Protein AF-0000000076552912 (afdb_homodimer)

Organism: NCBI:txid570835

Sequence (794 aa):
MKVNSLPLTTSHEEIVSTTPEELNEKFNRVIRRRSFLQGLGFASASSALLPAAGLLTAKQGHASELEHHGPLSRGDAAILRFLAAAELIESDLWTQYNELGGVNGGNPAYIAALENLDGDMPQYISDNTDDELSHAAFLNAYLKSKGAQPVNLDAFRTLPSSQATGAKQIGRLTNLLNLDVDLSWYTRYRSEENPDFGAKFKGPFTISNQPAVPLNDTDTPPNTPQPAPPITPQSRRMQAIANTAGFHFAYIEQGGASLYTNMALKASDLEVLRIVVSIGGVEVDHFGLWHDKAGNAVATPLAGLIDPVTGLTFPDLNAPPTELTQTNLILPEPCDFIKGEKLPPCSVIRPSLTENAGAVATIKSFTADLLFAGQSTAFFEFIMELAVEADAARRDLMKVNSLPLTTSHEEIVSTTPEELNEKFNRVIRRRSFLQGLGFASASSALLPAAGLLTAKQGHASELEHHGPLSRGDAAILRFLAAAELIESDLWTQYNELGGVNGGNPAYIAALENLDGDMPQYISDNTDDELSHAAFLNAYLKSKGAQPVNLDAFRTLPSSQATGAKQIGRLTNLLNLDVDLSWYTRYRSEENPDFGAKFKGPFTISNQPAVPLNDTDTPPNTPQPAPPITPQSRRMQAIANTAGFHFAYIEQGGASLYTNMALKASDLEVLRIVVSIGGVEVDHFGLWHDKAGNAVATPLAGLIDPVTGLTFPDLNAPPTELTQTNLILPEPCDFIKGEKLPPCSVIRPSLTENAGAVATIKSFTADLLFAGQSTAFFEFIMELAVEADAARRDL

Foldseek 3Di:
DDPDDDPPPPPPPPLPQCPLVNLVVVLVVVVVVVPPPPDDDPDPPDDDDDDDDPPPPPPPCDVVVQDDDAAFDLLLLLQLQLQLVLLVLVLQVLVLCLLCQAPVHAQQLLVQLLCLLPVCRNDLSVVVNSLSSVLNSVSQVVCVVRVHHHDGDSVFQAPAHAAATRGDGTRTQWDQAFWWFFQQVLQQLLDQAAVVVPDDGGHPDTRGGHGLGHRYCVQANSPDDADQVRDDLNNLQSNVSPLVVLRNQLRSLLLLLQALLQLLQQGARSNSNCSSVVSSVVSVVSNLVSLLSNLSCCDPPNNQRANPPPRDHRHNLVVPPDSRRHSPNRFGDFHDDDDDPPDDTDRDSDDHHCVCNAQQNSLVNCVNGVGRPPTDPVSVVVSNVSRVSNSPRHHDD/DDPPPPDPPPPPPPLPQCPLVNLVVVLVVVVVVVPPPPDDPPDPPDDDDDDDDPPPPPPPCDPVVQDDDAAFDLLLLLQLQLQLVLLVLVLQVLVLCLLCQAPVHAQQLLVQLLCLLPVCRNDLSVVVSSLSSVLNSVSQVVCVVRVHHHDGDSVFQAPAHAAATRGDTTRTQWDQAFWWFFQQVLQQLLDQAAVVVPDDGGHPDTRGGHGLGHRYCVQANRPDDADQVRDDLNNLQSNVSPLVVLSNQLRSLLLLLQALLQLLQQDARSNSNVSSVVSSVVSVVSNLVSLLSNLSCCDPPNAQRANPPPRDHRHNLVVPPDSRRHSPSRFGDFHDDDDDPPDDTDRDSDDHHCVCNAQLNSLVNCVNGVGRPPTDPVSVVVSNVSRVSNSPRHHDD

pLDDT: mean 86.33, std 25.2, range [17.47, 99.0]

Nearest PDB structures (foldseek):
  6z16-assembly1_a  TM=7.955E-01  e=3.721E+00  Anoxybacillus flavithermus WK1
  6z16-assembly1_a  TM=7.956E-01  e=5.353E+00  Anoxybacillus flavithermus WK1
  7ar7-assembly1_L  TM=4.211E-01  e=9.674E+00  Arabidopsis thaliana

Secondary structure (DSSP, 8-state):
-------------------HHHHHHHHHHHHHTTTT--------------------------GGGG---SPPPHHHHHHHHHHHHHHHHHHHHHHHHHHHHSTT-S-HHHHHHHHHH-TTHHHHHHHHHHHHHHHHHHHHHHHHHTTPPP---GGG--BPPP-STT---S-BSS--SSEEE--HHHHHTTSS--GGGT-----SS-EEEE-SS---TTTS-TT----SS--SHHHHHHHHHHHHHHHHHHHHHHHHHHHHHHHHTT--SHHHHHHHHHHHHHHHHHHHHHHHHHHGGGSTTTTTEE-TTT--EE--TTSS--TTT-TT--SPPPB--S-STTPPPB---S--SHHHHSHHHHHHHHHHTTTTTT--HHHHHHHHHHHHHHHH-----/-------------------HHHHHHHHHHHHHTTTT--------------------------GGGG---SPPPHHHHHHHHHHHHHHHHHHHHHHHHHHHHSTT-S-HHHHHHHHHH-TTHHHHHHHHHHHHHHHHHHHHHHHHHTTPPP---GGG--BPPP-STT---S-BSS--SSEEE--HHHHHTTSS--GGGT-----SS-EEEE-SS---TTTS-TT----SS--SHHHHHHHHHHHHHHHHHHHHHHHHHHHHHHHHTT--SHHHHHHHHHHHHHHHHHHHHHHHHHHGGGSTTTTTEE-TTT--EE--TTSS--TTT-TT--SPPPB--S-STTPPPB---S--SHHHHSHHHHHHHHHHTTTTTT--HHHHHHHHHHHHHHHH-----

Radius of gyration: 27.17 Å; Cα contacts (8 Å, |Δi|>4): 1494; chains: 2; bounding box: 61×127×76 Å

Solvent-accessible surface area (backbone atoms only — not comparable to full-atom values): 41285 Å² total; per-residue (Å²): 133,84,80,77,84,77,79,78,80,78,76,77,73,75,74,77,64,72,43,75,64,47,59,49,46,58,46,47,57,62,54,62,72,63,70,72,82,71,71,88,76,78,82,77,79,80,82,85,80,80,80,83,80,90,66,78,74,68,76,73,62,47,76,69,73,42,58,77,79,70,67,65,52,72,34,46,46,26,39,48,37,31,50,23,46,53,25,47,52,47,26,45,48,31,44,56,51,22,33,28,32,15,72,88,46,42,15,62,22,50,33,40,24,34,28,66,45,35,82,56,39,24,48,49,39,38,51,53,26,52,30,27,44,21,45,21,53,25,41,30,45,50,31,47,76,38,75,40,76,57,70,80,65,59,94,54,31,70,32,72,46,50,64,18,66,39,45,65,89,48,57,23,66,43,38,52,70,41,24,30,51,70,39,26,62,66,28,41,39,42,29,55,58,32,53,68,77,71,50,80,64,62,32,96,64,81,48,69,70,38,32,41,49,67,62,25,46,85,80,40,47,46,82,47,72,47,57,80,50,54,82,46,65,54,28,25,37,41,36,44,21,30,39,41,29,32,44,43,52,21,42,56,23,45,49,39,29,15,30,27,48,24,50,41,67,24,38,52,50,59,40,58,30,51,52,33,46,21,39,21,34,41,26,21,26,49,17,35,51,26,45,49,43,29,29,36,37,24,25,86,64,41,30,63,40,50,19,73,84,81,60,52,63,32,54,43,35,58,70,73,59,43,81,65,43,28,52,70,66,64,64,51,35,44,9,58,81,65,96,54,90,86,57,58,45,29,26,42,56,68,33,44,41,46,78,71,10,20,44,52,36,47,54,51,49,42,48,65,23,24,31,46,60,86,63,55,69,68,52,54,53,52,55,48,51,34,14,51,46,29,60,65,25,55,51,66,88,135,86,81,78,80,77,80,80,78,78,75,75,74,73,74,76,63,70,42,76,65,46,56,49,47,58,48,47,58,59,53,64,72,60,69,72,82,69,69,86,74,74,79,77,79,81,83,84,82,82,82,80,79,88,62,77,74,64,77,70,62,44,74,68,74,43,57,76,78,68,67,66,52,73,33,45,48,25,40,48,37,30,49,22,47,52,25,46,52,47,24,44,48,32,44,56,50,21,33,27,30,15,72,88,47,42,16,61,22,50,32,41,25,34,28,67,46,35,81,55,38,24,49,48,41,37,49,53,26,53,28,29,43,21,44,20,53,24,42,32,46,51,31,46,75,36,74,40,78,57,70,81,66,59,95,55,31,71,32,72,47,48,65,19,64,40,46,65,87,48,58,22,68,42,38,52,69,41,24,30,52,69,39,24,63,66,29,42,38,43,29,54,58,33,52,71,77,71,50,81,64,63,32,98,63,80,49,68,69,38,30,39,47,66,61,24,46,86,80,40,46,46,81,48,73,47,57,81,50,52,82,48,66,54,28,26,39,42,36,42,21,31,39,43,29,32,46,42,52,20,42,55,22,45,49,39,29,14,30,26,49,23,50,40,68,23,38,50,51,59,39,58,29,50,52,33,45,20,41,21,34,41,25,21,26,48,16,35,52,26,45,48,42,28,28,36,36,24,25,88,63,40,29,62,40,50,17,74,85,79,62,52,62,32,55,46,34,56,70,73,59,45,81,62,43,28,52,72,67,65,63,51,35,44,9,59,80,65,94,54,90,87,56,56,44,28,27,42,56,68,35,44,41,47,78,70,9,19,43,52,36,47,52,51,49,41,50,65,24,24,32,47,59,86,63,55,70,68,54,54,53,52,55,49,51,35,15,50,46,27,59,65,23,54,52,65,91

Structure (mmCIF, N/CA/C/O backbone):
data_AF-0000000076552912-model_v1
#
loop_
_entity.id
_entity.type
_entity.pdbx_description
1 polymer 'Ferritin-like protein'
#
loop_
_atom_site.group_PDB
_atom_site.id
_atom_site.type_symbol
_atom_site.label_atom_id
_atom_site.label_alt_id
_atom_site.label_comp_id
_atom_site.label_asym_id
_atom_site.label_entity_id
_atom_site.label_seq_id
_atom_site.pdbx_PDB_ins_code
_atom_site.Cartn_x
_atom_site.Cartn_y
_atom_site.Cartn_z
_atom_site.occupancy
_atom_site.B_iso_or_equiv
_atom_site.auth_seq_id
_atom_site.auth_comp_id
_atom_site.auth_asym_id
_atom_site.auth_atom_id
_atom_site.pdbx_PDB_model_num
ATOM 1 N N . MET A 1 1 ? 1.951 -65.812 -39.094 1 17.47 1 MET A N 1
ATOM 2 C CA . MET A 1 1 ? 1.307 -64.75 -38.406 1 17.47 1 MET A CA 1
ATOM 3 C C . MET A 1 1 ? 2.264 -63.531 -38.25 1 17.47 1 MET A C 1
ATOM 5 O O . MET A 1 1 ? 3.234 -63.625 -37.5 1 17.47 1 MET A O 1
ATOM 9 N N . LYS A 1 2 ? 2.475 -62.875 -39.344 1 22.08 2 LYS A N 1
ATOM 10 C CA . LYS A 1 2 ? 3.455 -61.844 -39.688 1 22.08 2 LYS A CA 1
ATOM 11 C C . LYS A 1 2 ? 3.324 -60.656 -38.719 1 22.08 2 LYS A C 1
ATOM 13 O O . LYS A 1 2 ? 2.244 -60.062 -38.594 1 22.08 2 LYS A O 1
ATOM 18 N N . VAL A 1 3 ? 4.117 -60.531 -37.656 1 21.09 3 VAL A N 1
ATOM 19 C CA . VAL A 1 3 ? 4.258 -59.531 -36.594 1 21.09 3 VAL A CA 1
ATOM 20 C C . VAL A 1 3 ? 4.539 -58.188 -37.219 1 21.09 3 VAL A C 1
ATOM 22 O O . VAL A 1 3 ? 5.582 -57.969 -37.844 1 21.09 3 VAL A O 1
ATOM 25 N N . ASN A 1 4 ? 3.561 -57.531 -37.781 1 24.16 4 ASN A N 1
ATOM 26 C CA . ASN A 1 4 ? 3.777 -56.25 -38.438 1 24.16 4 ASN A CA 1
ATOM 27 C C . ASN A 1 4 ? 4.336 -55.219 -37.469 1 24.16 4 ASN A C 1
ATOM 29 O O . ASN A 1 4 ? 3.977 -55.188 -36.281 1 24.16 4 ASN A O 1
ATOM 33 N N . SER A 1 5 ? 5.496 -54.625 -37.75 1 25.95 5 SER A N 1
ATOM 34 C CA . SER A 1 5 ? 6.387 -53.594 -37.25 1 25.95 5 SER A CA 1
ATOM 35 C C . SER A 1 5 ? 5.648 -52.25 -37.031 1 25.95 5 SER A C 1
ATOM 37 O O . SER A 1 5 ? 4.945 -51.781 -37.938 1 25.95 5 SER A O 1
ATOM 39 N N . LEU A 1 6 ? 5.363 -51.812 -35.781 1 26.23 6 LEU A N 1
ATOM 40 C CA . LEU A 1 6 ? 4.711 -50.688 -35.094 1 26.23 6 LEU A CA 1
ATOM 41 C C . LEU A 1 6 ? 5.418 -49.375 -35.406 1 26.23 6 LEU A C 1
ATOM 43 O O . LEU A 1 6 ? 6.57 -49.188 -35.031 1 26.23 6 LEU A O 1
ATOM 47 N N . PRO A 1 7 ? 5.555 -48.781 -36.562 1 29.23 7 PRO A N 1
ATOM 48 C CA . PRO A 1 7 ? 6.453 -47.625 -36.531 1 29.23 7 PRO A CA 1
ATOM 49 C C . PRO A 1 7 ? 5.922 -46.5 -35.656 1 29.23 7 PRO A C 1
ATOM 51 O O . PRO A 1 7 ? 4.762 -46.094 -35.781 1 29.23 7 PRO A O 1
ATOM 54 N N . LEU A 1 8 ? 6.34 -46.344 -34.406 1 24.88 8 LEU A N 1
ATOM 55 C CA . LEU A 1 8 ? 6.016 -45.312 -33.438 1 24.88 8 LEU A CA 1
ATOM 56 C C . LEU A 1 8 ? 6.383 -43.938 -34 1 24.88 8 LEU A C 1
ATOM 58 O O . LEU A 1 8 ? 7.555 -43.656 -34.281 1 24.88 8 LEU A O 1
ATOM 62 N N . THR A 1 9 ? 5.574 -43.312 -34.812 1 25.64 9 THR A N 1
ATOM 63 C CA . THR A 1 9 ? 5.77 -41.938 -35.281 1 25.64 9 THR A CA 1
ATOM 64 C C . THR A 1 9 ? 5.828 -40.969 -34.125 1 25.64 9 THR A C 1
ATOM 66 O O . THR A 1 9 ? 4.91 -40.938 -33.281 1 25.64 9 THR A O 1
ATOM 69 N N . THR A 1 10 ? 6.977 -40.656 -33.531 1 24.8 10 THR A N 1
ATOM 70 C CA . THR A 1 10 ? 7.316 -39.688 -32.5 1 24.8 10 THR A CA 1
ATOM 71 C C . THR A 1 10 ? 6.887 -38.281 -32.906 1 24.8 10 THR A C 1
ATOM 73 O O . THR A 1 10 ? 7.426 -37.719 -33.875 1 24.8 10 THR A O 1
ATOM 76 N N . SER A 1 11 ? 5.645 -37.938 -32.906 1 24.97 11 SER A N 1
ATOM 77 C CA . SER A 1 11 ? 5.25 -36.562 -33.188 1 24.97 11 SER A CA 1
ATOM 78 C C . SER A 1 11 ? 5.898 -35.562 -32.219 1 24.97 11 SER A C 1
ATOM 80 O O . SER A 1 11 ? 5.773 -35.75 -31 1 24.97 11 SER A O 1
ATOM 82 N N . HIS A 1 12 ? 7.059 -35.062 -32.469 1 26.12 12 HIS A N 1
ATOM 83 C CA . HIS A 1 12 ? 7.727 -33.969 -31.766 1 26.12 12 HIS A CA 1
ATOM 84 C C . HIS A 1 12 ? 6.801 -32.781 -31.578 1 26.12 12 HIS A C 1
ATOM 86 O O . HIS A 1 12 ? 6.438 -32.094 -32.562 1 26.12 12 HIS A O 1
ATOM 92 N N . GLU A 1 13 ? 5.809 -32.844 -30.734 1 25.75 13 GLU A N 1
ATOM 93 C CA . GLU A 1 13 ? 5.074 -31.625 -30.422 1 25.75 13 GLU A CA 1
ATOM 94 C C . GLU A 1 13 ? 6.023 -30.516 -30 1 25.75 13 GLU A C 1
ATOM 96 O O . GLU A 1 13 ? 6.855 -30.703 -29.109 1 25.75 13 GLU A O 1
ATOM 101 N N . GLU A 1 14 ? 6.332 -29.641 -30.891 1 28.94 14 GLU A N 1
ATOM 102 C CA . GLU A 1 14 ? 7.121 -28.438 -30.688 1 28.94 14 GLU A CA 1
ATOM 103 C C . GLU A 1 14 ? 6.641 -27.656 -29.469 1 28.94 14 GLU A C 1
ATOM 105 O O . GLU A 1 14 ? 5.465 -27.312 -29.375 1 28.94 14 GLU A O 1
ATOM 110 N N . ILE A 1 15 ? 7.219 -27.922 -28.359 1 29.89 15 ILE A N 1
ATOM 111 C CA . ILE A 1 15 ? 7.082 -27.078 -27.188 1 29.89 15 ILE A CA 1
ATOM 112 C C . ILE A 1 15 ? 7.199 -25.609 -27.594 1 29.89 15 ILE A C 1
ATOM 114 O O . ILE A 1 15 ? 8.234 -25.188 -28.109 1 29.89 15 ILE A O 1
ATOM 118 N N . VAL A 1 16 ? 6.121 -25.016 -27.891 1 31.64 16 VAL A N 1
ATOM 119 C CA . VAL A 1 16 ? 6.059 -23.578 -28.172 1 31.64 16 VAL A CA 1
ATOM 120 C C . VAL A 1 16 ? 6.684 -22.797 -27.031 1 31.64 16 VAL A C 1
ATOM 122 O O . VAL A 1 16 ? 6.152 -22.781 -25.922 1 31.64 16 VAL A O 1
ATOM 125 N N . SER A 1 17 ? 7.992 -22.812 -27.047 1 31.09 17 SER A N 1
ATOM 126 C CA . SER A 1 17 ? 8.773 -21.953 -26.172 1 31.09 17 SER A CA 1
ATOM 127 C C . SER A 1 17 ? 8.227 -20.531 -26.156 1 31.09 17 SER A C 1
ATOM 129 O O . SER A 1 17 ? 8.047 -19.922 -27.219 1 31.09 17 SER A O 1
ATOM 131 N N . THR A 1 18 ? 7.5 -20.328 -25.312 1 34.09 18 THR A N 1
ATOM 132 C CA . THR A 1 18 ? 7.066 -18.938 -25.172 1 34.09 18 THR A CA 1
ATOM 133 C C . THR A 1 18 ? 8.266 -18 -25.094 1 34.09 18 THR A C 1
ATOM 135 O O . THR A 1 18 ? 9.008 -18.016 -24.109 1 34.09 18 THR A O 1
ATOM 138 N N . THR A 1 19 ? 8.836 -17.641 -26.234 1 38.12 19 THR A N 1
ATOM 139 C CA . THR A 1 19 ? 10.016 -16.797 -26.375 1 38.12 19 THR A CA 1
ATOM 140 C C . THR A 1 19 ? 9.781 -15.43 -25.719 1 38.12 19 THR A C 1
ATOM 142 O O . THR A 1 19 ? 8.633 -15.023 -25.516 1 38.12 19 THR A O 1
ATOM 145 N N . PRO A 1 20 ? 10.844 -14.812 -25.312 1 40.94 20 PRO A N 1
ATOM 146 C CA . PRO A 1 20 ? 10.781 -13.422 -24.844 1 40.94 20 PRO A CA 1
ATOM 147 C C . PRO A 1 20 ? 9.914 -12.539 -25.75 1 40.94 20 PRO A C 1
ATOM 149 O O . PRO A 1 20 ? 9.25 -11.617 -25.25 1 40.94 20 PRO A O 1
ATOM 152 N N . GLU A 1 21 ? 9.781 -12.914 -26.969 1 44.34 21 GLU A N 1
ATOM 153 C CA . GLU A 1 21 ? 8.953 -12.219 -27.953 1 44.34 21 GLU A CA 1
ATOM 154 C C . GLU A 1 21 ? 7.473 -12.383 -27.641 1 44.34 21 GLU A C 1
ATOM 156 O O . GLU A 1 21 ? 6.688 -11.445 -27.812 1 44.34 21 GLU A O 1
ATOM 161 N N . GLU A 1 22 ? 7.219 -13.461 -27.062 1 46.78 22 GLU A N 1
ATOM 162 C CA . GLU A 1 22 ? 5.809 -13.703 -26.766 1 46.78 22 GLU A CA 1
ATOM 163 C C . GLU A 1 22 ? 5.363 -12.914 -25.531 1 46.78 22 GLU A C 1
ATOM 165 O O . GLU A 1 22 ? 4.227 -12.453 -25.453 1 46.78 22 GLU A O 1
ATOM 170 N N . LEU A 1 23 ? 6.238 -12.852 -24.578 1 42.97 23 LEU A N 1
ATOM 171 C CA . LEU A 1 23 ? 5.977 -11.992 -23.422 1 42.97 23 LEU A CA 1
ATOM 172 C C . LEU A 1 23 ? 5.793 -10.539 -23.859 1 42.97 23 LEU A C 1
ATOM 174 O O . LEU A 1 23 ? 4.895 -9.852 -23.375 1 42.97 23 LEU A O 1
ATOM 178 N N . ASN A 1 24 ? 6.648 -10.109 -24.828 1 45.78 24 ASN A N 1
ATOM 179 C CA . ASN A 1 24 ? 6.527 -8.797 -25.453 1 45.78 24 ASN A CA 1
ATOM 180 C C . ASN A 1 24 ? 5.211 -8.656 -26.219 1 45.78 24 ASN A C 1
ATOM 182 O O . ASN A 1 24 ? 4.594 -7.594 -26.203 1 45.78 24 ASN A O 1
ATOM 186 N N . GLU A 1 25 ? 4.832 -9.766 -26.875 1 44.47 25 GLU A N 1
ATOM 187 C CA . GLU A 1 25 ? 3.578 -9.695 -27.625 1 44.47 25 GLU A CA 1
ATOM 188 C C . GLU A 1 25 ? 2.383 -9.57 -26.672 1 44.47 25 GLU A C 1
ATOM 190 O O . GLU A 1 25 ? 1.437 -8.836 -26.969 1 44.47 25 GLU A O 1
ATOM 195 N N . LYS A 1 26 ? 2.461 -10.297 -25.688 1 47.5 26 LYS A N 1
ATOM 196 C CA . LYS A 1 26 ? 1.366 -10.203 -24.734 1 47.5 26 LYS A CA 1
ATOM 197 C C . LYS A 1 26 ? 1.305 -8.812 -24.109 1 47.5 26 LYS A C 1
ATOM 199 O O . LYS A 1 26 ? 0.221 -8.258 -23.938 1 47.5 26 LYS A O 1
ATOM 204 N N . PHE A 1 27 ? 2.48 -8.273 -23.859 1 43.94 27 PHE A N 1
ATOM 205 C CA . PHE A 1 27 ? 2.572 -6.898 -23.391 1 43.94 27 PHE A CA 1
ATOM 206 C C . PHE A 1 27 ? 2.121 -5.922 -24.469 1 43.94 27 PHE A C 1
ATOM 208 O O . PHE A 1 27 ? 1.437 -4.938 -24.172 1 43.94 27 PHE A O 1
ATOM 215 N N . ASN A 1 28 ? 2.623 -6.066 -25.688 1 45.22 28 ASN A N 1
ATOM 216 C CA . ASN A 1 28 ? 2.205 -5.184 -26.766 1 45.22 28 ASN A CA 1
ATOM 217 C C . ASN A 1 28 ? 0.687 -5.176 -26.922 1 45.22 28 ASN A C 1
ATOM 219 O O . ASN A 1 28 ? 0.101 -4.145 -27.266 1 45.22 28 ASN A O 1
ATOM 223 N N . ARG A 1 29 ? 0.172 -6.242 -26.734 1 39.44 29 ARG A N 1
ATOM 224 C CA . ARG A 1 29 ? -1.284 -6.27 -26.828 1 39.44 29 ARG A CA 1
ATOM 225 C C . ARG A 1 29 ? -1.919 -5.434 -25.734 1 39.44 29 ARG A C 1
ATOM 227 O O . ARG A 1 29 ? -2.988 -4.848 -25.922 1 39.44 29 ARG A O 1
ATOM 234 N N . VAL A 1 30 ? -1.346 -5.391 -24.609 1 36.69 30 VAL A N 1
ATOM 235 C CA . VAL A 1 30 ? -1.837 -4.582 -23.5 1 36.69 30 VAL A CA 1
ATOM 236 C C . VAL A 1 30 ? -1.668 -3.1 -23.828 1 36.69 30 VAL A C 1
ATOM 238 O O . VAL A 1 30 ? -2.564 -2.293 -23.578 1 36.69 30 VAL A O 1
ATOM 241 N N . ILE A 1 31 ? -0.518 -2.707 -24.516 1 37.22 31 ILE A N 1
ATOM 242 C CA . ILE A 1 31 ? -0.267 -1.314 -24.875 1 37.22 31 ILE A CA 1
ATOM 243 C C . ILE A 1 31 ? -1.225 -0.882 -25.984 1 37.22 31 ILE A C 1
ATOM 245 O O . ILE A 1 31 ? -1.627 0.282 -26.047 1 37.22 31 ILE A O 1
ATOM 249 N N . ARG A 1 32 ? -1.483 -1.611 -26.969 1 31.28 32 ARG A N 1
ATOM 250 C CA . ARG A 1 32 ? -2.271 -1.187 -28.125 1 31.28 32 ARG A CA 1
ATOM 251 C C . ARG A 1 32 ? -3.664 -0.735 -27.703 1 31.28 32 ARG A C 1
ATOM 253 O O . ARG A 1 32 ? -4.316 0.036 -28.406 1 31.28 32 ARG A O 1
ATOM 260 N N . ARG A 1 33 ? -4.125 -1.194 -26.719 1 31.67 33 ARG A N 1
ATOM 261 C CA . ARG A 1 33 ? -5.48 -0.74 -26.438 1 31.67 33 ARG A CA 1
ATOM 262 C C . ARG A 1 33 ? -5.488 0.713 -25.969 1 31.67 33 ARG A C 1
ATOM 264 O O . ARG A 1 33 ? -6.539 1.351 -25.922 1 31.67 33 ARG A O 1
ATOM 271 N N . ARG A 1 34 ? -4.324 1.253 -25.516 1 31.39 34 ARG A N 1
ATOM 272 C CA . ARG A 1 34 ? -4.391 2.562 -24.875 1 31.39 34 ARG A CA 1
ATOM 273 C C . ARG A 1 34 ? -4.137 3.678 -25.891 1 31.39 34 ARG A C 1
ATOM 275 O O . ARG A 1 34 ? -4.047 4.852 -25.516 1 31.39 34 ARG A O 1
ATOM 282 N N . SER A 1 35 ? -3.844 3.541 -27.156 1 26.98 35 SER A N 1
ATOM 283 C CA . SER A 1 35 ? -3.42 4.574 -28.094 1 26.98 35 SER A CA 1
ATOM 284 C C . SER A 1 35 ? -4.512 5.621 -28.297 1 26.98 35 SER A C 1
ATOM 286 O O . SER A 1 35 ? -4.383 6.504 -29.156 1 26.98 35 SER A O 1
ATOM 288 N N . PHE A 1 36 ? -5.66 5.566 -27.812 1 24.23 36 PHE A N 1
ATOM 289 C CA . PHE A 1 36 ? -6.578 6.465 -28.5 1 24.23 36 PHE A CA 1
ATOM 290 C C . PHE A 1 36 ? -6.473 7.879 -27.953 1 24.23 36 PHE A C 1
ATOM 292 O O . PHE A 1 36 ? -7.176 8.781 -28.406 1 24.23 36 PHE A O 1
ATOM 299 N N . LEU A 1 37 ? -5.848 8.094 -26.734 1 23.62 37 LEU A N 1
ATOM 300 C CA . LEU A 1 37 ? -6.316 9.375 -26.203 1 23.62 37 LEU A CA 1
ATOM 301 C C . LEU A 1 37 ? -5.438 10.516 -26.688 1 23.62 37 LEU A C 1
ATOM 303 O O . LEU A 1 37 ? -4.371 10.773 -26.125 1 23.62 37 LEU A O 1
ATOM 307 N N . GLN A 1 38 ? -5.289 10.859 -27.922 1 20.55 38 GLN A N 1
ATOM 308 C CA . GLN A 1 38 ? -4.422 11.852 -28.547 1 20.55 38 GLN A CA 1
ATOM 309 C C . GLN A 1 38 ? -4.781 13.258 -28.094 1 20.55 38 GLN A C 1
ATOM 311 O O . GLN A 1 38 ? -3.904 14.109 -27.938 1 20.55 38 GLN A O 1
ATOM 316 N N . GLY A 1 39 ? -5.988 13.781 -28.188 1 20.31 39 GLY A N 1
ATOM 317 C CA . GLY A 1 39 ? -6.105 15.07 -28.844 1 20.31 39 GLY A CA 1
ATOM 318 C C . GLY A 1 39 ? -5.809 16.234 -27.922 1 20.31 39 GLY A C 1
ATOM 319 O O . GLY A 1 39 ? -5.551 17.344 -28.391 1 20.31 39 GLY A O 1
ATOM 320 N N . LEU A 1 40 ? -6.359 16.297 -26.625 1 21.05 40 LEU A N 1
ATOM 321 C CA . LEU A 1 40 ? -6.859 17.641 -26.375 1 21.05 40 LEU A CA 1
ATOM 322 C C . LEU A 1 40 ? -5.734 18.562 -25.922 1 21.05 40 LEU A C 1
ATOM 324 O O . LEU A 1 40 ? -4.973 18.234 -25 1 21.05 40 LEU A O 1
ATOM 328 N N . GLY A 1 41 ? -5.246 19.469 -26.75 1 21.17 41 GLY A N 1
ATOM 329 C CA . GLY A 1 41 ? -4.266 20.531 -26.875 1 21.17 41 GLY A CA 1
ATOM 330 C C . GLY A 1 41 ? -4.367 21.562 -25.781 1 21.17 41 GLY A C 1
ATOM 331 O O . GLY A 1 41 ? -5.363 22.281 -25.688 1 21.17 41 GLY A O 1
ATOM 332 N N . PHE A 1 42 ? -4.109 21.156 -24.547 1 18.86 42 PHE A N 1
ATOM 333 C CA . PHE A 1 42 ? -4.277 22.172 -23.516 1 18.86 42 PHE A CA 1
ATOM 334 C C . PHE A 1 42 ? -3.309 23.328 -23.75 1 18.86 42 PHE A C 1
ATOM 336 O O . PHE A 1 42 ? -2.158 23.125 -24.141 1 18.86 42 PHE A O 1
ATOM 343 N N . ALA A 1 43 ? -3.881 24.547 -24 1 21.27 43 ALA A N 1
ATOM 344 C CA . ALA A 1 43 ? -3.412 25.922 -24.203 1 21.27 43 ALA A CA 1
ATOM 345 C C . ALA A 1 43 ? -2.564 26.391 -23.031 1 21.27 43 ALA A C 1
ATOM 347 O O . ALA A 1 43 ? -2.996 26.312 -21.875 1 21.27 43 ALA A O 1
ATOM 348 N N . SER A 1 44 ? -1.263 26.172 -23.078 1 20.48 44 SER A N 1
ATOM 349 C CA . SER A 1 44 ? -0.171 26.547 -22.188 1 20.48 44 SER A CA 1
ATOM 350 C C . SER A 1 44 ? -0.14 28.062 -21.984 1 20.48 44 SER A C 1
ATOM 352 O O . SER A 1 44 ? -0.028 28.828 -22.953 1 20.48 44 SER A O 1
ATOM 354 N N . ALA A 1 45 ? -1.033 28.625 -21.047 1 20.2 45 ALA A N 1
ATOM 355 C CA . ALA A 1 45 ? -0.98 30.047 -20.766 1 20.2 45 ALA A CA 1
ATOM 356 C C . ALA A 1 45 ? 0.421 30.469 -20.344 1 20.2 45 ALA A C 1
ATOM 358 O O . ALA A 1 45 ? 1.088 29.766 -19.594 1 20.2 45 ALA A O 1
ATOM 359 N N . SER A 1 46 ? 1.088 31.469 -21 1 20.05 46 SER A N 1
ATOM 360 C CA . SER A 1 46 ? 2.371 32.156 -21.188 1 20.05 46 SER A CA 1
ATOM 361 C C . SER A 1 46 ? 2.752 32.938 -19.938 1 20.05 46 SER A C 1
ATOM 363 O O . SER A 1 46 ? 2.547 34.156 -19.906 1 20.05 46 SER A O 1
ATOM 365 N N . SER A 1 47 ? 2.572 32.594 -18.625 1 19.31 47 SER A N 1
ATOM 366 C CA . SER A 1 47 ? 2.842 33.688 -17.703 1 19.31 47 SER A CA 1
ATOM 367 C C . SER A 1 47 ? 4.289 34.156 -17.812 1 19.31 47 SER A C 1
ATOM 369 O O . SER A 1 47 ? 5.164 33.375 -18.234 1 19.31 47 SER A O 1
ATOM 371 N N . ALA A 1 48 ? 4.59 35.531 -17.422 1 20 48 ALA A N 1
ATOM 372 C CA . ALA A 1 48 ? 5.559 36.625 -17.469 1 20 48 ALA A CA 1
ATOM 373 C C . ALA A 1 48 ? 6.797 36.312 -16.641 1 20 48 ALA A C 1
ATOM 375 O O . ALA A 1 48 ? 6.684 35.875 -15.492 1 20 48 ALA A O 1
ATOM 376 N N . LEU A 1 49 ? 8.07 36.281 -17.266 1 19.97 49 LEU A N 1
ATOM 377 C CA . LEU A 1 49 ? 9.477 35.938 -17.109 1 19.97 49 LEU A CA 1
ATOM 378 C C . LEU A 1 49 ? 10.164 36.875 -16.141 1 19.97 49 LEU A C 1
ATOM 380 O O . LEU A 1 49 ? 10.562 37.969 -16.531 1 19.97 49 LEU A O 1
ATOM 384 N N . LEU A 1 50 ? 9.641 37.125 -14.828 1 20.11 50 LEU A N 1
ATOM 385 C CA . LEU A 1 50 ? 10.531 38.156 -14.281 1 20.11 50 LEU A CA 1
ATOM 386 C C . LEU A 1 50 ? 11.945 37.594 -14.133 1 20.11 50 LEU A C 1
ATOM 388 O O . LEU A 1 50 ? 12.141 36.406 -13.867 1 20.11 50 LEU A O 1
ATOM 392 N N . PRO A 1 51 ? 13.141 38.344 -14.43 1 22.42 51 PRO A N 1
ATOM 393 C CA . PRO A 1 51 ? 14.555 38.062 -14.695 1 22.42 51 PRO A CA 1
ATOM 394 C C . PRO A 1 51 ? 15.328 37.719 -13.43 1 22.42 51 PRO A C 1
ATOM 396 O O . PRO A 1 51 ? 16.5 37.312 -13.508 1 22.42 51 PRO A O 1
ATOM 399 N N . ALA A 1 52 ? 15 38.031 -12.188 1 21.02 52 ALA A N 1
ATOM 400 C CA . ALA A 1 52 ? 16.125 38.531 -11.398 1 21.02 52 ALA A CA 1
ATOM 401 C C . ALA A 1 52 ? 17.172 37.438 -11.188 1 21.02 52 ALA A C 1
ATOM 403 O O . ALA A 1 52 ? 18.344 37.656 -11.469 1 21.02 52 ALA A O 1
ATOM 404 N N . ALA A 1 53 ? 17.469 36.906 -9.812 1 24.19 53 ALA A N 1
ATOM 405 C CA . ALA A 1 53 ? 18.641 36.781 -8.945 1 24.19 53 ALA A CA 1
ATOM 406 C C . ALA A 1 53 ? 19.375 35.469 -9.227 1 24.19 53 ALA A C 1
ATOM 408 O O . ALA A 1 53 ? 18.766 34.5 -9.727 1 24.19 53 ALA A O 1
ATOM 409 N N . GLY A 1 54 ? 20.828 35.375 -9.031 1 25.38 54 GLY A N 1
ATOM 410 C CA . GLY A 1 54 ? 21.938 34.438 -9.234 1 25.38 54 GLY A CA 1
ATOM 411 C C . GLY A 1 54 ? 21.672 33.062 -8.625 1 25.38 54 GLY A C 1
ATOM 412 O O . GLY A 1 54 ? 21.875 32.875 -7.43 1 25.38 54 GLY A O 1
ATOM 413 N N . LEU A 1 55 ? 20.578 32.469 -8.859 1 24.34 55 LEU A N 1
ATOM 414 C CA . LEU A 1 55 ? 20.156 31.234 -8.242 1 24.34 55 LEU A CA 1
ATOM 415 C C . LEU A 1 55 ? 21.203 30.141 -8.445 1 24.34 55 LEU A C 1
ATOM 417 O O . LEU A 1 55 ? 21.594 29.859 -9.578 1 24.34 55 LEU A O 1
ATOM 421 N N . LEU A 1 56 ? 22 29.875 -7.426 1 27.7 56 LEU A N 1
ATOM 422 C CA . LEU A 1 56 ? 22.859 28.703 -7.352 1 27.7 56 LEU A CA 1
ATOM 423 C C . LEU A 1 56 ? 22.188 27.5 -8.023 1 27.7 56 LEU A C 1
ATOM 425 O O . LEU A 1 56 ? 21.047 27.172 -7.723 1 27.7 56 LEU A O 1
ATOM 429 N N . THR A 1 57 ? 22.484 27.328 -9.258 1 28.52 57 THR A N 1
ATOM 430 C CA . THR A 1 57 ? 22.062 26.203 -10.086 1 28.52 57 THR A CA 1
ATOM 431 C C . THR A 1 57 ? 22.234 24.891 -9.344 1 28.52 57 THR A C 1
ATOM 433 O O . THR A 1 57 ? 23.359 24.438 -9.102 1 28.52 57 THR A O 1
ATOM 436 N N . ALA A 1 58 ? 21.516 24.688 -8.273 1 31.97 58 ALA A N 1
ATOM 437 C CA . ALA A 1 58 ? 21.438 23.297 -7.836 1 31.97 58 ALA A CA 1
ATOM 438 C C . ALA A 1 58 ? 21.453 22.344 -9.023 1 31.97 58 ALA A C 1
ATOM 440 O O . ALA A 1 58 ? 20.594 22.438 -9.906 1 31.97 58 ALA A O 1
ATOM 441 N N . LYS A 1 59 ? 22.5 21.766 -9.391 1 32.94 59 LYS A N 1
ATOM 442 C CA . LYS A 1 59 ? 22.578 20.688 -10.375 1 32.94 59 LYS A CA 1
ATOM 443 C C . LYS A 1 59 ? 21.406 19.734 -10.25 1 32.94 59 LYS A C 1
ATOM 445 O O . LYS A 1 59 ? 21.203 19.109 -9.203 1 32.94 59 LYS A O 1
ATOM 450 N N . GLN A 1 60 ? 20.25 19.922 -10.953 1 36.12 60 GLN A N 1
ATOM 451 C CA . GLN A 1 60 ? 19.109 19.031 -11.172 1 36.12 60 GLN A CA 1
ATOM 452 C C . GLN A 1 60 ? 19.562 17.578 -11.242 1 36.12 60 GLN A C 1
ATOM 454 O O . GLN A 1 60 ? 20.297 17.188 -12.148 1 36.12 60 GLN A O 1
ATOM 459 N N . GLY A 1 61 ? 19.922 17.031 -10.289 1 42.47 61 GLY A N 1
ATOM 460 C CA . GLY A 1 61 ? 20.141 15.602 -10.344 1 42.47 61 GLY A CA 1
ATOM 461 C C . GLY A 1 61 ? 19.172 14.883 -11.25 1 42.47 61 GLY A C 1
ATOM 462 O O . GLY A 1 61 ? 18 14.688 -10.891 1 42.47 61 GLY A O 1
ATOM 463 N N . HIS A 1 62 ? 19.25 15.062 -12.617 1 52.19 62 HIS A N 1
ATOM 464 C CA . HIS A 1 62 ? 18.469 14.484 -13.703 1 52.19 62 HIS A CA 1
ATOM 465 C C . HIS A 1 62 ? 18.594 12.969 -13.734 1 52.19 62 HIS A C 1
ATOM 467 O O . HIS A 1 62 ? 19.5 12.398 -13.117 1 52.19 62 HIS A O 1
ATOM 473 N N . ALA A 1 63 ? 17.625 12.336 -14.383 1 54.16 63 ALA A N 1
ATOM 474 C CA . ALA A 1 63 ? 17.578 10.922 -14.766 1 54.16 63 ALA A CA 1
ATOM 475 C C . ALA A 1 63 ? 18.953 10.414 -15.172 1 54.16 63 ALA A C 1
ATOM 477 O O . ALA A 1 63 ? 19.297 9.25 -14.922 1 54.16 63 ALA A O 1
ATOM 478 N N . SER A 1 64 ? 19.781 11.305 -15.539 1 56.09 64 SER A N 1
ATOM 479 C CA . SER A 1 64 ? 21.094 10.914 -16.031 1 56.09 64 SER A CA 1
ATOM 480 C C . SER A 1 64 ? 22.031 10.547 -14.891 1 56.09 64 SER A C 1
ATOM 482 O O . SER A 1 64 ? 22.938 9.711 -15.055 1 56.09 64 SER A O 1
ATOM 484 N N . GLU A 1 65 ? 21.672 10.977 -13.727 1 59.84 65 GLU A N 1
ATOM 485 C CA . GLU A 1 65 ? 22.594 10.766 -12.609 1 59.84 65 GLU A CA 1
ATOM 486 C C . GLU A 1 65 ? 22.484 9.352 -12.055 1 59.84 65 GLU A C 1
ATOM 488 O O . GLU A 1 65 ? 23.422 8.844 -11.445 1 59.84 65 GLU A O 1
ATOM 493 N N . LEU A 1 66 ? 21.438 8.688 -12.453 1 71.81 66 LEU A N 1
ATOM 494 C CA . LEU A 1 66 ? 21.281 7.352 -11.898 1 71.81 66 LEU A CA 1
ATOM 495 C C . LEU A 1 66 ? 21.609 6.285 -12.938 1 71.81 66 LEU A C 1
ATOM 497 O O . LEU A 1 66 ? 21.625 5.094 -12.633 1 71.81 66 LEU A O 1
ATOM 501 N N . GLU A 1 67 ? 21.953 6.816 -14.133 1 72.62 67 GLU A N 1
ATOM 502 C CA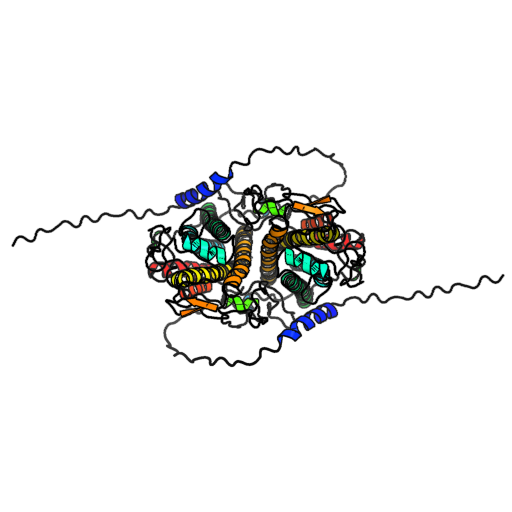 . GLU A 1 67 ? 22.125 5.852 -15.211 1 72.62 67 GLU A CA 1
ATOM 503 C C . GLU A 1 67 ? 23.359 4.992 -14.992 1 72.62 67 GLU A C 1
ATOM 505 O O . GLU A 1 67 ? 24.438 5.512 -14.664 1 72.62 67 GLU A O 1
ATOM 510 N N . HIS A 1 68 ? 23.141 3.686 -15.094 1 78.94 68 HIS A N 1
ATOM 511 C CA . HIS A 1 68 ? 24.25 2.742 -15.016 1 78.94 68 HIS A CA 1
ATOM 512 C C . HIS A 1 68 ? 24.969 2.619 -16.359 1 78.94 68 HIS A C 1
ATOM 514 O O . HIS A 1 68 ? 24.328 2.357 -17.391 1 78.94 68 HIS A O 1
ATOM 520 N N . HIS A 1 69 ? 26.219 2.889 -16.234 1 75 69 HIS A N 1
ATOM 521 C CA . HIS A 1 69 ? 27.047 2.701 -17.422 1 75 69 HIS A CA 1
ATOM 522 C C . HIS A 1 69 ? 27.938 1.477 -17.281 1 75 69 HIS A C 1
ATOM 524 O O . HIS A 1 69 ? 28.484 1.21 -16.203 1 75 69 HIS A O 1
ATOM 530 N N . GLY A 1 70 ? 27.875 0.53 -18.203 1 81.81 70 GLY A N 1
ATOM 531 C CA . GLY A 1 70 ? 28.75 -0.637 -18.203 1 81.81 70 GLY A CA 1
ATOM 532 C C . GLY A 1 70 ? 28.062 -1.897 -17.734 1 81.81 70 GLY A C 1
ATOM 533 O O . GLY A 1 70 ? 26.828 -1.935 -17.609 1 81.81 70 GLY A O 1
ATOM 534 N N . PRO A 1 71 ? 28.891 -2.881 -17.453 1 89.88 71 PRO A N 1
ATOM 535 C CA . PRO A 1 71 ? 28.297 -4.152 -17.016 1 89.88 71 PRO A CA 1
ATOM 536 C C . PRO A 1 71 ? 27.875 -4.133 -15.547 1 89.88 71 PRO A C 1
ATOM 538 O O . PRO A 1 71 ? 28.5 -3.439 -14.734 1 89.88 71 PRO A O 1
ATOM 541 N N . LEU A 1 72 ? 26.906 -4.91 -15.234 1 94.12 72 LEU A N 1
ATOM 542 C CA . LEU A 1 72 ? 26.469 -5.066 -13.852 1 94.12 72 LEU A CA 1
ATOM 543 C C . LEU A 1 72 ? 27.516 -5.816 -13.031 1 94.12 72 LEU A C 1
ATOM 545 O O . LEU A 1 72 ? 28.219 -6.68 -13.555 1 94.12 72 LEU A O 1
ATOM 549 N N . SER A 1 73 ? 27.594 -5.41 -11.781 1 95.06 73 SER A N 1
ATOM 550 C CA . SER A 1 73 ? 28.344 -6.285 -10.875 1 95.06 73 SER A CA 1
ATOM 551 C C . SER A 1 73 ? 27.703 -7.668 -10.797 1 95.06 73 SER A C 1
ATOM 553 O O . SER A 1 73 ? 26.516 -7.832 -11.117 1 95.06 73 SER A O 1
ATOM 555 N N . ARG A 1 74 ? 28.5 -8.641 -10.367 1 95.38 74 ARG A N 1
ATOM 556 C CA . ARG A 1 74 ? 27.984 -9.992 -10.203 1 95.38 74 ARG A CA 1
ATOM 557 C C . ARG A 1 74 ? 26.812 -10.016 -9.234 1 95.38 74 ARG A C 1
ATOM 559 O O . ARG A 1 74 ? 25.828 -10.727 -9.461 1 95.38 74 ARG A O 1
ATOM 566 N N . GLY A 1 75 ? 26.922 -9.266 -8.125 1 97.38 75 GLY A N 1
ATOM 567 C CA . GLY A 1 75 ? 25.844 -9.203 -7.141 1 97.38 75 GLY A CA 1
ATOM 568 C C . GLY A 1 75 ? 24.578 -8.594 -7.684 1 97.38 75 GLY A C 1
ATOM 569 O O . GLY A 1 75 ? 23.484 -9.125 -7.469 1 97.38 75 GLY A O 1
ATOM 570 N N . ASP A 1 76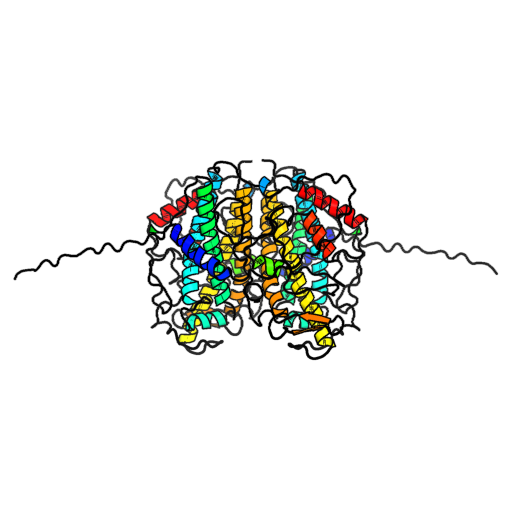 ? 24.734 -7.484 -8.398 1 97.81 76 ASP A N 1
ATOM 571 C CA . ASP A 1 76 ? 23.562 -6.82 -8.977 1 97.81 76 ASP A CA 1
ATOM 572 C C . ASP A 1 76 ? 22.875 -7.703 -10.016 1 97.81 76 ASP A C 1
ATOM 574 O O . ASP A 1 76 ? 21.656 -7.754 -10.086 1 97.81 76 ASP A O 1
ATOM 578 N N . ALA A 1 77 ? 23.656 -8.367 -10.828 1 98.25 77 ALA A N 1
ATOM 579 C CA . ALA A 1 77 ? 23.078 -9.281 -11.812 1 98.25 77 ALA A CA 1
ATOM 580 C C . ALA A 1 77 ? 22.344 -10.43 -11.141 1 98.25 77 ALA A C 1
ATOM 582 O O . ALA A 1 77 ? 21.266 -10.836 -11.594 1 98.25 77 ALA A O 1
ATOM 583 N N . ALA A 1 78 ? 22.906 -10.953 -10.055 1 98.69 78 ALA A N 1
ATOM 584 C CA . ALA A 1 78 ? 22.297 -12.055 -9.32 1 98.69 78 ALA A CA 1
ATOM 585 C C . ALA A 1 78 ? 20.953 -11.625 -8.727 1 98.69 78 ALA A C 1
ATOM 587 O O . ALA A 1 78 ? 19.984 -12.383 -8.773 1 98.69 78 ALA A O 1
ATOM 588 N N . ILE A 1 79 ? 20.922 -10.438 -8.164 1 98.81 79 ILE A N 1
ATOM 589 C CA . ILE A 1 79 ? 19.703 -9.898 -7.586 1 98.81 79 ILE A CA 1
ATOM 590 C C . ILE A 1 79 ? 18.625 -9.812 -8.664 1 98.81 79 ILE A C 1
ATOM 592 O O . ILE A 1 79 ? 17.516 -10.336 -8.484 1 98.81 79 ILE A O 1
ATOM 596 N N . LEU A 1 80 ? 18.938 -9.18 -9.781 1 98.88 80 LEU A N 1
ATOM 597 C CA . LEU A 1 80 ? 17.953 -8.938 -10.828 1 98.88 80 LEU A CA 1
ATOM 598 C C . LEU A 1 80 ? 17.516 -10.242 -11.477 1 98.88 80 LEU A C 1
ATOM 600 O O . LEU A 1 80 ? 16.359 -10.391 -11.883 1 98.88 80 LEU A O 1
ATOM 604 N N . ARG A 1 81 ? 18.375 -11.227 -11.625 1 98.94 81 ARG A N 1
ATOM 605 C CA . ARG A 1 81 ? 18.016 -12.516 -12.203 1 98.94 81 ARG A CA 1
ATOM 606 C C . ARG A 1 81 ? 17.031 -13.258 -11.305 1 98.94 81 ARG A C 1
ATOM 608 O O . ARG A 1 81 ? 16.062 -13.852 -11.789 1 98.94 81 ARG A O 1
ATOM 615 N N . PHE A 1 82 ? 17.312 -13.234 -9.992 1 98.94 82 PHE A N 1
ATOM 616 C CA . PHE A 1 82 ? 16.359 -13.898 -9.102 1 98.94 82 PHE A CA 1
ATOM 617 C C . PHE A 1 82 ? 15.016 -13.195 -9.125 1 98.94 82 PHE A C 1
ATOM 619 O O . PHE A 1 82 ? 13.969 -13.852 -9.133 1 98.94 82 PHE A O 1
ATOM 626 N N . LEU A 1 83 ? 15.031 -11.852 -9.094 1 99 83 LEU A N 1
ATOM 627 C CA . LEU A 1 83 ? 13.773 -11.109 -9.133 1 99 83 LEU A CA 1
ATOM 628 C C . LEU A 1 83 ? 13.031 -11.375 -10.445 1 99 83 LEU A C 1
ATOM 630 O O . LEU A 1 83 ? 11.805 -11.453 -10.461 1 99 83 LEU A O 1
ATOM 634 N N . ALA A 1 84 ? 13.773 -11.469 -11.539 1 98.94 84 ALA A N 1
ATOM 635 C CA . ALA A 1 84 ? 13.141 -11.844 -12.805 1 98.94 84 ALA A CA 1
ATOM 636 C C . ALA A 1 84 ? 12.469 -13.211 -12.703 1 98.94 84 ALA A C 1
ATOM 638 O O . ALA A 1 84 ? 11.352 -13.406 -13.195 1 98.94 84 ALA A O 1
ATOM 639 N N . ALA A 1 85 ? 13.141 -14.164 -12.102 1 98.94 85 ALA A N 1
ATOM 640 C CA . ALA A 1 85 ? 12.562 -15.484 -11.906 1 98.94 85 ALA A CA 1
ATOM 641 C C . ALA A 1 85 ? 11.312 -15.414 -11.039 1 98.94 85 ALA A C 1
ATOM 643 O O . ALA A 1 85 ? 10.297 -16.062 -11.336 1 98.94 85 ALA A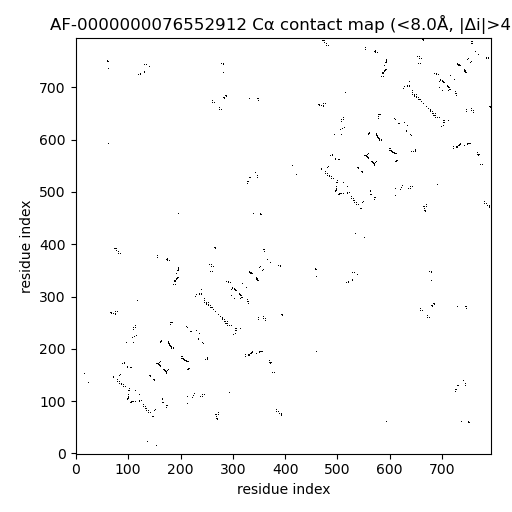 O 1
ATOM 644 N N . ALA A 1 86 ? 11.398 -14.68 -9.922 1 98.94 86 ALA A N 1
ATOM 645 C CA . ALA A 1 86 ? 10.258 -14.531 -9.023 1 98.94 86 ALA A CA 1
ATOM 646 C C . ALA A 1 86 ? 9.062 -13.906 -9.75 1 98.94 86 ALA A C 1
ATOM 648 O O . ALA A 1 86 ? 7.93 -14.359 -9.594 1 98.94 86 ALA A O 1
ATOM 649 N N . GLU A 1 87 ? 9.336 -12.844 -10.602 1 98.94 87 GLU A N 1
ATOM 650 C CA . GLU A 1 87 ? 8.273 -12.18 -11.344 1 98.94 87 GLU A CA 1
ATOM 651 C C . GLU A 1 87 ? 7.695 -13.094 -12.422 1 98.94 87 GLU A C 1
ATOM 653 O O . GLU A 1 87 ? 6.504 -13.023 -12.727 1 98.94 87 GLU A O 1
ATOM 658 N N . LEU A 1 88 ? 8.508 -13.969 -13 1 98.94 88 LEU A N 1
ATOM 659 C CA . LEU A 1 88 ? 8.008 -14.953 -13.953 1 98.94 88 LEU A CA 1
ATOM 660 C C . LEU A 1 88 ? 7.09 -15.961 -13.273 1 98.94 88 LEU A C 1
ATOM 662 O O . LEU A 1 88 ? 6.059 -16.344 -13.828 1 98.94 88 LEU A O 1
ATOM 666 N N . ILE A 1 89 ? 7.465 -16.375 -12.109 1 98.94 89 ILE A N 1
ATOM 667 C CA . ILE A 1 89 ? 6.645 -17.297 -11.32 1 98.94 89 ILE A CA 1
ATOM 668 C C . ILE A 1 89 ? 5.305 -16.641 -11 1 98.94 89 ILE A C 1
ATOM 670 O O . ILE A 1 89 ? 4.246 -17.234 -11.195 1 98.94 89 ILE A O 1
ATOM 674 N N . GLU A 1 90 ? 5.348 -15.383 -10.555 1 98.88 90 GLU A N 1
ATOM 675 C CA . GLU A 1 90 ? 4.121 -14.664 -10.242 1 98.88 90 GLU A CA 1
ATOM 676 C C . GLU A 1 90 ? 3.287 -14.422 -11.5 1 98.88 90 GLU A C 1
ATOM 678 O O . GLU A 1 90 ? 2.059 -14.492 -11.453 1 98.88 90 GLU A O 1
ATOM 683 N N . SER A 1 91 ? 3.953 -14.141 -12.602 1 98.88 91 SER A N 1
ATOM 684 C CA . SER A 1 91 ? 3.227 -13.961 -13.852 1 98.88 91 SER A CA 1
ATOM 685 C C . SER A 1 91 ? 2.41 -15.195 -14.211 1 98.88 91 SER A C 1
ATOM 687 O O . SER A 1 91 ? 1.28 -15.086 -14.688 1 98.88 91 SER A O 1
ATOM 689 N N . ASP A 1 92 ? 2.992 -16.359 -13.992 1 98.88 92 ASP A N 1
ATOM 690 C CA . ASP A 1 92 ? 2.281 -17.594 -14.32 1 98.88 92 ASP A CA 1
ATOM 691 C C . ASP A 1 92 ? 1.059 -17.781 -13.43 1 98.88 92 ASP A C 1
ATOM 693 O O . ASP A 1 92 ? -0.032 -18.078 -13.914 1 98.88 92 ASP A O 1
ATOM 697 N N . LEU A 1 93 ? 1.22 -17.656 -12.102 1 98.81 93 LEU A N 1
ATOM 698 C CA . LEU A 1 93 ? 0.086 -17.891 -11.211 1 98.81 93 LEU A CA 1
ATOM 699 C C . LEU A 1 93 ? -0.994 -16.828 -11.422 1 98.81 93 LEU A C 1
ATOM 701 O O . LEU A 1 93 ? -2.186 -17.141 -11.414 1 98.81 93 LEU A O 1
ATOM 705 N N . TRP A 1 94 ? -0.639 -15.547 -11.648 1 98.94 94 TRP A N 1
ATOM 706 C CA . TRP A 1 94 ? -1.63 -14.5 -11.852 1 98.94 94 TRP A CA 1
ATOM 707 C C . TRP A 1 94 ? -2.344 -14.672 -13.188 1 98.94 94 TRP A C 1
ATOM 709 O O . TRP A 1 94 ? -3.529 -14.352 -13.305 1 98.94 94 TRP A O 1
ATOM 719 N N . THR A 1 95 ? -1.638 -15.164 -14.188 1 98.88 95 THR A N 1
ATOM 720 C CA . THR A 1 95 ? -2.289 -15.469 -15.453 1 98.88 95 THR A CA 1
ATOM 721 C C . THR A 1 95 ? -3.354 -16.547 -15.273 1 98.88 95 THR A C 1
ATOM 723 O O . THR A 1 95 ? -4.434 -16.469 -15.859 1 98.88 95 THR A O 1
ATOM 726 N N . GLN A 1 96 ? -3.037 -17.547 -14.508 1 98.94 96 GLN A N 1
ATOM 727 C CA . GLN A 1 96 ? -4.027 -18.578 -14.211 1 98.94 96 GLN A CA 1
ATOM 728 C C . GLN A 1 96 ? -5.254 -17.984 -13.531 1 98.94 96 GLN A C 1
ATOM 730 O O . GLN A 1 96 ? -6.391 -18.266 -13.914 1 98.94 96 GLN A O 1
ATOM 735 N N . TYR A 1 97 ? -5.074 -17.156 -12.492 1 98.94 97 TYR A N 1
ATOM 736 C CA . TYR A 1 97 ? -6.18 -16.484 -11.82 1 98.94 97 TYR A CA 1
ATOM 737 C C . TYR A 1 97 ? -6.977 -15.633 -12.812 1 98.94 97 TYR A C 1
ATOM 739 O O . TYR A 1 97 ? -8.211 -15.617 -12.766 1 98.94 97 TYR A O 1
ATOM 747 N N . ASN A 1 98 ? -6.27 -14.953 -13.664 1 98.94 98 ASN A N 1
ATOM 748 C CA . ASN A 1 98 ? -6.883 -14.023 -14.609 1 98.94 98 ASN A CA 1
ATOM 749 C C . ASN A 1 98 ? -7.703 -14.75 -15.664 1 98.94 98 ASN A C 1
ATOM 751 O O . ASN A 1 98 ? -8.75 -14.266 -16.094 1 98.94 98 ASN A O 1
ATOM 755 N N . GLU A 1 99 ? -7.254 -15.898 -16.156 1 98.81 99 GLU A N 1
ATOM 756 C CA . GLU A 1 99 ? -7.984 -16.719 -17.125 1 98.81 99 GLU A CA 1
ATOM 757 C C . GLU A 1 99 ? -9.367 -17.078 -16.594 1 98.81 99 GLU A C 1
ATOM 759 O O . GLU A 1 99 ? -10.328 -17.203 -17.375 1 98.81 99 GLU A O 1
ATOM 764 N N . LEU A 1 100 ? -9.453 -17.219 -15.312 1 98.88 100 LEU A N 1
ATOM 765 C CA . LEU A 1 100 ? -10.664 -17.766 -14.703 1 98.88 100 LEU A CA 1
ATOM 766 C C . LEU A 1 100 ? -11.484 -16.656 -14.047 1 98.88 100 LEU A C 1
ATOM 768 O O . LEU A 1 100 ? -12.711 -16.75 -13.992 1 98.88 100 LEU A O 1
ATOM 772 N N . GLY A 1 101 ? -10.805 -15.648 -13.555 1 98.81 101 GLY A N 1
ATOM 773 C CA . GLY A 1 101 ? -11.484 -14.695 -12.688 1 98.81 101 GLY A CA 1
ATOM 774 C C . GLY A 1 101 ? -11.297 -13.258 -13.125 1 98.81 101 GLY A C 1
ATOM 775 O O . GLY A 1 101 ? -11.664 -12.328 -12.398 1 98.81 101 GLY A O 1
ATOM 776 N N . GLY A 1 102 ? -10.695 -12.898 -14.289 1 98.56 102 GLY A N 1
ATOM 777 C CA . GLY A 1 102 ? -10.352 -11.555 -14.734 1 98.56 102 GLY A CA 1
ATOM 778 C C . GLY A 1 102 ? -11.484 -10.867 -15.469 1 98.56 102 GLY A C 1
ATOM 779 O O . GLY A 1 102 ? -12.609 -11.375 -15.516 1 98.56 102 GLY A O 1
ATOM 780 N N . VAL A 1 103 ? -11.234 -9.719 -15.938 1 97.06 103 VAL A N 1
ATOM 781 C CA . VAL A 1 103 ? -12.25 -8.828 -16.5 1 97.06 103 VAL A CA 1
ATOM 782 C C . VAL A 1 103 ? -12.672 -9.328 -17.875 1 97.06 103 VAL A C 1
ATOM 784 O O . VAL A 1 103 ? -13.758 -9 -18.359 1 97.06 103 VAL A O 1
ATOM 787 N N . ASN A 1 104 ? -11.828 -10.141 -18.562 1 95.69 104 ASN A N 1
ATOM 788 C CA . ASN A 1 104 ? -12.125 -10.578 -19.922 1 95.69 104 ASN A CA 1
ATOM 789 C C . ASN A 1 104 ? -12.914 -11.891 -19.938 1 95.69 104 ASN A C 1
ATOM 791 O O . ASN A 1 104 ? -13.008 -12.555 -20.969 1 95.69 104 ASN A O 1
ATOM 795 N N . GLY A 1 105 ? -13.461 -12.266 -18.891 1 91.88 105 GLY A N 1
ATOM 796 C CA . GLY A 1 105 ? -14.219 -13.5 -18.781 1 91.88 105 GLY A CA 1
ATOM 797 C C . GLY A 1 105 ? -13.383 -14.68 -18.344 1 91.88 105 GLY A C 1
ATOM 798 O O . GLY A 1 105 ? -12.195 -14.531 -18.031 1 91.88 105 GLY A O 1
ATOM 799 N N . GLY A 1 106 ? -13.945 -15.867 -18.25 1 96.88 106 GLY A N 1
ATOM 800 C CA . GLY A 1 106 ? -13.367 -17.125 -17.797 1 96.88 106 GLY A CA 1
ATOM 801 C C . GLY A 1 106 ? -14.398 -18.094 -17.25 1 96.88 106 GLY A C 1
ATOM 802 O O . GLY A 1 106 ? -15.172 -18.672 -18 1 96.88 106 GLY A O 1
ATOM 803 N N . ASN A 1 107 ? -14.422 -18.234 -15.93 1 98.75 107 ASN A N 1
ATOM 804 C CA . ASN A 1 107 ? -15.422 -19.047 -15.266 1 98.75 107 ASN A CA 1
ATOM 805 C C . ASN A 1 107 ? -16.469 -18.188 -14.555 1 98.75 107 ASN A C 1
ATOM 807 O O . ASN A 1 107 ? -16.188 -17.609 -13.5 1 98.75 107 ASN A O 1
ATOM 811 N N . PRO A 1 108 ? -17.703 -18.109 -15.109 1 98.56 108 PRO A N 1
ATOM 812 C CA . PRO A 1 108 ? -18.688 -17.156 -14.594 1 98.56 108 PRO A CA 1
ATOM 813 C C . PRO A 1 108 ? -18.969 -17.359 -13.109 1 98.56 108 PRO A C 1
ATOM 815 O O . PRO A 1 108 ? -19.109 -16.375 -12.367 1 98.56 108 PRO A O 1
ATOM 818 N N . ALA A 1 109 ? -19.062 -18.578 -12.625 1 98.75 109 ALA A N 1
ATOM 819 C CA . ALA A 1 109 ? -19.344 -18.828 -11.219 1 98.75 109 ALA A CA 1
ATOM 820 C C . ALA A 1 109 ? -18.172 -18.391 -10.336 1 98.75 109 ALA A C 1
ATOM 822 O O . ALA A 1 109 ? -18.359 -17.875 -9.242 1 98.75 109 ALA A O 1
ATOM 823 N N . TYR A 1 110 ? -17 -18.641 -10.789 1 98.88 110 TYR A N 1
ATOM 824 C CA . TYR A 1 110 ? -15.805 -18.234 -10.055 1 98.88 110 TYR A CA 1
ATOM 825 C C . TYR A 1 110 ? -15.711 -16.719 -9.984 1 98.88 110 TYR A C 1
ATOM 827 O O . TYR A 1 110 ? -15.406 -16.156 -8.922 1 98.88 110 TYR A O 1
ATOM 835 N N . ILE A 1 111 ? -15.953 -16.016 -11.109 1 98.88 111 ILE A N 1
ATOM 836 C CA . ILE A 1 111 ? -15.961 -14.562 -11.164 1 98.88 111 ILE A CA 1
ATOM 837 C C . ILE A 1 111 ? -16.969 -14.016 -10.164 1 98.88 111 ILE A C 1
ATOM 839 O O . ILE A 1 111 ? -16.672 -13.094 -9.398 1 98.88 111 ILE A O 1
ATOM 843 N N . ALA A 1 112 ? -18.156 -14.633 -10.141 1 98.81 112 ALA A N 1
ATOM 844 C CA . ALA A 1 112 ? -19.219 -14.18 -9.234 1 98.81 112 ALA A CA 1
ATOM 845 C C . ALA A 1 112 ? -18.812 -14.391 -7.777 1 98.81 112 ALA A C 1
ATOM 847 O O . ALA A 1 112 ? -19.094 -13.555 -6.922 1 98.81 112 ALA A O 1
ATOM 848 N N . ALA A 1 113 ? -18.203 -15.516 -7.488 1 98.94 113 ALA A N 1
ATOM 849 C CA . ALA A 1 113 ? -17.734 -15.797 -6.129 1 98.94 113 ALA A CA 1
ATOM 850 C C . ALA A 1 113 ? -16.656 -14.812 -5.703 1 98.94 113 ALA A C 1
ATOM 852 O O . ALA A 1 113 ? -16.625 -14.367 -4.551 1 98.94 113 ALA A O 1
ATOM 853 N N . LEU A 1 114 ? -15.719 -14.508 -6.598 1 98.94 114 LEU A N 1
ATOM 854 C CA . LEU A 1 114 ? -14.703 -13.5 -6.336 1 98.94 114 LEU A CA 1
ATOM 855 C C . LEU A 1 114 ? -15.336 -12.133 -6.102 1 98.94 114 LEU A C 1
ATOM 857 O O . LEU A 1 114 ? -14.883 -11.367 -5.25 1 98.94 114 LEU A O 1
ATOM 861 N N . GLU A 1 115 ? -16.391 -11.797 -6.883 1 98.75 115 GLU A N 1
ATOM 862 C CA . GLU A 1 115 ? -17.094 -10.523 -6.738 1 98.75 115 GLU A CA 1
ATOM 863 C C . GLU A 1 115 ? -17.797 -10.43 -5.387 1 98.75 115 GLU A C 1
ATOM 865 O O . GLU A 1 115 ? -18.047 -9.328 -4.887 1 98.75 115 GLU A O 1
ATOM 870 N N . ASN A 1 116 ? -18.141 -11.617 -4.762 1 98.81 116 ASN A N 1
ATOM 871 C CA . ASN A 1 116 ? -18.688 -11.602 -3.406 1 98.81 116 ASN A CA 1
ATOM 872 C C . ASN A 1 116 ? -17.656 -11.086 -2.4 1 98.81 116 ASN A C 1
ATOM 874 O O . ASN A 1 116 ? -18.031 -10.547 -1.356 1 98.81 116 ASN A O 1
ATOM 878 N N . LEU A 1 117 ? -16.344 -11.289 -2.695 1 98.75 117 LEU A N 1
ATOM 879 C CA . LEU A 1 117 ? -15.297 -10.695 -1.862 1 98.75 117 LEU A CA 1
ATOM 880 C C . LEU A 1 117 ? -15.242 -9.188 -2.055 1 98.75 117 LEU A C 1
ATOM 882 O O . LEU A 1 117 ? -15.125 -8.438 -1.082 1 98.75 117 LEU A O 1
ATOM 886 N N . ASP A 1 118 ? -15.32 -8.773 -3.227 1 98.19 118 ASP A N 1
ATOM 887 C CA . ASP A 1 118 ? -15.406 -7.375 -3.631 1 98.19 118 ASP A CA 1
ATOM 888 C C . ASP A 1 118 ? -15.82 -7.254 -5.098 1 98.19 118 ASP A C 1
ATOM 890 O O . ASP A 1 118 ? -15.328 -8 -5.949 1 98.19 118 ASP A O 1
ATOM 894 N N . GLY A 1 119 ? -16.703 -6.363 -5.359 1 97.75 119 GLY A N 1
ATOM 895 C CA . GLY A 1 119 ? -17.281 -6.227 -6.688 1 97.75 119 GLY A CA 1
ATOM 896 C C . GLY A 1 119 ? -16.234 -5.957 -7.762 1 97.75 119 GLY A C 1
ATOM 897 O O . GLY A 1 119 ? -16.469 -6.219 -8.945 1 97.75 119 GLY A O 1
ATOM 898 N N . ASP A 1 120 ? -15.023 -5.516 -7.383 1 97.88 120 ASP A N 1
ATOM 899 C CA . ASP A 1 120 ? -14.008 -5.082 -8.336 1 97.88 120 ASP A CA 1
ATOM 900 C C . ASP A 1 120 ? -12.898 -6.121 -8.469 1 97.88 120 ASP A C 1
ATOM 902 O O . ASP A 1 120 ? -11.891 -5.875 -9.125 1 97.88 120 ASP A O 1
ATOM 906 N N . MET A 1 121 ? -13.062 -7.352 -7.965 1 98.62 121 MET A N 1
ATOM 907 C CA . MET A 1 121 ? -12.031 -8.383 -7.918 1 98.62 121 MET A CA 1
ATOM 908 C C . MET A 1 121 ? -11.531 -8.719 -9.32 1 98.62 121 MET A C 1
ATOM 910 O O . MET A 1 121 ? -10.328 -8.82 -9.539 1 98.62 121 MET A O 1
ATOM 914 N N . PRO A 1 122 ? -12.414 -8.891 -10.336 1 98.69 122 PRO A N 1
ATOM 915 C CA . PRO A 1 122 ? -11.898 -9.219 -11.664 1 98.69 122 PRO A CA 1
ATOM 916 C C . PRO A 1 122 ? -10.93 -8.164 -12.203 1 98.69 122 PRO A C 1
ATOM 918 O O . PRO A 1 122 ? -9.914 -8.5 -12.812 1 98.69 122 PRO A O 1
ATOM 921 N N . GLN A 1 123 ? -11.25 -6.883 -11.914 1 98.25 123 GLN A N 1
ATOM 922 C CA . GLN A 1 123 ? -10.367 -5.805 -12.359 1 98.25 123 GLN A CA 1
ATOM 923 C C . GLN A 1 123 ? -9.023 -5.863 -11.641 1 98.25 123 GLN A C 1
ATOM 925 O O . GLN A 1 123 ? -7.973 -5.715 -12.266 1 98.25 123 GLN A O 1
ATOM 930 N N . TYR A 1 124 ? -9.07 -6.047 -10.32 1 98.75 124 TYR A N 1
ATOM 931 C CA . TYR A 1 124 ? -7.844 -6.082 -9.531 1 98.75 124 TYR A CA 1
ATOM 932 C C . TYR A 1 124 ? -6.957 -7.246 -9.953 1 98.75 124 TYR A C 1
ATOM 934 O O . TYR A 1 124 ? -5.734 -7.109 -10.031 1 98.75 124 TYR A O 1
ATOM 942 N N . ILE A 1 125 ? -7.562 -8.375 -10.266 1 98.88 125 ILE A N 1
ATOM 943 C CA . ILE A 1 125 ? -6.828 -9.555 -10.711 1 98.88 125 ILE A CA 1
ATOM 944 C C . ILE A 1 125 ? -6.164 -9.273 -12.055 1 98.88 125 ILE A C 1
ATOM 946 O O . ILE A 1 125 ? -4.988 -9.594 -12.25 1 98.88 125 ILE A O 1
ATOM 950 N N . SER A 1 126 ? -6.867 -8.695 -12.945 1 98.81 126 SER A N 1
ATOM 951 C CA . SER A 1 126 ? -6.328 -8.391 -14.266 1 98.81 126 SER A CA 1
ATOM 952 C C . SER A 1 126 ? -5.199 -7.371 -14.18 1 98.81 126 SER A C 1
ATOM 954 O O . SER A 1 126 ? -4.172 -7.516 -14.852 1 98.81 126 SER A O 1
ATOM 956 N N . ASP A 1 127 ? -5.367 -6.363 -13.367 1 98.62 127 ASP A N 1
ATOM 957 C CA . ASP A 1 127 ? -4.355 -5.32 -13.227 1 98.62 127 ASP A CA 1
ATOM 958 C C . ASP A 1 127 ? -3.086 -5.863 -12.578 1 98.62 127 ASP A C 1
ATOM 960 O O . ASP A 1 127 ? -1.976 -5.543 -13.008 1 98.62 127 ASP A O 1
ATOM 964 N N . ASN A 1 128 ? -3.254 -6.621 -11.469 1 98.88 128 ASN A N 1
ATOM 965 C CA . ASN A 1 128 ? -2.094 -7.242 -10.844 1 98.88 128 ASN A CA 1
ATOM 966 C C . ASN A 1 128 ? -1.358 -8.164 -11.812 1 98.88 128 ASN A C 1
ATOM 968 O O . ASN A 1 128 ? -0.13 -8.25 -11.781 1 98.88 128 ASN A O 1
ATOM 972 N N . THR A 1 129 ? -2.123 -8.906 -12.672 1 98.88 129 THR A N 1
ATOM 973 C CA . THR A 1 129 ? -1.517 -9.742 -13.703 1 98.88 129 THR A CA 1
ATOM 974 C C . THR A 1 129 ? -0.653 -8.906 -14.641 1 98.88 129 THR A C 1
ATOM 976 O O . THR A 1 129 ? 0.491 -9.266 -14.93 1 98.88 129 THR A O 1
ATOM 979 N N . ASP A 1 130 ? -1.181 -7.789 -15.102 1 98.62 130 ASP A N 1
ATOM 980 C CA . ASP A 1 130 ? -0.442 -6.902 -15.992 1 98.62 130 ASP A CA 1
ATOM 981 C C . ASP A 1 130 ? 0.833 -6.391 -15.32 1 98.62 130 ASP A C 1
ATOM 983 O O . ASP A 1 130 ? 1.872 -6.262 -15.969 1 98.62 130 ASP A O 1
ATOM 987 N N . ASP A 1 131 ? 0.727 -6.098 -14.07 1 98.88 131 ASP A N 1
ATOM 988 C CA . ASP A 1 131 ? 1.884 -5.59 -13.336 1 98.88 131 ASP A CA 1
ATOM 989 C C . ASP A 1 131 ? 2.992 -6.637 -13.266 1 98.88 131 ASP A C 1
ATOM 991 O O . ASP A 1 131 ? 4.16 -6.332 -13.523 1 98.88 131 ASP A O 1
ATOM 995 N N . GLU A 1 132 ? 2.6 -7.879 -12.938 1 98.81 132 GLU A N 1
ATOM 996 C CA . GLU A 1 132 ? 3.602 -8.938 -12.828 1 98.81 132 GLU A CA 1
ATOM 997 C C . GLU A 1 132 ? 4.258 -9.211 -14.18 1 98.81 132 GLU A C 1
ATOM 999 O O . GLU A 1 132 ? 5.461 -9.453 -14.25 1 98.81 132 GLU A O 1
ATOM 1004 N N . LEU A 1 133 ? 3.445 -9.25 -15.195 1 98.81 133 LEU A N 1
ATOM 1005 C CA . LEU A 1 133 ? 3.977 -9.43 -16.547 1 98.81 133 LEU A CA 1
ATOM 1006 C C . LEU A 1 133 ? 4.938 -8.305 -16.906 1 98.81 133 LEU A C 1
ATOM 1008 O O . LEU A 1 133 ? 5.988 -8.547 -17.5 1 98.81 133 LEU A O 1
ATOM 1012 N N . SER A 1 134 ? 4.617 -7.062 -16.578 1 98.88 134 SER A N 1
ATOM 1013 C CA . SER A 1 134 ? 5.469 -5.922 -16.891 1 98.88 134 SER A CA 1
ATOM 1014 C C . SER A 1 134 ? 6.773 -5.98 -16.094 1 98.88 134 SER A C 1
ATOM 1016 O O . SER A 1 134 ? 7.832 -5.609 -16.609 1 98.88 134 SER A O 1
ATOM 1018 N N . HIS A 1 135 ? 6.738 -6.422 -14.812 1 98.94 135 HIS A N 1
ATOM 1019 C CA . HIS A 1 135 ? 7.941 -6.574 -14.008 1 98.94 135 HIS A CA 1
ATOM 1020 C C . HIS A 1 135 ? 8.898 -7.586 -14.625 1 98.94 135 HIS A C 1
ATOM 1022 O O . HIS A 1 135 ? 10.094 -7.301 -14.789 1 98.94 135 HIS A O 1
ATOM 1028 N N . ALA A 1 136 ? 8.367 -8.734 -14.961 1 98.88 136 ALA A N 1
ATOM 1029 C CA . ALA A 1 136 ? 9.188 -9.805 -15.539 1 98.88 136 ALA A CA 1
ATOM 1030 C C . ALA A 1 136 ? 9.82 -9.359 -16.859 1 98.88 136 ALA A C 1
ATOM 1032 O O . ALA A 1 136 ? 11.016 -9.555 -17.078 1 98.88 136 ALA A O 1
ATOM 1033 N N . ALA A 1 137 ? 8.992 -8.773 -17.719 1 98.62 137 ALA A N 1
ATOM 1034 C CA . ALA A 1 137 ? 9.477 -8.32 -19.031 1 98.62 137 ALA A CA 1
ATOM 1035 C C . ALA A 1 137 ? 10.555 -7.254 -18.875 1 98.62 137 ALA A C 1
ATOM 1037 O O . ALA A 1 137 ? 11.57 -7.281 -19.562 1 98.62 137 ALA A O 1
ATOM 1038 N N . PHE A 1 138 ? 10.352 -6.309 -18.031 1 98.75 138 PHE A N 1
ATOM 1039 C CA . PHE A 1 138 ? 11.281 -5.207 -17.828 1 98.75 138 PHE A CA 1
ATOM 1040 C C . PHE A 1 138 ? 12.609 -5.719 -17.297 1 98.75 138 PHE A C 1
ATOM 1042 O O . PHE A 1 138 ? 13.68 -5.348 -17.797 1 98.75 138 PHE A O 1
ATOM 1049 N N . LEU A 1 139 ? 12.57 -6.559 -16.219 1 98.75 139 LEU A N 1
ATOM 1050 C CA . LEU A 1 139 ? 13.789 -7.059 -15.578 1 98.75 139 LEU A CA 1
ATOM 1051 C C . LEU A 1 139 ? 14.641 -7.844 -16.562 1 98.75 139 LEU A C 1
ATOM 1053 O O . LEU A 1 139 ? 15.852 -7.652 -16.641 1 98.75 139 LEU A O 1
ATOM 1057 N N . ASN A 1 140 ? 14.047 -8.711 -17.328 1 98.44 140 ASN A N 1
ATOM 1058 C CA . ASN A 1 140 ? 14.781 -9.469 -18.328 1 98.44 140 ASN A CA 1
ATOM 1059 C C . ASN A 1 140 ? 15.359 -8.562 -19.406 1 98.44 140 ASN A C 1
ATOM 1061 O O . ASN A 1 140 ? 16.5 -8.742 -19.828 1 98.44 140 ASN A O 1
ATOM 1065 N N . ALA A 1 141 ? 14.539 -7.609 -19.875 1 97.88 141 ALA A N 1
ATOM 1066 C CA . ALA A 1 141 ? 15.031 -6.68 -20.891 1 97.88 141 ALA A CA 1
ATOM 1067 C C . ALA A 1 141 ? 16.203 -5.859 -20.359 1 97.88 141 ALA A C 1
ATOM 1069 O O . ALA A 1 141 ? 17.156 -5.586 -21.078 1 97.88 141 ALA A O 1
ATOM 1070 N N . TYR A 1 142 ? 16.125 -5.426 -19.109 1 97.44 142 TYR A N 1
ATOM 1071 C CA . TYR A 1 142 ? 17.188 -4.652 -18.5 1 97.44 142 TYR A CA 1
ATOM 1072 C C . TYR A 1 142 ? 18.469 -5.484 -18.375 1 97.44 142 TYR A C 1
ATOM 1074 O O . TYR A 1 142 ? 19.562 -5.008 -18.703 1 97.44 142 TYR A O 1
ATOM 1082 N N . LEU A 1 143 ? 18.344 -6.742 -17.906 1 97.69 143 LEU A N 1
ATOM 1083 C CA . LEU A 1 143 ? 19.484 -7.652 -17.844 1 97.69 143 LEU A CA 1
ATOM 1084 C C . LEU A 1 143 ? 20.172 -7.762 -19.203 1 97.69 143 LEU A C 1
ATOM 1086 O O . LEU A 1 143 ? 21.391 -7.625 -19.281 1 97.69 143 LEU A O 1
ATOM 1090 N N . LYS A 1 144 ? 19.406 -7.938 -20.234 1 95.62 144 LYS A N 1
ATOM 1091 C CA . LYS A 1 144 ? 19.953 -8.062 -21.594 1 95.62 144 LYS A CA 1
ATOM 1092 C C . LYS A 1 144 ? 20.656 -6.781 -22.016 1 95.62 144 LYS A C 1
ATOM 1094 O O . LYS A 1 144 ? 21.719 -6.828 -22.625 1 95.62 144 LYS A O 1
ATOM 1099 N N . SER A 1 145 ? 20.031 -5.656 -21.734 1 94.44 145 SER A N 1
ATOM 1100 C CA . SER A 1 145 ? 20.594 -4.367 -22.125 1 94.44 145 SER A CA 1
ATOM 1101 C C . SER A 1 145 ? 21.953 -4.125 -21.469 1 94.44 145 SER A C 1
ATOM 1103 O O . SER A 1 145 ? 22.766 -3.354 -21.984 1 94.44 145 SER A O 1
ATOM 1105 N N . LYS A 1 146 ? 22.234 -4.844 -20.328 1 94.44 146 LYS A N 1
ATOM 1106 C CA . LYS A 1 146 ? 23.484 -4.664 -19.594 1 94.44 146 LYS A CA 1
ATOM 1107 C C . LYS A 1 146 ? 24.438 -5.832 -19.844 1 94.44 146 LYS A C 1
ATOM 1109 O O . LYS A 1 146 ? 25.453 -5.977 -19.156 1 94.44 146 LYS A O 1
ATOM 1114 N N . GLY A 1 147 ? 24.078 -6.723 -20.797 1 93.94 147 GLY A N 1
ATOM 1115 C CA . GLY A 1 147 ? 24.922 -7.844 -21.172 1 93.94 147 GLY A CA 1
ATOM 1116 C C . GLY A 1 147 ? 24.844 -9.008 -20.203 1 93.94 147 GLY A C 1
ATOM 1117 O O . 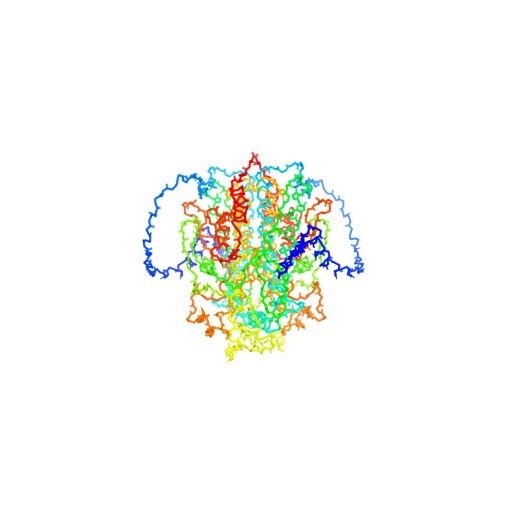GLY A 1 147 ? 25.672 -9.922 -20.25 1 93.94 147 GLY A O 1
ATOM 1118 N N . ALA A 1 148 ? 23.906 -8.953 -19.25 1 96.06 148 ALA A N 1
ATOM 1119 C CA . ALA A 1 148 ? 23.703 -10.055 -18.312 1 96.06 148 ALA A CA 1
ATOM 1120 C C . ALA A 1 148 ? 22.703 -11.062 -18.875 1 96.06 148 ALA A C 1
ATOM 1122 O O . ALA A 1 148 ? 21.875 -10.727 -19.719 1 96.06 148 ALA A O 1
ATOM 1123 N N . GLN A 1 149 ? 22.766 -12.305 -18.438 1 96.75 149 GLN A N 1
ATOM 1124 C CA . GLN A 1 149 ? 21.906 -13.375 -18.922 1 96.75 149 GLN A CA 1
ATOM 1125 C C . GLN A 1 149 ? 20.484 -13.219 -18.375 1 96.75 149 GLN A C 1
ATOM 1127 O O . GLN A 1 149 ? 20.266 -13.234 -17.172 1 96.75 149 GLN A O 1
ATOM 1132 N N . PRO A 1 150 ? 19.516 -13.086 -19.234 1 98 150 PRO A N 1
ATOM 1133 C CA . PRO A 1 150 ? 18.141 -13.102 -18.75 1 98 150 PRO A CA 1
ATOM 1134 C C . PRO A 1 150 ? 17.703 -14.469 -18.234 1 98 150 PRO A C 1
ATOM 1136 O O . PRO A 1 150 ? 18.438 -15.445 -18.375 1 98 150 PRO A O 1
ATOM 1139 N N . VAL A 1 151 ? 16.547 -14.508 -17.594 1 98.75 151 VAL A N 1
ATOM 1140 C CA . VAL A 1 151 ? 16.031 -15.742 -17.031 1 98.75 151 VAL A CA 1
ATOM 1141 C C . VAL A 1 151 ? 14.906 -16.281 -17.906 1 98.75 151 VAL A C 1
ATOM 1143 O O . VAL A 1 151 ? 14.094 -15.516 -18.422 1 98.75 151 VAL A O 1
ATOM 1146 N N . ASN A 1 152 ? 14.906 -17.547 -18.125 1 98.5 152 ASN A N 1
ATOM 1147 C CA . ASN A 1 152 ? 13.859 -18.266 -18.844 1 98.5 152 ASN A CA 1
ATOM 1148 C C . ASN A 1 152 ? 13.414 -19.516 -18.078 1 98.5 152 ASN A C 1
ATOM 1150 O O . ASN A 1 152 ? 14.242 -20.375 -17.766 1 98.5 152 ASN A O 1
ATOM 1154 N N . LEU A 1 153 ? 12.125 -19.609 -17.844 1 98.69 153 LEU A N 1
ATOM 1155 C CA . LEU A 1 153 ? 11.617 -20.734 -17.078 1 98.69 153 LEU A CA 1
ATOM 1156 C C . LEU A 1 153 ? 10.68 -21.594 -17.938 1 98.69 153 LEU A C 1
ATOM 1158 O O . LEU A 1 153 ? 9.977 -22.453 -17.406 1 98.69 153 LEU A O 1
ATOM 1162 N N . ASP A 1 154 ? 10.703 -21.469 -19.219 1 98.25 154 ASP A N 1
ATOM 1163 C CA . ASP A 1 154 ? 9.727 -22.094 -20.109 1 98.25 154 ASP A CA 1
ATOM 1164 C C . ASP A 1 154 ? 9.859 -23.609 -20.094 1 98.25 154 ASP A C 1
ATOM 1166 O O . ASP A 1 154 ? 8.859 -24.328 -20.203 1 98.25 154 ASP A O 1
ATOM 1170 N N . ALA A 1 155 ? 11.062 -24.094 -20.031 1 98.25 155 ALA A N 1
ATOM 1171 C CA . ALA A 1 155 ? 11.305 -25.531 -20.047 1 98.25 155 ALA A CA 1
ATOM 1172 C C . ALA A 1 155 ? 10.625 -26.219 -18.875 1 98.25 155 ALA A C 1
ATOM 1174 O O . ALA A 1 155 ? 10.43 -27.438 -18.875 1 98.25 155 ALA A O 1
ATOM 1175 N N . PHE A 1 156 ? 10.234 -25.406 -17.844 1 98.75 156 PHE A N 1
ATOM 1176 C CA . PHE A 1 156 ? 9.695 -25.969 -16.609 1 98.75 156 PHE A CA 1
ATOM 1177 C C . PHE A 1 156 ? 8.18 -25.875 -16.578 1 98.75 156 PHE A C 1
ATOM 1179 O O . PHE A 1 156 ? 7.547 -26.219 -15.57 1 98.75 156 PHE A O 1
ATOM 1186 N N . ARG A 1 157 ? 7.527 -25.359 -17.562 1 98.69 157 ARG A N 1
ATOM 1187 C CA . ARG A 1 157 ? 6.074 -25.25 -17.641 1 98.69 157 ARG A CA 1
ATOM 1188 C C . ARG A 1 157 ? 5.445 -26.609 -17.953 1 98.69 157 ARG A C 1
ATOM 1190 O O . ARG A 1 157 ? 4.941 -26.828 -19.062 1 98.69 157 ARG A O 1
ATOM 1197 N N . THR A 1 158 ? 5.355 -27.5 -17 1 98.5 158 THR A N 1
ATOM 1198 C CA . THR A 1 158 ? 4.926 -28.875 -17.203 1 98.5 158 THR A CA 1
ATOM 1199 C C . THR A 1 158 ? 3.756 -29.234 -16.297 1 98.5 158 THR A C 1
ATOM 1201 O O . THR A 1 158 ? 3.17 -30.312 -16.406 1 98.5 158 THR A O 1
ATOM 1204 N N . LEU A 1 159 ? 3.41 -28.344 -15.328 1 98.81 159 LEU A N 1
ATOM 1205 C CA . LEU A 1 159 ? 2.328 -28.625 -14.383 1 98.81 159 LEU A CA 1
ATOM 1206 C C . LEU A 1 159 ? 0.971 -28.5 -15.07 1 98.81 159 LEU A C 1
ATOM 1208 O O . LEU A 1 159 ? 0.822 -27.75 -16.031 1 98.81 159 LEU A O 1
ATOM 1212 N N . PRO A 1 160 ? 0.006 -29.219 -14.617 1 98.44 160 PRO A N 1
ATOM 1213 C CA . PRO A 1 160 ? -1.31 -29.172 -15.266 1 98.44 160 PRO A CA 1
ATOM 1214 C C . PRO A 1 160 ? -2.072 -27.891 -14.977 1 98.44 160 PRO A C 1
ATOM 1216 O O . PRO A 1 160 ? -1.875 -27.266 -13.922 1 98.44 160 PRO A O 1
ATOM 1219 N N . SER A 1 161 ? -2.918 -27.547 -15.875 1 98.5 161 SER A N 1
ATOM 1220 C CA . SER A 1 161 ? -3.887 -26.469 -15.695 1 98.5 161 SER A CA 1
ATOM 1221 C C . SER A 1 161 ? -5.168 -26.984 -15.047 1 98.5 161 SER A C 1
ATOM 1223 O O . SER A 1 161 ? -5.438 -28.188 -15.047 1 98.5 161 SER A O 1
ATOM 1225 N N . SER A 1 162 ? -5.941 -26.031 -14.398 1 98.81 162 SER A N 1
ATOM 1226 C CA . SER A 1 162 ? -7.336 -26.328 -14.078 1 98.81 162 SER A CA 1
ATOM 1227 C C . SER A 1 162 ? -8.062 -26.922 -15.281 1 98.81 162 SER A C 1
ATOM 1229 O O . SER A 1 162 ? -7.785 -26.562 -16.422 1 98.81 162 SER A O 1
ATOM 1231 N N . GLN A 1 163 ? -9.031 -27.828 -15.031 1 98.75 163 GLN A N 1
ATOM 1232 C CA . GLN A 1 163 ? -9.867 -28.391 -16.094 1 98.75 163 GLN A CA 1
ATOM 1233 C C . GLN A 1 163 ? -11.211 -27.672 -16.172 1 98.75 163 GLN A C 1
ATOM 1235 O O . GLN A 1 163 ? -12.109 -28.109 -16.891 1 98.75 163 GLN A O 1
ATOM 1240 N N . ALA A 1 164 ? -11.344 -26.641 -15.398 1 98.81 164 ALA A N 1
ATOM 1241 C CA . ALA A 1 164 ? -12.602 -25.906 -15.367 1 98.81 164 ALA A CA 1
ATOM 1242 C C . ALA A 1 164 ? -12.758 -25.016 -16.594 1 98.81 164 ALA A C 1
ATOM 1244 O O . ALA A 1 164 ? -11.766 -24.562 -17.172 1 98.81 164 ALA A O 1
ATOM 1245 N N . THR A 1 165 ? -14.008 -24.781 -16.984 1 98.5 165 THR A N 1
ATOM 1246 C CA . THR A 1 165 ? -14.328 -23.812 -18.031 1 98.5 165 THR A CA 1
ATOM 1247 C C . THR A 1 165 ? -13.602 -22.484 -17.781 1 98.5 165 THR A C 1
ATOM 1249 O O . THR A 1 165 ? -13.633 -21.953 -16.672 1 98.5 165 THR A O 1
ATOM 1252 N N . GLY A 1 166 ? -12.891 -21.906 -18.781 1 98.5 166 GLY A N 1
ATOM 1253 C CA . GLY A 1 166 ? -12.188 -20.641 -18.688 1 98.5 166 GLY A CA 1
ATOM 1254 C C . GLY A 1 166 ? -10.68 -20.797 -18.641 1 98.5 166 GLY A C 1
ATOM 1255 O O . GLY A 1 166 ? -9.945 -19.859 -18.969 1 98.5 166 GLY A O 1
ATOM 1256 N N . ALA A 1 167 ? -10.25 -22.016 -18.219 1 98.62 167 ALA A N 1
ATOM 1257 C CA . ALA A 1 167 ? -8.812 -22.234 -18.078 1 98.62 167 ALA A CA 1
ATOM 1258 C C . ALA A 1 167 ? -8.195 -22.641 -19.422 1 98.62 167 ALA A C 1
ATOM 1260 O O . ALA A 1 167 ? -8.797 -23.391 -20.188 1 98.62 167 ALA A O 1
ATOM 1261 N N . LYS A 1 168 ? -7.055 -22.109 -19.75 1 98.31 168 LYS A N 1
ATOM 1262 C CA . LYS A 1 168 ? -6.277 -22.594 -20.891 1 98.31 168 LYS A CA 1
ATOM 1263 C C . LYS A 1 168 ? -5.547 -23.891 -20.547 1 98.31 168 LYS A C 1
ATOM 1265 O O . LYS A 1 168 ? -4.984 -24.016 -19.453 1 98.31 168 LYS A O 1
ATOM 1270 N N . GLN A 1 169 ? -5.66 -24.828 -21.453 1 98.38 169 GLN A N 1
ATOM 1271 C CA . GLN A 1 169 ? -5.031 -26.125 -21.234 1 98.38 169 GLN A CA 1
ATOM 1272 C C . GLN A 1 169 ? -3.596 -26.125 -21.75 1 98.38 169 GLN A C 1
ATOM 1274 O O . GLN A 1 169 ? -3.32 -26.672 -22.828 1 98.38 169 GLN A O 1
ATOM 1279 N N . ILE A 1 170 ? -2.738 -25.578 -21.016 1 98.5 170 ILE A N 1
ATOM 1280 C CA . ILE A 1 170 ? -1.316 -25.469 -21.312 1 98.5 170 ILE A CA 1
ATOM 1281 C C . ILE A 1 170 ? -0.493 -25.906 -20.109 1 98.5 170 ILE A C 1
ATOM 1283 O O . ILE A 1 170 ? -1.03 -26.062 -19 1 98.5 170 ILE A O 1
ATOM 1287 N N . GLY A 1 171 ? 0.812 -26.156 -20.297 1 98.69 171 GLY A N 1
ATOM 1288 C CA . GLY A 1 171 ? 1.702 -26.406 -19.172 1 98.69 171 GLY A CA 1
ATOM 1289 C C . GLY A 1 171 ? 1.937 -25.172 -18.312 1 98.69 171 GLY A C 1
ATOM 1290 O O . GLY A 1 171 ? 2.064 -24.062 -18.828 1 98.69 171 GLY A O 1
ATOM 1291 N N . ARG A 1 172 ? 1.933 -25.375 -16.984 1 98.88 172 ARG A N 1
ATOM 1292 C CA . ARG A 1 172 ? 2.064 -24.266 -16.047 1 98.88 172 ARG A CA 1
ATOM 1293 C C . ARG A 1 172 ? 3.389 -24.344 -15.297 1 98.88 172 ARG A C 1
ATOM 1295 O O . ARG A 1 172 ? 3.977 -25.422 -15.172 1 98.88 172 ARG A O 1
ATOM 1302 N N . LEU A 1 173 ? 3.844 -23.188 -14.883 1 98.81 173 LEU A N 1
ATOM 1303 C CA . LEU A 1 173 ? 4.996 -23.109 -13.992 1 98.81 173 LEU A CA 1
ATOM 1304 C C . LEU A 1 173 ? 4.578 -23.359 -12.547 1 98.81 173 LEU A C 1
ATOM 1306 O O . LEU A 1 173 ? 5.387 -23.812 -11.727 1 98.81 173 LEU A O 1
ATOM 1310 N N . THR A 1 174 ? 3.346 -23.094 -12.133 1 98.94 174 THR A N 1
ATOM 1311 C CA . THR A 1 174 ? 2.896 -23.078 -10.75 1 98.94 174 THR A CA 1
ATOM 1312 C C . THR A 1 174 ? 1.619 -23.891 -10.586 1 98.94 174 THR A C 1
ATOM 1314 O O . THR A 1 174 ? 0.841 -24.047 -11.531 1 98.94 174 THR A O 1
ATOM 1317 N N . ASN A 1 175 ? 1.476 -24.422 -9.414 1 98.94 175 ASN A N 1
ATOM 1318 C CA . ASN A 1 175 ? 0.319 -25.219 -9.008 1 98.94 175 ASN A CA 1
ATOM 1319 C C . ASN A 1 175 ? -0.67 -24.391 -8.195 1 98.94 175 ASN A C 1
ATOM 1321 O O . ASN A 1 175 ? -0.293 -23.75 -7.207 1 98.94 175 ASN A O 1
ATOM 1325 N N . LEU A 1 176 ? -1.947 -24.359 -8.594 1 98.94 176 LEU A N 1
ATOM 1326 C CA . LEU A 1 176 ? -2.979 -23.656 -7.836 1 98.94 176 LEU A CA 1
ATOM 1327 C C . LEU A 1 176 ? -4.082 -24.609 -7.41 1 98.94 176 LEU A C 1
ATOM 1329 O O . LEU A 1 176 ? -5.098 -24.188 -6.848 1 98.94 176 LEU A O 1
ATOM 1333 N N . LEU A 1 177 ? -3.91 -25.922 -7.645 1 98.88 177 LEU A N 1
ATOM 1334 C CA . LEU A 1 177 ? -4.977 -26.906 -7.52 1 98.88 177 LEU A CA 1
ATOM 1335 C C . LEU A 1 177 ? -5.047 -27.469 -6.098 1 98.88 177 LEU A C 1
ATOM 1337 O O . LEU A 1 177 ? -6.047 -28.062 -5.711 1 98.88 177 LEU A O 1
ATOM 1341 N N . ASN A 1 178 ? -4.109 -27.359 -5.312 1 98.69 178 ASN A N 1
ATOM 1342 C CA . ASN A 1 178 ? -4.043 -27.688 -3.893 1 98.69 178 ASN A CA 1
ATOM 1343 C C . ASN A 1 178 ? -2.916 -26.922 -3.197 1 98.69 178 ASN A C 1
ATOM 1345 O O . ASN A 1 178 ? -1.74 -27.156 -3.488 1 98.69 178 ASN A O 1
ATOM 1349 N N . LEU A 1 179 ? -3.24 -26.078 -2.277 1 98.94 179 LEU A N 1
ATOM 1350 C CA . LEU A 1 179 ? -2.275 -25.172 -1.652 1 98.94 179 LEU A CA 1
ATOM 1351 C C . LEU A 1 179 ? -2.328 -25.297 -0.133 1 98.94 179 LEU A C 1
ATOM 1353 O O . LEU A 1 179 ? -3.381 -25.594 0.434 1 98.94 179 LEU A O 1
ATOM 1357 N N . ASP A 1 180 ? -1.197 -25.125 0.522 1 98.88 180 ASP A N 1
ATOM 1358 C CA . ASP A 1 180 ? -1.046 -24.781 1.934 1 98.88 180 ASP A CA 1
ATOM 1359 C C . ASP A 1 180 ? -0.724 -23.297 2.105 1 98.88 180 ASP A C 1
ATOM 1361 O O . ASP A 1 180 ? 0.444 -22.906 2.082 1 98.88 180 ASP A O 1
ATOM 1365 N N . VAL A 1 181 ? -1.703 -22.469 2.346 1 98.88 181 VAL A N 1
ATOM 1366 C CA . VAL A 1 181 ? -1.512 -21.031 2.324 1 98.88 181 VAL A CA 1
ATOM 1367 C C . VAL A 1 181 ? -1.068 -20.547 3.703 1 98.88 181 VAL A C 1
ATOM 1369 O O . VAL A 1 181 ? -1.792 -20.719 4.688 1 98.88 181 VAL A O 1
ATOM 1372 N N . ASP A 1 182 ? 0.125 -19.984 3.854 1 98.75 182 ASP A N 1
ATOM 1373 C CA . ASP A 1 182 ? 0.61 -19.391 5.098 1 98.75 182 ASP A CA 1
ATOM 1374 C C . ASP A 1 182 ? -0.127 -18.094 5.418 1 98.75 182 ASP A C 1
ATOM 1376 O O . ASP A 1 182 ? -0.025 -17.125 4.672 1 98.75 182 ASP A O 1
ATOM 1380 N N . LEU A 1 183 ? -0.883 -18.062 6.496 1 98.56 183 LEU A N 1
ATOM 1381 C CA . LEU A 1 183 ? -1.686 -16.906 6.871 1 98.56 183 LEU A CA 1
ATOM 1382 C C . LEU A 1 183 ? -0.997 -16.094 7.969 1 98.56 183 LEU A C 1
ATOM 1384 O O . LEU A 1 183 ? -1.593 -15.18 8.539 1 98.56 183 LEU A O 1
ATOM 1388 N N . SER A 1 184 ? 0.355 -16.375 8.289 1 98.19 184 SER A N 1
ATOM 1389 C CA . SER A 1 184 ? 1.043 -15.742 9.414 1 98.19 184 SER A CA 1
ATOM 1390 C C . SER A 1 184 ? 1.155 -14.234 9.211 1 98.19 184 SER A C 1
ATOM 1392 O O . SER A 1 184 ? 1.226 -13.484 10.188 1 98.19 184 SER A O 1
ATOM 1394 N N . TRP A 1 185 ? 1.133 -13.82 7.945 1 98.38 185 TRP A N 1
ATOM 1395 C CA . TRP A 1 185 ? 1.206 -12.391 7.66 1 98.38 185 TRP A CA 1
ATOM 1396 C C . TRP A 1 185 ? 0.056 -11.641 8.328 1 98.38 185 TRP A C 1
ATOM 1398 O O . TRP A 1 185 ? 0.214 -10.492 8.75 1 98.38 185 TRP A O 1
ATOM 1408 N N . TYR A 1 186 ? -1.16 -12.258 8.383 1 98.56 186 TYR A N 1
ATOM 1409 C CA . TYR A 1 186 ? -2.359 -11.656 8.953 1 98.56 186 TYR A CA 1
ATOM 1410 C C . TYR A 1 186 ? -2.131 -11.266 10.414 1 98.56 186 TYR A C 1
ATOM 1412 O O . TYR A 1 186 ? -2.473 -10.148 10.82 1 98.56 186 TYR A O 1
ATOM 1420 N N . THR A 1 187 ? -1.456 -12.109 11.195 1 97.75 187 THR A N 1
ATOM 1421 C CA . THR A 1 187 ? -1.174 -11.875 12.609 1 97.75 187 THR A CA 1
ATOM 1422 C C . THR A 1 187 ? 0.075 -11.016 12.781 1 97.75 187 THR A C 1
ATOM 1424 O O . THR A 1 187 ? 0.116 -10.141 13.641 1 97.75 187 THR A O 1
ATOM 1427 N N . ARG A 1 188 ? 1.03 -11.234 11.961 1 97.56 188 ARG A N 1
ATOM 1428 C CA . ARG A 1 188 ? 2.326 -10.57 12.039 1 97.56 188 ARG A CA 1
ATOM 1429 C C . ARG A 1 188 ? 2.178 -9.055 11.898 1 97.56 188 ARG A C 1
ATOM 1431 O O . ARG A 1 188 ? 2.752 -8.297 12.68 1 97.56 188 ARG A O 1
ATOM 1438 N N . TYR A 1 189 ? 1.427 -8.594 10.992 1 98.12 189 TYR A N 1
ATOM 1439 C CA . TYR A 1 189 ? 1.332 -7.16 10.711 1 98.12 189 TYR A CA 1
ATOM 1440 C C . TYR A 1 189 ? 0.423 -6.465 11.719 1 98.12 189 TYR A C 1
ATOM 1442 O O . TYR A 1 189 ? 0.302 -5.238 11.711 1 98.12 189 TYR A O 1
ATOM 1450 N N . ARG A 1 190 ? -0.182 -7.246 12.641 1 97.44 190 ARG A N 1
ATOM 1451 C CA . ARG A 1 190 ? -0.993 -6.719 13.734 1 97.44 190 ARG A CA 1
ATOM 1452 C C . ARG A 1 190 ? -0.234 -6.777 15.055 1 97.44 190 ARG A C 1
ATOM 1454 O O . ARG A 1 190 ? -0.652 -6.176 16.047 1 97.44 190 ARG A O 1
ATOM 1461 N N . SER A 1 191 ? 0.92 -7.406 15.016 1 96.12 191 SER A N 1
ATOM 1462 C CA . SER A 1 191 ? 1.701 -7.684 16.219 1 96.12 191 SER A CA 1
ATOM 1463 C C . SER A 1 191 ? 2.76 -6.609 16.453 1 96.12 191 SER A C 1
ATOM 1465 O O . SER A 1 191 ? 3.229 -5.98 15.5 1 96.12 191 SER A O 1
ATOM 1467 N N . GLU A 1 192 ? 3.193 -6.457 17.672 1 95.69 192 GLU A N 1
ATOM 1468 C CA . GLU A 1 192 ? 4.297 -5.566 18.031 1 95.69 192 GLU A CA 1
ATOM 1469 C C . GLU A 1 192 ? 5.645 -6.258 17.844 1 95.69 192 GLU A C 1
ATOM 1471 O O . GLU A 1 192 ? 6.695 -5.633 17.984 1 95.69 192 GLU A O 1
ATOM 1476 N N . GLU A 1 193 ? 5.613 -7.52 17.453 1 95.88 193 GLU A N 1
ATOM 1477 C CA . GLU A 1 193 ? 6.84 -8.297 17.281 1 95.88 193 GLU A CA 1
ATOM 1478 C C . GLU A 1 193 ? 7.258 -8.352 15.82 1 95.88 193 GLU A C 1
ATOM 1480 O O . GLU A 1 193 ? 6.512 -7.93 14.938 1 95.88 193 GLU A O 1
ATOM 1485 N N . ASN A 1 194 ? 8.453 -8.828 15.586 1 96.56 194 ASN A N 1
ATOM 1486 C CA . ASN A 1 194 ? 9.086 -8.859 14.273 1 96.56 194 ASN A CA 1
ATOM 1487 C C . ASN A 1 194 ? 9.875 -10.148 14.062 1 96.56 194 ASN A C 1
ATOM 1489 O O . ASN A 1 194 ? 10.758 -10.477 14.852 1 96.56 194 ASN A O 1
ATOM 1493 N N . PRO A 1 195 ? 9.594 -10.828 12.961 1 97 195 PRO A N 1
ATOM 1494 C CA . PRO A 1 195 ? 10.336 -12.055 12.688 1 97 195 PRO A CA 1
ATOM 1495 C C . PRO A 1 195 ? 11.844 -11.828 12.602 1 97 195 PRO A C 1
ATOM 1497 O O . PRO A 1 195 ? 12.633 -12.742 12.875 1 97 195 PRO A O 1
ATOM 1500 N N . ASP A 1 196 ? 12.266 -10.68 12.258 1 96 196 ASP A N 1
ATOM 1501 C CA . ASP A 1 196 ? 13.68 -10.352 12.172 1 96 196 ASP A CA 1
ATOM 1502 C C . ASP A 1 196 ? 14.375 -10.547 13.516 1 96 196 ASP A C 1
ATOM 1504 O O . ASP A 1 196 ? 15.602 -10.648 13.586 1 96 196 ASP A O 1
ATOM 1508 N N . PHE A 1 197 ? 13.656 -10.617 14.578 1 94.19 197 PHE A N 1
ATOM 1509 C CA . PHE A 1 197 ? 14.211 -10.766 15.914 1 94.19 197 PHE A CA 1
ATOM 1510 C C . PHE A 1 197 ? 13.742 -12.062 16.562 1 94.19 197 PHE A C 1
ATOM 1512 O O . PHE A 1 197 ? 13.648 -12.156 17.781 1 94.19 197 PHE A O 1
ATOM 1519 N N . GLY A 1 198 ? 13.227 -12.984 15.711 1 94.75 198 GLY A N 1
ATOM 1520 C CA . GLY A 1 198 ? 12.992 -14.344 16.172 1 94.75 198 GLY A CA 1
ATOM 1521 C C . GLY A 1 198 ? 11.531 -14.641 16.422 1 94.75 198 GLY A C 1
ATOM 1522 O O . GLY A 1 198 ? 11.172 -15.781 16.734 1 94.75 198 GLY A O 1
ATOM 1523 N N . ALA A 1 199 ? 10.641 -13.648 16.297 1 96.56 199 ALA A N 1
ATOM 1524 C CA . ALA A 1 199 ? 9.219 -13.891 16.531 1 96.56 199 ALA A CA 1
ATOM 1525 C C . ALA A 1 199 ? 8.648 -14.852 15.484 1 96.56 199 ALA A C 1
ATOM 1527 O O . ALA A 1 199 ? 9 -14.781 14.305 1 96.56 199 ALA A O 1
ATOM 1528 N N . LYS A 1 200 ? 7.793 -15.695 15.867 1 96.81 200 LYS A N 1
ATOM 1529 C CA . LYS A 1 200 ? 7.059 -16.625 15.008 1 96.81 200 LYS A CA 1
ATOM 1530 C C . LYS A 1 200 ? 5.551 -16.406 15.125 1 96.81 200 LYS A C 1
ATOM 1532 O O . LYS A 1 200 ? 5.043 -16.109 16.203 1 96.81 200 LYS A O 1
ATOM 1537 N N . PHE A 1 201 ? 4.906 -16.578 14.023 1 96.38 201 PHE A N 1
ATOM 1538 C CA . PHE A 1 201 ? 3.477 -16.297 14 1 96.38 201 PHE A CA 1
ATOM 1539 C C . PHE A 1 201 ? 2.711 -17.438 13.359 1 96.38 201 PHE A C 1
ATOM 1541 O O . PHE A 1 201 ? 3.201 -18.078 12.422 1 96.38 201 PHE A O 1
ATOM 1548 N N . LYS A 1 202 ? 1.538 -17.656 13.859 1 95.31 202 LYS A N 1
ATOM 1549 C CA . LYS A 1 202 ? 0.531 -18.484 13.188 1 95.31 202 LYS A CA 1
ATOM 1550 C C . LYS A 1 202 ? -0.579 -17.609 12.602 1 95.31 202 LYS A C 1
ATOM 1552 O O . LYS A 1 202 ? -0.813 -16.5 13.062 1 95.31 202 LYS A O 1
ATOM 1557 N N . GLY A 1 203 ? -1.228 -18.125 11.57 1 96.88 203 GLY A N 1
ATOM 1558 C CA . GLY A 1 203 ? -2.4 -17.422 11.055 1 96.88 203 GLY A CA 1
ATOM 1559 C C . GLY A 1 203 ? -3.619 -17.578 11.953 1 96.88 203 GLY A C 1
ATOM 1560 O O . GLY A 1 203 ? -3.627 -18.406 12.867 1 96.88 203 GLY A O 1
ATOM 1561 N N . PRO A 1 204 ? -4.664 -16.766 11.758 1 97.44 204 PRO A N 1
ATOM 1562 C CA . PRO A 1 204 ? -5.879 -16.859 12.578 1 97.44 204 PRO A CA 1
ATOM 1563 C C . PRO A 1 204 ? -6.656 -18.156 12.352 1 97.44 204 PRO A C 1
ATOM 1565 O O . PRO A 1 204 ? -7.535 -18.484 13.148 1 97.44 204 PRO A O 1
ATOM 1568 N N . PHE A 1 205 ? -6.43 -18.859 11.289 1 98.06 205 PHE A N 1
ATOM 1569 C CA . PHE A 1 205 ? -6.887 -20.203 10.938 1 98.06 205 PHE A CA 1
ATOM 1570 C C . PHE A 1 205 ? -5.969 -20.828 9.898 1 98.06 205 PHE A C 1
ATOM 1572 O O . PHE A 1 205 ? -4.93 -20.266 9.555 1 98.06 205 PHE A O 1
ATOM 1579 N N . THR A 1 206 ? -6.293 -22.031 9.438 1 98.56 206 THR A N 1
ATOM 1580 C CA . THR A 1 206 ? -5.371 -22.75 8.562 1 98.56 206 THR A CA 1
ATOM 1581 C C . THR A 1 206 ? -6.023 -23.062 7.219 1 98.56 206 THR A C 1
ATOM 1583 O O . THR A 1 206 ? -7.203 -23.422 7.164 1 98.56 206 THR A O 1
ATOM 1586 N N . ILE A 1 207 ? -5.348 -22.875 6.168 1 98.81 207 ILE A N 1
ATOM 1587 C CA . ILE A 1 207 ? -5.691 -23.344 4.828 1 98.81 207 ILE A CA 1
ATOM 1588 C C . ILE A 1 207 ? -4.672 -24.375 4.367 1 98.81 207 ILE A C 1
ATOM 1590 O O . ILE A 1 207 ? -3.516 -24.047 4.098 1 98.81 207 ILE A O 1
ATOM 1594 N N . SER A 1 208 ? -5.062 -25.609 4.293 1 98.81 208 SER A N 1
ATOM 1595 C CA . SER A 1 208 ? -4.172 -26.719 3.953 1 98.81 208 SER A CA 1
ATOM 1596 C C . SER A 1 208 ? -4.777 -27.594 2.869 1 98.81 208 SER A C 1
ATOM 1598 O O . SER A 1 208 ? -5.91 -28.062 3.006 1 98.81 208 SER A O 1
ATOM 1600 N N . ASN A 1 209 ? -4.027 -27.781 1.837 1 98.69 209 ASN A N 1
ATOM 1601 C CA . ASN A 1 209 ? -4.406 -28.656 0.734 1 98.69 209 ASN A CA 1
ATOM 1602 C C . ASN A 1 209 ? -5.715 -28.203 0.086 1 98.69 209 ASN A C 1
ATOM 1604 O O . ASN A 1 209 ? -6.645 -29 -0.063 1 98.69 209 ASN A O 1
ATOM 1608 N N . GLN A 1 210 ? -5.805 -26.953 -0.223 1 98.88 210 GLN A N 1
ATOM 1609 C CA . GLN A 1 210 ? -7.031 -26.375 -0.772 1 98.88 210 GLN A CA 1
ATOM 1610 C C . GLN A 1 210 ? -6.789 -25.797 -2.16 1 98.88 210 GLN A C 1
ATOM 1612 O O . GLN A 1 210 ? -5.738 -25.203 -2.418 1 98.88 210 GLN A O 1
ATOM 1617 N N . PRO A 1 211 ? -7.699 -25.938 -3.096 1 98.88 211 PRO A N 1
ATOM 1618 C CA . PRO A 1 211 ? -7.582 -25.25 -4.383 1 98.88 211 PRO A CA 1
ATOM 1619 C C . PRO A 1 211 ? -7.883 -23.75 -4.289 1 98.88 211 PRO A C 1
ATOM 1621 O O . PRO A 1 211 ? -8.758 -23.344 -3.527 1 98.88 211 PRO A O 1
ATOM 1624 N N . ALA A 1 212 ? -7.191 -22.969 -5.082 1 98.94 212 ALA A N 1
ATOM 1625 C CA . ALA A 1 212 ? -7.457 -21.531 -5.176 1 98.94 212 ALA A CA 1
ATOM 1626 C C . ALA A 1 212 ? -8.133 -21.188 -6.5 1 98.94 212 ALA A C 1
ATOM 1628 O O . ALA A 1 212 ? -8.516 -20.047 -6.727 1 98.94 212 ALA A O 1
ATOM 1629 N N . VAL A 1 213 ? -8.242 -22.156 -7.395 1 98.94 213 VAL A N 1
ATOM 1630 C CA . VAL A 1 213 ? -9.008 -22.062 -8.633 1 98.94 213 VAL A CA 1
ATOM 1631 C C . VAL A 1 213 ? -9.93 -23.281 -8.758 1 98.94 213 VAL A C 1
ATOM 1633 O O . VAL A 1 213 ? -9.68 -24.328 -8.148 1 98.94 213 VAL A O 1
ATOM 1636 N N . PRO A 1 214 ? -11.062 -23.109 -9.508 1 98.88 214 PRO A N 1
ATOM 1637 C CA . PRO A 1 214 ? -11.898 -24.297 -9.703 1 98.88 214 PRO A CA 1
ATOM 1638 C C . PRO A 1 214 ? -11.141 -25.438 -10.383 1 98.88 214 PRO A C 1
ATOM 1640 O O . PRO A 1 214 ? -10.344 -25.203 -11.297 1 98.88 214 PRO A O 1
ATOM 1643 N N . LEU A 1 215 ? -11.469 -26.719 -9.969 1 98.69 215 LEU A N 1
ATOM 1644 C CA . LEU A 1 215 ? -10.727 -27.875 -10.445 1 98.69 215 LEU A CA 1
ATOM 1645 C C . LEU A 1 215 ? -11.289 -28.375 -11.773 1 98.69 215 LEU A C 1
ATOM 1647 O O . LEU A 1 215 ? -10.523 -28.734 -12.672 1 98.69 215 LEU A O 1
ATOM 1651 N N . ASN A 1 216 ? -12.516 -28.5 -11.859 1 98.62 216 ASN A N 1
ATOM 1652 C CA . ASN A 1 216 ? -13.258 -28.953 -13.031 1 98.62 216 ASN A CA 1
ATOM 1653 C C . ASN A 1 216 ? -14.742 -28.594 -12.922 1 98.62 216 ASN A C 1
ATOM 1655 O O . ASN A 1 216 ? -15.203 -28.156 -11.867 1 98.62 216 ASN A O 1
ATOM 1659 N N . ASP A 1 217 ? -15.484 -28.828 -13.992 1 98.44 217 ASP A N 1
ATOM 1660 C CA . ASP A 1 217 ? -16.875 -28.359 -14.062 1 98.44 217 ASP A CA 1
ATOM 1661 C C . ASP A 1 217 ? -17.797 -29.297 -13.297 1 98.44 217 ASP A C 1
ATOM 1663 O O . ASP A 1 217 ? -18.953 -28.953 -13.016 1 98.44 217 ASP A O 1
ATOM 1667 N N . THR A 1 218 ? -17.406 -30.516 -12.953 1 97.75 218 THR A N 1
ATOM 1668 C CA . THR A 1 218 ? -18.188 -31.438 -12.141 1 97.75 218 THR A CA 1
ATOM 1669 C C . THR A 1 218 ? -18.141 -31.031 -10.672 1 97.75 218 THR A C 1
ATOM 1671 O O . THR A 1 218 ? -19.172 -31.047 -9.992 1 97.75 218 THR A O 1
ATOM 1674 N N . ASP A 1 219 ? -16.984 -30.656 -10.188 1 96.44 219 ASP A N 1
ATOM 1675 C CA . ASP A 1 219 ? -16.797 -30.203 -8.812 1 96.44 219 ASP A CA 1
ATOM 1676 C C . ASP A 1 219 ? -17.5 -28.859 -8.57 1 96.44 219 ASP A C 1
ATOM 1678 O O . ASP A 1 219 ? -18.203 -28.703 -7.574 1 96.44 219 ASP A O 1
ATOM 1682 N N . THR A 1 220 ? -17.328 -27.844 -9.516 1 97.5 220 THR A N 1
ATOM 1683 C CA . THR A 1 220 ? -17.906 -26.516 -9.453 1 97.5 220 THR A CA 1
ATOM 1684 C C . THR A 1 220 ? -18.422 -26.078 -10.82 1 97.5 220 THR A C 1
ATOM 1686 O O . THR A 1 220 ? -17.688 -25.484 -11.609 1 97.5 220 THR A O 1
ATOM 1689 N N . PRO A 1 221 ? -19.688 -26.359 -11.078 1 97.88 221 PRO A N 1
ATOM 1690 C CA . PRO A 1 221 ? -20.25 -26.016 -12.383 1 97.88 221 PRO A CA 1
ATOM 1691 C C . PRO A 1 221 ? -20.156 -24.516 -12.68 1 97.88 221 PRO A C 1
ATOM 1693 O O . PRO A 1 221 ? -20.484 -23.703 -11.82 1 97.88 221 PRO A O 1
ATOM 1696 N N . PRO A 1 222 ? -19.734 -24.109 -13.898 1 97.94 222 PRO A N 1
ATOM 1697 C CA . PRO A 1 222 ? -19.375 -22.719 -14.211 1 97.94 222 PRO A CA 1
ATOM 1698 C C . PRO A 1 222 ? -20.578 -21.781 -14.242 1 97.94 222 PRO A C 1
ATOM 1700 O O . PRO A 1 222 ? -20.422 -20.562 -14.227 1 97.94 222 PRO A O 1
ATOM 1703 N N . ASN A 1 223 ? -21.859 -22.266 -14.219 1 96.75 223 ASN A N 1
ATOM 1704 C CA . ASN A 1 223 ? -23.031 -21.422 -14.328 1 96.75 223 ASN A CA 1
ATOM 1705 C C . ASN A 1 223 ? -23.859 -21.422 -13.047 1 96.75 223 ASN A C 1
ATOM 1707 O O . ASN A 1 223 ? -25 -20.953 -13.031 1 96.75 223 ASN A O 1
ATOM 1711 N N . THR A 1 224 ? -23.266 -21.953 -11.977 1 97.12 224 THR A N 1
ATOM 1712 C CA . THR A 1 224 ? -23.953 -21.969 -10.688 1 97.12 224 THR A CA 1
ATOM 1713 C C . THR A 1 224 ? -24.062 -20.547 -10.117 1 97.12 224 THR A C 1
ATOM 1715 O O . THR A 1 224 ? -23.047 -19.859 -10.008 1 97.12 224 THR A O 1
ATOM 1718 N N . PRO A 1 225 ? -25.281 -20.078 -9.703 1 97.44 225 PRO A N 1
ATOM 1719 C CA . PRO A 1 225 ? -25.391 -18.781 -9.031 1 97.44 225 PRO A CA 1
ATOM 1720 C C . PRO A 1 225 ? -24.578 -18.703 -7.742 1 97.44 225 PRO A C 1
ATOM 1722 O O . PRO A 1 225 ? -24.516 -19.688 -7 1 97.44 225 PRO A O 1
ATOM 1725 N N . GLN A 1 226 ? -24.031 -17.547 -7.496 1 98.44 226 GLN A N 1
ATOM 1726 C CA . GLN A 1 226 ? -23.172 -17.359 -6.328 1 98.44 226 GLN A CA 1
ATOM 1727 C C . GLN A 1 226 ? -23.703 -16.25 -5.426 1 98.44 226 GLN A C 1
ATOM 1729 O O . GLN A 1 226 ? -23.094 -15.188 -5.305 1 98.44 226 GLN A O 1
ATOM 1734 N N . PRO A 1 227 ? -24.766 -16.5 -4.707 1 98.25 227 PRO A N 1
ATOM 1735 C CA . PRO A 1 227 ? -25.234 -15.484 -3.762 1 98.25 227 PRO A CA 1
ATOM 1736 C C . PRO A 1 227 ? -24.297 -15.312 -2.566 1 98.25 227 PRO A C 1
ATOM 1738 O O . PRO A 1 227 ? -23.484 -16.188 -2.289 1 98.25 227 PRO A O 1
ATOM 1741 N N . ALA A 1 228 ? -24.391 -14.203 -1.847 1 97.75 228 ALA A N 1
ATOM 1742 C CA . ALA A 1 228 ? -23.672 -13.945 -0.598 1 97.75 228 ALA A CA 1
ATOM 1743 C C . ALA A 1 228 ? -24.656 -13.688 0.546 1 97.75 228 ALA A C 1
ATOM 1745 O O . ALA A 1 228 ? -25.344 -12.664 0.568 1 97.75 228 ALA A O 1
ATOM 1746 N N . PRO A 1 229 ? -24.891 -14.57 1.478 1 97.69 229 PRO A N 1
ATOM 1747 C CA . PRO A 1 229 ? -24.078 -15.766 1.671 1 97.69 229 PRO A CA 1
ATOM 1748 C C . PRO A 1 229 ? -24.469 -16.906 0.741 1 97.69 229 PRO A C 1
ATOM 1750 O O . PRO A 1 229 ? -25.609 -16.969 0.277 1 97.69 229 PRO A O 1
ATOM 1753 N N . PRO A 1 230 ? -23.406 -17.75 0.486 1 97.88 230 PRO A N 1
ATOM 1754 C CA . PRO A 1 230 ? -23.734 -18.906 -0.343 1 97.88 230 PRO A CA 1
ATOM 1755 C C . PRO A 1 230 ? -24.703 -19.859 0.338 1 97.88 230 PRO A C 1
ATOM 1757 O O . PRO A 1 230 ? -24.641 -20.062 1.553 1 97.88 230 PRO A O 1
ATOM 1760 N N . ILE A 1 231 ? -25.578 -20.531 -0.507 1 95.81 231 ILE A N 1
ATOM 1761 C CA . ILE A 1 231 ? -26.703 -21.234 0.104 1 95.81 231 ILE A CA 1
ATOM 1762 C C . ILE A 1 231 ? -26.656 -22.719 -0.267 1 95.81 231 ILE A C 1
ATOM 1764 O O . ILE A 1 231 ? -27.109 -23.562 0.491 1 95.81 231 ILE A O 1
ATOM 1768 N N . THR A 1 232 ? -26.172 -2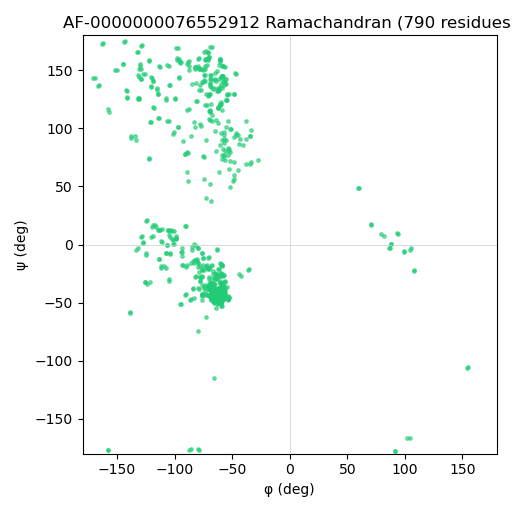3.141 -1.435 1 97.19 232 THR A N 1
ATOM 1769 C CA . THR A 1 232 ? -26.109 -24.531 -1.859 1 97.19 232 THR A CA 1
ATOM 1770 C C . THR A 1 232 ? -24.719 -25.109 -1.617 1 97.19 232 THR A C 1
ATOM 1772 O O . THR A 1 232 ? -23.75 -24.359 -1.466 1 97.19 232 THR A O 1
ATOM 1775 N N . PRO A 1 233 ? -24.609 -26.375 -1.576 1 97.69 233 PRO A N 1
ATOM 1776 C CA . PRO A 1 233 ? -23.281 -26.969 -1.457 1 97.69 2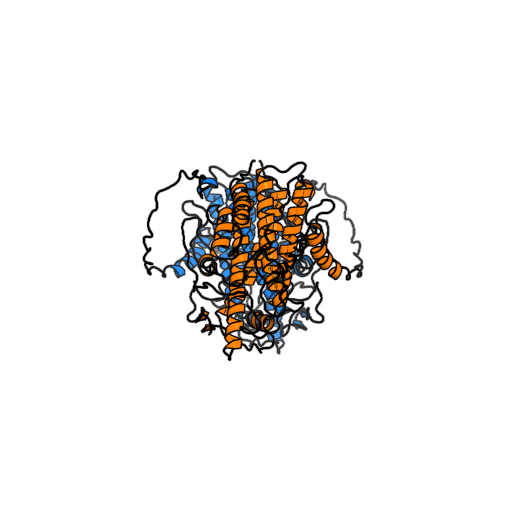33 PRO A CA 1
ATOM 1777 C C . PRO A 1 233 ? -22.344 -26.547 -2.58 1 97.69 233 PRO A C 1
ATOM 1779 O O . PRO A 1 233 ? -21.156 -26.328 -2.342 1 97.69 233 PRO A O 1
ATOM 1782 N N . GLN A 1 234 ? -22.891 -26.406 -3.762 1 97.12 234 GLN A N 1
ATOM 1783 C CA . GLN A 1 234 ? -22.062 -26.031 -4.902 1 97.12 234 GLN A CA 1
ATOM 1784 C C . GLN A 1 234 ? -21.562 -24.594 -4.77 1 97.12 234 GLN A C 1
ATOM 1786 O O . GLN A 1 234 ? -20.406 -24.297 -5.051 1 97.12 234 GLN A O 1
ATOM 1791 N N . SER A 1 235 ? -22.516 -23.688 -4.367 1 98.19 235 SER A N 1
ATOM 1792 C CA . SER A 1 235 ? -22.109 -22.297 -4.191 1 98.19 235 SER A CA 1
ATOM 1793 C C . SER A 1 235 ? -21.141 -22.156 -3.018 1 98.19 235 SER A C 1
ATOM 1795 O O . SER A 1 235 ? -20.234 -21.312 -3.053 1 98.19 235 SER A O 1
ATOM 1797 N N . ARG A 1 236 ? -21.281 -22.984 -1.982 1 98.69 236 ARG A N 1
ATOM 1798 C CA . ARG A 1 236 ? -20.359 -22.969 -0.847 1 98.69 236 ARG A CA 1
ATOM 1799 C C . ARG A 1 236 ? -18.984 -23.469 -1.261 1 98.69 236 ARG A C 1
ATOM 1801 O O . ARG A 1 236 ? -17.969 -22.891 -0.845 1 98.69 236 ARG A O 1
ATOM 1808 N N . ARG A 1 237 ? -18.984 -24.484 -2.082 1 98.81 237 ARG A N 1
ATOM 1809 C CA . ARG A 1 237 ? -17.734 -25.031 -2.588 1 98.81 237 ARG A CA 1
ATOM 1810 C C . ARG A 1 237 ? -16.969 -24 -3.414 1 98.81 237 ARG A C 1
ATOM 1812 O O . ARG A 1 237 ? -15.789 -23.766 -3.182 1 98.81 237 ARG A O 1
ATOM 1819 N N . MET A 1 238 ? -17.656 -23.328 -4.367 1 98.88 238 MET A N 1
ATOM 1820 C CA . MET A 1 238 ? -17.031 -22.328 -5.227 1 98.88 238 MET A CA 1
ATOM 1821 C C . MET A 1 238 ? -16.547 -21.141 -4.414 1 98.88 238 MET A C 1
ATOM 1823 O O . MET A 1 238 ? -15.453 -20.625 -4.648 1 98.88 238 MET A O 1
ATOM 1827 N N . GLN A 1 239 ? -17.391 -20.703 -3.41 1 98.94 239 GLN A N 1
ATOM 1828 C CA . GLN A 1 239 ? -17.016 -19.547 -2.592 1 98.94 239 GLN A CA 1
ATOM 1829 C C . GLN A 1 239 ? -15.789 -19.859 -1.738 1 98.94 239 GLN A C 1
ATOM 1831 O O . GLN A 1 239 ? -14.945 -19 -1.513 1 98.94 239 GLN A O 1
ATOM 1836 N N . ALA A 1 240 ? -15.695 -21.078 -1.253 1 98.94 240 ALA A N 1
ATOM 1837 C CA . ALA A 1 240 ? -14.523 -21.484 -0.475 1 98.94 240 ALA A CA 1
ATOM 1838 C C . ALA A 1 240 ? -13.25 -21.391 -1.316 1 98.94 240 ALA A C 1
ATOM 1840 O O . ALA A 1 240 ? -12.203 -20.984 -0.824 1 98.94 240 ALA A O 1
ATOM 1841 N N . ILE A 1 241 ? -13.344 -21.781 -2.562 1 98.94 241 ILE A N 1
ATOM 1842 C CA . ILE A 1 241 ? -12.219 -21.719 -3.492 1 98.94 241 ILE A CA 1
ATOM 1843 C C . ILE A 1 241 ? -11.828 -20.266 -3.729 1 98.94 241 ILE A C 1
ATOM 1845 O O . ILE A 1 241 ? -10.648 -19.906 -3.68 1 98.94 241 ILE A O 1
ATOM 1849 N N . ALA A 1 242 ? -12.836 -19.391 -3.926 1 98.94 242 ALA A N 1
ATOM 1850 C CA . ALA A 1 242 ? -12.586 -17.969 -4.125 1 98.94 242 ALA A CA 1
ATOM 1851 C C . ALA A 1 242 ? -11.969 -17.328 -2.877 1 98.94 242 ALA A C 1
ATOM 1853 O O . ALA A 1 242 ? -11.086 -16.484 -2.975 1 98.94 242 ALA A O 1
ATOM 1854 N N . ASN A 1 243 ? -12.492 -17.75 -1.655 1 98.94 243 ASN A N 1
ATOM 1855 C CA . ASN A 1 243 ? -11.938 -17.266 -0.4 1 98.94 243 ASN A CA 1
ATOM 1856 C C . ASN A 1 243 ? -10.477 -17.672 -0.238 1 98.94 243 ASN A C 1
ATOM 1858 O O . ASN A 1 243 ? -9.656 -16.875 0.236 1 98.94 243 ASN A O 1
ATOM 1862 N N . THR A 1 244 ? -10.172 -18.891 -0.63 1 98.94 244 THR A N 1
ATOM 1863 C CA . THR A 1 244 ? -8.797 -19.375 -0.596 1 98.94 244 THR A CA 1
ATOM 1864 C C . THR A 1 244 ? -7.906 -18.531 -1.502 1 98.94 244 THR A C 1
ATOM 1866 O O . THR A 1 244 ? -6.797 -18.156 -1.115 1 98.94 244 THR A O 1
ATOM 1869 N N . ALA A 1 245 ? -8.391 -18.25 -2.697 1 99 245 ALA A N 1
ATOM 1870 C CA . ALA A 1 245 ? -7.656 -17.375 -3.609 1 99 245 ALA A CA 1
ATOM 1871 C C . ALA A 1 245 ? -7.383 -16.016 -2.969 1 99 245 ALA A C 1
ATOM 1873 O O . ALA A 1 245 ? -6.266 -15.5 -3.047 1 99 245 ALA A O 1
ATOM 1874 N N . GLY A 1 246 ? -8.445 -15.422 -2.33 1 98.94 246 GLY A N 1
ATOM 1875 C CA . GLY A 1 246 ? -8.273 -14.133 -1.672 1 98.94 246 GLY A CA 1
ATOM 1876 C C . GLY A 1 246 ? -7.121 -14.117 -0.685 1 98.94 246 GLY A C 1
ATOM 1877 O O . GLY A 1 246 ? -6.305 -13.195 -0.688 1 98.94 246 GLY A O 1
ATOM 1878 N N . PHE A 1 247 ? -6.973 -15.117 0.126 1 98.94 247 PHE A N 1
ATOM 1879 C CA . PHE A 1 247 ? -5.891 -15.203 1.1 1 98.94 247 PHE A CA 1
ATOM 1880 C C . PHE A 1 247 ? -4.566 -15.508 0.41 1 98.94 247 PHE A C 1
ATOM 1882 O O . PHE A 1 247 ? -3.512 -15.047 0.855 1 98.94 247 PHE A O 1
ATOM 1889 N N . HIS A 1 248 ? -4.609 -16.297 -0.637 1 98.94 248 HIS A N 1
ATOM 1890 C CA . HIS A 1 248 ? -3.393 -16.594 -1.376 1 98.94 248 HIS A CA 1
ATOM 1891 C C . HIS A 1 248 ? -2.824 -15.359 -2.049 1 98.94 248 HIS A C 1
ATOM 1893 O O . HIS A 1 248 ? -1.604 -15.188 -2.123 1 98.94 248 HIS A O 1
ATOM 1899 N N . PHE A 1 249 ? -3.748 -14.438 -2.633 1 98.94 249 PHE A N 1
ATOM 1900 C CA . PHE A 1 249 ? -3.318 -13.172 -3.209 1 98.94 249 PHE A CA 1
ATOM 1901 C C . PHE A 1 249 ? -2.488 -12.375 -2.209 1 98.94 249 PHE A C 1
ATOM 1903 O O . PHE A 1 249 ? -1.394 -11.914 -2.531 1 98.94 249 PHE A O 1
ATOM 1910 N N . ALA A 1 250 ? -2.994 -12.273 -0.938 1 98.88 250 ALA A N 1
ATOM 1911 C CA . ALA A 1 250 ? -2.32 -11.516 0.11 1 98.88 250 ALA A CA 1
ATOM 1912 C C . ALA A 1 250 ? -0.997 -12.164 0.499 1 98.88 250 ALA A C 1
ATOM 1914 O O . ALA A 1 250 ? -0 -11.477 0.726 1 98.88 250 ALA A O 1
ATOM 1915 N N . TYR A 1 251 ? -0.995 -13.469 0.55 1 98.88 251 TYR A N 1
ATOM 1916 C CA . TYR A 1 251 ? 0.199 -14.234 0.886 1 98.88 251 TYR A CA 1
ATOM 1917 C C . TYR A 1 251 ? 1.312 -13.984 -0.123 1 98.88 251 TYR A C 1
ATOM 1919 O O . TYR A 1 251 ? 2.453 -13.711 0.258 1 98.88 251 TYR A O 1
ATOM 1927 N N . ILE A 1 252 ? 0.989 -14.023 -1.438 1 98.88 252 ILE A N 1
ATOM 1928 C CA . ILE A 1 252 ? 1.972 -13.852 -2.502 1 98.88 252 ILE A CA 1
ATOM 1929 C C . ILE A 1 252 ? 2.562 -12.445 -2.439 1 98.88 252 ILE A C 1
ATOM 1931 O O . ILE A 1 252 ? 3.783 -12.273 -2.443 1 98.88 252 ILE A O 1
ATOM 1935 N N . GLU A 1 253 ? 1.703 -11.445 -2.322 1 98.81 253 GLU A N 1
ATOM 1936 C CA . GLU A 1 253 ? 2.148 -10.062 -2.475 1 98.81 253 GLU A CA 1
ATOM 1937 C C . GLU A 1 253 ? 2.852 -9.57 -1.214 1 98.81 253 GLU A C 1
ATOM 1939 O O . GLU A 1 253 ? 3.771 -8.75 -1.29 1 98.81 253 GLU A O 1
ATOM 1944 N N . GLN A 1 254 ? 2.414 -10.109 -0.023 1 98.44 254 GLN A N 1
ATOM 1945 C CA . GLN A 1 254 ? 3.164 -9.82 1.195 1 98.44 254 GLN A CA 1
ATOM 1946 C C . GLN A 1 254 ? 4.598 -10.328 1.088 1 98.44 254 GLN A C 1
ATOM 1948 O O . GLN A 1 254 ? 5.531 -9.672 1.553 1 98.44 254 GLN A O 1
ATOM 1953 N N . GLY A 1 255 ? 4.781 -11.477 0.517 1 98.62 255 GLY A N 1
ATOM 1954 C CA . GLY A 1 255 ? 6.117 -12 0.284 1 98.62 255 GLY A CA 1
ATOM 1955 C C . GLY A 1 255 ? 6.965 -11.102 -0.598 1 98.62 255 GLY A C 1
ATOM 1956 O O . GLY A 1 255 ? 8.148 -10.906 -0.33 1 98.62 255 GLY A O 1
ATOM 1957 N N . GLY A 1 256 ? 6.34 -10.609 -1.688 1 98.69 256 GLY A N 1
ATOM 1958 C CA . GLY A 1 256 ? 7.035 -9.672 -2.555 1 98.69 256 GLY A CA 1
ATOM 1959 C C . GLY A 1 256 ? 7.461 -8.398 -1.838 1 98.69 256 GLY A C 1
ATOM 1960 O O . GLY A 1 256 ? 8.547 -7.875 -2.09 1 98.69 256 GLY A O 1
ATOM 1961 N N . ALA A 1 257 ? 6.613 -7.93 -0.937 1 98.75 257 ALA A N 1
ATOM 1962 C CA . ALA A 1 257 ? 6.914 -6.73 -0.157 1 98.75 257 ALA A CA 1
ATOM 1963 C C . ALA A 1 257 ? 8.188 -6.914 0.664 1 98.75 257 ALA A C 1
ATOM 1965 O O . ALA A 1 257 ? 9.062 -6.051 0.66 1 98.75 257 ALA A O 1
ATOM 1966 N N . SER A 1 258 ? 8.328 -8.047 1.28 1 98.81 258 SER A N 1
ATOM 1967 C CA . SER A 1 258 ? 9.484 -8.352 2.111 1 98.81 258 SER A CA 1
ATOM 1968 C C . SER A 1 258 ? 10.719 -8.617 1.26 1 98.81 258 SER A C 1
ATOM 1970 O O . SER A 1 258 ? 11.82 -8.164 1.588 1 98.81 258 SER A O 1
ATOM 1972 N N . LEU A 1 259 ? 10.562 -9.375 0.196 1 98.94 259 LEU A N 1
ATOM 1973 C CA . LEU A 1 259 ? 11.68 -9.742 -0.663 1 98.94 259 LEU A CA 1
ATOM 1974 C C . LEU A 1 259 ? 12.344 -8.508 -1.257 1 98.94 259 LEU A C 1
ATOM 1976 O O . LEU A 1 259 ? 13.57 -8.367 -1.205 1 98.94 259 LEU A O 1
ATOM 1980 N N . TYR A 1 260 ? 11.562 -7.613 -1.864 1 98.94 260 TYR A N 1
ATOM 1981 C CA . TYR A 1 260 ? 12.125 -6.434 -2.512 1 98.94 260 TYR A CA 1
ATOM 1982 C C . TYR A 1 260 ? 12.758 -5.504 -1.488 1 98.94 260 TYR A C 1
ATOM 1984 O O . TYR A 1 260 ? 13.758 -4.84 -1.78 1 98.94 260 TYR A O 1
ATOM 1992 N N . THR A 1 261 ? 12.156 -5.434 -0.239 1 98.81 261 THR A N 1
ATOM 1993 C CA . THR A 1 261 ? 12.781 -4.672 0.838 1 98.81 261 THR A CA 1
ATOM 1994 C C . THR A 1 261 ? 14.156 -5.234 1.175 1 98.81 261 THR A C 1
ATOM 1996 O O . THR A 1 261 ? 15.117 -4.48 1.347 1 98.81 261 THR A O 1
ATOM 1999 N N . ASN A 1 262 ? 14.297 -6.508 1.214 1 98.69 262 ASN A N 1
ATOM 2000 C CA . ASN A 1 262 ? 15.57 -7.164 1.511 1 98.69 262 ASN A CA 1
ATOM 2001 C C . ASN A 1 262 ? 16.578 -6.977 0.38 1 98.69 262 ASN A C 1
ATOM 2003 O O . ASN A 1 262 ? 17.75 -6.695 0.629 1 98.69 262 ASN A O 1
ATOM 2007 N N . MET A 1 263 ? 16.141 -7.148 -0.89 1 98.81 263 MET A N 1
ATOM 2008 C CA . MET A 1 263 ? 17.016 -7.039 -2.051 1 98.81 263 MET A CA 1
ATOM 2009 C C . MET A 1 263 ? 17.562 -5.621 -2.191 1 98.81 263 MET A C 1
ATOM 2011 O O . MET A 1 263 ? 18.688 -5.422 -2.658 1 98.81 263 MET A O 1
ATOM 2015 N N . ALA A 1 264 ? 16.797 -4.66 -1.744 1 98.56 264 ALA A N 1
ATOM 2016 C CA . ALA A 1 264 ? 17.234 -3.27 -1.783 1 98.56 264 ALA A CA 1
ATOM 2017 C C . ALA A 1 264 ? 18.516 -3.08 -0.955 1 98.56 264 ALA A C 1
ATOM 2019 O O . ALA A 1 264 ? 19.375 -2.273 -1.306 1 98.56 264 ALA A O 1
ATOM 2020 N N . LEU A 1 265 ? 18.656 -3.83 0.109 1 97.44 265 LEU A N 1
ATOM 2021 C CA . LEU A 1 265 ? 19.766 -3.689 1.034 1 97.44 265 LEU A CA 1
ATOM 2022 C C . LEU A 1 265 ? 21.047 -4.297 0.448 1 97.44 265 LEU A C 1
ATOM 2024 O O . LEU A 1 265 ? 22.141 -4.047 0.947 1 97.44 265 LEU A O 1
ATOM 2028 N N . LYS A 1 266 ? 20.875 -4.961 -0.699 1 97.06 266 LYS A N 1
ATOM 2029 C CA . LYS A 1 266 ? 22 -5.695 -1.271 1 97.06 266 LYS A CA 1
ATOM 2030 C C . LYS A 1 266 ? 22.484 -5.043 -2.564 1 97.06 266 LYS A C 1
ATOM 2032 O O . LYS A 1 266 ? 23.594 -5.309 -3.02 1 97.06 266 LYS A O 1
ATOM 2037 N N . ALA A 1 267 ? 21.656 -4.246 -3.184 1 96.69 267 ALA A N 1
ATOM 2038 C CA . ALA A 1 267 ? 21.969 -3.627 -4.473 1 96.69 267 ALA A CA 1
ATOM 2039 C C . ALA A 1 267 ? 23.125 -2.641 -4.348 1 96.69 267 ALA A C 1
ATOM 2041 O O . ALA A 1 267 ? 23.156 -1.823 -3.424 1 96.69 267 ALA A O 1
ATOM 2042 N N . SER A 1 268 ? 24.062 -2.686 -5.258 1 94.88 268 SER A N 1
ATOM 2043 C CA . SER A 1 268 ? 25.219 -1.794 -5.285 1 94.88 268 SER A CA 1
ATOM 2044 C C . SER A 1 268 ? 24.969 -0.598 -6.195 1 94.88 268 SER A C 1
ATOM 2046 O O . SER A 1 268 ? 25.234 0.545 -5.812 1 94.88 268 SER A O 1
ATOM 2048 N N . ASP A 1 269 ? 24.547 -0.896 -7.402 1 94.56 269 ASP A N 1
ATOM 2049 C CA . ASP A 1 269 ? 24.312 0.143 -8.406 1 94.56 269 ASP A CA 1
ATOM 2050 C C . ASP A 1 269 ? 23.047 0.931 -8.102 1 94.56 269 ASP A C 1
ATOM 2052 O O . ASP A 1 269 ? 22.016 0.35 -7.734 1 94.56 269 ASP A O 1
ATOM 2056 N N . LEU A 1 270 ? 23.094 2.234 -8.328 1 94.25 270 LEU A N 1
ATOM 2057 C CA . LEU A 1 270 ? 21.969 3.09 -7.988 1 94.25 270 LEU A CA 1
ATOM 2058 C C . LEU A 1 270 ? 20.797 2.83 -8.922 1 94.25 270 LEU A C 1
ATOM 2060 O O . LEU A 1 270 ? 19.641 2.93 -8.508 1 94.25 270 LEU A O 1
ATOM 2064 N N . GLU A 1 271 ? 21.078 2.588 -10.148 1 95.31 271 GLU A N 1
ATOM 2065 C CA . GLU A 1 271 ? 19.984 2.285 -11.07 1 95.31 271 GLU A CA 1
ATOM 2066 C C . GLU A 1 271 ? 19.297 0.969 -10.703 1 95.31 271 GLU A C 1
ATOM 2068 O O . GLU A 1 271 ? 18.078 0.85 -10.789 1 95.31 271 GLU A O 1
ATOM 2073 N N . VAL A 1 272 ? 20.109 -0.045 -10.289 1 97.19 272 VAL A N 1
ATOM 2074 C CA . VAL A 1 272 ? 19.562 -1.316 -9.828 1 97.19 272 VAL A CA 1
ATOM 2075 C C . VAL A 1 272 ? 18.734 -1.096 -8.562 1 97.19 272 VAL A C 1
ATOM 2077 O O . VAL A 1 272 ? 17.641 -1.639 -8.422 1 97.19 272 VAL A O 1
ATOM 2080 N N . LEU A 1 273 ? 19.266 -0.263 -7.656 1 97.62 273 LEU A N 1
ATOM 2081 C CA . LEU A 1 273 ? 18.5 0.055 -6.449 1 97.62 273 LEU A CA 1
ATOM 2082 C C . LEU A 1 273 ? 17.188 0.722 -6.797 1 97.62 273 LEU A C 1
ATOM 2084 O O . LEU A 1 273 ? 16.141 0.41 -6.199 1 97.62 273 LEU A O 1
ATOM 2088 N N . ARG A 1 274 ? 17.156 1.639 -7.73 1 97.81 274 ARG A N 1
ATOM 2089 C CA . ARG A 1 274 ? 15.938 2.314 -8.148 1 97.81 274 ARG A CA 1
ATOM 2090 C C . ARG A 1 274 ? 14.922 1.316 -8.695 1 97.81 274 ARG A C 1
ATOM 2092 O O . ARG A 1 274 ? 13.727 1.411 -8.391 1 97.81 274 ARG A O 1
ATOM 2099 N N . ILE A 1 275 ? 15.414 0.355 -9.539 1 98.62 275 ILE A N 1
ATOM 2100 C CA . ILE A 1 275 ? 14.547 -0.691 -10.07 1 98.62 275 ILE A CA 1
ATOM 2101 C C . ILE A 1 275 ? 13.922 -1.479 -8.922 1 98.62 275 ILE A C 1
ATOM 2103 O O . ILE A 1 275 ? 12.711 -1.663 -8.875 1 98.62 275 ILE A O 1
ATOM 2107 N N . VAL A 1 276 ? 14.727 -1.859 -7.949 1 98.88 276 VAL A N 1
ATOM 2108 C CA . VAL A 1 276 ? 14.305 -2.738 -6.867 1 98.88 276 VAL A CA 1
ATOM 2109 C C . VAL A 1 276 ? 13.305 -2.012 -5.969 1 98.88 276 VAL A C 1
ATOM 2111 O O . VAL A 1 276 ? 12.242 -2.553 -5.652 1 98.88 276 VAL A O 1
ATOM 2114 N N . VAL A 1 277 ? 13.539 -0.741 -5.602 1 98.88 277 VAL A N 1
ATOM 2115 C CA . VAL A 1 277 ? 12.672 -0.055 -4.648 1 98.88 277 VAL A CA 1
ATOM 2116 C C . VAL A 1 277 ? 11.391 0.396 -5.344 1 98.88 277 VAL A C 1
ATOM 2118 O O . VAL A 1 277 ? 10.328 0.445 -4.727 1 98.88 277 VAL A O 1
ATOM 2121 N N . SER A 1 278 ? 11.445 0.661 -6.68 1 98.88 278 SER A N 1
ATOM 2122 C CA . SER A 1 278 ? 10.258 1.112 -7.395 1 98.88 278 SER A CA 1
ATOM 2123 C C . SER A 1 278 ? 9.297 -0.042 -7.652 1 98.88 278 SER A C 1
ATOM 2125 O O . SER A 1 278 ? 8.086 0.102 -7.484 1 98.88 278 SER A O 1
ATOM 2127 N N . ILE A 1 279 ? 9.828 -1.194 -8.078 1 98.94 279 ILE A N 1
ATOM 2128 C CA . ILE A 1 279 ? 8.992 -2.379 -8.234 1 98.94 279 ILE A CA 1
ATOM 2129 C C . ILE A 1 279 ? 8.523 -2.871 -6.871 1 98.94 279 ILE A C 1
ATOM 2131 O O . ILE A 1 279 ? 7.363 -3.258 -6.707 1 98.94 279 ILE A O 1
ATOM 2135 N N . GLY A 1 280 ? 9.422 -2.842 -5.871 1 98.94 280 GLY A N 1
ATOM 2136 C CA . GLY A 1 280 ? 9.078 -3.252 -4.52 1 98.94 280 GLY A CA 1
ATOM 2137 C C . GLY A 1 280 ? 7.918 -2.467 -3.934 1 98.94 280 GLY A C 1
ATOM 2138 O O . GLY A 1 280 ? 7.09 -3.02 -3.207 1 98.94 280 GLY A O 1
ATOM 2139 N N . GLY A 1 281 ? 7.883 -1.141 -4.211 1 98.94 281 GLY A N 1
ATOM 2140 C CA . GLY A 1 281 ? 6.746 -0.341 -3.787 1 98.94 281 GLY A CA 1
ATOM 2141 C C . GLY A 1 281 ? 5.43 -0.826 -4.359 1 98.94 281 GLY A C 1
ATOM 2142 O O . GLY A 1 281 ? 4.402 -0.809 -3.672 1 98.94 281 GLY A O 1
ATOM 2143 N N . VAL A 1 282 ? 5.434 -1.32 -5.574 1 98.94 282 VAL A N 1
ATOM 2144 C CA . VAL A 1 282 ? 4.219 -1.829 -6.195 1 98.94 282 VAL A CA 1
ATOM 2145 C C . VAL A 1 282 ? 3.799 -3.135 -5.523 1 98.94 282 VAL A C 1
ATOM 2147 O O . VAL A 1 282 ? 2.607 -3.385 -5.324 1 98.94 282 VAL A O 1
ATOM 2150 N N . GLU A 1 283 ? 4.797 -3.975 -5.168 1 98.88 283 GLU A N 1
ATOM 2151 C CA . GLU A 1 283 ? 4.477 -5.188 -4.422 1 98.88 283 GLU A CA 1
ATOM 2152 C C . GLU A 1 283 ? 3.752 -4.859 -3.121 1 98.88 283 GLU A C 1
ATOM 2154 O O . GLU A 1 283 ? 2.836 -5.578 -2.717 1 98.88 283 GLU A O 1
ATOM 2159 N N . VAL A 1 284 ? 4.16 -3.818 -2.439 1 98.94 284 VAL A N 1
ATOM 2160 C CA . VAL A 1 284 ? 3.529 -3.404 -1.191 1 98.94 284 VAL A CA 1
ATOM 2161 C C . VAL A 1 284 ? 2.109 -2.914 -1.469 1 98.94 284 VAL A C 1
ATOM 2163 O O . VAL A 1 284 ? 1.187 -3.195 -0.7 1 98.94 284 VAL A O 1
ATOM 2166 N N . ASP A 1 285 ? 1.975 -2.117 -2.562 1 98.88 285 ASP A N 1
ATOM 2167 C CA . ASP A 1 285 ? 0.657 -1.643 -2.973 1 98.88 285 ASP A CA 1
ATOM 2168 C C . ASP A 1 285 ? -0.301 -2.811 -3.201 1 98.88 285 ASP A C 1
ATOM 2170 O O . ASP A 1 285 ? -1.445 -2.779 -2.744 1 98.88 285 ASP A O 1
ATOM 2174 N N . HIS A 1 286 ? 0.22 -3.883 -3.879 1 98.88 286 HIS A N 1
ATOM 2175 C CA . HIS A 1 286 ? -0.547 -5.109 -4.078 1 98.88 286 HIS A CA 1
ATOM 2176 C C . HIS A 1 286 ? -0.958 -5.723 -2.744 1 98.88 286 HIS A C 1
ATOM 2178 O O . HIS A 1 286 ? -2.119 -6.098 -2.561 1 98.88 286 HIS A O 1
ATOM 2184 N N . PHE A 1 287 ? -0.01 -5.824 -1.837 1 98.94 287 PHE A N 1
ATOM 2185 C CA . PHE A 1 287 ? -0.273 -6.457 -0.549 1 98.94 287 PHE A CA 1
ATOM 2186 C C . PHE A 1 287 ? -1.375 -5.719 0.201 1 98.94 287 PHE A C 1
ATOM 2188 O O . PHE A 1 287 ? -2.283 -6.344 0.752 1 98.94 287 PHE A O 1
ATOM 2195 N N . GLY A 1 288 ? -1.289 -4.406 0.227 1 98.69 288 GLY A N 1
ATOM 2196 C CA . GLY A 1 288 ? -2.311 -3.637 0.92 1 98.69 288 GLY A CA 1
ATOM 2197 C C . GLY A 1 288 ? -3.711 -3.895 0.393 1 98.69 288 GLY A C 1
ATOM 2198 O O . GLY A 1 288 ? -4.652 -4.066 1.172 1 98.69 288 GLY A O 1
ATOM 2199 N N . LEU A 1 289 ? -3.846 -3.936 -0.914 1 98.69 289 LEU A N 1
ATOM 2200 C CA . LEU A 1 289 ? -5.129 -4.207 -1.548 1 98.69 289 LEU A CA 1
ATOM 2201 C C . LEU A 1 289 ? -5.664 -5.57 -1.127 1 98.69 289 LEU A C 1
ATOM 2203 O O . LEU A 1 289 ? -6.809 -5.684 -0.673 1 98.69 289 LEU A O 1
ATOM 2207 N N . TRP A 1 290 ? -4.848 -6.562 -1.229 1 98.88 290 TRP A N 1
ATOM 2208 C CA . TRP A 1 290 ? -5.32 -7.93 -1.034 1 98.88 290 TRP A CA 1
ATOM 2209 C C . TRP A 1 290 ? -5.52 -8.227 0.448 1 98.88 290 TRP A C 1
ATOM 2211 O O . TRP A 1 290 ? -6.375 -9.039 0.813 1 98.88 290 TRP A O 1
ATOM 2221 N N . HIS A 1 291 ? -4.734 -7.52 1.341 1 98.69 291 HIS A N 1
ATOM 2222 C CA . HIS A 1 291 ? -4.98 -7.605 2.775 1 98.69 291 HIS A CA 1
ATOM 2223 C C . HIS A 1 291 ? -6.418 -7.215 3.113 1 98.69 291 HIS A C 1
ATOM 2225 O O . HIS A 1 291 ? -7.094 -7.914 3.869 1 98.69 291 HIS A O 1
ATOM 2231 N N . ASP A 1 292 ? -6.891 -6.125 2.496 1 98.31 292 ASP A N 1
ATOM 2232 C CA . ASP A 1 292 ? -8.25 -5.625 2.713 1 98.31 292 ASP A CA 1
ATOM 2233 C C . ASP A 1 292 ? -9.289 -6.602 2.17 1 98.31 292 ASP A C 1
ATOM 2235 O O . ASP A 1 292 ? -10.227 -6.973 2.877 1 98.31 292 ASP A O 1
ATOM 2239 N N . LYS A 1 293 ? -9.07 -7.145 0.954 1 98.56 293 LYS A N 1
ATOM 2240 C CA . LYS A 1 293 ? -10.086 -7.965 0.296 1 98.56 293 LYS A CA 1
ATOM 2241 C C . LYS A 1 293 ? -10.156 -9.359 0.914 1 98.56 293 LYS A C 1
ATOM 2243 O O . LYS A 1 293 ? -11.234 -9.953 0.988 1 98.56 293 LYS A O 1
ATOM 2248 N N . ALA A 1 294 ? -8.992 -9.906 1.351 1 98.75 294 ALA A N 1
ATOM 2249 C CA . ALA A 1 294 ? -8.984 -11.195 2.035 1 98.75 294 ALA A CA 1
ATOM 2250 C C . ALA A 1 294 ? -9.844 -11.156 3.293 1 98.75 294 ALA A C 1
ATOM 2252 O O . ALA A 1 294 ? -10.484 -12.148 3.646 1 98.75 294 ALA A O 1
ATOM 2253 N N . GLY A 1 295 ? -9.883 -9.992 3.949 1 98.56 295 GLY A N 1
ATOM 2254 C CA . GLY A 1 295 ? -10.68 -9.828 5.156 1 98.56 295 GLY A CA 1
ATOM 2255 C C . GLY A 1 295 ? -12.164 -10.07 4.934 1 98.56 295 GLY A C 1
ATOM 2256 O O . GLY A 1 295 ? -12.867 -10.531 5.836 1 98.56 295 GLY A O 1
ATOM 2257 N N . ASN A 1 296 ? -12.656 -9.836 3.736 1 98.62 296 ASN A N 1
ATOM 2258 C CA . ASN A 1 296 ? -14.078 -9.992 3.428 1 98.62 296 ASN A CA 1
ATOM 2259 C C . ASN A 1 296 ? -14.484 -11.461 3.439 1 98.62 296 ASN A C 1
ATOM 2261 O O . ASN A 1 296 ? -15.664 -11.781 3.598 1 98.62 296 ASN A O 1
ATOM 2265 N N . ALA A 1 297 ? -13.5 -12.414 3.285 1 98.88 297 ALA A N 1
ATOM 2266 C CA . ALA A 1 297 ? -13.773 -13.852 3.314 1 98.88 297 ALA A CA 1
ATOM 2267 C C . ALA A 1 297 ? -14.125 -14.312 4.723 1 98.88 297 ALA A C 1
ATOM 2269 O O . ALA A 1 297 ? -14.695 -15.391 4.906 1 98.88 297 ALA A O 1
ATOM 2270 N N . VAL A 1 298 ? -13.734 -13.531 5.73 1 98.81 298 VAL A N 1
ATOM 2271 C CA . VAL A 1 298 ? -13.898 -13.922 7.125 1 98.81 298 VAL A CA 1
ATOM 2272 C C . VAL A 1 298 ? -14.695 -12.852 7.871 1 98.81 298 VAL A C 1
ATOM 2274 O O . VAL A 1 298 ? -14.516 -12.664 9.078 1 98.81 298 VAL A O 1
ATOM 2277 N N . ALA A 1 299 ? -15.43 -12.062 7.207 1 98.38 299 ALA A N 1
ATOM 2278 C CA . ALA A 1 299 ? -16.406 -11.102 7.699 1 98.38 299 ALA A CA 1
ATOM 2279 C C . ALA A 1 299 ? -17.797 -11.375 7.105 1 98.38 299 ALA A C 1
ATOM 2281 O O . ALA A 1 299 ? -17.906 -12.055 6.086 1 98.38 299 ALA A O 1
ATOM 2282 N N . THR A 1 300 ? -18.891 -10.922 7.719 1 97.38 300 THR A N 1
ATOM 2283 C CA . THR A 1 300 ? -20.234 -11.062 7.18 1 97.38 300 THR A CA 1
ATOM 2284 C C . THR A 1 300 ? -20.359 -10.344 5.84 1 97.38 300 THR A C 1
ATOM 2286 O O . THR A 1 300 ? -19.844 -9.234 5.676 1 97.38 300 THR A O 1
ATOM 2289 N N . PRO A 1 301 ? -20.938 -10.992 4.859 1 97.88 301 PRO A N 1
ATOM 2290 C CA . PRO A 1 301 ? -21.844 -12.133 4.961 1 97.88 301 PRO A CA 1
ATOM 2291 C C . PRO A 1 301 ? -21.156 -13.461 4.652 1 97.88 301 PRO A C 1
ATOM 2293 O O . PRO A 1 301 ? -21.812 -14.508 4.609 1 97.88 301 PRO A O 1
ATOM 2296 N N . LEU A 1 302 ? -19.828 -13.5 4.406 1 98.62 302 LEU A N 1
ATOM 2297 C CA . LEU A 1 302 ? -19.172 -14.727 3.961 1 98.62 302 LEU A CA 1
ATOM 2298 C C . LEU A 1 302 ? -18.625 -15.516 5.148 1 98.62 302 LEU A C 1
ATOM 2300 O O . LEU A 1 302 ? -18.297 -16.688 5.016 1 98.62 302 LEU A O 1
ATOM 2304 N N . ALA A 1 303 ? -18.484 -14.812 6.324 1 98.5 303 ALA A N 1
ATOM 2305 C CA . ALA A 1 303 ? -17.938 -15.461 7.516 1 98.5 303 ALA A CA 1
ATOM 2306 C C . ALA A 1 303 ? -18.781 -16.672 7.906 1 98.5 303 ALA A C 1
ATOM 2308 O O . ALA A 1 303 ? -20.016 -16.656 7.789 1 98.5 303 ALA A O 1
ATOM 2309 N N . GLY A 1 304 ? -18.062 -17.719 8.43 1 98.19 304 GLY A N 1
ATOM 2310 C CA . GLY A 1 304 ? -18.75 -18.922 8.844 1 98.19 304 GLY A CA 1
ATOM 2311 C C . GLY A 1 304 ? -18.922 -19.938 7.719 1 98.19 304 GLY A C 1
ATOM 2312 O O . GLY A 1 304 ? -19.453 -21.031 7.934 1 98.19 304 GLY A O 1
ATOM 2313 N N . LEU A 1 305 ? -18.438 -19.641 6.516 1 98.62 305 LEU A N 1
ATOM 2314 C CA . LEU A 1 305 ? -18.5 -20.547 5.371 1 98.62 305 LEU A CA 1
ATOM 2315 C C . LEU A 1 305 ? -17.719 -21.828 5.633 1 98.62 305 LEU A C 1
ATOM 2317 O O . LEU A 1 305 ? -16.594 -21.766 6.113 1 98.62 305 LEU A O 1
ATOM 2321 N N . ILE A 1 306 ? -18.312 -22.938 5.352 1 98.62 306 ILE A N 1
ATOM 2322 C CA . ILE A 1 306 ? -17.672 -24.25 5.422 1 98.62 306 ILE A CA 1
ATOM 2323 C C . ILE A 1 306 ? -17.672 -24.906 4.039 1 98.62 306 ILE A C 1
ATOM 2325 O O . ILE A 1 306 ? -18.734 -25.062 3.434 1 98.62 306 ILE A O 1
ATOM 2329 N N . ASP A 1 307 ? -16.547 -25.156 3.527 1 98.81 307 ASP A N 1
ATOM 2330 C CA . ASP A 1 307 ? -16.453 -25.938 2.297 1 98.81 307 ASP A CA 1
ATOM 2331 C C . ASP A 1 307 ? -17.047 -27.328 2.492 1 98.81 307 ASP A C 1
ATOM 2333 O O . ASP A 1 307 ? -16.547 -28.109 3.291 1 98.81 307 ASP A O 1
ATOM 2337 N N . PRO A 1 308 ? -18.031 -27.703 1.768 1 98.5 308 PRO A N 1
ATOM 2338 C CA . PRO A 1 308 ? -18.688 -29 2.01 1 98.5 308 PRO A CA 1
ATOM 2339 C C . PRO A 1 308 ? -17.844 -30.188 1.585 1 98.5 308 PRO A C 1
ATOM 2341 O O . PRO A 1 308 ? -18.156 -31.328 1.951 1 98.5 308 PRO A O 1
ATOM 2344 N N . VAL A 1 309 ? -16.875 -29.953 0.78 1 98.38 309 VAL A N 1
ATOM 2345 C CA . VAL A 1 309 ? -16.062 -31.047 0.262 1 98.38 309 VAL A CA 1
ATOM 2346 C C . VAL A 1 309 ? -14.867 -31.281 1.188 1 98.38 309 VAL A C 1
ATOM 2348 O O . VAL A 1 309 ? -14.57 -32.406 1.549 1 98.38 309 VAL A O 1
ATOM 2351 N N . THR A 1 310 ? -14.195 -30.219 1.658 1 98.38 310 THR A N 1
ATOM 2352 C CA . THR A 1 310 ? -12.93 -30.375 2.367 1 98.38 310 THR A CA 1
ATOM 2353 C C . THR A 1 310 ? -13.102 -30.094 3.857 1 98.38 310 THR A C 1
ATOM 2355 O O . THR A 1 310 ? -12.242 -30.453 4.668 1 98.38 310 THR A O 1
ATOM 2358 N N . GLY A 1 311 ? -14.188 -29.375 4.246 1 98.5 311 GLY A N 1
ATOM 2359 C CA . GLY A 1 311 ? -14.414 -29.016 5.637 1 98.5 311 GLY A CA 1
ATOM 2360 C C . GLY A 1 311 ? -13.719 -27.719 6.035 1 98.5 311 GLY A C 1
ATOM 2361 O O . GLY A 1 311 ? -13.859 -27.266 7.172 1 98.5 311 GLY A O 1
ATOM 2362 N N . LEU A 1 312 ? -12.953 -27.109 5.121 1 98.81 312 LEU A N 1
ATOM 2363 C CA . LEU A 1 312 ? -12.32 -25.828 5.43 1 98.81 312 LEU A CA 1
ATOM 2364 C C . LEU A 1 312 ? -13.352 -24.797 5.887 1 98.81 312 LEU A C 1
ATOM 2366 O O . LEU A 1 312 ? -14.383 -24.625 5.23 1 98.81 312 LEU A O 1
ATOM 2370 N N . THR A 1 313 ? -13.078 -24.188 6.992 1 98.75 313 THR A N 1
ATOM 2371 C CA . THR A 1 313 ? -13.977 -23.188 7.566 1 98.75 313 THR A CA 1
ATOM 2372 C C . THR A 1 313 ? -13.328 -21.797 7.559 1 98.75 313 THR A C 1
ATOM 2374 O O . THR A 1 313 ? -12.18 -21.656 7.977 1 98.75 313 THR A O 1
ATOM 2377 N N . PHE A 1 314 ? -14.023 -20.875 7.062 1 98.81 314 PHE A N 1
ATOM 2378 C CA . PHE A 1 314 ? -13.633 -19.469 7.176 1 98.81 314 PHE A CA 1
ATOM 2379 C C . PHE A 1 314 ? -14.352 -18.797 8.344 1 98.81 314 PHE A C 1
ATOM 2381 O O . PHE A 1 314 ? -15.516 -18.422 8.219 1 98.81 314 PHE A O 1
ATOM 2388 N N . PRO A 1 315 ? -13.672 -18.625 9.484 1 98.62 315 PRO A N 1
ATOM 2389 C CA . PRO A 1 315 ? -14.328 -18.125 10.695 1 98.62 315 PRO A CA 1
ATOM 2390 C C . PRO A 1 315 ? -14.703 -16.641 10.594 1 98.62 315 PRO A C 1
ATOM 2392 O O . PRO A 1 315 ? -14.219 -15.938 9.711 1 98.62 315 PRO A O 1
ATOM 2395 N N . ASP A 1 316 ? -15.672 -16.188 11.43 1 98.56 316 ASP A N 1
ATOM 2396 C CA . ASP A 1 316 ? -15.898 -14.766 11.609 1 98.56 316 ASP A CA 1
ATOM 2397 C C . ASP A 1 316 ? -14.844 -14.148 12.523 1 98.56 316 ASP A C 1
ATOM 2399 O O . ASP A 1 316 ? -14.938 -14.25 13.75 1 98.56 316 ASP A O 1
ATOM 2403 N N . LEU A 1 317 ? -13.859 -13.453 11.93 1 98.38 317 LEU A N 1
ATOM 2404 C CA . LEU A 1 317 ? -12.727 -12.93 12.688 1 98.38 317 LEU A CA 1
ATOM 2405 C C . LEU A 1 317 ? -13.094 -11.617 13.375 1 98.38 317 LEU A C 1
ATOM 2407 O O . LEU A 1 317 ? -12.289 -11.055 14.125 1 98.38 317 LEU A O 1
ATOM 2411 N N . ASN A 1 318 ? -14.375 -11.125 13.164 1 97.88 318 ASN A N 1
ATOM 2412 C CA . ASN A 1 318 ? -14.875 -9.922 13.82 1 97.88 318 ASN A CA 1
ATOM 2413 C C . ASN A 1 318 ? -15.82 -10.266 14.969 1 97.88 318 ASN A C 1
ATOM 2415 O O . ASN A 1 318 ? -16.484 -9.383 15.516 1 97.88 318 ASN A O 1
ATOM 2419 N N . ALA A 1 319 ? -15.859 -11.625 15.391 1 95.75 319 ALA A N 1
ATOM 2420 C CA . ALA A 1 319 ? -16.828 -12.039 16.406 1 95.75 319 ALA A CA 1
ATOM 2421 C C . ALA A 1 319 ? -16.156 -12.922 17.453 1 95.75 319 ALA A C 1
ATOM 2423 O O . ALA A 1 319 ? -16.172 -14.148 17.344 1 95.75 319 ALA A O 1
ATOM 2424 N N . PRO A 1 320 ? -15.672 -12.406 18.562 1 93.69 320 PRO A N 1
ATOM 2425 C CA . PRO A 1 320 ? -15.531 -10.953 18.75 1 93.69 320 PRO A CA 1
ATOM 2426 C C . PRO A 1 320 ? -14.289 -10.391 18.062 1 93.69 320 PRO A C 1
ATOM 2428 O O . PRO A 1 320 ? -13.32 -11.117 17.828 1 93.69 320 PRO A O 1
ATOM 2431 N N . PRO A 1 321 ? -14.328 -9.172 17.719 1 92.31 321 PRO A N 1
ATOM 2432 C CA . PRO A 1 321 ? -13.117 -8.547 17.188 1 92.31 321 PRO A CA 1
ATOM 2433 C C . PRO A 1 321 ? -12.023 -8.367 18.25 1 92.31 321 PRO A C 1
ATOM 2435 O O . PRO A 1 321 ? -12.328 -8.047 19.391 1 92.31 321 PRO A O 1
ATOM 2438 N N . THR A 1 322 ? -10.836 -8.672 17.891 1 93.88 322 THR A N 1
ATOM 2439 C CA . THR A 1 322 ? -9.656 -8.383 18.703 1 93.88 322 THR A CA 1
ATOM 2440 C C . THR A 1 322 ? -8.586 -7.672 17.859 1 93.88 322 THR A C 1
ATOM 2442 O O . THR A 1 322 ? -8.688 -7.621 16.641 1 93.88 322 THR A O 1
ATOM 2445 N N . GLU A 1 323 ? -7.602 -7.211 18.453 1 92.19 323 GLU A N 1
ATOM 2446 C CA . GLU A 1 323 ? -6.496 -6.559 17.75 1 92.19 323 GLU A CA 1
ATOM 2447 C C . GLU A 1 323 ? -5.824 -7.508 16.766 1 92.19 323 GLU A C 1
ATOM 2449 O O . GLU A 1 323 ? -5.363 -7.082 15.711 1 92.19 323 GLU A O 1
ATOM 2454 N N . LEU A 1 324 ? -5.785 -8.734 17.062 1 94.19 324 LEU A N 1
ATOM 2455 C CA . LEU A 1 324 ? -5.051 -9.688 16.234 1 94.19 324 LEU A CA 1
ATOM 2456 C C . LEU A 1 324 ? -5.973 -10.328 15.195 1 94.19 324 LEU A C 1
ATOM 2458 O O . LEU A 1 324 ? -5.504 -11.016 14.281 1 94.19 324 LEU A O 1
ATOM 2462 N N . THR A 1 325 ? -7.34 -10.047 15.266 1 95.25 325 THR A N 1
ATOM 2463 C CA . THR A 1 325 ? -8.227 -10.805 14.383 1 95.25 325 THR A CA 1
ATOM 2464 C C . THR A 1 325 ? -9.086 -9.859 13.547 1 95.25 325 THR A C 1
ATOM 2466 O O . THR A 1 325 ? -9.461 -10.188 12.414 1 95.25 325 THR A O 1
ATOM 2469 N N . GLN A 1 326 ? -9.461 -8.703 14.062 1 96.56 326 GLN A N 1
ATOM 2470 C CA . GLN A 1 326 ? -10.422 -7.863 13.367 1 96.56 326 GLN A CA 1
ATOM 2471 C C . GLN A 1 326 ? -9.969 -7.559 11.945 1 96.56 326 GLN A C 1
ATOM 2473 O O . GLN A 1 326 ? -8.781 -7.34 11.703 1 96.56 326 GLN A O 1
ATOM 2478 N N . THR A 1 327 ? -10.875 -7.512 10.984 1 98.06 327 THR A N 1
ATOM 2479 C CA . THR A 1 327 ? -10.539 -7.543 9.562 1 98.06 327 THR A CA 1
ATOM 2480 C C . THR A 1 327 ? -10.148 -6.156 9.07 1 98.06 327 THR A C 1
ATOM 2482 O O . THR A 1 327 ? -9.578 -6.016 7.984 1 98.06 327 THR A O 1
ATOM 2485 N N . ASN A 1 328 ? -10.438 -5.125 9.883 1 97 328 ASN A N 1
ATOM 2486 C CA . ASN A 1 328 ? -10.203 -3.768 9.406 1 97 328 ASN A CA 1
ATOM 2487 C C . ASN A 1 328 ? -8.883 -3.207 9.922 1 97 328 ASN A C 1
ATOM 2489 O O . ASN A 1 328 ? -8.609 -2.014 9.781 1 97 328 ASN A O 1
ATOM 2493 N N . LEU A 1 329 ? -8.008 -3.982 10.648 1 97.31 329 LEU A N 1
ATOM 2494 C CA . LEU A 1 329 ? -6.652 -3.59 11.008 1 97.31 329 LEU A CA 1
ATOM 2495 C C . LEU A 1 329 ? -5.656 -4.047 9.945 1 97.31 329 LEU A C 1
ATOM 2497 O O . LEU A 1 329 ? -4.91 -5.004 10.156 1 97.31 329 LEU A O 1
ATOM 2501 N N . ILE A 1 330 ? -5.641 -3.244 8.805 1 97.62 330 ILE A N 1
ATOM 2502 C CA . ILE A 1 330 ? -4.926 -3.738 7.637 1 97.62 330 ILE A CA 1
ATOM 2503 C C . ILE A 1 330 ? -3.684 -2.885 7.395 1 97.62 330 ILE A C 1
ATOM 2505 O O . ILE A 1 330 ? -3.014 -3.029 6.367 1 97.62 330 ILE A O 1
ATOM 2509 N N . LEU A 1 331 ? -3.354 -1.88 8.227 1 98.5 331 LEU A N 1
ATOM 2510 C CA . LEU A 1 331 ? -2.102 -1.135 8.172 1 98.5 331 LEU A CA 1
ATOM 2511 C C . LEU A 1 331 ? -1.088 -1.7 9.164 1 98.5 331 LEU A C 1
ATOM 2513 O O . LEU A 1 331 ? -1.46 -2.152 10.25 1 98.5 331 LEU A O 1
ATOM 2517 N N . PRO A 1 332 ? 0.198 -1.71 8.812 1 98.5 332 PRO A N 1
ATOM 2518 C CA . PRO A 1 332 ? 1.191 -2.342 9.688 1 98.5 332 PRO A CA 1
ATOM 2519 C C . PRO A 1 332 ? 1.265 -1.694 11.062 1 98.5 332 PRO A C 1
ATOM 2521 O O . PRO A 1 332 ? 1.636 -0.524 11.18 1 98.5 332 PRO A O 1
ATOM 2524 N N . GLU A 1 333 ? 1.025 -2.447 12.086 1 98.06 333 GLU A N 1
ATOM 2525 C CA . GLU A 1 333 ? 1.169 -1.961 13.453 1 98.06 333 GLU A CA 1
ATOM 2526 C C . GLU A 1 333 ? 2.635 -1.719 13.805 1 98.06 333 GLU A C 1
ATOM 2528 O O . GLU A 1 333 ? 3.518 -2.438 13.336 1 98.06 333 GLU A O 1
ATOM 2533 N N . PRO A 1 334 ? 2.916 -0.655 14.586 1 98.19 334 PRO A N 1
ATOM 2534 C CA . PRO A 1 334 ? 4.297 -0.459 15.023 1 98.19 334 PRO A CA 1
ATOM 2535 C C . PRO A 1 334 ? 4.859 -1.673 15.766 1 98.19 334 PRO A C 1
ATOM 2537 O O . PRO A 1 334 ? 4.156 -2.297 16.562 1 98.19 334 PRO A O 1
ATOM 2540 N N . CYS A 1 335 ? 6.113 -1.985 15.477 1 97.25 335 CYS A N 1
ATOM 2541 C CA . CYS A 1 335 ? 6.758 -3.164 16.047 1 97.25 335 CYS A CA 1
ATOM 2542 C C . CYS A 1 335 ? 8.234 -2.895 16.328 1 97.25 335 CYS A C 1
ATOM 2544 O O . CYS A 1 335 ? 8.734 -1.811 16.031 1 97.25 335 CYS A O 1
ATOM 2546 N N . ASP A 1 336 ? 8.883 -3.873 16.953 1 95.38 336 ASP A N 1
ATOM 2547 C CA . ASP A 1 336 ? 10.344 -3.834 17.062 1 95.38 336 ASP A CA 1
ATOM 2548 C C . ASP A 1 336 ? 11 -3.754 15.68 1 95.38 336 ASP A C 1
ATOM 2550 O O . ASP A 1 336 ? 10.586 -4.453 14.75 1 95.38 336 ASP A O 1
ATOM 2554 N N . PHE A 1 337 ? 12.102 -2.947 15.555 1 96.06 337 PHE A N 1
ATOM 2555 C CA . PHE A 1 337 ? 12.586 -2.736 14.195 1 96.06 337 PHE A CA 1
ATOM 2556 C C . PHE A 1 337 ? 14.109 -2.783 14.148 1 96.06 337 PHE A C 1
ATOM 2558 O O . PHE A 1 337 ? 14.695 -3.555 13.383 1 96.06 337 PHE A O 1
ATOM 2565 N N . ILE A 1 338 ? 14.82 -1.975 14.844 1 93.88 338 ILE A N 1
ATOM 2566 C CA . ILE A 1 338 ? 16.281 -1.963 14.93 1 93.88 338 ILE A CA 1
ATOM 2567 C C . ILE A 1 338 ? 16.719 -2.303 16.344 1 93.88 338 ILE A C 1
ATOM 2569 O O . ILE A 1 338 ? 16.172 -1.771 17.312 1 93.88 338 ILE A O 1
ATOM 2573 N N . LYS A 1 339 ? 17.719 -3.238 16.297 1 77.75 339 LYS A N 1
ATOM 2574 C CA . LYS A 1 339 ? 18.219 -3.66 17.594 1 77.75 339 LYS A CA 1
ATOM 2575 C C . LYS A 1 339 ? 19 -2.535 18.281 1 77.75 339 LYS A C 1
ATOM 2577 O O . LYS A 1 339 ? 19.719 -1.788 17.625 1 77.75 339 LYS A O 1
ATOM 2582 N N . GLY A 1 340 ? 18.625 -1.975 19.125 1 68.31 340 GLY A N 1
ATOM 2583 C CA . GLY A 1 340 ? 19.266 -0.972 19.953 1 68.31 340 GLY A CA 1
ATOM 2584 C C . GLY A 1 340 ? 18.469 -0.631 21.203 1 68.31 340 GLY A C 1
ATOM 2585 O O . GLY A 1 340 ? 17.25 -0.792 21.234 1 68.31 340 GLY A O 1
ATOM 2586 N N . GLU A 1 341 ? 19.203 -0.447 22.062 1 66.62 341 GLU A N 1
ATOM 2587 C CA . GLU A 1 341 ? 18.562 -0.15 23.344 1 66.62 341 GLU A CA 1
ATOM 2588 C C . GLU A 1 341 ? 17.734 1.129 23.266 1 66.62 341 GLU A C 1
ATOM 2590 O O . GLU A 1 341 ? 18.156 2.1 22.625 1 66.62 341 GLU A O 1
ATOM 2595 N N . LYS A 1 342 ? 16.406 1.094 23.484 1 82.31 342 LYS A N 1
ATOM 2596 C CA . LYS A 1 342 ? 15.5 2.174 23.859 1 82.31 342 LYS A CA 1
ATOM 2597 C C . LYS A 1 342 ? 14.859 2.799 22.625 1 82.31 342 LYS A C 1
ATOM 2599 O O . LYS A 1 342 ? 14.445 3.959 22.656 1 82.31 342 LYS A O 1
ATOM 2604 N N . LEU A 1 343 ? 15.086 2.094 21.359 1 94.75 343 LEU A N 1
ATOM 2605 C CA . LEU A 1 343 ? 14.344 2.703 20.266 1 94.75 343 LEU A CA 1
ATOM 2606 C C . LEU A 1 343 ? 12.867 2.334 20.344 1 94.75 343 LEU A C 1
ATOM 2608 O O . LEU A 1 343 ? 12.523 1.2 20.688 1 94.75 343 LEU A O 1
ATOM 2612 N N . PRO A 1 344 ? 12.016 3.256 20.078 1 97.06 344 PRO A N 1
ATOM 2613 C CA . PRO A 1 344 ? 10.578 2.959 20.125 1 97.06 344 PRO A CA 1
ATOM 2614 C C . PRO A 1 344 ? 10.133 2.08 18.953 1 97.06 344 PRO A C 1
ATOM 2616 O O . PRO A 1 344 ? 10.836 1.979 17.953 1 97.06 344 PRO A O 1
ATOM 2619 N N . PRO A 1 345 ? 8.953 1.396 19.125 1 97.31 345 PRO A N 1
ATOM 2620 C CA . PRO A 1 345 ? 8.391 0.641 18 1 97.31 345 PRO A CA 1
ATOM 2621 C C . PRO A 1 345 ? 8.133 1.515 16.781 1 97.31 345 PRO A C 1
ATOM 2623 O O . PRO A 1 345 ? 7.875 2.715 16.906 1 97.31 345 PRO A O 1
ATOM 2626 N N . CYS A 1 346 ? 8.148 0.921 15.648 1 98.56 346 CYS A N 1
ATOM 2627 C CA . CYS A 1 346 ? 7.984 1.622 14.383 1 98.56 346 CYS A CA 1
ATOM 2628 C C . CYS A 1 346 ? 7.16 0.793 13.406 1 98.56 346 CYS A C 1
ATOM 2630 O O . CYS A 1 346 ? 7.348 -0.42 13.297 1 98.56 346 CYS A O 1
ATOM 2632 N N . SER A 1 347 ? 6.172 1.399 12.75 1 98.88 347 SER A N 1
ATOM 2633 C CA . SER A 1 347 ? 5.441 0.735 11.68 1 98.88 347 SER A CA 1
ATOM 2634 C C . SER A 1 347 ? 6.32 0.545 10.445 1 98.88 347 SER A C 1
ATOM 2636 O O . SER A 1 347 ? 6.75 1.521 9.828 1 98.88 347 SER A O 1
ATOM 2638 N N . VAL A 1 348 ? 6.613 -0.726 10.102 1 98.81 348 VAL A N 1
ATOM 2639 C CA . VAL A 1 348 ? 7.555 -1.017 9.023 1 98.81 348 VAL A CA 1
ATOM 2640 C C . VAL A 1 348 ? 7.113 -2.271 8.273 1 98.81 348 VAL A C 1
ATOM 2642 O O . VAL A 1 348 ? 6.395 -3.107 8.82 1 98.81 348 VAL A O 1
ATOM 2645 N N . ILE A 1 349 ? 7.527 -2.387 7.012 1 98.81 349 ILE A N 1
ATOM 2646 C CA . ILE A 1 349 ? 7.469 -3.666 6.312 1 98.81 349 ILE A CA 1
ATOM 2647 C C . ILE A 1 349 ? 8.352 -4.688 7.023 1 98.81 349 ILE A C 1
ATOM 2649 O O . ILE A 1 349 ? 9.484 -4.375 7.418 1 98.81 349 ILE A O 1
ATOM 2653 N N . ARG A 1 350 ? 7.867 -5.859 7.238 1 98.19 350 ARG A N 1
ATOM 2654 C CA . ARG A 1 350 ? 8.602 -6.902 7.949 1 98.19 350 ARG A CA 1
ATOM 2655 C C . ARG A 1 350 ? 8.195 -8.289 7.461 1 98.19 350 ARG A C 1
ATOM 2657 O O . ARG A 1 350 ? 7.051 -8.5 7.059 1 98.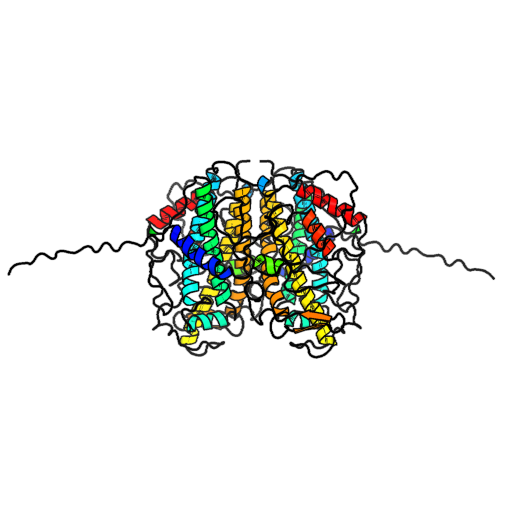19 350 ARG A O 1
ATOM 2664 N N . PRO A 1 351 ? 8.977 -9.32 7.453 1 97.94 351 PRO A N 1
ATOM 2665 C CA . PRO A 1 351 ? 10.406 -9.18 7.75 1 97.94 351 PRO A CA 1
ATOM 2666 C C . PRO A 1 351 ? 11.172 -8.469 6.633 1 97.94 351 PRO A C 1
ATOM 2668 O O . PRO A 1 351 ? 10.648 -8.297 5.531 1 97.94 351 PRO A O 1
ATOM 2671 N N . SER A 1 352 ? 12.422 -8.047 6.969 1 97.12 352 SER A N 1
ATOM 2672 C CA . SER A 1 352 ? 13.227 -7.371 5.961 1 97.12 352 SER A CA 1
ATOM 2673 C C . SER A 1 352 ? 14.648 -7.926 5.926 1 97.12 352 SER A C 1
ATOM 2675 O O . SER A 1 352 ? 15.461 -7.523 5.094 1 97.12 352 SER A O 1
ATOM 2677 N N . LEU A 1 353 ? 15.016 -8.852 6.84 1 96.75 353 LEU A N 1
ATOM 2678 C CA . LEU A 1 353 ? 16.359 -9.422 6.855 1 96.75 353 LEU A CA 1
ATOM 2679 C C . LEU A 1 353 ? 16.391 -10.75 6.113 1 96.75 353 LEU A C 1
ATOM 2681 O O . LEU A 1 353 ? 15.367 -11.422 5.977 1 96.75 353 LEU A O 1
ATOM 2685 N N . THR A 1 354 ? 17.547 -11.148 5.668 1 97.5 354 THR A N 1
ATOM 2686 C CA . THR A 1 354 ? 17.75 -12.203 4.68 1 97.5 354 THR A CA 1
ATOM 2687 C C . THR A 1 354 ? 17.141 -13.516 5.156 1 97.5 354 THR A C 1
ATOM 2689 O O . THR A 1 354 ? 16.516 -14.234 4.375 1 97.5 354 THR A O 1
ATOM 2692 N N . GLU A 1 355 ? 17.234 -13.812 6.418 1 96.44 355 GLU A N 1
ATOM 2693 C CA . GLU A 1 355 ? 16.812 -15.109 6.938 1 96.44 355 GLU A CA 1
ATOM 2694 C C . GLU A 1 355 ? 15.32 -15.352 6.656 1 96.44 355 GLU A C 1
ATOM 2696 O O . GLU A 1 355 ? 14.922 -16.469 6.32 1 96.44 355 GLU A O 1
ATOM 2701 N N . ASN A 1 356 ? 14.578 -14.242 6.789 1 96.69 356 ASN A N 1
ATOM 2702 C CA . ASN A 1 356 ? 13.133 -14.414 6.691 1 96.69 356 ASN A CA 1
ATOM 2703 C C . ASN A 1 356 ? 12.57 -13.734 5.449 1 96.69 356 ASN A C 1
ATOM 2705 O O . ASN A 1 356 ? 11.445 -14.016 5.039 1 96.69 356 ASN A O 1
ATOM 2709 N N . ALA A 1 357 ? 13.375 -12.891 4.793 1 98.12 357 ALA A N 1
ATOM 2710 C CA . ALA A 1 357 ? 12.844 -12.094 3.691 1 98.12 357 ALA A CA 1
ATOM 2711 C C . ALA A 1 357 ? 13.695 -12.266 2.436 1 98.12 357 ALA A C 1
ATOM 2713 O O . ALA A 1 357 ? 13.391 -11.68 1.391 1 98.12 357 ALA A O 1
ATOM 2714 N N . GLY A 1 358 ? 14.727 -13.078 2.48 1 98.5 358 GLY A N 1
ATOM 2715 C CA . GLY A 1 358 ? 15.633 -13.242 1.353 1 98.5 358 GLY A CA 1
ATOM 2716 C C . GLY A 1 358 ? 15.078 -14.156 0.276 1 98.5 358 GLY A C 1
ATOM 2717 O O . GLY A 1 358 ? 13.938 -14.617 0.371 1 98.5 358 GLY A O 1
ATOM 2718 N N . ALA A 1 359 ? 15.898 -14.375 -0.733 1 98.88 359 ALA A N 1
ATOM 2719 C CA . ALA A 1 359 ? 15.523 -15.156 -1.908 1 98.88 359 ALA A CA 1
ATOM 2720 C C . ALA A 1 359 ? 15.32 -16.625 -1.548 1 98.88 359 ALA A C 1
ATOM 2722 O O . ALA A 1 359 ? 14.367 -17.266 -2.008 1 98.88 359 ALA A O 1
ATOM 2723 N N . VAL A 1 360 ? 16.219 -17.172 -0.745 1 98.88 360 VAL A N 1
ATOM 2724 C CA . VAL A 1 360 ? 16.094 -18.562 -0.332 1 98.88 360 VAL A CA 1
ATOM 2725 C C . VAL A 1 360 ? 14.828 -18.75 0.497 1 98.88 360 VAL A C 1
ATOM 2727 O O . VAL A 1 360 ? 14.086 -19.719 0.312 1 98.88 360 VAL A O 1
ATOM 2730 N N . ALA A 1 361 ? 14.578 -17.812 1.435 1 98.75 361 ALA A N 1
ATOM 2731 C CA . ALA A 1 361 ? 13.352 -17.859 2.225 1 98.75 361 ALA A CA 1
ATOM 2732 C C . ALA A 1 361 ? 12.125 -17.812 1.325 1 98.75 361 ALA A C 1
ATOM 2734 O O . ALA A 1 361 ? 11.117 -18.469 1.616 1 98.75 361 ALA A O 1
ATOM 2735 N N . THR A 1 362 ? 12.18 -17.062 0.256 1 98.88 362 THR A N 1
ATOM 2736 C CA . THR A 1 362 ? 11.078 -16.953 -0.696 1 98.88 362 THR A CA 1
ATOM 2737 C C . THR A 1 362 ? 10.789 -18.297 -1.348 1 98.88 362 THR A C 1
ATOM 2739 O O . THR A 1 362 ? 9.641 -18.734 -1.407 1 98.88 362 THR A O 1
ATOM 2742 N N . ILE A 1 363 ? 11.836 -18.984 -1.833 1 98.88 363 ILE A N 1
ATOM 2743 C CA . ILE A 1 363 ? 11.656 -20.25 -2.514 1 98.88 363 ILE A CA 1
ATOM 2744 C C . ILE A 1 363 ? 11.148 -21.297 -1.521 1 98.88 363 ILE A C 1
ATOM 2746 O O . ILE A 1 363 ? 10.289 -22.125 -1.854 1 98.88 363 ILE A O 1
ATOM 2750 N N . LYS A 1 364 ? 11.648 -21.266 -0.321 1 98.75 364 LYS A N 1
ATOM 2751 C CA . LYS A 1 364 ? 11.164 -22.172 0.709 1 98.75 364 LYS A CA 1
ATOM 2752 C C . LYS A 1 364 ? 9.68 -21.938 0.999 1 98.75 364 LYS A C 1
ATOM 2754 O O . LYS A 1 364 ? 8.922 -22.891 1.178 1 98.75 364 LYS A O 1
ATOM 2759 N N . SER A 1 365 ? 9.336 -20.719 1.075 1 98.81 365 SER A N 1
ATOM 2760 C CA . SER A 1 365 ? 7.945 -20.359 1.344 1 98.81 365 SER A CA 1
ATOM 2761 C C . SER A 1 365 ? 7.027 -20.828 0.217 1 98.81 365 SER A C 1
ATOM 2763 O O . SER A 1 365 ? 5.969 -21.406 0.47 1 98.81 365 SER A O 1
ATOM 2765 N N . PHE A 1 366 ? 7.418 -20.578 -1.08 1 98.81 366 PHE A N 1
ATOM 2766 C CA . PHE A 1 366 ? 6.641 -21.016 -2.229 1 98.81 366 PHE A CA 1
ATOM 2767 C C . PHE A 1 366 ? 6.523 -22.547 -2.244 1 98.81 366 PHE A C 1
ATOM 2769 O O . PHE A 1 366 ? 5.48 -23.094 -2.607 1 98.81 366 PHE A O 1
ATOM 2776 N N . THR A 1 367 ? 7.594 -23.172 -1.909 1 98.88 367 THR A N 1
ATOM 2777 C CA . THR A 1 367 ? 7.598 -24.625 -1.879 1 98.88 367 THR A CA 1
ATOM 2778 C C . THR A 1 367 ? 6.652 -25.156 -0.803 1 98.88 367 THR A C 1
ATOM 2780 O O . THR A 1 367 ? 5.879 -26.078 -1.046 1 98.88 367 THR A O 1
ATOM 2783 N N . ALA A 1 368 ? 6.719 -24.547 0.411 1 98.81 368 ALA A N 1
ATOM 2784 C CA . ALA A 1 368 ? 5.84 -24.938 1.513 1 98.81 368 ALA A CA 1
ATOM 2785 C C . ALA A 1 368 ? 4.375 -24.672 1.163 1 98.81 368 ALA A C 1
ATOM 2787 O O . ALA A 1 368 ? 3.488 -25.406 1.614 1 98.81 368 ALA A O 1
ATOM 2788 N N . ASP A 1 369 ? 4.098 -23.75 0.331 1 98.75 369 ASP A N 1
ATOM 2789 C CA . ASP A 1 369 ? 2.77 -23.375 -0.152 1 98.75 369 ASP A CA 1
ATOM 2790 C C . ASP A 1 369 ? 2.25 -24.391 -1.165 1 98.75 369 ASP A C 1
ATOM 2792 O O . ASP A 1 369 ? 1.071 -24.375 -1.526 1 98.75 369 ASP A O 1
ATOM 2796 N N . LEU A 1 370 ? 3.076 -25.234 -1.609 1 98.88 370 LEU A N 1
ATOM 2797 C CA . LEU A 1 370 ? 2.816 -26.234 -2.639 1 98.88 370 LEU A CA 1
ATOM 2798 C C . LEU A 1 370 ? 2.662 -25.578 -4.008 1 98.88 370 LEU A C 1
ATOM 2800 O O . LEU A 1 370 ? 2.16 -26.203 -4.945 1 98.88 370 LEU A O 1
ATOM 2804 N N . LEU A 1 371 ? 3.088 -24.391 -4.125 1 98.94 371 LEU A N 1
ATOM 2805 C CA . LEU A 1 371 ? 3.041 -23.672 -5.395 1 98.94 371 LEU A CA 1
ATOM 2806 C C . LEU A 1 371 ? 3.836 -24.422 -6.469 1 98.94 371 LEU A C 1
ATOM 2808 O O . LEU A 1 371 ? 3.531 -24.312 -7.656 1 98.94 371 LEU A O 1
ATOM 2812 N N . PHE A 1 372 ? 4.836 -25.234 -6.023 1 98.88 372 PHE A N 1
ATOM 2813 C CA . PHE A 1 372 ? 5.711 -25.938 -6.957 1 98.88 372 PHE A CA 1
ATOM 2814 C C . PHE A 1 372 ? 5.449 -27.438 -6.918 1 98.88 372 PHE A C 1
ATOM 2816 O O . PHE A 1 372 ? 6.262 -28.234 -7.406 1 98.88 372 PHE A O 1
ATOM 2823 N N . ALA A 1 373 ? 4.332 -27.844 -6.285 1 98.75 373 ALA A N 1
ATOM 2824 C CA . ALA A 1 373 ? 4.027 -29.281 -6.246 1 98.75 373 ALA A CA 1
ATOM 2825 C C . ALA A 1 373 ? 3.982 -29.875 -7.652 1 98.75 373 ALA A C 1
ATOM 2827 O O . ALA A 1 373 ? 3.27 -29.359 -8.523 1 98.75 373 ALA A O 1
ATOM 2828 N N . GLY A 1 374 ? 4.75 -30.891 -7.93 1 98.69 374 GLY A N 1
ATOM 2829 C CA . GLY A 1 374 ? 4.793 -31.547 -9.219 1 98.69 374 GLY A CA 1
ATOM 2830 C C . GLY A 1 374 ? 5.957 -31.109 -10.086 1 98.69 374 GLY A C 1
ATOM 2831 O O . GLY A 1 374 ? 6.246 -31.719 -11.117 1 98.69 374 GLY A O 1
ATOM 2832 N N . GLN A 1 375 ? 6.742 -30.109 -9.695 1 98.75 375 GLN A N 1
ATOM 2833 C CA . GLN A 1 375 ? 7.871 -29.625 -10.477 1 98.75 375 GLN A CA 1
ATOM 2834 C C . GLN A 1 375 ? 9.047 -30.609 -10.422 1 98.75 375 GLN A C 1
ATOM 2836 O O . GLN A 1 375 ? 9.141 -31.422 -9.5 1 98.75 375 GLN A O 1
ATOM 2841 N N . SER A 1 376 ? 9.945 -30.547 -11.367 1 98.5 376 SER A N 1
ATOM 2842 C CA . SER A 1 376 ? 11.102 -31.438 -11.492 1 98.5 376 SER A CA 1
ATOM 2843 C C . SER A 1 376 ? 12.211 -31.031 -10.531 1 98.5 376 SER A C 1
ATOM 2845 O O . SER A 1 376 ? 12.258 -29.891 -10.062 1 98.5 376 SER A O 1
ATOM 2847 N N . THR A 1 377 ? 13.078 -31.891 -10.266 1 98.38 377 THR A N 1
ATOM 2848 C CA . THR A 1 377 ? 14.281 -31.609 -9.477 1 98.38 377 THR A CA 1
ATOM 2849 C C . THR A 1 377 ? 15.117 -30.531 -10.141 1 98.38 377 THR A C 1
ATOM 2851 O O . THR A 1 377 ? 15.703 -29.688 -9.453 1 98.38 377 THR A O 1
ATOM 2854 N N . ALA A 1 378 ? 15.164 -30.547 -11.492 1 98.5 378 ALA A N 1
ATOM 2855 C CA . ALA A 1 378 ? 15.945 -29.562 -12.242 1 98.5 378 ALA A CA 1
ATOM 2856 C C . ALA A 1 378 ? 15.422 -28.156 -12 1 98.5 378 ALA A C 1
ATOM 2858 O O . ALA A 1 378 ? 16.203 -27.188 -11.953 1 98.5 378 ALA A O 1
ATOM 2859 N N . PHE A 1 379 ? 14.102 -28.031 -11.883 1 98.69 379 PHE A N 1
ATOM 2860 C CA . PHE A 1 379 ? 13.5 -26.734 -11.57 1 98.69 379 PHE A CA 1
ATOM 2861 C C . PHE A 1 379 ? 13.992 -26.234 -10.219 1 98.69 379 PHE A C 1
ATOM 2863 O O . PHE A 1 379 ? 14.453 -25.094 -10.109 1 98.69 379 PHE A O 1
ATOM 2870 N N . PHE A 1 380 ? 13.961 -27.062 -9.18 1 98.81 380 PHE A N 1
ATOM 2871 C CA . PHE A 1 380 ? 14.352 -26.688 -7.824 1 98.81 380 PHE A CA 1
ATOM 2872 C C . PHE A 1 380 ? 15.828 -26.328 -7.762 1 98.81 380 PHE A C 1
ATOM 2874 O O . PHE A 1 380 ? 16.219 -25.391 -7.078 1 98.81 380 PHE A O 1
ATOM 2881 N N . GLU A 1 381 ? 16.656 -27.094 -8.492 1 98.44 381 GLU A N 1
ATOM 2882 C CA . GLU A 1 381 ? 18.094 -26.797 -8.539 1 98.44 381 GLU A CA 1
ATOM 2883 C C . GLU A 1 381 ? 18.344 -25.422 -9.164 1 98.44 381 GLU A C 1
ATOM 2885 O O . GLU A 1 381 ? 19.125 -24.625 -8.633 1 98.44 381 GLU A O 1
ATOM 2890 N N . PHE A 1 382 ? 17.656 -25.203 -10.242 1 98.56 382 PHE A N 1
ATOM 2891 C CA . PHE A 1 382 ? 17.859 -23.953 -10.984 1 98.56 382 PHE A CA 1
ATOM 2892 C C . PHE A 1 382 ? 17.422 -22.766 -10.148 1 98.56 382 PHE A C 1
ATOM 2894 O O . PHE A 1 382 ? 18.188 -21.797 -9.992 1 98.56 382 PHE A O 1
ATOM 2901 N N . ILE A 1 383 ? 16.203 -22.828 -9.57 1 98.81 383 ILE A N 1
ATOM 2902 C CA . ILE A 1 383 ? 15.633 -21.688 -8.867 1 98.81 383 ILE A CA 1
ATOM 2903 C C . ILE A 1 383 ? 16.375 -21.453 -7.559 1 98.81 383 ILE A C 1
ATOM 2905 O O . ILE A 1 383 ? 16.547 -20.312 -7.125 1 98.81 383 ILE A O 1
ATOM 2909 N N . MET A 1 384 ? 16.828 -22.484 -6.859 1 98.75 384 MET A N 1
ATOM 2910 C CA . MET A 1 384 ? 17.578 -22.359 -5.621 1 98.75 384 MET A CA 1
ATOM 2911 C C . MET A 1 384 ? 18.969 -21.766 -5.891 1 98.75 384 MET A C 1
ATOM 2913 O O . MET A 1 384 ? 19.5 -21.016 -5.07 1 98.75 384 MET A O 1
ATOM 2917 N N . GLU A 1 385 ? 19.562 -22.141 -7.047 1 98.69 385 GLU A N 1
ATOM 2918 C CA . GLU A 1 385 ? 20.828 -21.531 -7.426 1 98.69 385 GLU A CA 1
ATOM 2919 C C . GLU A 1 385 ? 20.703 -20.016 -7.582 1 98.69 385 GLU A C 1
ATOM 2921 O O . GLU A 1 385 ? 21.531 -19.266 -7.074 1 98.69 385 GLU A O 1
ATOM 2926 N N . LEU A 1 386 ? 19.625 -19.609 -8.281 1 98.88 386 LEU A N 1
ATOM 2927 C CA . LEU A 1 386 ? 19.375 -18.188 -8.43 1 98.88 386 LEU A CA 1
ATOM 2928 C C . LEU A 1 386 ? 19.188 -17.531 -7.062 1 98.88 386 LEU A C 1
ATOM 2930 O O . LEU A 1 386 ? 19.688 -16.422 -6.824 1 98.88 386 LEU A O 1
ATOM 2934 N N . ALA A 1 387 ? 18.469 -18.203 -6.148 1 98.94 387 ALA A N 1
ATOM 2935 C CA . ALA A 1 387 ? 18.156 -17.672 -4.832 1 98.94 387 ALA A CA 1
ATOM 2936 C C . ALA A 1 387 ? 19.422 -17.5 -3.988 1 98.94 387 ALA A C 1
ATOM 2938 O O . ALA A 1 387 ? 19.625 -16.469 -3.35 1 98.94 387 ALA A O 1
ATOM 2939 N N . VAL A 1 388 ? 20.234 -18.484 -3.988 1 98.81 388 VAL A N 1
ATOM 2940 C CA . VAL A 1 388 ? 21.469 -18.469 -3.195 1 98.81 388 VAL A CA 1
ATOM 2941 C C . VAL A 1 388 ? 22.391 -17.359 -3.686 1 98.81 388 VAL A C 1
ATOM 2943 O O . VAL A 1 388 ? 23.016 -16.656 -2.883 1 98.81 388 VAL A O 1
ATOM 2946 N N . GLU A 1 389 ? 22.547 -17.188 -5.031 1 98.69 389 GLU A N 1
ATOM 2947 C CA . GLU A 1 389 ? 23.391 -16.141 -5.59 1 98.69 389 GLU A CA 1
ATOM 2948 C C . GLU A 1 389 ? 22.875 -14.75 -5.219 1 98.69 389 GLU A C 1
ATOM 2950 O O . GLU A 1 389 ? 23.672 -13.859 -4.906 1 98.69 389 GLU A O 1
ATOM 2955 N N . ALA A 1 390 ? 21.562 -14.562 -5.262 1 98.81 390 ALA A N 1
ATOM 2956 C CA . ALA A 1 390 ? 21 -13.273 -4.895 1 98.81 390 ALA A CA 1
ATOM 2957 C C . ALA A 1 390 ? 21.219 -12.969 -3.416 1 98.81 390 ALA A C 1
ATOM 2959 O O . ALA A 1 390 ? 21.547 -11.836 -3.051 1 98.81 390 ALA A O 1
ATOM 2960 N N . ASP A 1 391 ? 21.047 -14 -2.539 1 98.56 391 ASP A N 1
ATOM 2961 C CA . ASP A 1 391 ? 21.234 -13.828 -1.103 1 98.56 391 ASP A CA 1
ATOM 2962 C C . ASP A 1 391 ? 22.688 -13.531 -0.772 1 98.56 391 ASP A C 1
ATOM 2964 O O . ASP A 1 391 ? 22.984 -12.891 0.241 1 98.56 391 ASP A O 1
ATOM 2968 N N . ALA A 1 392 ? 23.609 -13.891 -1.619 1 97.75 392 ALA A N 1
ATOM 2969 C CA . ALA A 1 392 ? 25.031 -13.711 -1.384 1 97.75 392 ALA A CA 1
ATOM 2970 C C . ALA A 1 392 ? 25.484 -12.312 -1.816 1 97.75 392 ALA A C 1
ATOM 2972 O O . ALA A 1 392 ? 26.578 -11.875 -1.461 1 97.75 392 ALA A O 1
ATOM 2973 N N . ALA A 1 393 ? 24.625 -11.648 -2.617 1 97.12 393 ALA A N 1
ATOM 2974 C CA . ALA A 1 393 ? 24.969 -10.305 -3.074 1 97.12 393 ALA A CA 1
ATOM 2975 C C . ALA A 1 393 ? 25.219 -9.375 -1.893 1 97.12 393 ALA A C 1
ATOM 2977 O O . ALA A 1 393 ? 24.531 -9.453 -0.877 1 97.12 393 ALA A O 1
ATOM 2978 N N . ARG A 1 394 ? 26.234 -8.578 -1.999 1 93.19 394 ARG A N 1
ATOM 2979 C CA . ARG A 1 394 ? 26.562 -7.551 -1.015 1 93.19 394 ARG A CA 1
ATOM 2980 C C . ARG A 1 394 ? 26.766 -6.199 -1.684 1 93.19 394 ARG A C 1
ATOM 2982 O O . ARG A 1 394 ? 27.297 -6.125 -2.799 1 93.19 394 ARG A O 1
ATOM 2989 N N . ARG A 1 395 ? 26.297 -5.309 -0.938 1 88.25 395 ARG A N 1
ATOM 2990 C CA . ARG A 1 395 ? 26.516 -3.949 -1.429 1 88.25 395 ARG A CA 1
ATOM 2991 C C . ARG A 1 395 ? 27.984 -3.582 -1.407 1 88.25 395 ARG A C 1
ATOM 2993 O O . ARG A 1 395 ? 28.641 -3.682 -0.367 1 88.25 395 ARG A O 1
ATOM 3000 N N . ASP A 1 396 ? 28.625 -3.533 -2.551 1 69.5 396 ASP A N 1
ATOM 3001 C CA . ASP A 1 396 ? 30.031 -3.135 -2.648 1 69.5 396 ASP A CA 1
ATOM 3002 C C . ASP A 1 396 ? 30.172 -1.617 -2.746 1 69.5 396 ASP A C 1
ATOM 3004 O O . ASP A 1 396 ? 29.625 -0.999 -3.666 1 69.5 396 ASP A O 1
ATOM 3008 N N . LEU A 1 397 ? 30.359 -0.916 -1.581 1 52.47 397 LEU A N 1
ATOM 3009 C CA . LEU A 1 397 ? 30.609 0.519 -1.625 1 52.47 397 LEU A CA 1
ATOM 3010 C C . LEU A 1 397 ? 31.969 0.805 -2.27 1 52.47 397 LEU A C 1
ATOM 3012 O O . LEU A 1 397 ? 32.906 0.017 -2.131 1 52.47 397 LEU A O 1
ATOM 3016 N N . MET B 1 1 ? -10.305 63.906 35.125 1 26.12 1 MET B N 1
ATOM 3017 C CA . MET B 1 1 ? -10.773 62.625 34.625 1 26.12 1 MET B CA 1
ATOM 3018 C C . MET B 1 1 ? -9.664 61.562 34.656 1 26.12 1 MET B C 1
ATOM 3020 O O . MET B 1 1 ? -8.648 61.719 34 1 26.12 1 MET B O 1
ATOM 3024 N N . LYS B 1 2 ? -9.5 60.844 35.781 1 29.31 2 LYS B N 1
ATOM 3025 C CA . LYS B 1 2 ? -8.406 60 36.219 1 29.31 2 LYS B CA 1
ATOM 3026 C C . LYS B 1 2 ? -8.367 58.688 35.438 1 29.31 2 LYS B C 1
ATOM 3028 O O . LYS B 1 2 ? -9.312 57.906 35.469 1 29.31 2 LYS B O 1
ATOM 3033 N N . VAL B 1 3 ? -7.648 58.625 34.312 1 29.73 3 VAL B N 1
ATOM 3034 C CA . VAL B 1 3 ? -7.438 57.5 33.406 1 29.73 3 VAL B CA 1
ATOM 3035 C C . VAL B 1 3 ? -6.766 56.344 34.156 1 29.73 3 VAL B C 1
ATOM 3037 O O . VAL B 1 3 ? -5.648 56.5 34.656 1 29.73 3 VAL B O 1
ATOM 3040 N N . ASN B 1 4 ? -7.504 55.5 34.812 1 27.16 4 ASN B N 1
ATOM 3041 C CA . ASN B 1 4 ? -7 54.344 35.562 1 27.16 4 ASN B CA 1
ATOM 3042 C C . ASN B 1 4 ? -6.277 53.344 34.625 1 27.16 4 ASN B C 1
ATOM 3044 O O . ASN B 1 4 ? -6.832 52.938 33.625 1 27.16 4 ASN B O 1
ATOM 3048 N N . SER B 1 5 ? -4.965 53.281 34.625 1 25.86 5 SER B N 1
ATOM 3049 C CA . SER B 1 5 ? -4.031 52.438 33.875 1 25.86 5 SER B CA 1
ATOM 3050 C C . SER B 1 5 ? -4.195 50.969 34.25 1 25.86 5 SER B C 1
ATOM 3052 O O . SER B 1 5 ? -3.975 50.594 35.406 1 25.86 5 SER B O 1
ATOM 3054 N N . LEU B 1 6 ? -5.148 50.219 33.75 1 29.73 6 LEU B N 1
ATOM 3055 C CA . LEU B 1 6 ? -5.305 48.812 34.062 1 29.73 6 LEU B CA 1
ATOM 3056 C C . LEU B 1 6 ? -4.059 48.031 33.688 1 29.73 6 LEU B C 1
ATOM 3058 O O . LEU B 1 6 ? -3.529 48.219 32.562 1 29.73 6 LEU B O 1
ATOM 3062 N N . PRO B 1 7 ? -3.355 47.438 34.625 1 28.95 7 PRO B N 1
ATOM 3063 C CA . PRO B 1 7 ? -2.127 46.656 34.375 1 28.95 7 PRO B CA 1
ATOM 3064 C C . PRO B 1 7 ? -2.359 45.406 33.531 1 28.95 7 PRO B C 1
ATOM 3066 O O . PRO B 1 7 ? -3.355 44.719 33.719 1 28.95 7 PRO B O 1
ATOM 3069 N N . LEU B 1 8 ? -1.943 45.375 32.281 1 26.23 8 LEU B N 1
ATOM 3070 C CA . LEU B 1 8 ? -1.942 44.25 31.344 1 26.23 8 LEU B CA 1
ATOM 3071 C C . LEU B 1 8 ? -1.171 43.062 31.906 1 26.23 8 LEU B C 1
ATOM 3073 O O . LEU B 1 8 ? 0.044 43.156 32.094 1 26.23 8 LEU B O 1
ATOM 3077 N N . THR B 1 9 ? -1.727 42.312 32.812 1 26.42 9 THR B N 1
ATOM 3078 C CA . THR B 1 9 ? -1.048 41.094 33.281 1 26.42 9 THR B CA 1
ATOM 3079 C C . THR B 1 9 ? -0.816 40.125 32.094 1 26.42 9 THR B C 1
ATOM 3081 O O . THR B 1 9 ? -1.757 39.781 31.391 1 26.42 9 THR B O 1
ATOM 3084 N N . THR B 1 10 ? 0.32 40.125 31.469 1 25.97 10 THR B N 1
ATOM 3085 C CA . THR B 1 10 ? 0.832 39.25 30.422 1 25.97 10 THR B CA 1
ATOM 3086 C C . THR B 1 10 ? 0.854 37.812 30.891 1 25.97 10 THR B C 1
ATOM 3088 O O . THR B 1 10 ? 1.637 37.438 31.766 1 25.97 10 THR B O 1
ATOM 3091 N N . SER B 1 11 ? -0.266 37.125 31 1 25.84 11 SER B N 1
ATOM 3092 C CA . SER B 1 11 ? -0.205 35.719 31.312 1 25.84 11 SER B CA 1
ATOM 3093 C C . SER B 1 11 ? 0.631 34.938 30.281 1 25.84 11 SER B C 1
ATOM 3095 O O . SER B 1 11 ? 0.371 35.031 29.078 1 25.84 11 SER B O 1
ATOM 3097 N N . HIS B 1 12 ? 1.899 34.781 30.5 1 26.97 12 HIS B N 1
ATOM 3098 C CA . HIS B 1 12 ? 2.793 33.906 29.734 1 26.97 12 HIS B CA 1
ATOM 3099 C C . HIS B 1 12 ? 2.24 32.5 29.625 1 26.97 12 HIS B C 1
ATOM 3101 O O . HIS B 1 12 ? 2.15 31.781 30.641 1 26.97 12 HIS B O 1
ATOM 3107 N N . GLU B 1 13 ? 1.181 32.25 28.844 1 26.69 13 GLU B N 1
ATOM 3108 C CA . GLU B 1 13 ? 0.804 30.875 28.594 1 26.69 13 GLU B CA 1
ATOM 3109 C C . GLU B 1 13 ? 2.002 30.047 28.125 1 26.69 13 GLU B C 1
ATOM 3111 O O . GLU B 1 13 ? 2.689 30.438 27.172 1 26.69 13 GLU B O 1
ATOM 3116 N N . GLU B 1 14 ? 2.582 29.328 29.016 1 30.25 14 GLU B N 1
ATOM 3117 C CA . GLU B 1 14 ? 3.666 28.375 28.781 1 30.25 14 GLU B CA 1
ATOM 3118 C C . GLU B 1 14 ? 3.361 27.469 27.594 1 30.25 14 GLU B C 1
ATOM 3120 O O . GLU B 1 14 ? 2.309 26.828 27.547 1 30.25 14 GLU B O 1
ATOM 3125 N N . ILE B 1 15 ? 3.85 27.828 26.484 1 31.3 15 ILE B N 1
ATOM 3126 C CA . ILE B 1 15 ? 3.902 26.953 25.312 1 31.3 15 ILE B CA 1
ATOM 3127 C C . ILE B 1 15 ? 4.375 25.562 25.734 1 31.3 15 ILE B C 1
ATOM 3129 O O . ILE B 1 15 ? 5.504 25.406 26.203 1 31.3 15 ILE B O 1
ATOM 3133 N N . VAL B 1 16 ? 3.443 24.75 26.141 1 32.47 16 VAL B N 1
ATOM 3134 C CA . VAL B 1 16 ? 3.746 23.359 26.453 1 32.47 16 VAL B CA 1
ATOM 3135 C C . VAL B 1 16 ? 4.453 22.719 25.266 1 32.47 16 VAL B C 1
ATOM 3137 O O . VAL B 1 16 ? 3.861 22.547 24.188 1 32.47 16 VAL B O 1
ATOM 3140 N N . SER B 1 17 ? 5.73 23 25.203 1 31.55 17 SER B N 1
ATOM 3141 C CA . SER B 1 17 ? 6.621 22.297 24.281 1 31.55 17 SER B CA 1
ATOM 3142 C C . SER B 1 17 ? 6.402 20.797 24.328 1 31.55 17 SER B C 1
ATOM 3144 O O . SER B 1 17 ? 6.453 20.188 25.391 1 31.55 17 SER B O 1
ATOM 3146 N N . THR B 1 18 ? 5.66 20.406 23.516 1 35.03 18 THR B N 1
ATOM 3147 C CA . THR B 1 18 ? 5.52 18.953 23.422 1 35.03 18 THR B CA 1
ATOM 3148 C C . THR B 1 18 ? 6.887 18.281 23.281 1 35.03 18 THR B C 1
ATOM 3150 O O . THR B 1 18 ? 7.539 18.422 22.25 1 35.03 18 THR B O 1
ATOM 3153 N N . THR B 1 19 ? 7.598 18.125 24.359 1 37.78 19 THR B N 1
ATOM 3154 C CA . THR B 1 19 ? 8.922 17.516 24.438 1 37.78 19 THR B CA 1
ATOM 3155 C C . THR B 1 19 ? 8.906 16.109 23.859 1 37.78 19 THR B C 1
ATOM 3157 O O . THR B 1 19 ? 7.848 15.477 23.766 1 37.78 19 THR B O 1
ATOM 3160 N N . PRO B 1 20 ? 10.031 15.672 23.375 1 41.53 20 PRO B N 1
ATOM 3161 C CA . PRO B 1 20 ? 10.211 14.273 22.953 1 41.53 20 PRO B CA 1
ATOM 3162 C C . PRO B 1 20 ? 9.578 13.289 23.938 1 41.53 20 PRO B C 1
ATOM 3164 O O . PRO B 1 20 ? 9.086 12.234 23.516 1 41.53 20 PRO B O 1
ATOM 3167 N N . GLU B 1 21 ? 9.461 13.648 25.188 1 43.62 21 GLU B N 1
ATOM 3168 C CA . GLU B 1 21 ? 8.844 12.836 26.219 1 43.62 21 GLU B CA 1
ATOM 3169 C C . GLU B 1 21 ? 7.332 12.734 26.031 1 43.62 21 GLU B C 1
ATOM 3171 O O . GLU B 1 21 ? 6.746 11.672 26.234 1 43.62 21 GLU B O 1
ATOM 3176 N N . GLU B 1 22 ? 6.824 13.742 25.438 1 45.31 22 GLU B N 1
ATOM 3177 C CA . GLU B 1 22 ? 5.379 13.727 25.234 1 45.31 22 GLU B CA 1
ATOM 3178 C C . GLU B 1 22 ? 4.996 12.867 24.031 1 45.31 22 GLU B C 1
ATOM 3180 O O . GLU B 1 22 ? 3.957 12.203 24.047 1 45.31 22 GLU B O 1
ATOM 3185 N N . LEU B 1 23 ? 5.844 12.953 23.031 1 41.44 23 LEU B N 1
ATOM 3186 C CA . LEU B 1 23 ? 5.664 12.031 21.922 1 41.44 23 LEU B CA 1
ATOM 3187 C C . LEU B 1 23 ? 5.773 10.586 22.375 1 41.44 23 LEU B C 1
ATOM 3189 O O . LEU B 1 23 ? 4.977 9.734 21.969 1 41.44 23 LEU B O 1
ATOM 3193 N N . ASN B 1 24 ? 6.789 10.312 23.234 1 44.97 24 ASN B N 1
ATOM 3194 C CA . ASN B 1 24 ? 6.93 9.016 23.875 1 44.97 24 ASN B CA 1
ATOM 3195 C C . ASN B 1 24 ? 5.715 8.68 24.734 1 44.97 24 ASN B C 1
ATOM 3197 O O . ASN B 1 24 ? 5.281 7.527 24.781 1 44.97 24 ASN B O 1
ATOM 3201 N N . GLU B 1 25 ? 5.164 9.664 25.359 1 45.03 25 GLU B N 1
ATOM 3202 C CA . GLU B 1 25 ? 3.986 9.461 26.203 1 45.03 25 GLU B CA 1
ATOM 3203 C C . GLU B 1 25 ? 2.756 9.148 25.344 1 45.03 25 GLU B C 1
ATOM 3205 O O . GLU B 1 25 ? 1.935 8.305 25.719 1 45.03 25 GLU B O 1
ATOM 3210 N N . LYS B 1 26 ? 2.59 9.891 24.266 1 47.34 26 LYS B N 1
ATOM 3211 C CA . LYS B 1 26 ? 1.483 9.602 23.359 1 47.34 26 LYS B CA 1
ATOM 3212 C C . LYS B 1 26 ? 1.636 8.219 22.734 1 47.34 26 LYS B C 1
ATOM 3214 O O . LYS B 1 26 ? 0.66 7.477 22.609 1 47.34 26 LYS B O 1
ATOM 3219 N N . PHE B 1 27 ? 2.855 7.859 22.422 1 42.59 27 PHE B N 1
ATOM 3220 C CA . PHE B 1 27 ? 3.184 6.523 21.938 1 42.59 27 PHE B CA 1
ATOM 3221 C C . PHE B 1 27 ? 2.998 5.488 23.047 1 42.59 27 PHE B C 1
ATOM 3223 O O . PHE B 1 27 ? 2.484 4.395 22.797 1 42.59 27 PHE B O 1
ATOM 3230 N N . ASN B 1 28 ? 3.504 5.707 24.297 1 44.53 28 ASN B N 1
ATOM 3231 C CA . ASN B 1 28 ? 3.32 4.805 25.422 1 44.53 28 ASN B CA 1
ATOM 3232 C C . ASN B 1 28 ? 1.842 4.555 25.719 1 44.53 28 ASN B C 1
ATOM 3234 O O . ASN B 1 28 ? 1.462 3.463 26.141 1 44.53 28 ASN B O 1
ATOM 3238 N N . ARG B 1 29 ? 1.082 5.504 25.547 1 41.38 29 ARG B N 1
ATOM 3239 C CA . ARG B 1 29 ? -0.353 5.293 25.719 1 41.38 29 ARG B CA 1
ATOM 3240 C C . ARG B 1 29 ? -0.901 4.363 24.641 1 41.38 29 ARG B C 1
ATOM 3242 O O . ARG B 1 29 ? -1.842 3.607 24.891 1 41.38 29 ARG B O 1
ATOM 3249 N N . VAL B 1 30 ? -0.292 4.375 23.547 1 36.81 30 VAL B N 1
ATOM 3250 C CA . VAL B 1 30 ? -0.688 3.504 22.453 1 36.81 30 VAL B CA 1
ATOM 3251 C C . VAL B 1 30 ? -0.25 2.07 22.75 1 36.81 30 VAL B C 1
ATOM 3253 O O . VAL B 1 30 ? -1.011 1.125 22.531 1 36.81 30 VAL B O 1
ATOM 3256 N N . ILE B 1 31 ? 0.996 1.895 23.391 1 37.66 31 ILE B N 1
ATOM 3257 C CA . ILE B 1 31 ? 1.49 0.564 23.719 1 37.66 31 ILE B CA 1
ATOM 3258 C C . ILE B 1 31 ? 0.697 0.003 24.906 1 37.66 31 ILE B C 1
ATOM 3260 O O . ILE B 1 31 ? 0.508 -1.211 25.016 1 37.66 31 ILE B O 1
ATOM 3264 N N . ARG B 1 32 ? 0.361 0.733 25.891 1 34.53 32 ARG B N 1
ATOM 3265 C CA . ARG B 1 32 ? -0.314 0.22 27.078 1 34.53 32 ARG B CA 1
ATOM 3266 C C . ARG B 1 32 ? -1.652 -0.416 26.719 1 34.53 32 ARG B C 1
ATOM 3268 O O . ARG B 1 32 ? -2.148 -1.284 27.438 1 34.53 32 ARG B O 1
ATOM 3275 N N . ARG B 1 33 ? -2.221 -0.08 25.719 1 33.41 33 ARG B N 1
ATOM 3276 C CA . ARG B 1 33 ? -3.496 -0.731 25.453 1 33.41 33 ARG B CA 1
ATOM 3277 C C . ARG B 1 33 ? -3.289 -2.158 24.953 1 33.41 33 ARG B C 1
ATOM 3279 O O . ARG B 1 33 ? -4.23 -2.953 24.922 1 33.41 33 ARG B O 1
ATOM 3286 N N . ARG B 1 34 ? -2.059 -2.457 24.484 1 32.69 34 ARG B N 1
ATOM 3287 C CA . ARG B 1 34 ? -1.892 -3.75 23.828 1 32.69 34 ARG B CA 1
ATOM 3288 C C . ARG B 1 34 ? -1.405 -4.805 24.812 1 32.69 34 ARG B C 1
ATOM 3290 O O . ARG B 1 34 ? -1.144 -5.949 24.438 1 32.69 34 ARG B O 1
ATOM 3297 N N . SER B 1 35 ? -0.973 -4.578 26.047 1 28.34 35 SER B N 1
ATOM 3298 C CA . SER B 1 35 ? -0.322 -5.527 26.938 1 28.34 35 SER B CA 1
ATOM 3299 C C . SER B 1 35 ? -1.247 -6.691 27.281 1 28.34 35 SER B C 1
ATOM 3301 O O . SER B 1 35 ? -0.92 -7.527 28.125 1 28.34 35 SER B O 1
ATOM 3303 N N . PHE B 1 36 ? -2.43 -6.746 26.891 1 24.67 36 PHE B N 1
ATOM 3304 C CA . PHE B 1 36 ? -3.164 -7.766 27.641 1 24.67 36 PHE B CA 1
ATOM 3305 C C . PHE B 1 36 ? -2.838 -9.156 27.109 1 24.67 36 PHE B C 1
ATOM 3307 O O . PHE B 1 36 ? -3.199 -10.156 27.734 1 24.67 36 PHE B O 1
ATOM 3314 N N . LEU B 1 37 ? -2.389 -9.266 25.828 1 24.23 37 LEU B N 1
ATOM 3315 C CA . LEU B 1 37 ? -2.678 -10.625 25.391 1 24.23 37 LEU B CA 1
ATOM 3316 C C . LEU B 1 37 ? -1.534 -11.57 25.75 1 24.23 37 LEU B C 1
ATOM 3318 O O . LEU B 1 37 ? -0.551 -11.664 25 1 24.23 37 LEU B O 1
ATOM 3322 N N . GLN B 1 38 ? -1.093 -11.68 26.922 1 21.73 38 GLN B N 1
ATOM 3323 C CA . GLN B 1 38 ? 0.043 -12.477 27.391 1 21.73 38 GLN B CA 1
ATOM 3324 C C . GLN B 1 38 ? -0.164 -13.953 27.094 1 21.73 38 GLN B C 1
ATOM 3326 O O . GLN B 1 38 ? 0.803 -14.711 26.953 1 21.73 38 GLN B O 1
ATOM 3331 N N . GLY B 1 39 ? -1.317 -14.539 27.281 1 20.62 39 GLY B N 1
ATOM 3332 C CA . GLY B 1 39 ? -1.186 -15.82 27.953 1 20.62 39 GLY B CA 1
ATOM 3333 C C . GLY B 1 39 ? -0.694 -16.922 27.047 1 20.62 39 GLY B C 1
ATOM 3334 O O . GLY B 1 39 ? -0.157 -17.938 27.531 1 20.62 39 GLY B O 1
ATOM 3335 N N . LEU B 1 40 ? -1.295 -17.094 25.797 1 21.06 40 LEU B N 1
ATOM 3336 C CA . LEU B 1 40 ? -1.536 -18.531 25.609 1 21.06 40 LEU B CA 1
ATOM 3337 C C . LEU B 1 40 ? -0.276 -19.234 25.109 1 21.06 40 LEU B C 1
ATOM 3339 O O . LEU B 1 40 ? 0.34 -18.797 24.141 1 21.06 40 LEU B O 1
ATOM 3343 N N . GLY B 1 41 ? 0.45 -19.906 25.969 1 21.8 41 GLY B N 1
ATOM 3344 C CA . GLY B 1 41 ? 1.636 -20.734 26.047 1 21.8 41 GLY B CA 1
ATOM 3345 C C . GLY B 1 41 ? 1.656 -21.844 25.016 1 21.8 41 GLY B C 1
ATOM 3346 O O . GLY B 1 41 ? 0.854 -22.781 25.094 1 21.8 41 GLY B O 1
ATOM 3347 N N . PHE B 1 42 ? 1.504 -21.484 23.766 1 19.56 42 PHE B N 1
ATOM 3348 C CA . PHE B 1 42 ? 1.435 -22.656 22.906 1 19.56 42 PHE B CA 1
ATOM 3349 C C . PHE B 1 42 ? 2.703 -23.484 23.031 1 19.56 42 PHE B C 1
ATOM 3351 O O . PHE B 1 42 ? 3.801 -22.938 23.172 1 19.56 42 PHE B O 1
ATOM 3358 N N . ALA B 1 43 ? 2.502 -24.75 23.438 1 21.48 43 ALA B N 1
ATOM 3359 C CA . ALA B 1 43 ? 3.32 -25.938 23.672 1 21.48 43 ALA B CA 1
ATOM 3360 C C . ALA B 1 43 ? 4.055 -26.344 22.391 1 21.48 43 ALA B C 1
ATOM 3362 O O . ALA B 1 43 ? 3.428 -26.625 21.375 1 21.48 43 ALA B O 1
ATOM 3363 N N . SER B 1 44 ? 5.082 -25.625 22.094 1 20.31 44 SER B N 1
ATOM 3364 C CA . SER B 1 44 ? 5.961 -25.938 20.969 1 20.31 44 SER B CA 1
ATOM 3365 C C . SER B 1 44 ? 6.484 -27.375 21.047 1 20.31 44 SER B C 1
ATOM 3367 O O . SER B 1 44 ? 7.094 -27.75 22.047 1 20.31 44 SER B O 1
ATOM 3369 N N . ALA B 1 45 ? 5.645 -28.344 20.547 1 19.33 45 ALA B N 1
ATOM 3370 C CA . ALA B 1 45 ? 6.105 -29.734 20.5 1 19.33 45 ALA B CA 1
ATOM 3371 C C . ALA B 1 45 ? 7.449 -29.828 19.781 1 19.33 45 ALA B C 1
ATOM 3373 O O . ALA B 1 45 ? 7.684 -29.141 18.781 1 19.33 45 ALA B O 1
ATOM 3374 N N . SER B 1 46 ? 8.523 -30.516 20.375 1 19.62 46 SER B N 1
ATOM 3375 C CA . SER B 1 46 ? 9.961 -30.75 20.344 1 19.62 46 SER B CA 1
ATOM 3376 C C . SER B 1 46 ? 10.367 -31.594 19.156 1 19.62 46 SER B C 1
ATOM 3378 O O . SER B 1 46 ? 10.57 -32.812 19.281 1 19.62 46 SER B O 1
ATOM 3380 N N . SER B 1 47 ? 9.836 -31.484 17.844 1 19.8 47 SER B N 1
ATOM 3381 C CA . SER B 1 47 ? 10.258 -32.625 17.016 1 19.8 47 SER B CA 1
ATOM 3382 C C . SER B 1 47 ? 11.773 -32.688 16.891 1 19.8 47 SER B C 1
ATOM 3384 O O . SER B 1 47 ? 12.453 -31.672 17.047 1 19.8 47 SER B O 1
ATOM 3386 N N . ALA B 1 48 ? 12.375 -34 16.562 1 19.8 48 ALA B N 1
ATOM 3387 C CA . ALA B 1 48 ? 13.602 -34.781 16.609 1 19.8 48 ALA B CA 1
ATOM 3388 C C . ALA B 1 48 ? 14.609 -34.281 15.578 1 19.8 48 ALA B C 1
ATOM 3390 O O . ALA B 1 48 ? 14.242 -34.031 14.43 1 19.8 48 ALA B O 1
ATOM 3391 N N . LEU B 1 49 ? 15.945 -34 15.977 1 20 49 LEU B N 1
ATOM 3392 C CA . LEU B 1 49 ? 17.219 -33.375 15.617 1 20 49 LEU B CA 1
ATOM 3393 C C . LEU B 1 49 ? 17.969 -34.219 14.586 1 20 49 LEU B C 1
ATOM 3395 O O . LEU B 1 49 ? 18.562 -35.25 14.938 1 20 49 LEU B O 1
ATOM 3399 N N . LEU B 1 50 ? 17.344 -34.562 13.344 1 19.88 50 LEU B N 1
ATOM 3400 C CA . LEU B 1 50 ? 18.312 -35.438 12.688 1 19.88 50 LEU B CA 1
ATOM 3401 C C . LEU B 1 50 ? 19.625 -34.719 12.422 1 19.88 50 LEU B C 1
ATOM 3403 O O . LEU B 1 50 ? 19.625 -33.5 12.18 1 19.88 50 LEU B O 1
ATOM 3407 N N . PRO B 1 51 ? 20.922 -35.344 12.547 1 21.8 51 PRO B N 1
ATOM 3408 C CA . PRO B 1 51 ? 22.312 -34.938 12.773 1 21.8 51 PRO B CA 1
ATOM 3409 C C . PRO B 1 51 ? 22.938 -34.25 11.547 1 21.8 51 PRO B C 1
ATOM 3411 O O . PRO B 1 51 ? 23.641 -33.25 11.672 1 21.8 51 PRO B O 1
ATOM 3414 N N . ALA B 1 52 ? 23.109 -34.906 10.328 1 20.53 52 ALA B N 1
ATOM 3415 C CA . ALA B 1 52 ? 24.438 -35.156 9.805 1 20.53 52 ALA B CA 1
ATOM 3416 C C . ALA B 1 52 ? 25.016 -33.906 9.148 1 20.53 52 ALA B C 1
ATOM 3418 O O . ALA B 1 52 ? 26.188 -33.594 9.32 1 20.53 52 ALA B O 1
ATOM 3419 N N . ALA B 1 53 ? 24.578 -33.406 7.844 1 23.97 53 ALA B N 1
ATOM 3420 C CA . ALA B 1 53 ? 25.5 -33.031 6.766 1 23.97 53 ALA B CA 1
ATOM 3421 C C . ALA B 1 53 ? 26.109 -31.672 7.004 1 23.97 53 ALA B C 1
ATOM 3423 O O . ALA B 1 53 ? 25.5 -30.812 7.648 1 23.97 53 ALA B O 1
ATOM 3424 N N . GLY B 1 54 ? 27.5 -31.484 6.754 1 24.89 54 GLY B N 1
ATOM 3425 C CA . GLY B 1 54 ? 28.453 -30.391 6.879 1 24.89 54 GLY B CA 1
ATOM 3426 C C . GLY B 1 54 ? 27.953 -29.094 6.27 1 24.89 54 GLY B C 1
ATOM 3427 O O . GLY B 1 54 ? 27.938 -28.938 5.043 1 24.89 54 GLY B O 1
ATOM 3428 N N . LEU B 1 55 ? 26.844 -28.641 6.703 1 24.36 55 LEU B N 1
ATOM 3429 C CA . LEU B 1 55 ? 26.125 -27.484 6.176 1 24.36 55 LEU B CA 1
ATOM 3430 C C . LEU B 1 55 ? 27 -26.234 6.203 1 24.36 55 LEU B C 1
ATOM 3432 O O . LEU B 1 55 ? 27.5 -25.859 7.262 1 24.36 55 LEU B O 1
ATOM 3436 N N . LEU B 1 56 ? 27.625 -26 5.117 1 27.86 56 LEU B N 1
ATOM 3437 C CA . LEU B 1 56 ? 28.266 -24.719 4.918 1 27.86 56 LEU B CA 1
ATOM 3438 C C . LEU B 1 56 ? 27.469 -23.594 5.574 1 27.86 56 LEU B C 1
ATOM 3440 O O . LEU B 1 56 ? 26.266 -23.484 5.359 1 27.86 56 LEU B O 1
ATOM 3444 N N . THR B 1 57 ? 27.891 -23.344 6.766 1 28.09 57 THR B N 1
ATOM 3445 C CA . THR B 1 57 ? 27.359 -22.266 7.59 1 28.09 57 THR B CA 1
ATOM 3446 C C . THR B 1 57 ? 27.297 -20.969 6.801 1 28.09 57 THR B C 1
ATOM 3448 O O . THR B 1 57 ? 28.328 -20.359 6.512 1 28.09 57 THR B O 1
ATOM 3451 N N . ALA B 1 58 ? 26.609 -20.922 5.766 1 29.75 58 ALA B N 1
ATOM 3452 C CA . ALA B 1 58 ? 26.328 -19.562 5.289 1 29.75 58 ALA B CA 1
ATOM 3453 C C . ALA B 1 58 ? 26.078 -18.609 6.453 1 29.75 58 ALA B C 1
ATOM 3455 O O . ALA B 1 58 ? 25.25 -18.891 7.32 1 29.75 58 ALA B O 1
ATOM 3456 N N . LYS B 1 59 ? 26.969 -17.812 6.715 1 32.78 59 LYS B N 1
ATOM 3457 C CA . LYS B 1 59 ? 26.828 -16.734 7.68 1 32.78 59 LYS B CA 1
ATOM 3458 C C . LYS B 1 59 ? 25.453 -16.078 7.562 1 32.78 59 LYS B C 1
ATOM 3460 O O . LYS B 1 59 ? 25.094 -15.562 6.508 1 32.78 59 LYS B O 1
ATOM 3465 N N . GLN B 1 60 ? 24.391 -16.609 8.234 1 35.31 60 GLN B N 1
ATOM 3466 C CA . GLN B 1 60 ? 23.109 -15.938 8.492 1 35.31 60 GLN B CA 1
ATOM 3467 C C . GLN B 1 60 ? 23.297 -14.422 8.539 1 35.31 60 GLN B C 1
ATOM 3469 O O . GLN B 1 60 ? 24 -13.906 9.414 1 35.31 60 GLN B O 1
ATOM 3474 N N . GLY B 1 61 ? 23.484 -13.891 7.562 1 42.88 61 GLY B N 1
ATOM 3475 C CA . GLY B 1 61 ? 23.5 -12.438 7.625 1 42.88 61 GLY B CA 1
ATOM 3476 C C . GLY B 1 61 ? 22.453 -11.875 8.586 1 42.88 61 GLY B C 1
ATOM 3477 O O . GLY B 1 61 ? 21.266 -11.859 8.273 1 42.88 61 GLY B O 1
ATOM 3478 N N . HIS B 1 62 ? 22.641 -12.086 9.867 1 49.81 62 HIS B N 1
ATOM 3479 C CA . HIS B 1 62 ? 21.844 -11.648 11 1 49.81 62 HIS B CA 1
ATOM 3480 C C . HIS B 1 62 ? 21.766 -10.125 11.07 1 49.81 62 HIS B C 1
ATOM 3482 O O . HIS B 1 62 ? 22.562 -9.43 10.438 1 49.81 62 HIS B O 1
ATOM 3488 N N . ALA B 1 63 ? 20.781 -9.664 11.742 1 55.44 63 ALA B N 1
ATOM 3489 C CA . ALA B 1 63 ? 20.484 -8.289 12.141 1 55.44 63 ALA B CA 1
ATOM 3490 C C . ALA B 1 63 ? 21.75 -7.516 12.453 1 55.44 63 ALA B C 1
ATOM 3492 O O . ALA B 1 63 ? 21.828 -6.309 12.203 1 55.44 63 ALA B O 1
ATOM 3493 N N . SER B 1 64 ? 22.781 -8.234 12.734 1 57.44 64 SER B N 1
ATOM 3494 C CA . SER B 1 64 ? 24.031 -7.605 13.141 1 57.44 64 SER B CA 1
ATOM 3495 C C . SER B 1 64 ? 24.812 -7.066 11.938 1 57.44 64 SER B C 1
ATOM 3497 O O . SER B 1 64 ? 25.531 -6.074 12.047 1 57.44 64 SER B O 1
ATOM 3499 N N . GLU B 1 65 ? 24.453 -7.59 10.812 1 60.06 65 GLU B N 1
ATOM 3500 C CA . GLU B 1 65 ? 25.234 -7.203 9.641 1 60.06 65 GLU B CA 1
ATOM 3501 C C . GLU B 1 65 ? 24.797 -5.844 9.109 1 60.06 65 GLU B C 1
ATOM 3503 O O . GLU B 1 65 ? 25.578 -5.16 8.43 1 60.06 65 GLU B O 1
ATOM 3508 N N . LEU B 1 66 ? 23.688 -5.41 9.594 1 72.31 66 LEU B N 1
ATOM 3509 C CA . LEU B 1 66 ? 23.219 -4.137 9.062 1 72.31 66 LEU B CA 1
ATOM 3510 C C . LEU B 1 66 ? 23.406 -3.021 10.086 1 72.31 66 LEU B C 1
ATOM 3512 O O . LEU B 1 66 ? 23.156 -1.851 9.781 1 72.31 66 LEU B O 1
ATOM 3516 N N . GLU B 1 67 ? 23.953 -3.443 11.258 1 72.81 67 GLU B N 1
ATOM 3517 C CA . GLU B 1 67 ? 24 -2.455 12.328 1 72.81 67 GLU B CA 1
ATOM 3518 C C . GLU B 1 67 ? 25.031 -1.373 12.031 1 72.81 67 GLU B C 1
ATOM 3520 O O . GLU B 1 67 ? 26.172 -1.677 11.648 1 72.81 67 GLU B O 1
ATOM 3525 N N . HIS B 1 68 ? 24.562 -0.139 12.117 1 79.12 68 HIS B N 1
ATOM 3526 C CA . HIS B 1 68 ? 25.469 0.999 11.977 1 79.12 68 HIS B CA 1
ATOM 3527 C C . HIS B 1 68 ? 26.219 1.275 13.273 1 79.12 68 HIS B C 1
ATOM 3529 O O . HIS B 1 68 ? 25.609 1.438 14.328 1 79.12 68 HIS B O 1
ATOM 3535 N N . HIS B 1 69 ? 27.484 1.249 13.07 1 76.25 69 HIS B N 1
ATOM 3536 C CA . HIS B 1 69 ? 28.328 1.606 14.203 1 76.25 69 HIS B CA 1
ATOM 3537 C C . HIS B 1 69 ? 28.953 2.982 14.008 1 76.25 69 HIS B C 1
ATOM 3539 O O . HIS B 1 69 ? 29.344 3.34 12.898 1 76.25 69 HIS B O 1
ATOM 3545 N N . GLY B 1 70 ? 28.797 3.9 14.938 1 82.06 70 GLY B N 1
ATOM 3546 C CA . GLY B 1 70 ? 29.422 5.211 14.883 1 82.06 70 GLY B CA 1
ATOM 3547 C C . GLY B 1 70 ? 28.469 6.312 14.453 1 82.06 70 GLY B C 1
ATOM 3548 O O . GLY B 1 70 ? 27.266 6.109 14.422 1 82.06 70 GLY B O 1
ATOM 3549 N N . PRO B 1 71 ? 29.078 7.449 14.117 1 89.88 71 PRO B N 1
ATOM 3550 C CA . PRO B 1 71 ? 28.234 8.578 13.727 1 89.88 71 PRO B CA 1
ATOM 3551 C C . PRO B 1 71 ? 27.719 8.461 12.289 1 89.88 71 PRO B C 1
ATOM 3553 O O . PRO B 1 71 ? 28.391 7.879 11.438 1 89.88 71 PRO B O 1
ATOM 3556 N N . LEU B 1 72 ? 26.609 9.008 12.062 1 94.12 72 LEU B N 1
ATOM 3557 C CA . LEU B 1 72 ? 26.047 9.062 10.719 1 94.12 72 LEU B CA 1
ATOM 3558 C C . LEU B 1 72 ? 26.859 9.984 9.82 1 94.12 72 LEU B C 1
ATOM 3560 O O . LEU B 1 72 ? 27.422 10.977 10.297 1 94.12 72 LEU B O 1
ATOM 3564 N N . SER B 1 73 ? 26.922 9.617 8.555 1 95.12 73 SER B N 1
ATOM 3565 C CA . SER B 1 73 ? 27.406 10.609 7.602 1 95.12 73 SER B CA 1
ATOM 3566 C C . SER B 1 73 ? 26.516 11.844 7.574 1 95.12 73 SER B C 1
ATOM 3568 O O . SER B 1 73 ? 25.359 11.781 7.992 1 95.12 73 SER B O 1
ATOM 3570 N N . ARG B 1 74 ? 27.094 12.945 7.086 1 95.25 74 ARG B N 1
ATOM 3571 C CA . ARG B 1 74 ? 26.312 14.18 6.965 1 95.25 74 ARG B CA 1
ATOM 3572 C C . ARG B 1 74 ? 25.078 13.969 6.09 1 95.25 74 ARG B C 1
ATOM 3574 O O . ARG B 1 74 ? 24 14.477 6.395 1 95.25 74 ARG B O 1
ATOM 3581 N N . GLY B 1 75 ? 25.25 13.211 4.977 1 97.38 75 GLY B N 1
ATOM 3582 C CA . GLY B 1 75 ? 24.141 12.938 4.078 1 97.38 75 GLY B CA 1
ATOM 3583 C C . GLY B 1 75 ? 23.047 12.094 4.719 1 97.38 75 GLY B C 1
ATOM 3584 O O . GLY B 1 75 ? 21.859 12.406 4.594 1 97.38 75 GLY B O 1
ATOM 3585 N N . ASP B 1 76 ? 23.469 11.062 5.418 1 97.81 76 ASP B N 1
ATOM 3586 C CA . ASP B 1 76 ? 22.5 10.188 6.07 1 97.81 76 ASP B CA 1
ATOM 3587 C C . ASP B 1 76 ? 21.734 10.938 7.168 1 97.81 76 ASP B C 1
ATOM 3589 O O . ASP B 1 76 ? 20.531 10.75 7.332 1 97.81 76 ASP B O 1
ATOM 3593 N N . ALA B 1 77 ? 22.438 11.742 7.926 1 98.19 77 ALA B N 1
ATOM 3594 C CA . ALA B 1 77 ? 21.781 12.539 8.961 1 98.19 77 ALA B CA 1
ATOM 3595 C C . ALA B 1 77 ? 20.781 13.516 8.344 1 98.19 77 ALA B C 1
ATOM 3597 O O . ALA B 1 77 ? 19.688 13.719 8.883 1 98.19 77 ALA B O 1
ATOM 3598 N N . ALA B 1 78 ? 21.141 14.133 7.219 1 98.69 78 ALA B N 1
ATOM 3599 C CA . ALA B 1 78 ? 20.266 15.094 6.547 1 98.69 78 ALA B CA 1
ATOM 3600 C C . ALA B 1 78 ? 19 14.414 6.051 1 98.69 78 ALA B C 1
ATOM 3602 O O . ALA B 1 78 ? 17.906 14.969 6.184 1 98.69 78 ALA B O 1
ATOM 3603 N N . ILE B 1 79 ? 19.156 13.219 5.492 1 98.81 79 ILE B N 1
ATOM 3604 C CA . ILE B 1 79 ? 18.016 12.445 5.008 1 98.81 79 ILE B CA 1
ATOM 3605 C C . ILE B 1 79 ? 17.062 12.164 6.164 1 98.81 79 ILE B C 1
ATOM 3607 O O . ILE B 1 79 ? 15.859 12.461 6.07 1 98.81 79 ILE B O 1
ATOM 3611 N N . LEU B 1 80 ? 17.578 11.617 7.25 1 98.88 80 LEU B N 1
ATOM 3612 C CA . LEU B 1 80 ? 16.734 11.195 8.367 1 98.88 80 LEU B CA 1
ATOM 3613 C C . LEU B 1 80 ? 16.109 12.406 9.062 1 98.88 80 LEU B C 1
ATOM 3615 O O . LEU B 1 80 ? 14.992 12.328 9.562 1 98.88 80 LEU B O 1
ATOM 3619 N N . ARG B 1 81 ? 16.781 13.547 9.148 1 98.94 81 ARG B N 1
ATOM 3620 C CA . ARG B 1 81 ? 16.219 14.742 9.758 1 98.94 81 ARG B CA 1
ATOM 3621 C C . ARG B 1 81 ? 15.047 15.273 8.945 1 98.94 81 ARG B C 1
ATOM 3623 O O . ARG B 1 81 ? 14.023 15.68 9.508 1 98.94 81 ARG B O 1
ATOM 3630 N N . PHE B 1 82 ? 15.219 15.297 7.617 1 98.94 82 PHE B N 1
ATOM 3631 C CA . PHE B 1 82 ? 14.102 15.758 6.809 1 98.94 82 PHE B CA 1
ATOM 3632 C C . PHE B 1 82 ? 12.914 14.805 6.934 1 98.94 82 PHE B C 1
ATOM 3634 O O . PHE B 1 82 ? 11.766 15.25 7.027 1 98.94 82 PHE B O 1
ATOM 3641 N N . LEU B 1 83 ? 13.195 13.484 6.895 1 99 83 LEU B N 1
ATOM 3642 C CA . LEU B 1 83 ? 12.109 12.516 7.027 1 99 83 LEU B CA 1
ATOM 3643 C C . LEU B 1 83 ? 11.438 12.641 8.391 1 99 83 LEU B C 1
ATOM 3645 O O . LEU B 1 83 ? 10.219 12.492 8.508 1 99 83 LEU B O 1
ATOM 3649 N N . ALA B 1 84 ? 12.227 12.883 9.438 1 98.94 84 ALA B N 1
ATOM 3650 C CA . ALA B 1 84 ? 11.633 13.141 10.75 1 98.94 84 ALA B CA 1
ATOM 3651 C C . ALA B 1 84 ? 10.711 14.352 10.703 1 98.94 84 ALA B C 1
ATOM 3653 O O . ALA B 1 84 ? 9.617 14.328 11.281 1 98.94 84 ALA B O 1
ATOM 3654 N N . ALA B 1 85 ? 11.125 15.43 10.055 1 98.94 85 ALA B N 1
ATOM 3655 C CA . ALA B 1 85 ? 10.297 16.625 9.914 1 98.94 85 ALA B CA 1
ATOM 3656 C C . ALA B 1 85 ? 9.016 16.312 9.141 1 98.94 85 ALA B C 1
ATOM 3658 O O . ALA B 1 85 ? 7.926 16.75 9.531 1 98.94 85 ALA B O 1
ATOM 3659 N N . ALA B 1 86 ? 9.172 15.555 8.031 1 98.94 86 ALA B N 1
ATOM 3660 C CA . ALA B 1 86 ? 8.016 15.18 7.223 1 98.94 86 ALA B CA 1
ATOM 3661 C C . ALA B 1 86 ? 7.027 14.352 8.031 1 98.94 86 ALA B C 1
ATOM 3663 O O . ALA B 1 86 ? 5.816 14.57 7.969 1 98.94 86 ALA B O 1
ATOM 3664 N N . GLU B 1 87 ? 7.539 13.398 8.82 1 98.94 87 GLU B N 1
ATOM 3665 C CA . GLU B 1 87 ? 6.68 12.547 9.641 1 98.94 87 GLU B CA 1
ATOM 3666 C C . GLU B 1 87 ? 6.023 13.344 10.766 1 98.94 87 GLU B C 1
ATOM 3668 O O . GLU B 1 87 ? 4.891 13.047 11.156 1 98.94 87 GLU B O 1
ATOM 3673 N N . LEU B 1 88 ? 6.707 14.344 11.312 1 98.94 88 LEU B N 1
ATOM 3674 C CA . LEU B 1 88 ? 6.105 15.219 12.312 1 98.94 88 LEU B CA 1
ATOM 3675 C C . LEU B 1 88 ? 4.961 16.031 11.711 1 98.94 88 LEU B C 1
ATOM 3677 O O . LEU B 1 88 ? 3.924 16.219 12.344 1 98.94 88 LEU B O 1
ATOM 3681 N N . ILE B 1 89 ? 5.152 16.516 10.516 1 98.94 89 ILE B N 1
ATOM 3682 C CA . ILE B 1 89 ? 4.117 17.25 9.797 1 98.94 89 ILE B CA 1
ATOM 3683 C C . ILE B 1 89 ? 2.904 16.344 9.57 1 98.94 89 ILE B C 1
ATOM 3685 O O . ILE B 1 89 ? 1.771 16.734 9.859 1 98.94 89 ILE B O 1
ATOM 3689 N N . GLU B 1 90 ? 3.17 15.102 9.133 1 98.88 90 GLU B N 1
ATOM 3690 C CA . GLU B 1 90 ? 2.08 14.156 8.914 1 98.88 90 GLU B CA 1
ATOM 3691 C C . GLU B 1 90 ? 1.412 13.773 10.227 1 98.88 90 GLU B C 1
ATOM 3693 O O . GLU B 1 90 ? 0.192 13.602 10.289 1 98.88 90 GLU B O 1
ATOM 3698 N N . SER B 1 91 ? 2.197 13.648 11.266 1 98.88 91 SER B N 1
ATOM 3699 C CA . SER B 1 91 ? 1.618 13.336 12.562 1 98.88 91 SER B CA 1
ATOM 3700 C C . SER B 1 91 ? 0.61 14.398 12.992 1 98.88 91 SER B C 1
ATOM 3702 O O . SER B 1 91 ? -0.436 14.07 13.562 1 98.88 91 SER B O 1
ATOM 3704 N N . ASP B 1 92 ? 0.936 15.648 12.742 1 98.88 92 ASP B N 1
ATOM 3705 C CA . ASP B 1 92 ? 0.03 16.719 13.141 1 98.88 92 ASP B CA 1
ATOM 3706 C C . ASP B 1 92 ? -1.271 16.672 12.344 1 98.88 92 ASP B C 1
ATOM 3708 O O . ASP B 1 92 ? -2.359 16.75 12.922 1 98.88 92 ASP B O 1
ATOM 3712 N N . LEU B 1 93 ? -1.181 16.562 11 1 98.81 93 LEU B N 1
ATOM 3713 C CA . LEU B 1 93 ? -2.402 16.578 10.203 1 98.81 93 LEU B CA 1
ATOM 3714 C C . LEU B 1 93 ? -3.24 15.328 10.484 1 98.81 93 LEU B C 1
ATOM 3716 O O . LEU B 1 93 ? -4.469 15.414 10.57 1 98.81 93 LEU B O 1
ATOM 3720 N N . TRP B 1 94 ? -2.645 14.141 10.672 1 98.88 94 TRP B N 1
ATOM 3721 C CA . TRP B 1 94 ? -3.398 12.922 10.945 1 98.88 94 TRP B CA 1
ATOM 3722 C C . TRP B 1 94 ? -4.027 12.969 12.336 1 98.88 94 TRP B C 1
ATOM 3724 O O . TRP B 1 94 ? -5.117 12.438 12.547 1 98.88 94 TRP B O 1
ATOM 3734 N N . THR B 1 95 ? -3.33 13.594 13.289 1 98.88 95 THR B N 1
ATOM 3735 C CA . THR B 1 95 ? -3.93 13.773 14.602 1 98.88 95 THR B CA 1
ATOM 3736 C C . THR B 1 95 ? -5.191 14.625 14.508 1 98.88 95 THR B C 1
ATOM 3738 O O . THR B 1 95 ? -6.188 14.344 15.18 1 98.88 95 THR B O 1
ATOM 3741 N N . GLN B 1 96 ? -5.148 15.664 13.727 1 98.94 96 GLN B N 1
ATOM 3742 C CA . GLN B 1 96 ? -6.336 16.484 13.516 1 98.94 96 GLN B CA 1
ATOM 3743 C C . GLN B 1 96 ? -7.477 15.664 12.93 1 98.94 96 GLN B C 1
ATOM 3745 O O . GLN B 1 96 ? -8.617 15.734 13.398 1 98.94 96 GLN B O 1
ATOM 3750 N N . TYR B 1 97 ? -7.203 14.859 11.875 1 98.94 97 TYR B N 1
ATOM 3751 C CA . TYR B 1 97 ? -8.203 13.977 11.289 1 98.94 97 TYR B CA 1
ATOM 3752 C C . TYR B 1 97 ? -8.75 13 12.328 1 98.94 97 TYR B C 1
ATOM 3754 O O . TYR B 1 97 ? -9.953 12.75 12.383 1 98.94 97 TYR B O 1
ATOM 3762 N N . ASN B 1 98 ? -7.875 12.477 13.125 1 98.88 98 ASN B N 1
ATOM 3763 C CA . ASN B 1 98 ? -8.219 11.453 14.102 1 98.88 98 ASN B CA 1
ATOM 3764 C C . ASN B 1 98 ? -9.086 12.016 15.227 1 98.88 98 ASN B C 1
ATOM 3766 O O . ASN B 1 98 ? -9.984 11.344 15.727 1 98.88 98 ASN B O 1
ATOM 3770 N N . GLU B 1 99 ? -8.82 13.25 15.695 1 98.75 99 GLU B N 1
ATOM 3771 C CA . GLU B 1 99 ? -9.617 13.914 16.719 1 98.75 99 GLU B CA 1
ATOM 3772 C C . GLU B 1 99 ? -11.086 14.008 16.297 1 98.75 99 GLU B C 1
ATOM 3774 O O . GLU B 1 99 ? -11.977 13.945 17.156 1 98.75 99 GLU B O 1
ATOM 3779 N N . LEU B 1 100 ? -11.305 14.125 15.023 1 98.81 100 LEU B N 1
ATOM 3780 C CA . LEU B 1 100 ? -12.641 14.422 14.516 1 98.81 100 LEU B CA 1
ATOM 3781 C C . LEU B 1 100 ? -13.281 13.18 13.914 1 98.81 100 LEU B C 1
ATOM 3783 O O . LEU B 1 100 ? -14.508 13.023 13.961 1 98.81 100 LEU B O 1
ATOM 3787 N N . GLY B 1 101 ? -12.453 12.289 13.375 1 98.81 101 GLY B N 1
ATOM 3788 C CA . GLY B 1 101 ? -13 11.219 12.562 1 98.81 101 GLY B CA 1
ATOM 3789 C C . GLY B 1 101 ? -12.508 9.844 12.969 1 98.81 101 GLY B C 1
ATOM 3790 O O . GLY B 1 101 ? -12.742 8.859 12.266 1 98.81 101 GLY B O 1
ATOM 3791 N N . GLY B 1 102 ? -11.758 9.656 14.055 1 98.56 102 GLY B N 1
ATOM 3792 C CA . GLY B 1 102 ? -11.133 8.406 14.453 1 98.56 102 GLY B CA 1
ATOM 3793 C C . GLY B 1 102 ? -12.055 7.512 15.266 1 98.56 102 GLY B C 1
ATOM 3794 O O . GLY B 1 102 ? -13.242 7.805 15.414 1 98.56 102 GLY B O 1
ATOM 3795 N N . VAL B 1 103 ? -11.539 6.41 15.734 1 97.06 103 VAL B N 1
ATOM 3796 C CA . VAL B 1 103 ? -12.32 5.348 16.359 1 97.06 103 VAL B CA 1
ATOM 3797 C C . VAL B 1 103 ? -12.711 5.762 17.766 1 97.06 103 VAL B C 1
ATOM 3799 O O . VAL B 1 103 ? -13.68 5.238 18.328 1 97.06 103 VAL B O 1
ATOM 3802 N N . ASN B 1 104 ? -12 6.738 18.391 1 95.56 104 ASN B N 1
ATOM 3803 C CA . ASN B 1 104 ? -12.273 7.117 19.766 1 95.56 104 ASN B CA 1
ATOM 3804 C C . ASN B 1 104 ? -13.289 8.25 19.859 1 95.56 104 ASN B C 1
ATOM 3806 O O . ASN B 1 104 ? -13.43 8.891 20.906 1 95.56 104 ASN B O 1
ATOM 3810 N N . GLY B 1 105 ? -13.969 8.5 18.875 1 91.5 105 GLY B N 1
ATOM 3811 C CA . GLY B 1 105 ? -14.961 9.562 18.844 1 91.5 105 GLY B CA 1
ATOM 3812 C C . GLY B 1 105 ? -14.398 10.883 18.344 1 91.5 105 GLY B C 1
ATOM 3813 O O . GLY B 1 105 ? -13.25 10.953 17.906 1 91.5 105 GLY B O 1
ATOM 3814 N N . GLY B 1 106 ? -15.195 11.945 18.312 1 96.69 106 GLY B N 1
ATOM 3815 C CA . GLY B 1 106 ? -14.906 13.289 17.828 1 96.69 106 GLY B CA 1
ATOM 3816 C C . GLY B 1 106 ? -16.141 14.031 17.359 1 96.69 106 GLY B C 1
ATOM 3817 O O . GLY B 1 106 ? -16.969 14.445 18.188 1 96.69 106 GLY B O 1
ATOM 3818 N N . ASN B 1 107 ? -16.281 14.172 16.062 1 98.69 107 ASN B N 1
ATOM 3819 C CA . ASN B 1 107 ? -17.484 14.781 15.484 1 98.69 107 ASN B CA 1
ATOM 3820 C C . ASN B 1 107 ? -18.391 13.734 14.852 1 98.69 107 ASN B C 1
ATOM 3822 O O . ASN B 1 107 ? -18.094 13.211 13.773 1 98.69 107 ASN B O 1
ATOM 3826 N N . PRO B 1 108 ? -19.531 13.398 15.484 1 98.5 108 PRO B N 1
ATOM 3827 C CA . PRO B 1 108 ? -20.359 12.281 15.039 1 98.5 108 PRO B CA 1
ATOM 3828 C C . PRO B 1 108 ? -20.797 12.414 13.578 1 98.5 108 PRO B C 1
ATOM 3830 O O . PRO B 1 108 ? -20.812 11.422 12.844 1 98.5 108 PRO B O 1
ATOM 3833 N N . ALA B 1 109 ? -21.156 13.609 13.117 1 98.75 109 ALA B N 1
ATOM 3834 C CA . ALA B 1 109 ? -21.578 13.797 11.734 1 98.75 109 ALA B CA 1
ATOM 3835 C C . ALA B 1 109 ? -20.422 13.594 10.766 1 98.75 109 ALA B C 1
ATOM 3837 O O . ALA B 1 109 ? -20.594 13.031 9.68 1 98.75 109 ALA B O 1
ATOM 3838 N N . TYR B 1 110 ? -19.281 14.07 11.125 1 98.88 110 TYR B N 1
ATOM 3839 C CA . TYR B 1 110 ? -18.094 13.883 10.297 1 98.88 110 TYR B CA 1
ATOM 3840 C C . TYR B 1 110 ? -17.719 12.414 10.203 1 98.88 110 TYR B C 1
ATOM 3842 O O . TYR B 1 110 ? -17.406 11.914 9.117 1 98.88 110 TYR B O 1
ATOM 3850 N N . ILE B 1 111 ? -17.75 11.695 11.328 1 98.88 111 ILE B N 1
ATOM 3851 C CA . ILE B 1 111 ? -17.469 10.258 11.367 1 98.88 111 ILE B CA 1
ATOM 3852 C C . ILE B 1 111 ? -18.438 9.523 10.445 1 98.88 111 ILE B C 1
ATOM 3854 O O . ILE B 1 111 ? -18.016 8.68 9.648 1 98.88 111 ILE B O 1
ATOM 3858 N N . ALA B 1 112 ? -19.703 9.891 10.539 1 98.81 112 ALA B N 1
ATOM 3859 C CA . ALA B 1 112 ? -20.719 9.242 9.711 1 98.81 112 ALA B CA 1
ATOM 3860 C C . ALA B 1 112 ? -20.469 9.516 8.227 1 98.81 112 ALA B C 1
ATOM 3862 O O . ALA B 1 112 ? -20.656 8.633 7.387 1 98.81 112 ALA B O 1
ATOM 3863 N N . ALA B 1 113 ? -20.109 10.742 7.895 1 98.94 113 ALA B N 1
ATOM 3864 C CA . ALA B 1 113 ? -19.828 11.094 6.508 1 98.94 113 ALA B CA 1
ATOM 3865 C C . ALA B 1 113 ? -18.609 10.328 5.988 1 98.94 113 ALA B C 1
ATOM 3867 O O . ALA B 1 113 ? -18.594 9.891 4.836 1 98.94 113 ALA B O 1
ATOM 3868 N N . LEU B 1 114 ? -17.562 10.211 6.816 1 98.94 114 LEU B N 1
ATOM 3869 C CA . LEU B 1 114 ? -16.406 9.406 6.465 1 98.94 114 LEU B CA 1
ATOM 3870 C C . LEU B 1 114 ? -16.781 7.945 6.27 1 98.94 114 LEU B C 1
ATOM 3872 O O . LEU B 1 114 ? -16.25 7.277 5.375 1 98.94 114 LEU B O 1
ATOM 3876 N N . GLU B 1 115 ? -17.688 7.426 7.109 1 98.75 115 GLU B N 1
ATOM 3877 C CA . GLU B 1 115 ? -18.125 6.043 7.008 1 98.75 115 GLU B CA 1
ATOM 3878 C C . GLU B 1 115 ? -18.906 5.809 5.715 1 98.75 115 GLU B C 1
ATOM 3880 O O . GLU B 1 115 ? -18.984 4.676 5.23 1 98.75 115 GLU B O 1
ATOM 3885 N N . ASN B 1 116 ? -19.531 6.902 5.156 1 98.81 116 ASN B N 1
ATOM 3886 C CA . ASN B 1 116 ? -20.156 6.777 3.844 1 98.81 116 ASN B CA 1
ATOM 3887 C C . ASN B 1 116 ? -19.141 6.453 2.76 1 98.81 116 ASN B C 1
ATOM 3889 O O . ASN B 1 116 ? -19.469 5.84 1.747 1 98.81 116 ASN B O 1
ATOM 3893 N N . LEU B 1 117 ? -17.859 6.918 2.928 1 98.75 117 LEU B N 1
ATOM 3894 C CA . LEU B 1 117 ? -16.797 6.523 2.012 1 98.75 117 LEU B CA 1
ATOM 3895 C C . LEU B 1 117 ? -16.453 5.051 2.189 1 98.75 117 LEU B C 1
ATOM 3897 O O . LEU B 1 117 ? -16.266 4.328 1.206 1 98.75 117 LEU B O 1
ATOM 3901 N N . ASP B 1 118 ? -16.344 4.645 3.365 1 98.25 118 ASP B N 1
ATOM 3902 C CA . ASP B 1 118 ? -16.141 3.254 3.762 1 98.25 118 ASP B CA 1
ATOM 3903 C C . ASP B 1 118 ? -16.406 3.064 5.254 1 98.25 118 ASP B C 1
ATOM 3905 O O . ASP B 1 118 ? -16 3.896 6.07 1 98.25 118 ASP B O 1
ATOM 3909 N N . GLY B 1 119 ? -17.078 2.016 5.574 1 97.75 119 GLY B N 1
ATOM 3910 C CA . GLY B 1 119 ? -17.5 1.779 6.945 1 97.75 119 GLY B CA 1
ATOM 3911 C C . GLY B 1 119 ? -16.344 1.72 7.93 1 97.75 119 GLY B C 1
ATOM 3912 O O . GLY B 1 119 ? -16.531 1.939 9.125 1 97.75 119 GLY B O 1
ATOM 3913 N N . ASP B 1 120 ? -15.125 1.516 7.453 1 97.88 120 ASP B N 1
ATOM 3914 C CA . ASP B 1 120 ? -13.977 1.289 8.32 1 97.88 120 ASP B CA 1
ATOM 3915 C C . ASP B 1 120 ? -13.078 2.523 8.375 1 97.88 120 ASP B C 1
ATOM 3917 O O . ASP B 1 120 ? -11.984 2.479 8.945 1 97.88 120 ASP B O 1
ATOM 3921 N N . MET B 1 121 ? -13.516 3.684 7.887 1 98.62 121 MET B N 1
ATOM 3922 C CA . MET B 1 121 ? -12.703 4.891 7.77 1 98.62 121 MET B CA 1
ATOM 3923 C C . MET B 1 121 ? -12.172 5.324 9.133 1 98.62 121 MET B C 1
ATOM 3925 O O . MET B 1 121 ? -10.992 5.652 9.258 1 98.62 121 MET B O 1
ATOM 3929 N N . PRO B 1 122 ? -12.984 5.352 10.227 1 98.62 122 PRO B N 1
ATOM 3930 C CA . PRO B 1 122 ? -12.438 5.781 11.516 1 98.62 122 PRO B CA 1
ATOM 3931 C C . PRO B 1 122 ? -11.25 4.93 11.969 1 98.62 122 PRO B C 1
ATOM 3933 O O . PRO B 1 122 ? -10.273 5.461 12.5 1 98.62 122 PRO B O 1
ATOM 3936 N N . GLN B 1 123 ? -11.336 3.607 11.695 1 98.19 123 GLN B N 1
ATOM 3937 C CA . GLN B 1 123 ? -10.234 2.723 12.062 1 98.19 123 GLN B CA 1
ATOM 3938 C C . GLN B 1 123 ? -8.992 3.029 11.234 1 98.19 123 GLN B C 1
ATOM 3940 O O . GLN B 1 123 ? -7.883 3.084 11.781 1 98.19 123 GLN B O 1
ATOM 3945 N N . TYR B 1 124 ? -9.18 3.178 9.93 1 98.75 124 TYR B N 1
ATOM 3946 C CA . TYR B 1 124 ? -8.047 3.443 9.047 1 98.75 124 TYR B CA 1
ATOM 3947 C C . TYR B 1 124 ? -7.367 4.758 9.406 1 98.75 124 TYR B C 1
ATOM 3949 O O . TYR B 1 124 ? -6.137 4.855 9.391 1 98.75 124 TYR B O 1
ATOM 3957 N N . ILE B 1 125 ? -8.156 5.773 9.766 1 98.88 125 ILE B N 1
ATOM 3958 C CA . ILE B 1 125 ? -7.637 7.078 10.164 1 98.88 125 ILE B CA 1
ATOM 3959 C C . ILE B 1 125 ? -6.824 6.938 11.445 1 98.88 125 ILE B C 1
ATOM 3961 O O . ILE B 1 125 ? -5.719 7.477 11.555 1 98.88 125 ILE B O 1
ATOM 3965 N N . SER B 1 126 ? -7.32 6.234 12.391 1 98.81 126 SER B N 1
ATOM 3966 C CA . SER B 1 126 ? -6.633 6.047 13.664 1 98.81 126 SER B CA 1
ATOM 3967 C C . SER B 1 126 ? -5.34 5.262 13.484 1 98.81 126 SER B C 1
ATOM 3969 O O . SER B 1 126 ? -4.312 5.602 14.07 1 98.81 126 SER B O 1
ATOM 3971 N N . ASP B 1 127 ? -5.391 4.246 12.664 1 98.62 127 ASP B N 1
ATOM 3972 C CA . ASP B 1 127 ? -4.211 3.414 12.445 1 98.62 127 ASP B CA 1
ATOM 3973 C C . ASP B 1 127 ? -3.125 4.188 11.703 1 98.62 127 ASP B C 1
ATOM 3975 O O . ASP B 1 127 ? -1.942 4.086 12.039 1 98.62 127 ASP B O 1
ATOM 3979 N N . ASN B 1 128 ? -3.502 4.863 10.617 1 98.88 128 ASN B N 1
ATOM 3980 C CA . ASN B 1 128 ? -2.535 5.691 9.906 1 98.88 128 ASN B CA 1
ATOM 3981 C C . ASN B 1 128 ? -1.914 6.742 10.828 1 98.88 128 ASN B C 1
ATOM 3983 O O . ASN B 1 128 ? -0.729 7.055 10.711 1 98.88 128 ASN B O 1
ATOM 3987 N N . THR B 1 129 ? -2.744 7.352 11.758 1 98.88 129 THR B N 1
ATOM 3988 C CA . THR B 1 129 ? -2.232 8.297 12.742 1 98.88 129 THR B CA 1
ATOM 3989 C C . THR B 1 129 ? -1.156 7.645 13.609 1 98.88 129 THR B C 1
ATOM 3991 O O . THR B 1 129 ? -0.082 8.211 13.805 1 98.88 129 THR B O 1
ATOM 3994 N N . ASP B 1 130 ? -1.422 6.445 14.094 1 98.62 130 ASP B N 1
ATOM 3995 C CA . ASP B 1 130 ? -0.463 5.719 14.914 1 98.62 130 ASP B CA 1
ATOM 3996 C C . ASP B 1 130 ? 0.83 5.449 14.148 1 98.62 130 ASP B C 1
ATOM 3998 O O . ASP B 1 130 ? 1.921 5.523 14.719 1 98.62 130 ASP B O 1
ATOM 4002 N N . ASP B 1 131 ? 0.674 5.125 12.922 1 98.88 131 ASP B N 1
ATOM 4003 C CA . ASP B 1 131 ? 1.847 4.844 12.094 1 98.88 131 ASP B CA 1
ATOM 4004 C C . ASP B 1 131 ? 2.729 6.082 11.953 1 98.88 131 ASP B C 1
ATOM 4006 O O . ASP B 1 131 ? 3.947 6.008 12.117 1 98.88 131 ASP B O 1
ATOM 4010 N N . GLU B 1 132 ? 2.094 7.23 11.641 1 98.81 132 GLU B N 1
ATOM 4011 C CA . GLU B 1 132 ? 2.863 8.461 11.461 1 98.81 132 GLU B CA 1
ATOM 4012 C C . GLU B 1 132 ? 3.557 8.867 12.758 1 98.81 132 GLU B C 1
ATOM 4014 O O . GLU B 1 132 ? 4.695 9.336 12.734 1 98.81 132 GLU B O 1
ATOM 4019 N N . LEU B 1 133 ? 2.828 8.758 13.844 1 98.81 133 LEU B N 1
ATOM 4020 C CA . LEU B 1 133 ? 3.418 9.047 15.141 1 98.81 133 LEU B CA 1
ATOM 4021 C C . LEU B 1 133 ? 4.602 8.133 15.422 1 98.81 133 LEU B C 1
ATOM 4023 O O . LEU B 1 133 ? 5.633 8.578 15.938 1 98.81 133 LEU B O 1
ATOM 4027 N N . SER B 1 134 ? 4.496 6.855 15.109 1 98.88 134 SER B N 1
ATOM 4028 C CA . SER B 1 134 ? 5.574 5.898 15.344 1 98.88 134 SER B CA 1
ATOM 4029 C C . SER B 1 134 ? 6.781 6.199 14.453 1 98.88 134 SER B C 1
ATOM 4031 O O . SER B 1 134 ? 7.926 6.047 14.883 1 98.88 134 SER B O 1
ATOM 4033 N N . HIS B 1 135 ? 6.57 6.609 13.195 1 98.94 135 HIS B N 1
ATOM 4034 C CA . HIS B 1 135 ? 7.652 6.98 12.289 1 98.94 135 HIS B CA 1
ATOM 4035 C C . HIS B 1 135 ? 8.445 8.164 12.836 1 98.94 135 HIS B C 1
ATOM 4037 O O . HIS B 1 135 ? 9.68 8.117 12.906 1 98.94 135 HIS B O 1
ATOM 4043 N N . ALA B 1 136 ? 7.711 9.203 13.219 1 98.88 136 ALA B N 1
ATOM 4044 C CA . ALA B 1 136 ? 8.352 10.406 13.742 1 98.88 136 ALA B CA 1
ATOM 4045 C C . ALA B 1 136 ? 9.164 10.109 15 1 98.88 136 ALA B C 1
ATOM 4047 O O . ALA B 1 136 ? 10.312 10.531 15.117 1 98.88 136 ALA B O 1
ATOM 4048 N N . ALA B 1 137 ? 8.531 9.367 15.922 1 98.62 137 ALA B N 1
ATOM 4049 C CA . ALA B 1 137 ? 9.195 9.031 17.172 1 98.62 137 ALA B CA 1
ATOM 4050 C C . ALA B 1 137 ? 10.445 8.188 16.938 1 98.62 137 ALA B C 1
ATOM 4052 O O . ALA B 1 137 ? 11.492 8.414 17.547 1 98.62 137 ALA B O 1
ATOM 4053 N N . PHE B 1 138 ? 10.352 7.238 16.125 1 98.69 138 PHE B N 1
ATOM 4054 C CA . PHE B 1 138 ? 11.461 6.336 15.836 1 98.69 138 PHE B CA 1
ATOM 4055 C C . PHE B 1 138 ? 12.625 7.086 15.195 1 98.69 138 PHE B C 1
ATOM 4057 O O . PHE B 1 138 ? 13.773 6.93 15.609 1 98.69 138 PHE B O 1
ATOM 4064 N N . LEU B 1 139 ? 12.359 7.875 14.125 1 98.75 139 LEU B N 1
ATOM 4065 C CA . LEU B 1 139 ? 13.398 8.594 13.398 1 98.75 139 LEU B CA 1
ATOM 4066 C C . LEU B 1 139 ? 14.156 9.539 14.328 1 98.75 139 LEU B C 1
ATOM 4068 O O . LEU B 1 139 ? 15.391 9.578 14.305 1 98.75 139 LEU B O 1
ATOM 4072 N N . ASN B 1 140 ? 13.461 10.289 15.141 1 98.44 140 ASN B N 1
ATOM 4073 C CA . ASN B 1 140 ? 14.109 11.18 16.094 1 98.44 140 ASN B CA 1
ATOM 4074 C C . ASN B 1 140 ? 14.93 10.406 17.109 1 98.44 140 ASN B C 1
ATOM 4076 O O . ASN B 1 140 ? 16.047 10.805 17.453 1 98.44 140 ASN B O 1
ATOM 4080 N N . ALA B 1 141 ? 14.352 9.305 17.656 1 97.88 141 ALA B N 1
ATOM 4081 C CA . ALA B 1 141 ? 15.086 8.492 18.609 1 97.88 141 ALA B CA 1
ATOM 4082 C C . ALA B 1 141 ? 16.344 7.906 17.984 1 97.88 141 ALA B C 1
ATOM 4084 O O . ALA B 1 141 ? 17.406 7.836 18.625 1 97.88 141 ALA B O 1
ATOM 4085 N N . TYR B 1 142 ? 16.25 7.465 16.75 1 97.44 142 TYR B N 1
ATOM 4086 C CA . TYR B 1 142 ? 17.406 6.914 16.047 1 97.44 142 TYR B CA 1
ATOM 4087 C C . TYR B 1 142 ? 18.469 7.973 15.836 1 97.44 142 TYR B C 1
ATOM 4089 O O . TYR B 1 142 ? 19.656 7.715 16.062 1 97.44 142 TYR B O 1
ATOM 4097 N N . LEU B 1 143 ? 18.078 9.18 15.367 1 97.62 143 LEU B N 1
ATOM 4098 C CA . LEU B 1 143 ? 19.016 10.289 15.219 1 97.62 143 LEU B CA 1
ATOM 4099 C C . LEU B 1 143 ? 19.766 10.547 16.516 1 97.62 143 LEU B C 1
ATOM 4101 O O . LEU B 1 143 ? 21 10.633 16.516 1 97.62 143 LEU B O 1
ATOM 4105 N N . LYS B 1 144 ? 19.062 10.57 17.625 1 95.56 144 LYS B N 1
ATOM 4106 C CA . LYS B 1 144 ? 19.672 10.812 18.938 1 95.56 144 LYS B CA 1
ATOM 4107 C C . LYS B 1 144 ? 20.641 9.695 19.297 1 95.56 144 LYS B C 1
ATOM 4109 O O . LYS B 1 144 ? 21.719 9.953 19.828 1 95.56 144 LYS B O 1
ATOM 4114 N N . SER B 1 145 ? 20.234 8.469 19.047 1 94.38 145 SER B N 1
ATOM 4115 C CA . SER B 1 145 ? 21.062 7.316 19.391 1 94.38 145 SER B CA 1
ATOM 4116 C C . SER B 1 145 ? 22.375 7.332 18.641 1 94.38 145 SER B C 1
ATOM 4118 O O . SER B 1 145 ? 23.359 6.734 19.078 1 94.38 145 SER B O 1
ATOM 4120 N N . LYS B 1 146 ? 22.438 8.078 17.484 1 94.38 146 LYS B N 1
ATOM 4121 C CA . LYS B 1 146 ? 23.641 8.141 16.656 1 94.38 146 LYS B CA 1
ATOM 4122 C C . LYS B 1 146 ? 24.375 9.469 16.844 1 94.38 146 LYS B C 1
ATOM 4124 O O . LYS B 1 146 ? 25.281 9.797 16.078 1 94.38 146 LYS B O 1
ATOM 4129 N N . GLY B 1 147 ? 23.906 10.297 17.812 1 93.81 147 GLY B N 1
ATOM 4130 C CA . GLY B 1 147 ? 24.562 11.562 18.141 1 93.81 147 GLY B CA 1
ATOM 4131 C C . GLY B 1 147 ? 24.172 12.68 17.188 1 93.81 147 GLY B C 1
ATOM 4132 O O . GLY B 1 147 ? 24.812 13.734 17.172 1 93.81 147 GLY B O 1
ATOM 4133 N N . ALA B 1 148 ? 23.203 12.43 16.297 1 95.94 148 ALA B N 1
ATOM 4134 C CA . ALA B 1 148 ? 22.719 13.461 15.383 1 95.94 148 ALA B CA 1
ATOM 4135 C C . ALA B 1 148 ? 21.594 14.266 16.016 1 95.94 148 ALA B C 1
ATOM 4137 O O . ALA B 1 148 ? 20.922 13.781 16.938 1 95.94 148 ALA B O 1
ATOM 4138 N N . GLN B 1 149 ? 21.406 15.5 15.594 1 96.69 149 GLN B N 1
ATOM 4139 C CA . GLN B 1 149 ? 20.391 16.375 16.156 1 96.69 149 GLN B CA 1
ATOM 4140 C C . GLN B 1 149 ? 18.984 15.953 15.734 1 96.69 149 GLN B C 1
ATOM 4142 O O . GLN B 1 149 ? 18.688 15.914 14.539 1 96.69 149 GLN B O 1
ATOM 4147 N N . PRO B 1 150 ? 18.125 15.633 16.641 1 97.94 150 PRO B N 1
ATOM 4148 C CA . PRO B 1 150 ? 16.734 15.375 16.281 1 97.94 150 PRO B CA 1
ATOM 4149 C C . PRO B 1 150 ? 16.016 16.625 15.805 1 97.94 150 PRO B C 1
ATOM 4151 O O . PRO B 1 150 ? 16.562 17.734 15.891 1 97.94 150 PRO B O 1
ATOM 4154 N N . VAL B 1 151 ? 14.836 16.453 15.266 1 98.75 151 VAL B N 1
ATOM 4155 C CA . VAL B 1 151 ? 14.039 17.562 14.742 1 98.75 151 VAL B CA 1
ATOM 4156 C C . VAL B 1 151 ? 12.906 17.891 15.703 1 98.75 151 VAL B C 1
ATOM 4158 O O . VAL B 1 151 ? 12.297 16.984 16.281 1 98.75 151 VAL B O 1
ATOM 4161 N N . ASN B 1 152 ? 12.68 19.109 15.93 1 98.44 152 ASN B N 1
ATOM 4162 C CA . ASN B 1 152 ? 11.57 19.625 16.734 1 98.44 152 ASN B CA 1
ATOM 4163 C C . ASN B 1 152 ? 10.844 20.766 16.016 1 98.44 152 ASN B C 1
ATOM 4165 O O . ASN B 1 152 ? 11.453 21.766 15.648 1 98.44 152 ASN B O 1
ATOM 4169 N N . LEU B 1 153 ? 9.562 20.625 15.867 1 98.69 153 LEU B N 1
ATOM 4170 C CA . LEU B 1 153 ? 8.781 21.625 15.156 1 98.69 153 LEU B CA 1
ATOM 4171 C C . LEU B 1 153 ? 7.773 22.297 16.078 1 98.69 153 LEU B C 1
ATOM 4173 O O . LEU B 1 153 ? 6.871 23 15.625 1 98.69 153 LEU B O 1
ATOM 4177 N N . ASP B 1 154 ? 7.902 22.172 17.375 1 98.19 154 ASP B N 1
ATOM 4178 C CA . ASP B 1 154 ? 6.898 22.594 18.344 1 98.19 154 ASP B CA 1
ATOM 4179 C C . ASP B 1 154 ? 6.738 24.125 18.328 1 98.19 154 ASP B C 1
ATOM 4181 O O . ASP B 1 154 ? 5.633 24.625 18.531 1 98.19 154 ASP B O 1
ATOM 4185 N N . ALA B 1 155 ? 7.828 24.828 18.188 1 98.19 155 ALA B N 1
ATOM 4186 C CA . ALA B 1 155 ? 7.793 26.281 18.188 1 98.19 155 ALA B CA 1
ATOM 4187 C C . ALA B 1 155 ? 6.902 26.828 17.078 1 98.19 155 ALA B C 1
ATOM 4189 O O . ALA B 1 155 ? 6.484 27.984 17.109 1 98.19 155 ALA B O 1
ATOM 4190 N N . PHE B 1 156 ? 6.594 25.938 16.062 1 98.75 156 PHE B N 1
ATOM 4191 C CA . PHE B 1 156 ? 5.867 26.391 14.883 1 98.75 156 PHE B CA 1
ATOM 4192 C C . PHE B 1 156 ? 4.398 26 14.977 1 98.75 156 PHE B C 1
ATOM 4194 O O . PHE B 1 156 ? 3.639 26.203 14.023 1 98.75 156 PHE B O 1
ATOM 4201 N N . ARG B 1 157 ? 3.93 25.359 16 1 98.69 157 ARG B N 1
ATOM 4202 C CA . ARG B 1 157 ? 2.535 24.969 16.203 1 98.69 157 ARG B CA 1
ATOM 4203 C C . ARG B 1 157 ? 1.685 26.188 16.578 1 98.69 157 ARG B C 1
ATOM 4205 O O . ARG B 1 157 ? 1.237 26.312 17.719 1 98.69 157 ARG B O 1
ATOM 4212 N N . THR B 1 158 ? 1.356 27.062 15.625 1 98.44 158 THR B N 1
ATOM 4213 C CA . THR B 1 158 ? 0.697 28.344 15.891 1 98.44 158 THR B CA 1
ATOM 4214 C C . THR B 1 158 ? -0.586 28.469 15.07 1 98.44 158 THR B C 1
ATOM 4216 O O . THR B 1 158 ? -1.348 29.422 15.242 1 98.44 158 THR B O 1
ATOM 4219 N N . LEU B 1 159 ? -0.837 27.484 14.141 1 98.75 159 LEU B N 1
ATOM 4220 C CA . LEU B 1 159 ? -2.02 27.547 13.289 1 98.75 159 LEU B CA 1
ATOM 4221 C C . LEU B 1 159 ? -3.273 27.172 14.07 1 98.75 159 LEU B C 1
ATOM 4223 O O . LEU B 1 159 ? -3.203 26.406 15.031 1 98.75 159 LEU B O 1
ATOM 4227 N N . PRO B 1 160 ? -4.375 27.719 13.688 1 98.31 160 PRO B N 1
ATOM 4228 C CA . PRO B 1 160 ? -5.605 27.422 14.43 1 98.31 160 PRO B CA 1
ATOM 4229 C C . PRO B 1 160 ? -6.125 26.016 14.195 1 98.31 160 PRO B C 1
ATOM 4231 O O . PRO B 1 160 ? -5.883 25.438 13.125 1 98.31 160 PRO B O 1
ATOM 4234 N N . SER B 1 161 ? -6.855 25.5 15.156 1 98.44 161 SER B N 1
ATOM 4235 C CA . SER B 1 161 ? -7.609 24.25 15.047 1 98.44 161 SER B CA 1
ATOM 4236 C C . SER B 1 161 ? -9.008 24.5 14.5 1 98.44 161 SER B C 1
ATOM 4238 O O . SER B 1 161 ? -9.5 25.641 14.523 1 98.44 161 SER B O 1
ATOM 4240 N N . SER B 1 162 ? -9.586 23.422 13.914 1 98.75 162 SER B N 1
ATOM 4241 C CA . SER B 1 162 ? -11.031 23.438 13.703 1 98.75 162 SER B CA 1
ATOM 4242 C C . SER B 1 162 ? -11.773 23.891 14.961 1 98.75 162 SER B C 1
ATOM 4244 O O . SER B 1 162 ? -11.336 23.594 16.078 1 98.75 162 SER B O 1
ATOM 4246 N N . GLN B 1 163 ? -12.93 24.609 14.797 1 98.69 163 GLN B N 1
ATOM 4247 C CA . GLN B 1 163 ? -13.766 25.016 15.922 1 98.69 163 GLN B CA 1
ATOM 4248 C C . GLN B 1 163 ? -14.945 24.062 16.094 1 98.69 163 GLN B C 1
ATOM 4250 O O . GLN B 1 163 ? -15.859 24.344 16.875 1 98.69 163 GLN B O 1
ATOM 4255 N N . ALA B 1 164 ? -14.922 23 15.336 1 98.75 164 ALA B N 1
ATOM 4256 C CA . ALA B 1 164 ? -16.016 22.047 15.391 1 98.75 164 ALA B CA 1
ATOM 4257 C C . ALA B 1 164 ? -15.906 21.156 16.625 1 98.75 164 ALA B C 1
ATOM 4259 O O . ALA B 1 164 ? -14.805 20.906 17.125 1 98.75 164 ALA B O 1
ATOM 4260 N N . THR B 1 165 ? -17.062 20.688 17.109 1 98.44 165 THR B N 1
ATOM 4261 C CA . THR B 1 165 ? -17.109 19.688 18.172 1 98.44 165 THR B CA 1
ATOM 4262 C C . THR B 1 165 ? -16.156 18.516 17.859 1 98.44 165 THR B C 1
ATOM 4264 O O . THR B 1 165 ? -16.172 17.984 16.75 1 98.44 165 THR B O 1
ATOM 4267 N N . GLY B 1 166 ? -15.281 18.125 18.797 1 98.44 166 GLY B N 1
ATOM 4268 C CA . GLY B 1 166 ? -14.359 17.016 18.656 1 98.44 166 GLY B CA 1
ATOM 4269 C C . GLY B 1 166 ? -12.914 17.453 18.484 1 98.44 166 GLY B C 1
ATOM 4270 O O . GLY B 1 166 ? -11.992 16.672 18.734 1 98.44 166 GLY B O 1
ATOM 4271 N N . ALA B 1 167 ? -12.727 18.688 18.016 1 98.56 167 ALA B N 1
ATOM 4272 C CA . ALA B 1 167 ? -11.375 19.188 17.781 1 98.56 167 ALA B CA 1
ATOM 4273 C C . ALA B 1 167 ? -10.742 19.688 19.078 1 98.56 167 ALA B C 1
ATOM 4275 O O . ALA B 1 167 ? -11.406 20.328 19.891 1 98.56 167 ALA B O 1
ATOM 4276 N N . LYS B 1 168 ? -9.547 19.422 19.281 1 98.25 168 LYS B N 1
ATOM 4277 C CA . LYS B 1 168 ? -8.781 20.047 20.359 1 98.25 168 LYS B CA 1
ATOM 4278 C C . LYS B 1 168 ? -8.336 21.453 19.969 1 98.25 168 LYS B C 1
ATOM 4280 O O . LYS B 1 168 ? -7.883 21.672 18.844 1 98.25 168 LYS B O 1
ATOM 4285 N N . GLN B 1 169 ? -8.555 22.344 20.906 1 98.31 169 GLN B N 1
ATOM 4286 C CA . GLN B 1 169 ? -8.195 23.734 20.641 1 98.31 169 GLN B CA 1
ATOM 4287 C C . GLN B 1 169 ? -6.754 24.016 21.047 1 98.31 169 GLN B C 1
ATOM 4289 O O . GLN B 1 169 ? -6.504 24.609 22.109 1 98.31 169 GLN B O 1
ATOM 4294 N N . ILE B 1 170 ? -5.875 23.656 20.25 1 98.5 170 ILE B N 1
ATOM 4295 C CA . ILE B 1 170 ? -4.438 23.812 20.453 1 98.5 170 ILE B CA 1
ATOM 4296 C C . ILE B 1 170 ? -3.807 24.391 19.188 1 98.5 170 ILE B C 1
ATOM 4298 O O . ILE B 1 170 ? -4.449 24.438 18.125 1 98.5 170 ILE B O 1
ATOM 4302 N N . GLY B 1 171 ? -2.572 24.875 19.266 1 98.62 171 GLY B N 1
ATOM 4303 C CA . GLY B 1 171 ? -1.836 25.297 18.094 1 98.62 171 GLY B CA 1
ATOM 4304 C C . GLY B 1 171 ? -1.436 24.125 17.203 1 98.62 171 GLY B C 1
ATOM 4305 O O . GLY B 1 171 ? -1.059 23.062 17.688 1 98.62 171 GLY B O 1
ATOM 4306 N N . ARG B 1 172 ? -1.551 24.328 15.891 1 98.81 172 ARG B N 1
ATOM 4307 C CA . ARG B 1 172 ? -1.289 23.266 14.93 1 98.81 172 ARG B CA 1
ATOM 4308 C C . ARG B 1 172 ? -0.064 23.578 14.078 1 98.81 172 ARG B C 1
ATOM 4310 O O . ARG B 1 172 ? 0.3 24.75 13.922 1 98.81 172 ARG B O 1
ATOM 4317 N N . LEU B 1 173 ? 0.538 22.547 13.617 1 98.81 173 LEU B N 1
ATOM 4318 C CA . LEU B 1 173 ? 1.611 22.672 12.633 1 98.81 173 LEU B CA 1
ATOM 4319 C C . LEU B 1 173 ? 1.047 22.828 11.227 1 98.81 173 LEU B C 1
ATOM 4321 O O . LEU B 1 173 ? 1.688 23.422 10.359 1 98.81 173 LEU B O 1
ATOM 4325 N N . THR B 1 174 ? -0.14 22.297 10.945 1 98.94 174 THR B N 1
ATOM 4326 C CA . THR B 1 174 ? -0.685 22.188 9.594 1 98.94 174 THR B CA 1
ATOM 4327 C C . THR B 1 174 ? -2.102 22.75 9.539 1 98.94 174 THR B C 1
ATOM 4329 O O . THR B 1 174 ? -2.812 22.75 10.547 1 98.94 174 THR B O 1
ATOM 4332 N N . ASN B 1 175 ? -2.439 23.25 8.344 1 98.94 175 ASN B N 1
ATOM 4333 C CA . ASN B 1 175 ? -3.754 23.797 8.039 1 98.94 175 ASN B CA 1
ATOM 4334 C C . ASN B 1 175 ? -4.625 22.797 7.297 1 98.94 175 ASN B C 1
ATOM 4336 O O . ASN B 1 175 ? -4.211 22.234 6.277 1 98.94 175 ASN B O 1
ATOM 4340 N N . LEU B 1 176 ? -5.828 22.5 7.816 1 98.94 176 LEU B N 1
ATOM 4341 C CA . LEU B 1 176 ? -6.762 21.609 7.133 1 98.94 176 LEU B CA 1
ATOM 4342 C C . LEU B 1 176 ? -8.062 22.344 6.797 1 98.94 176 LEU B C 1
ATOM 4344 O O . LEU B 1 176 ? -9.016 21.719 6.312 1 98.94 176 LEU B O 1
ATOM 4348 N N . LEU B 1 177 ? -8.125 23.672 7.004 1 98.81 177 LEU B N 1
ATOM 4349 C CA . LEU B 1 177 ? -9.367 24.438 6.965 1 98.81 177 LEU B CA 1
ATOM 4350 C C . LEU B 1 177 ? -9.648 24.953 5.559 1 98.81 177 LEU B C 1
ATOM 4352 O O . LEU B 1 177 ? -10.773 25.344 5.25 1 98.81 177 LEU B O 1
ATOM 4356 N N . ASN B 1 178 ? -8.766 25.031 4.723 1 98.69 178 ASN B N 1
ATOM 4357 C CA . ASN B 1 178 ? -8.867 25.359 3.303 1 98.69 178 ASN B CA 1
ATOM 4358 C C . ASN B 1 178 ? -7.676 24.828 2.516 1 98.69 178 ASN B C 1
ATOM 4360 O O . ASN B 1 178 ? -6.547 25.281 2.709 1 98.69 178 ASN B O 1
ATOM 4364 N N . LEU B 1 179 ? -7.895 23.891 1.624 1 98.88 179 LEU B N 1
ATOM 4365 C CA . LEU B 1 179 ? -6.828 23.203 0.918 1 98.88 179 LEU B CA 1
ATOM 4366 C C . LEU B 1 179 ? -7.023 23.297 -0.592 1 98.88 179 LEU B C 1
ATOM 4368 O O . LEU B 1 179 ? -8.156 23.375 -1.071 1 98.88 179 LEU B O 1
ATOM 4372 N N . ASP B 1 180 ? -5.938 23.359 -1.318 1 98.88 180 ASP B N 1
ATOM 4373 C CA . ASP B 1 180 ? -5.836 23.031 -2.738 1 98.88 180 ASP B CA 1
ATOM 4374 C C . ASP B 1 180 ? -5.25 21.641 -2.941 1 98.88 180 ASP B C 1
ATOM 4376 O O . ASP B 1 180 ? -4.031 21.469 -2.994 1 98.88 180 ASP B O 1
ATOM 4380 N N . VAL B 1 181 ? -6.066 20.625 -3.127 1 98.88 181 VAL B N 1
ATOM 4381 C CA . VAL B 1 181 ? -5.602 19.25 -3.131 1 98.88 181 VAL B CA 1
ATOM 4382 C C . VAL B 1 181 ? -5.184 18.844 -4.543 1 98.88 181 VAL B C 1
ATOM 4384 O O . VAL B 1 181 ? -6 18.859 -5.469 1 98.88 181 VAL B O 1
ATOM 4387 N N . ASP B 1 182 ? -3.914 18.547 -4.777 1 98.75 182 ASP B N 1
ATOM 4388 C CA . ASP B 1 182 ? -3.422 18.047 -6.059 1 98.75 182 ASP B CA 1
ATOM 4389 C C . ASP B 1 182 ? -3.922 16.625 -6.328 1 98.75 182 ASP B C 1
ATOM 4391 O O . ASP B 1 182 ? -3.576 15.695 -5.605 1 98.75 182 ASP B O 1
ATOM 4395 N N . LEU B 1 183 ? -4.738 16.422 -7.371 1 98.62 183 LEU B N 1
ATOM 4396 C CA . LEU B 1 183 ? -5.332 15.133 -7.695 1 98.62 183 LEU B CA 1
ATOM 4397 C C . LEU B 1 183 ? -4.59 14.469 -8.852 1 98.62 183 LEU B C 1
ATOM 4399 O O . LEU B 1 183 ? -5.047 13.461 -9.391 1 98.62 183 LEU B O 1
ATOM 4403 N N . SER B 1 184 ? -3.357 15.023 -9.258 1 98.31 184 SER B N 1
ATOM 4404 C CA . SER B 1 184 ? -2.65 14.523 -10.438 1 98.31 184 SER B CA 1
ATOM 4405 C C . SER B 1 184 ? -2.238 13.07 -10.258 1 98.31 184 SER B C 1
ATOM 4407 O O . SER B 1 184 ? -2.104 12.328 -11.234 1 98.31 184 SER B O 1
ATOM 4409 N N . TRP B 1 185 ? -2.059 12.641 -9.008 1 98.5 185 TRP B N 1
ATOM 4410 C CA . TRP B 1 185 ? -1.688 11.258 -8.75 1 98.5 185 TRP B CA 1
ATOM 4411 C C . TRP B 1 185 ? -2.721 10.297 -9.328 1 98.5 185 TRP B C 1
ATOM 4413 O O . TRP B 1 185 ? -2.377 9.195 -9.766 1 98.5 185 TRP B O 1
ATOM 4423 N N . TYR B 1 186 ? -4.059 10.672 -9.266 1 98.56 186 TYR B N 1
ATOM 4424 C CA . TYR B 1 186 ? -5.16 9.844 -9.758 1 98.56 186 TYR B CA 1
ATOM 4425 C C . TYR B 1 186 ? -4.973 9.492 -11.227 1 98.56 186 TYR B C 1
ATOM 4427 O O . TYR B 1 186 ? -5.117 8.336 -11.617 1 98.56 186 TYR B O 1
ATOM 4435 N N . THR B 1 187 ? -4.531 10.453 -12.055 1 97.81 187 THR B N 1
ATOM 4436 C CA . THR B 1 187 ? -4.32 10.273 -13.484 1 97.81 187 THR B CA 1
ATOM 4437 C C . THR B 1 187 ? -2.947 9.664 -13.758 1 97.81 187 THR B C 1
ATOM 4439 O O . THR B 1 187 ? -2.807 8.797 -14.625 1 97.81 187 THR B O 1
ATOM 4442 N N . ARG B 1 188 ? -1.979 10.07 -13.008 1 97.69 188 ARG B N 1
ATOM 4443 C CA . ARG B 1 188 ? -0.591 9.664 -13.195 1 97.69 188 ARG B CA 1
ATOM 4444 C C . ARG B 1 188 ? -0.439 8.156 -13.055 1 97.69 188 ARG B C 1
ATOM 4446 O O . ARG B 1 188 ? 0.208 7.512 -13.883 1 97.69 188 ARG B O 1
ATOM 4453 N N . TYR B 1 189 ? -1.023 7.547 -12.094 1 98.19 189 TYR B N 1
ATOM 4454 C CA . TYR B 1 189 ? -0.823 6.129 -11.82 1 98.19 189 TYR B CA 1
ATOM 4455 C C . TYR B 1 189 ? -1.66 5.27 -12.758 1 98.19 189 TYR B C 1
ATOM 4457 O O . TYR B 1 189 ? -1.544 4.039 -12.75 1 98.19 189 TYR B O 1
ATOM 4465 N N . ARG B 1 190 ? -2.475 5.91 -13.625 1 97.56 190 ARG B N 1
ATOM 4466 C CA . ARG B 1 190 ? -3.25 5.23 -14.656 1 97.56 190 ARG B CA 1
ATOM 4467 C C . ARG B 1 190 ? -2.623 5.422 -16.031 1 97.56 190 ARG B C 1
ATOM 4469 O O . ARG B 1 190 ? -3.002 4.75 -16.984 1 97.56 190 ARG B O 1
ATOM 4476 N N . SER B 1 191 ? -1.615 6.273 -16.094 1 96.38 191 SER B N 1
ATOM 4477 C CA . SER B 1 191 ? -0.996 6.68 -17.344 1 96.38 191 SER B CA 1
ATOM 4478 C C . SER B 1 191 ? 0.224 5.824 -17.672 1 96.38 191 SER B C 1
ATOM 4480 O O . SER B 1 191 ? 0.871 5.293 -16.766 1 96.38 191 SER B O 1
ATOM 4482 N N . GLU B 1 192 ? 0.599 5.742 -18.906 1 95.81 192 GLU B N 1
ATOM 4483 C CA . GLU B 1 192 ? 1.816 5.074 -19.359 1 95.81 192 GLU B CA 1
ATOM 4484 C C . GLU B 1 192 ? 3.023 6.004 -19.266 1 95.81 192 GLU B C 1
ATOM 4486 O O . GLU B 1 192 ? 4.156 5.582 -19.5 1 95.81 192 GLU B O 1
ATOM 4491 N N . GLU B 1 193 ? 2.779 7.258 -18.891 1 96 193 GLU B N 1
ATOM 4492 C CA . GLU B 1 193 ? 3.846 8.25 -18.812 1 96 193 GLU B CA 1
ATOM 4493 C C . GLU B 1 193 ? 4.359 8.391 -17.375 1 96 193 GLU B C 1
ATOM 4495 O O . GLU B 1 193 ? 3.779 7.84 -16.438 1 96 193 GLU B O 1
ATOM 4500 N N . ASN B 1 194 ? 5.469 9.094 -17.219 1 96.62 194 ASN B N 1
ATOM 4501 C CA . ASN B 1 194 ? 6.184 9.25 -15.961 1 96.62 194 ASN B CA 1
ATOM 4502 C C . ASN B 1 194 ? 6.727 10.664 -15.797 1 96.62 194 ASN B C 1
ATOM 4504 O O . ASN B 1 194 ? 7.469 11.156 -16.656 1 96.62 194 ASN B O 1
ATOM 4508 N N . PRO B 1 195 ? 6.383 11.289 -14.688 1 97.06 195 PRO B N 1
ATOM 4509 C CA . PRO B 1 195 ? 6.898 12.641 -14.461 1 97.06 195 PRO B CA 1
ATOM 4510 C C . PRO B 1 195 ? 8.422 12.703 -14.492 1 97.06 195 PRO B C 1
ATOM 4512 O O . PRO B 1 195 ? 8.992 13.75 -14.828 1 97.06 195 PRO B O 1
ATOM 4515 N N . ASP B 1 196 ? 9.062 11.641 -14.195 1 96 196 ASP B N 1
ATOM 4516 C CA . ASP B 1 196 ? 10.523 11.594 -14.219 1 96 196 ASP B CA 1
ATOM 4517 C C . ASP B 1 196 ? 11.062 11.898 -15.617 1 96 196 ASP B C 1
ATOM 4519 O O . ASP B 1 196 ? 12.242 12.227 -15.773 1 96 196 ASP B O 1
ATOM 4523 N N . PHE B 1 197 ? 10.289 11.852 -16.578 1 94.19 197 PHE B N 1
ATOM 4524 C CA . PHE B 1 197 ? 10.695 12.094 -17.969 1 94.19 197 PHE B CA 1
ATOM 4525 C C . PHE B 1 197 ? 9.945 13.281 -18.547 1 94.19 197 PHE B C 1
ATOM 4527 O O . PHE B 1 197 ? 9.75 13.359 -19.766 1 94.19 197 PHE B O 1
ATOM 4534 N N . GLY B 1 198 ? 9.32 14.086 -17.688 1 94.75 198 GLY B N 1
ATOM 4535 C CA . GLY B 1 198 ? 8.797 15.383 -18.109 1 94.75 198 GLY B CA 1
ATOM 4536 C C . GLY B 1 198 ? 7.289 15.398 -18.25 1 94.75 198 GLY B C 1
ATOM 4537 O O . GLY B 1 198 ? 6.699 16.453 -18.516 1 94.75 198 GLY B O 1
ATOM 4538 N N . ALA B 1 199 ? 6.621 14.234 -18.047 1 96.56 199 ALA B N 1
ATOM 4539 C CA . ALA B 1 199 ? 5.164 14.203 -18.172 1 96.56 199 ALA B CA 1
ATOM 4540 C C . ALA B 1 199 ? 4.508 15.039 -17.078 1 96.56 199 ALA B C 1
ATOM 4542 O O . ALA B 1 199 ? 4.961 15.039 -15.922 1 96.56 199 ALA B O 1
ATOM 4543 N N . LYS B 1 200 ? 3.473 15.727 -17.391 1 96.69 200 LYS B N 1
ATOM 4544 C CA . LYS B 1 200 ? 2.646 16.5 -16.469 1 96.69 200 LYS B CA 1
ATOM 4545 C C . LYS B 1 200 ? 1.207 15.992 -16.469 1 96.69 200 LYS B C 1
ATOM 4547 O O . LYS B 1 200 ? 0.676 15.617 -17.516 1 96.69 200 LYS B O 1
ATOM 4552 N N . PHE B 1 201 ? 0.627 16.031 -15.289 1 96.5 201 PHE B N 1
ATOM 4553 C CA . PHE B 1 201 ? -0.719 15.477 -15.156 1 96.5 201 PHE B CA 1
ATOM 4554 C C . PHE B 1 201 ? -1.637 16.469 -14.445 1 96.5 201 PHE B C 1
ATOM 4556 O O . PHE B 1 201 ? -1.206 17.172 -13.539 1 96.5 201 PHE B O 1
ATOM 4563 N N . LYS B 1 202 ? -2.846 16.469 -14.883 1 95.25 202 LYS B N 1
ATOM 4564 C CA . LYS B 1 202 ? -3.934 17.078 -14.125 1 95.25 202 LYS B CA 1
ATOM 4565 C C . LYS B 1 202 ? -4.812 16.016 -13.469 1 95.25 202 LYS B C 1
ATOM 4567 O O . LYS B 1 202 ? -4.871 14.883 -13.93 1 95.25 202 LYS B O 1
ATOM 4572 N N . GLY B 1 203 ? -5.465 16.359 -12.383 1 96.88 203 GLY B N 1
ATOM 4573 C CA . GLY B 1 203 ? -6.441 15.469 -11.789 1 96.88 203 GLY B CA 1
ATOM 4574 C C . GLY B 1 203 ? -7.73 15.375 -12.586 1 96.88 203 GLY B C 1
ATOM 4575 O O . GLY B 1 203 ? -7.961 16.172 -13.5 1 96.88 203 GLY B O 1
ATOM 4576 N N . PRO B 1 204 ? -8.578 14.414 -12.312 1 97.5 204 PRO B N 1
ATOM 4577 C CA . PRO B 1 204 ? -9.844 14.258 -13.031 1 97.5 204 PRO B CA 1
ATOM 4578 C C . PRO B 1 204 ? -10.836 15.383 -12.742 1 97.5 204 PRO B C 1
ATOM 4580 O O . PRO B 1 204 ? -11.82 15.547 -13.461 1 97.5 204 PRO B O 1
ATOM 4583 N N . PHE B 1 205 ? -10.672 16.125 -11.703 1 98.12 205 PHE B N 1
ATOM 4584 C CA . PHE B 1 205 ? -11.344 17.359 -11.312 1 98.12 205 PHE B CA 1
ATOM 4585 C C . PHE B 1 205 ? -10.484 18.156 -10.336 1 98.12 205 PHE B C 1
ATOM 4587 O O . PHE B 1 205 ? -9.336 17.797 -10.078 1 98.12 205 PHE B O 1
ATOM 4594 N N . THR B 1 206 ? -10.984 19.281 -9.836 1 98.56 206 THR B N 1
ATOM 4595 C CA . THR B 1 206 ? -10.156 20.172 -9.031 1 98.56 206 THR B CA 1
ATOM 4596 C C . THR B 1 206 ? -10.75 20.359 -7.641 1 98.56 206 THR B C 1
ATOM 4598 O O . THR B 1 206 ? -11.969 20.484 -7.492 1 98.56 206 THR B O 1
ATOM 4601 N N . ILE B 1 207 ? -9.977 20.297 -6.652 1 98.88 207 ILE B N 1
ATOM 4602 C CA . ILE B 1 207 ? -10.305 20.703 -5.289 1 98.88 207 ILE B CA 1
ATOM 4603 C C . ILE B 1 207 ? -9.469 21.906 -4.895 1 98.88 207 ILE B C 1
ATOM 4605 O O . ILE B 1 207 ? -8.25 21.797 -4.711 1 98.88 207 ILE B O 1
ATOM 4609 N N . SER B 1 208 ? -10.094 23.062 -4.789 1 98.81 208 SER B N 1
ATOM 4610 C CA . SER B 1 208 ? -9.398 24.328 -4.512 1 98.81 208 SER B CA 1
ATOM 4611 C C . SER B 1 208 ? -10.07 25.094 -3.379 1 98.81 208 SER B C 1
ATOM 4613 O O . SER B 1 208 ? -11.281 25.344 -3.428 1 98.81 208 SER B O 1
ATOM 4615 N N . ASN B 1 209 ? -9.289 25.406 -2.396 1 98.69 209 ASN B N 1
ATOM 4616 C CA . ASN B 1 209 ? -9.734 26.203 -1.26 1 98.69 209 ASN B CA 1
ATOM 4617 C C . ASN B 1 209 ? -10.883 25.516 -0.514 1 98.69 209 ASN B C 1
ATOM 4619 O O . ASN B 1 209 ? -11.93 26.125 -0.283 1 98.69 209 ASN B O 1
ATOM 4623 N N . GLN B 1 210 ? -10.734 24.266 -0.206 1 98.88 210 GLN B N 1
ATOM 4624 C CA . GLN B 1 210 ? -11.781 23.469 0.431 1 98.88 210 GLN B CA 1
ATOM 4625 C C . GLN B 1 210 ? -11.328 22.953 1.792 1 98.88 210 GLN B C 1
ATOM 4627 O O . GLN B 1 210 ? -10.172 22.562 1.963 1 98.88 210 GLN B O 1
ATOM 4632 N N . PRO B 1 211 ? -12.172 22.922 2.783 1 98.88 211 PRO B N 1
ATOM 4633 C CA . PRO B 1 211 ? -11.82 22.281 4.055 1 98.88 211 PRO B CA 1
ATOM 4634 C C . PRO B 1 211 ? -11.836 20.766 3.967 1 98.88 211 PRO B C 1
ATOM 4636 O O . PRO B 1 211 ? -12.68 20.188 3.27 1 98.88 211 PRO B O 1
ATOM 4639 N N . ALA B 1 212 ? -10.953 20.125 4.699 1 98.94 212 ALA B N 1
ATOM 4640 C CA . ALA B 1 212 ? -10.93 18.672 4.805 1 98.94 212 ALA B CA 1
ATOM 4641 C C . ALA B 1 212 ? -11.43 18.219 6.176 1 98.94 212 ALA B C 1
ATOM 4643 O O . ALA B 1 212 ? -11.578 17.016 6.422 1 98.94 212 ALA B O 1
ATOM 4644 N N . VAL B 1 213 ? -11.656 19.141 7.086 1 98.94 213 VAL B N 1
ATOM 4645 C CA . VAL B 1 213 ? -12.297 18.906 8.375 1 98.94 213 VAL B CA 1
ATOM 4646 C C . VAL B 1 213 ? -13.414 19.922 8.586 1 98.94 213 VAL B C 1
ATOM 4648 O O . VAL B 1 213 ? -13.414 21 7.973 1 98.94 213 VAL B O 1
ATOM 4651 N N . PRO B 1 214 ? -14.422 19.578 9.414 1 98.88 214 PRO B N 1
ATOM 4652 C CA . PRO B 1 214 ? -15.453 20.578 9.68 1 98.88 214 PRO B CA 1
ATOM 4653 C C . PRO B 1 214 ? -14.883 21.859 10.305 1 98.88 214 PRO B C 1
ATOM 4655 O O . PRO B 1 214 ? -13.984 21.781 11.148 1 98.88 214 PRO B O 1
ATOM 4658 N N . LEU B 1 215 ? -15.477 23.016 9.938 1 98.62 215 LEU B N 1
ATOM 4659 C CA . LEU B 1 215 ? -14.938 24.297 10.359 1 98.62 215 LEU B CA 1
ATOM 4660 C C . LEU B 1 215 ? -15.477 24.688 11.734 1 98.62 215 LEU B C 1
ATOM 4662 O O . LEU B 1 215 ? -14.727 25.203 12.57 1 98.62 215 LEU B O 1
ATOM 4666 N N . ASN B 1 216 ? -16.688 24.594 11.922 1 98.56 216 ASN B N 1
ATOM 4667 C CA . ASN B 1 216 ? -17.406 24.891 13.156 1 98.56 216 ASN B CA 1
ATOM 4668 C C . ASN B 1 216 ? -18.797 24.25 13.156 1 98.56 216 ASN B C 1
ATOM 4670 O O . ASN B 1 216 ? -19.25 23.734 12.141 1 98.56 216 ASN B O 1
ATOM 4674 N N . ASP B 1 217 ? -19.5 24.328 14.273 1 98.31 217 ASP B N 1
ATOM 4675 C CA . ASP B 1 217 ? -20.766 23.625 14.453 1 98.31 217 ASP B CA 1
ATOM 4676 C C . ASP B 1 217 ? -21.906 24.359 13.773 1 98.31 217 ASP B C 1
ATOM 4678 O O . ASP B 1 217 ? -22.984 23.797 13.578 1 98.31 217 ASP B O 1
ATOM 4682 N N . THR B 1 218 ? -21.781 25.641 13.391 1 97.44 218 THR B N 1
ATOM 4683 C CA . THR B 1 218 ? -22.781 26.406 12.648 1 97.44 218 THR B CA 1
ATOM 4684 C C . THR B 1 218 ? -22.781 26 11.18 1 97.44 218 THR B C 1
ATOM 4686 O O . THR B 1 218 ? -23.844 25.812 10.586 1 97.44 218 THR B O 1
ATOM 4689 N N . ASP B 1 219 ? -21.594 25.828 10.625 1 96.06 219 ASP B N 1
ATOM 4690 C CA . ASP B 1 219 ? -21.438 25.406 9.242 1 96.06 219 ASP B CA 1
ATOM 4691 C C . ASP B 1 219 ? -21.891 23.969 9.047 1 96.06 219 ASP B C 1
ATOM 4693 O O . ASP B 1 219 ? -22.625 23.672 8.094 1 96.06 219 ASP B O 1
ATOM 4697 N N . THR B 1 220 ? -21.453 23.031 9.969 1 97.06 220 THR B N 1
ATOM 4698 C CA . THR B 1 220 ? -21.781 21.609 9.945 1 97.06 220 THR B CA 1
ATOM 4699 C C . THR B 1 220 ? -22.094 21.109 11.344 1 97.06 220 THR B C 1
ATOM 4701 O O . THR B 1 220 ? -21.203 20.672 12.07 1 97.06 220 THR B O 1
ATOM 4704 N N . PRO B 1 221 ? -23.375 21.125 11.688 1 97.62 221 PRO B N 1
ATOM 4705 C CA . PRO B 1 221 ? -23.75 20.688 13.031 1 97.62 221 PRO B CA 1
ATOM 4706 C C . PRO B 1 221 ? -23.359 19.234 13.305 1 97.62 221 PRO B C 1
ATOM 4708 O O . PRO B 1 221 ? -23.594 18.359 12.469 1 97.62 221 PRO B O 1
ATOM 4711 N N . PRO B 1 222 ? -22.781 18.906 14.477 1 97.81 222 PRO B N 1
ATOM 4712 C CA . PRO B 1 222 ? -22.141 17.609 14.742 1 97.81 222 PRO B CA 1
ATOM 4713 C C . PRO B 1 222 ? -23.141 16.469 14.859 1 97.81 222 PRO B C 1
ATOM 4715 O O . PRO B 1 222 ? -22.75 15.297 14.836 1 97.81 222 PRO B O 1
ATOM 4718 N N . ASN B 1 223 ? -24.453 16.719 14.953 1 96.69 223 ASN B N 1
ATOM 4719 C CA . ASN B 1 223 ? -25.438 15.648 15.148 1 96.69 223 ASN B CA 1
ATOM 4720 C C . ASN B 1 223 ? -26.344 15.492 13.93 1 96.69 223 ASN B C 1
ATOM 4722 O O . ASN B 1 223 ? -27.359 14.812 13.992 1 96.69 223 ASN B O 1
ATOM 4726 N N . THR B 1 224 ? -25.953 16.125 12.82 1 97 224 THR B N 1
ATOM 4727 C CA . THR B 1 224 ? -26.734 15.992 11.594 1 97 224 THR B CA 1
ATOM 4728 C C . THR B 1 224 ? -26.594 14.586 11.016 1 97 224 THR B C 1
ATOM 4730 O O . THR B 1 224 ? -25.484 14.094 10.812 1 97 224 THR B O 1
ATOM 4733 N N . PRO B 1 225 ? -27.719 13.883 10.68 1 97.5 225 PRO B N 1
ATOM 4734 C CA . PRO B 1 225 ? -27.641 12.586 10 1 97.5 225 PRO B CA 1
ATOM 4735 C C . PRO B 1 225 ? -26.922 12.672 8.656 1 97.5 225 PRO B C 1
ATOM 4737 O O . PRO B 1 225 ? -27.109 13.641 7.918 1 97.5 225 PRO B O 1
ATOM 4740 N N . GLN B 1 226 ? -26.188 11.625 8.352 1 98.44 226 GLN B N 1
ATOM 4741 C CA . GLN B 1 226 ? -25.406 11.594 7.121 1 98.44 226 GLN B CA 1
ATOM 4742 C C . GLN B 1 226 ? -25.797 10.398 6.254 1 98.44 226 GLN B C 1
ATOM 4744 O O . GLN B 1 226 ? -25 9.477 6.074 1 98.44 226 GLN B O 1
ATOM 4749 N N . PRO B 1 227 ? -26.938 10.461 5.621 1 98.31 227 PRO B N 1
ATOM 4750 C CA . PRO B 1 227 ? -27.281 9.375 4.707 1 98.31 227 PRO B CA 1
ATOM 4751 C C . PRO B 1 227 ? -26.422 9.367 3.443 1 98.31 227 PRO B C 1
ATOM 4753 O O . PRO B 1 227 ? -25.812 10.383 3.109 1 98.31 227 PRO B O 1
ATOM 4756 N N . ALA B 1 228 ? -26.359 8.258 2.723 1 97.75 228 ALA B N 1
ATOM 4757 C CA . ALA B 1 228 ? -25.703 8.125 1.424 1 97.75 228 ALA B CA 1
ATOM 4758 C C . ALA B 1 228 ? -26.688 7.672 0.355 1 97.75 228 ALA B C 1
ATOM 4760 O O . ALA B 1 228 ? -27.172 6.535 0.385 1 97.75 228 ALA B O 1
ATOM 4761 N N . PRO B 1 229 ? -27.156 8.492 -0.561 1 97.69 229 PRO B N 1
ATOM 4762 C CA . PRO B 1 229 ? -26.594 9.82 -0.807 1 97.69 229 PRO B CA 1
ATOM 4763 C C . PRO B 1 229 ? -27.125 10.875 0.167 1 97.69 229 PRO B C 1
ATOM 4765 O O . PRO B 1 229 ? -28.219 10.703 0.729 1 97.69 229 PRO B O 1
ATOM 4768 N N . PRO B 1 230 ? -26.234 11.883 0.383 1 97.88 230 PRO B N 1
ATOM 4769 C CA . PRO B 1 230 ? -26.719 12.969 1.246 1 97.88 230 PRO B CA 1
ATOM 4770 C C . PRO B 1 230 ? -27.906 13.711 0.652 1 97.88 230 PRO B C 1
ATOM 4772 O O . PRO B 1 230 ? -27.969 13.922 -0.562 1 97.88 230 PRO B O 1
ATOM 4775 N N . ILE B 1 231 ? -28.797 14.234 1.524 1 95.88 231 ILE B N 1
ATOM 4776 C CA . ILE B 1 231 ? -30.078 14.703 1.004 1 95.88 231 ILE B CA 1
ATOM 4777 C C . ILE B 1 231 ? -30.281 16.156 1.397 1 95.88 231 ILE B C 1
ATOM 4779 O O . ILE B 1 231 ? -30.969 16.906 0.689 1 95.88 231 ILE B O 1
ATOM 4783 N N . THR B 1 232 ? -29.828 16.641 2.545 1 97.12 232 THR B N 1
ATOM 4784 C CA . THR B 1 232 ? -30 18.016 2.98 1 97.12 232 THR B CA 1
ATOM 4785 C C . THR B 1 232 ? -28.766 18.859 2.639 1 97.12 232 THR B C 1
ATOM 4787 O O . THR B 1 232 ? -27.688 18.312 2.41 1 97.12 232 THR B O 1
ATOM 4790 N N . PRO B 1 233 ? -28.891 20.141 2.59 1 97.62 233 PRO B N 1
ATOM 4791 C CA . PRO B 1 233 ? -27.719 20.984 2.373 1 97.62 233 PRO B CA 1
ATOM 4792 C C . PRO B 1 233 ? -26.625 20.75 3.416 1 97.62 233 PRO B C 1
ATOM 4794 O O . PRO B 1 233 ? -25.438 20.766 3.082 1 97.62 233 PRO B O 1
ATOM 4797 N N . GLN B 1 234 ? -27.062 20.516 4.641 1 97.06 234 GLN B N 1
ATOM 4798 C CA . GLN B 1 234 ? -26.094 20.297 5.711 1 97.06 234 GLN B CA 1
ATOM 4799 C C . GLN B 1 234 ? -25.344 18.984 5.531 1 97.06 234 GLN B C 1
ATOM 4801 O O . GLN B 1 234 ? -24.125 18.922 5.715 1 97.06 234 GLN B O 1
ATOM 4806 N N . SER B 1 235 ? -26.109 17.938 5.188 1 98.19 235 SER B N 1
ATOM 4807 C CA . SER B 1 235 ? -25.469 16.641 4.965 1 98.19 235 SER B CA 1
ATOM 4808 C C . SER B 1 235 ? -24.578 16.672 3.721 1 98.19 235 SER B C 1
ATOM 4810 O O . SER B 1 235 ? -23.531 16.031 3.678 1 98.19 235 SER B O 1
ATOM 4812 N N . ARG B 1 236 ? -24.969 17.453 2.697 1 98.62 236 ARG B N 1
ATOM 4813 C CA . ARG B 1 236 ? -24.156 17.609 1.496 1 98.62 236 ARG B CA 1
ATOM 4814 C C . ARG B 1 236 ? -22.859 18.359 1.809 1 98.62 236 ARG B C 1
ATOM 4816 O O . ARG B 1 236 ? -21.797 17.984 1.315 1 98.62 236 ARG B O 1
ATOM 4823 N N . ARG B 1 237 ? -22.984 19.375 2.639 1 98.81 237 ARG B N 1
ATOM 4824 C CA . ARG B 1 237 ? -21.828 20.156 3.051 1 98.81 237 ARG B CA 1
ATOM 4825 C C . ARG B 1 237 ? -20.828 19.297 3.809 1 98.81 237 ARG B C 1
ATOM 4827 O O . ARG B 1 237 ? -19.641 19.281 3.484 1 98.81 237 ARG B O 1
ATOM 4834 N N . MET B 1 238 ? -21.312 18.484 4.812 1 98.88 238 MET B N 1
ATOM 4835 C CA . MET B 1 238 ? -20.438 17.625 5.613 1 98.88 238 MET B CA 1
ATOM 4836 C C . MET B 1 238 ? -19.812 16.547 4.754 1 98.88 238 MET B C 1
ATOM 4838 O O . MET B 1 238 ? -18.625 16.25 4.898 1 98.88 238 MET B O 1
ATOM 4842 N N . GLN B 1 239 ? -20.625 15.961 3.816 1 98.94 239 GLN B N 1
ATOM 4843 C CA . GLN B 1 239 ? -20.094 14.906 2.961 1 98.94 239 GLN B CA 1
ATOM 4844 C C . GLN B 1 239 ? -19.031 15.438 2.016 1 98.94 239 GLN B C 1
ATOM 4846 O O . GLN B 1 239 ? -18.047 14.742 1.716 1 98.94 239 GLN B O 1
ATOM 4851 N N . ALA B 1 240 ? -19.203 16.641 1.526 1 98.94 240 ALA B N 1
ATOM 4852 C CA . ALA B 1 240 ? -18.188 17.25 0.663 1 98.94 240 ALA B CA 1
ATOM 4853 C C . ALA B 1 240 ? -16.875 17.406 1.402 1 98.94 240 ALA B C 1
ATOM 4855 O O . ALA B 1 240 ? -15.797 17.203 0.827 1 98.94 240 ALA B O 1
ATOM 4856 N N . ILE B 1 241 ? -16.938 17.781 2.666 1 98.94 241 ILE B N 1
ATOM 4857 C CA . ILE B 1 241 ? -15.758 17.938 3.502 1 98.94 241 ILE B CA 1
ATOM 4858 C C . ILE B 1 241 ? -15.078 16.578 3.695 1 98.94 241 ILE B C 1
ATOM 4860 O O . ILE B 1 241 ? -13.859 16.453 3.545 1 98.94 241 ILE B O 1
ATOM 4864 N N . ALA B 1 242 ? -15.875 15.523 3.947 1 98.94 242 ALA B N 1
ATOM 4865 C CA . ALA B 1 242 ? -15.344 14.18 4.113 1 98.94 242 ALA B CA 1
ATOM 4866 C C . ALA B 1 242 ? -14.727 13.672 2.814 1 98.94 242 ALA B C 1
ATOM 4868 O O . ALA B 1 242 ? -13.688 13.008 2.834 1 98.94 242 ALA B O 1
ATOM 4869 N N . ASN B 1 243 ? -15.406 13.969 1.662 1 98.94 243 ASN B N 1
ATOM 4870 C CA . ASN B 1 243 ? -14.859 13.586 0.363 1 98.94 243 ASN B CA 1
ATOM 4871 C C . ASN B 1 243 ? -13.523 14.266 0.096 1 98.94 243 ASN B C 1
ATOM 4873 O O . ASN B 1 243 ? -12.602 13.641 -0.445 1 98.94 243 ASN B O 1
ATOM 4877 N N . THR B 1 244 ? -13.43 15.539 0.458 1 98.94 244 THR B N 1
ATOM 4878 C CA . THR B 1 244 ? -12.172 16.281 0.323 1 98.94 244 THR B CA 1
ATOM 4879 C C . THR B 1 244 ? -11.07 15.617 1.15 1 98.94 244 THR B C 1
ATOM 4881 O O . THR B 1 244 ? -9.945 15.461 0.676 1 98.94 244 THR B O 1
ATOM 4884 N N . ALA B 1 245 ? -11.422 15.25 2.385 1 98.94 245 ALA B N 1
ATOM 4885 C CA . ALA B 1 245 ? -10.461 14.539 3.229 1 98.94 245 ALA B CA 1
ATOM 4886 C C . ALA B 1 245 ? -9.984 13.258 2.557 1 98.94 245 ALA B C 1
ATOM 4888 O O . ALA B 1 245 ? -8.789 12.961 2.539 1 98.94 245 ALA B O 1
ATOM 4889 N N . GLY B 1 246 ? -10.938 12.461 2.004 1 98.94 246 GLY B N 1
ATOM 4890 C CA . GLY B 1 246 ? -10.578 11.227 1.324 1 98.94 246 GLY B CA 1
ATOM 4891 C C . GLY B 1 246 ? -9.523 11.43 0.252 1 98.94 246 GLY B C 1
ATOM 4892 O O . GLY B 1 246 ? -8.547 10.68 0.188 1 98.94 246 GLY B O 1
ATOM 4893 N N . PHE B 1 247 ? -9.656 12.422 -0.577 1 98.94 247 PHE B N 1
ATOM 4894 C CA . PHE B 1 247 ? -8.688 12.711 -1.631 1 98.94 247 PHE B CA 1
ATOM 4895 C C . PHE B 1 247 ? -7.395 13.258 -1.043 1 98.94 247 PHE B C 1
ATOM 4897 O O . PHE B 1 247 ? -6.309 13.008 -1.574 1 98.94 247 PHE B O 1
ATOM 4904 N N . HIS B 1 248 ? -7.5 14.047 0.021 1 98.94 248 HIS B N 1
ATOM 4905 C CA . HIS B 1 248 ? -6.305 14.586 0.663 1 98.94 248 HIS B CA 1
ATOM 4906 C C . HIS B 1 248 ? -5.461 13.469 1.28 1 98.94 248 HIS B C 1
ATOM 4908 O O . HIS B 1 248 ? -4.23 13.531 1.255 1 98.94 248 HIS B O 1
ATOM 4914 N N . PHE B 1 249 ? -6.16 12.391 1.917 1 98.94 249 PHE B N 1
ATOM 4915 C CA . PHE B 1 249 ? -5.453 11.234 2.447 1 98.94 249 PHE B CA 1
ATOM 4916 C C . PHE B 1 249 ? -4.57 10.602 1.377 1 98.94 249 PHE B C 1
ATOM 4918 O O . PHE B 1 249 ? -3.383 10.359 1.605 1 98.94 249 PHE B O 1
ATOM 4925 N N . ALA B 1 250 ? -5.137 10.398 0.185 1 98.88 250 ALA B N 1
ATOM 4926 C CA . ALA B 1 250 ? -4.414 9.766 -0.914 1 98.88 250 ALA B CA 1
ATOM 4927 C C . ALA B 1 250 ? -3.268 10.648 -1.396 1 98.88 250 ALA B C 1
ATOM 4929 O O . ALA B 1 250 ? -2.178 10.156 -1.698 1 98.88 250 ALA B O 1
ATOM 4930 N N . TYR B 1 251 ? -3.537 11.945 -1.487 1 98.88 251 TYR B N 1
ATOM 4931 C CA . TYR B 1 251 ? -2.535 12.922 -1.914 1 98.88 251 TYR B CA 1
ATOM 4932 C C . TYR B 1 251 ? -1.318 12.883 -0.998 1 98.88 251 TYR B C 1
ATOM 4934 O O . TYR B 1 251 ? -0.18 12.82 -1.469 1 98.88 251 TYR B O 1
ATOM 4942 N N . ILE B 1 252 ? -1.535 12.883 0.371 1 98.88 252 ILE B N 1
ATOM 4943 C CA . ILE B 1 252 ? -0.461 12.914 1.357 1 98.88 252 ILE B CA 1
ATOM 4944 C C . ILE B 1 252 ? 0.379 11.641 1.243 1 98.88 252 ILE B C 1
ATOM 4946 O O . ILE B 1 252 ? 1.606 11.711 1.15 1 98.88 252 ILE B O 1
ATOM 4950 N N . GLU B 1 253 ? -0.28 10.492 1.187 1 98.81 253 GLU B N 1
ATOM 4951 C CA . GLU B 1 253 ? 0.428 9.219 1.29 1 98.81 253 GLU B CA 1
ATOM 4952 C C . GLU B 1 253 ? 1.108 8.859 -0.028 1 98.81 253 GLU B C 1
ATOM 4954 O O . GLU B 1 253 ? 2.17 8.227 -0.033 1 98.81 253 GLU B O 1
ATOM 4959 N N . GLN B 1 254 ? 0.479 9.289 -1.166 1 98.56 254 GLN B N 1
ATOM 4960 C CA . GLN B 1 254 ? 1.169 9.148 -2.443 1 98.56 254 GLN B CA 1
ATOM 4961 C C . GLN B 1 254 ? 2.488 9.914 -2.441 1 98.56 254 GLN B C 1
ATOM 4963 O O . GLN B 1 254 ? 3.494 9.438 -2.969 1 98.56 254 GLN B O 1
ATOM 4968 N N . GLY B 1 255 ? 2.494 11.109 -1.887 1 98.62 255 GLY B N 1
ATOM 4969 C CA . GLY B 1 255 ? 3.721 11.883 -1.755 1 98.62 255 GLY B CA 1
ATOM 4970 C C . GLY B 1 255 ? 4.793 11.172 -0.953 1 98.62 255 GLY B C 1
ATOM 4971 O O . GLY B 1 255 ? 5.969 11.195 -1.318 1 98.62 255 GLY B O 1
ATOM 4972 N N . GLY B 1 256 ? 4.355 10.547 0.176 1 98.69 256 GLY B N 1
ATOM 4973 C CA . GLY B 1 256 ? 5.285 9.758 0.971 1 98.69 256 GLY B CA 1
ATOM 4974 C C . GLY B 1 256 ? 5.879 8.594 0.209 1 98.69 256 GLY B C 1
ATOM 4975 O O . GLY B 1 256 ? 7.062 8.281 0.363 1 98.69 256 GLY B O 1
ATOM 4976 N N . ALA B 1 257 ? 5.086 7.961 -0.604 1 98.81 257 ALA B N 1
ATOM 4977 C CA . ALA B 1 257 ? 5.551 6.836 -1.413 1 98.81 257 ALA B CA 1
ATOM 4978 C C . ALA B 1 257 ? 6.699 7.254 -2.326 1 98.81 257 ALA B C 1
ATOM 4980 O O . ALA B 1 257 ? 7.727 6.578 -2.393 1 98.81 257 ALA B O 1
ATOM 4981 N N . SER B 1 258 ? 6.539 8.414 -2.965 1 98.81 258 SER B N 1
ATOM 4982 C CA . SER B 1 258 ? 7.555 8.922 -3.881 1 98.81 258 SER B CA 1
ATOM 4983 C C . SER B 1 258 ? 8.781 9.422 -3.125 1 98.81 258 SER B C 1
ATOM 4985 O O . SER B 1 258 ? 9.914 9.172 -3.533 1 98.81 258 SER B O 1
ATOM 4987 N N . LEU B 1 259 ? 8.586 10.141 -2.031 1 98.94 259 LEU B N 1
ATOM 4988 C CA . LEU B 1 259 ? 9.672 10.727 -1.26 1 98.94 259 LEU B CA 1
ATOM 4989 C C . LEU B 1 259 ? 10.602 9.641 -0.725 1 98.94 259 LEU B C 1
ATOM 4991 O O . LEU B 1 259 ? 11.828 9.742 -0.869 1 98.94 259 LEU B O 1
ATOM 4995 N N . TYR B 1 260 ? 10.039 8.617 -0.087 1 98.94 260 TYR B N 1
ATOM 4996 C CA . TYR B 1 260 ? 10.867 7.57 0.505 1 98.94 260 TYR B CA 1
ATOM 4997 C C . TYR B 1 260 ? 11.586 6.77 -0.573 1 98.94 260 TYR B C 1
ATOM 4999 O O . TYR B 1 260 ? 12.719 6.312 -0.366 1 98.94 260 TYR B O 1
ATOM 5007 N N . THR B 1 261 ? 10.938 6.57 -1.736 1 98.81 261 THR B N 1
ATOM 5008 C CA . THR B 1 261 ? 11.609 5.93 -2.861 1 98.81 261 THR B CA 1
ATOM 5009 C C . THR B 1 261 ? 12.828 6.742 -3.297 1 98.81 261 THR B C 1
ATOM 5011 O O . THR B 1 261 ? 13.898 6.184 -3.541 1 98.81 261 THR B O 1
ATOM 5014 N N . ASN B 1 262 ? 12.695 8.055 -3.373 1 98.69 262 ASN B N 1
ATOM 5015 C CA . ASN B 1 262 ? 13.789 8.945 -3.762 1 98.69 262 ASN B CA 1
ATOM 5016 C C . ASN B 1 262 ? 14.898 8.953 -2.713 1 98.69 262 ASN B C 1
ATOM 5018 O O . ASN B 1 262 ? 16.078 8.898 -3.055 1 98.69 262 ASN B O 1
ATOM 5022 N N . MET B 1 263 ? 14.531 9.039 -1.405 1 98.81 263 MET B N 1
ATOM 5023 C CA . MET B 1 263 ? 15.508 9.102 -0.32 1 98.81 263 MET B CA 1
ATOM 5024 C C . MET B 1 263 ? 16.312 7.816 -0.231 1 98.81 263 MET B C 1
ATOM 5026 O O . MET B 1 263 ? 17.484 7.84 0.143 1 98.81 263 MET B O 1
ATOM 5030 N N . ALA B 1 264 ? 15.727 6.711 -0.625 1 98.56 264 ALA B N 1
ATOM 5031 C CA . ALA B 1 264 ? 16.438 5.438 -0.628 1 98.56 264 ALA B CA 1
ATOM 5032 C C . ALA B 1 264 ? 17.656 5.492 -1.553 1 98.56 264 ALA B C 1
ATOM 5034 O O . ALA B 1 264 ? 18.688 4.871 -1.272 1 98.56 264 ALA B O 1
ATOM 5035 N N . LEU B 1 265 ? 17.562 6.25 -2.621 1 97.56 265 LEU B N 1
ATOM 5036 C CA . LEU B 1 265 ? 18.609 6.32 -3.631 1 97.56 265 LEU B CA 1
ATOM 5037 C C . LEU B 1 265 ? 19.781 7.16 -3.141 1 97.56 265 LEU B C 1
ATOM 5039 O O . LEU B 1 265 ? 20.859 7.129 -3.73 1 97.56 265 LEU B O 1
ATOM 5043 N N . LYS B 1 266 ? 19.594 7.805 -1.981 1 97.19 266 LYS B N 1
ATOM 5044 C CA . LYS B 1 266 ? 20.594 8.742 -1.49 1 97.19 266 LYS B CA 1
ATOM 5045 C C . LYS B 1 266 ? 21.281 8.203 -0.243 1 97.19 266 LYS B C 1
ATOM 5047 O O . LYS B 1 266 ? 22.359 8.68 0.132 1 97.19 266 LYS B O 1
ATOM 5052 N N . ALA B 1 267 ? 20.672 7.23 0.432 1 96.75 267 ALA B N 1
ATOM 5053 C CA . ALA B 1 267 ? 21.188 6.688 1.688 1 96.75 267 ALA B CA 1
ATOM 5054 C C . ALA B 1 267 ? 22.5 5.941 1.467 1 96.75 267 ALA B C 1
ATOM 5056 O O . ALA B 1 267 ? 22.625 5.141 0.535 1 96.75 267 ALA B O 1
ATOM 5057 N N . SER B 1 268 ? 23.484 6.211 2.318 1 94.88 268 SER B N 1
ATOM 5058 C CA . SER B 1 268 ? 24.781 5.555 2.25 1 94.88 268 SER B CA 1
ATOM 5059 C C . SER B 1 268 ? 24.844 4.34 3.172 1 94.88 268 SER B C 1
ATOM 5061 O O . SER B 1 268 ? 25.281 3.262 2.758 1 94.88 268 SER B O 1
ATOM 5063 N N . ASP B 1 269 ? 24.469 4.555 4.398 1 94.56 269 ASP B N 1
ATOM 5064 C CA . ASP B 1 269 ? 24.531 3.498 5.406 1 94.56 269 ASP B CA 1
ATOM 5065 C C . ASP B 1 269 ? 23.406 2.48 5.199 1 94.56 269 ASP B C 1
ATOM 5067 O O . ASP B 1 269 ? 22.266 2.852 4.918 1 94.56 269 ASP B O 1
ATOM 5071 N N . LEU B 1 270 ? 23.734 1.204 5.426 1 94.25 270 LEU B N 1
ATOM 5072 C CA . LEU B 1 270 ? 22.766 0.145 5.164 1 94.25 270 LEU B CA 1
ATOM 5073 C C . LEU B 1 270 ? 21.641 0.182 6.18 1 94.25 270 LEU B C 1
ATOM 5075 O O . LEU B 1 270 ? 20.484 -0.142 5.852 1 94.25 270 LEU B O 1
ATOM 5079 N N . GLU B 1 271 ? 21.953 0.491 7.383 1 95.19 271 GLU B N 1
ATOM 5080 C CA . GLU B 1 271 ? 20.891 0.588 8.383 1 95.19 271 GLU B CA 1
ATOM 5081 C C . GLU B 1 271 ? 19.953 1.746 8.078 1 95.19 271 GLU B C 1
ATOM 5083 O O . GLU B 1 271 ? 18.734 1.631 8.258 1 95.19 271 GLU B O 1
ATOM 5088 N N . VAL B 1 272 ? 20.5 2.893 7.605 1 97.12 272 VAL B N 1
ATOM 5089 C CA . VAL B 1 272 ? 19.688 4.031 7.195 1 97.12 272 VAL B CA 1
ATOM 5090 C C . VAL B 1 272 ? 18.828 3.648 5.996 1 97.12 272 VAL B C 1
ATOM 5092 O O . VAL B 1 272 ? 17.641 3.971 5.949 1 97.12 272 VAL B O 1
ATOM 5095 N N . LEU B 1 273 ? 19.438 2.924 5.043 1 97.56 273 LEU B N 1
ATOM 5096 C CA . LEU B 1 273 ? 18.672 2.457 3.895 1 97.56 273 LEU B CA 1
ATOM 5097 C C . LEU B 1 273 ? 17.531 1.552 4.34 1 97.56 273 LEU B C 1
ATOM 5099 O O . LEU B 1 273 ? 16.406 1.657 3.826 1 97.56 273 LEU B O 1
ATOM 5103 N N . ARG B 1 274 ? 17.75 0.65 5.262 1 97.75 274 ARG B N 1
ATOM 5104 C CA . ARG B 1 274 ? 16.719 -0.244 5.777 1 97.75 274 ARG B CA 1
ATOM 5105 C C . ARG B 1 274 ? 15.57 0.545 6.402 1 97.75 274 ARG B C 1
ATOM 5107 O O . ARG B 1 274 ? 14.406 0.223 6.188 1 97.75 274 ARG B O 1
ATOM 5114 N N . ILE B 1 275 ? 15.938 1.588 7.211 1 98.62 275 ILE B N 1
ATOM 5115 C CA . ILE B 1 275 ? 14.93 2.453 7.816 1 98.62 275 ILE B CA 1
ATOM 5116 C C . ILE B 1 275 ? 14.086 3.102 6.727 1 98.62 275 ILE B C 1
ATOM 5118 O O . ILE B 1 275 ? 12.852 3.049 6.773 1 98.62 275 ILE B O 1
ATOM 5122 N N . VAL B 1 276 ? 14.727 3.621 5.699 1 98.88 276 VAL B N 1
ATOM 5123 C CA . VAL B 1 276 ? 14.062 4.395 4.652 1 98.88 276 VAL B CA 1
ATOM 5124 C C . VAL B 1 276 ? 13.156 3.484 3.834 1 98.88 276 VAL B C 1
ATOM 5126 O O . VAL B 1 276 ? 11.984 3.811 3.6 1 98.88 276 VAL B O 1
ATOM 5129 N N . VAL B 1 277 ? 13.609 2.27 3.447 1 98.81 277 VAL B N 1
ATOM 5130 C CA . VAL B 1 277 ? 12.812 1.424 2.561 1 98.81 277 VAL B CA 1
ATOM 5131 C C . VAL B 1 277 ? 11.703 0.743 3.352 1 98.81 277 VAL B C 1
ATOM 5133 O O . VAL B 1 277 ? 10.617 0.49 2.818 1 98.81 277 VAL B O 1
ATOM 5136 N N . SER B 1 278 ? 11.898 0.501 4.652 1 98.88 278 SER B N 1
ATOM 5137 C CA . SER B 1 278 ? 10.883 -0.164 5.453 1 98.88 278 SER B CA 1
ATOM 5138 C C . SER B 1 278 ? 9.734 0.788 5.793 1 98.88 278 SER B C 1
ATOM 5140 O O . SER B 1 278 ? 8.562 0.412 5.711 1 98.88 278 SER B O 1
ATOM 5142 N N . ILE B 1 279 ? 10.055 2.035 6.199 1 98.94 279 ILE B N 1
ATOM 5143 C CA . ILE B 1 279 ? 9.023 3.041 6.438 1 98.94 279 ILE B CA 1
ATOM 5144 C C . ILE B 1 279 ? 8.367 3.426 5.113 1 98.94 279 ILE B C 1
ATOM 5146 O O . ILE B 1 279 ? 7.148 3.582 5.043 1 98.94 279 ILE B O 1
ATOM 5150 N N . GLY B 1 280 ? 9.188 3.537 4.035 1 98.94 280 GLY B N 1
ATOM 5151 C CA . GLY B 1 280 ? 8.672 3.861 2.715 1 98.94 280 GLY B CA 1
ATOM 5152 C C . GLY B 1 280 ? 7.641 2.863 2.219 1 98.94 280 GLY B C 1
ATOM 5153 O O . GLY B 1 280 ? 6.668 3.242 1.561 1 98.94 280 GLY B O 1
ATOM 5154 N N . GLY B 1 281 ? 7.871 1.568 2.498 1 98.94 281 GLY B N 1
ATOM 5155 C CA . GLY B 1 281 ? 6.879 0.564 2.156 1 98.94 281 GLY B CA 1
ATOM 5156 C C . GLY B 1 281 ? 5.539 0.795 2.83 1 98.94 281 GLY B C 1
ATOM 5157 O O . GLY B 1 281 ? 4.488 0.578 2.225 1 98.94 281 GLY B O 1
ATOM 5158 N N . VAL B 1 282 ? 5.539 1.28 4.047 1 98.94 282 VAL B N 1
ATOM 5159 C CA . VAL B 1 282 ? 4.301 1.551 4.766 1 98.94 282 VAL B CA 1
ATOM 5160 C C . VAL B 1 282 ? 3.586 2.744 4.133 1 98.94 282 VAL B C 1
ATOM 5162 O O . VAL B 1 282 ? 2.357 2.758 4.031 1 98.94 282 VAL B O 1
ATOM 5165 N N . GLU B 1 283 ? 4.375 3.775 3.701 1 98.88 283 GLU B N 1
ATOM 5166 C CA . GLU B 1 283 ? 3.777 4.902 2.99 1 98.88 283 GLU B CA 1
ATOM 5167 C C . GLU B 1 283 ? 3.033 4.438 1.742 1 98.88 283 GLU B C 1
ATOM 5169 O O . GLU B 1 283 ? 1.974 4.969 1.41 1 98.88 283 GLU B O 1
ATOM 5174 N N . VAL B 1 284 ? 3.592 3.463 1.048 1 98.94 284 VAL B N 1
ATOM 5175 C CA . VAL B 1 284 ? 2.961 2.922 -0.152 1 98.94 284 VAL B CA 1
ATOM 5176 C C . VAL B 1 284 ? 1.687 2.17 0.229 1 98.94 284 VAL B C 1
ATOM 5178 O O . VAL B 1 284 ? 0.673 2.262 -0.468 1 98.94 284 VAL B O 1
ATOM 5181 N N . ASP B 1 285 ? 1.78 1.388 1.309 1 98.88 285 ASP B N 1
ATOM 5182 C CA . ASP B 1 285 ? 0.606 0.676 1.806 1 98.88 285 ASP B CA 1
ATOM 5183 C C . ASP B 1 285 ? -0.534 1.645 2.111 1 98.88 285 ASP B C 1
ATOM 5185 O O . ASP B 1 285 ? -1.682 1.4 1.73 1 98.88 285 ASP B O 1
ATOM 5189 N N . HIS B 1 286 ? -0.172 2.811 2.773 1 98.88 286 HIS B N 1
ATOM 5190 C CA . HIS B 1 286 ? -1.143 3.865 3.041 1 98.88 286 HIS B CA 1
ATOM 5191 C C . HIS B 1 286 ? -1.769 4.379 1.749 1 98.88 286 HIS B C 1
ATOM 5193 O O . HIS B 1 286 ? -2.99 4.516 1.659 1 98.88 286 HIS B O 1
ATOM 5199 N N . PHE B 1 287 ? -0.925 4.645 0.77 1 98.94 287 PHE B N 1
ATOM 5200 C CA . PHE B 1 287 ? -1.396 5.207 -0.49 1 98.94 287 PHE B CA 1
ATOM 5201 C C . PHE B 1 287 ? -2.389 4.27 -1.166 1 98.94 287 PHE B C 1
ATOM 5203 O O . PHE B 1 287 ? -3.438 4.707 -1.646 1 98.94 287 PHE B O 1
ATOM 5210 N N . GLY B 1 288 ? -2.059 2.988 -1.197 1 98.75 288 GLY B N 1
ATOM 5211 C CA . GLY B 1 288 ? -2.965 2.027 -1.809 1 98.75 288 GLY B CA 1
ATOM 5212 C C . GLY B 1 288 ? -4.34 2.018 -1.172 1 98.75 288 GLY B C 1
ATOM 5213 O O . GLY B 1 288 ? -5.355 1.998 -1.873 1 98.75 288 GLY B O 1
ATOM 5214 N N . LEU B 1 289 ? -4.387 2.057 0.126 1 98.69 289 LEU B N 1
ATOM 5215 C CA . LEU B 1 289 ? -5.645 2.082 0.86 1 98.69 289 LEU B CA 1
ATOM 5216 C C . LEU B 1 289 ? -6.465 3.312 0.49 1 98.69 289 LEU B C 1
ATOM 5218 O O . LEU B 1 289 ? -7.637 3.197 0.125 1 98.69 289 LEU B O 1
ATOM 5222 N N . TRP B 1 290 ? -5.852 4.449 0.542 1 98.88 290 TRP B N 1
ATOM 5223 C CA . TRP B 1 290 ? -6.586 5.703 0.399 1 98.88 290 TRP B CA 1
ATOM 5224 C C . TRP B 1 290 ? -6.961 5.949 -1.058 1 98.88 290 TRP B C 1
ATOM 5226 O O . TRP B 1 290 ? -7.984 6.578 -1.343 1 98.88 290 TRP B O 1
ATOM 5236 N N . HIS B 1 291 ? -6.121 5.375 -1.999 1 98.69 291 HIS B N 1
ATOM 5237 C CA . HIS B 1 291 ? -6.48 5.398 -3.412 1 98.69 291 HIS B CA 1
ATOM 5238 C C . HIS B 1 291 ? -7.836 4.734 -3.646 1 98.69 291 HIS B C 1
ATOM 5240 O O . HIS B 1 291 ? -8.688 5.285 -4.352 1 98.69 291 HIS B O 1
ATOM 5246 N N . ASP B 1 292 ? -8.039 3.633 -3.002 1 98.38 292 ASP B N 1
ATOM 5247 C CA . ASP B 1 292 ? -9.289 2.879 -3.115 1 98.38 292 ASP B CA 1
ATOM 5248 C C . ASP B 1 292 ? -10.445 3.639 -2.484 1 98.38 292 ASP B C 1
ATOM 5250 O O . ASP B 1 292 ? -11.5 3.814 -3.109 1 98.38 292 ASP B O 1
ATOM 5254 N N . LYS B 1 293 ? -10.273 4.191 -1.317 1 98.56 293 LYS B N 1
ATOM 5255 C CA . LYS B 1 293 ? -11.359 4.809 -0.571 1 98.56 293 LYS B CA 1
ATOM 5256 C C . LYS B 1 293 ? -11.742 6.16 -1.17 1 98.56 293 LYS B C 1
ATOM 5258 O O . LYS B 1 293 ? -12.914 6.547 -1.15 1 98.56 293 LYS B O 1
ATOM 5263 N N . ALA B 1 294 ? -10.734 6.926 -1.674 1 98.75 294 ALA B N 1
ATOM 5264 C CA . ALA B 1 294 ? -11.023 8.188 -2.35 1 98.75 294 ALA B CA 1
ATOM 5265 C C . ALA B 1 294 ? -11.953 7.977 -3.537 1 98.75 294 ALA B C 1
ATOM 5267 O O . ALA B 1 294 ? -12.797 8.828 -3.836 1 98.75 294 ALA B O 1
ATOM 5268 N N . GLY B 1 295 ? -11.828 6.812 -4.188 1 98.56 295 GLY B N 1
ATOM 5269 C CA . GLY B 1 295 ? -12.672 6.496 -5.332 1 98.56 295 GLY B CA 1
ATOM 5270 C C . GLY B 1 295 ? -14.148 6.449 -4.992 1 98.56 295 GLY B C 1
ATOM 5271 O O . GLY B 1 295 ? -14.992 6.766 -5.832 1 98.56 295 GLY B O 1
ATOM 5272 N N . ASN B 1 296 ? -14.484 6.141 -3.766 1 98.62 296 ASN B N 1
ATOM 5273 C CA . ASN B 1 296 ? -15.875 6.031 -3.35 1 98.62 296 ASN B CA 1
ATOM 5274 C C . ASN B 1 296 ? -16.562 7.395 -3.312 1 98.62 296 ASN B C 1
ATOM 5276 O O . ASN B 1 296 ? -17.781 7.484 -3.383 1 98.62 296 ASN B O 1
ATOM 5280 N N . ALA B 1 297 ? -15.766 8.508 -3.229 1 98.88 297 ALA B N 1
ATOM 5281 C CA . ALA B 1 297 ? -16.312 9.867 -3.223 1 98.88 297 ALA B CA 1
ATOM 5282 C C . ALA B 1 297 ? -16.859 10.25 -4.598 1 98.88 297 ALA B C 1
ATOM 5284 O O . ALA B 1 297 ? -17.625 11.195 -4.723 1 98.88 297 ALA B O 1
ATOM 5285 N N . VAL B 1 298 ? -16.406 9.531 -5.648 1 98.81 298 VAL B N 1
ATOM 5286 C CA . VAL B 1 298 ? -16.734 9.875 -7.023 1 98.81 298 VAL B CA 1
ATOM 5287 C C . VAL B 1 298 ? -17.375 8.672 -7.719 1 98.81 298 VAL B C 1
ATOM 5289 O O . VAL B 1 298 ? -17.266 8.516 -8.938 1 98.81 298 VAL B O 1
ATOM 5292 N N . ALA B 1 299 ? -17.875 7.77 -6.988 1 98.44 299 ALA B N 1
ATOM 5293 C CA . ALA B 1 299 ? -18.688 6.637 -7.41 1 98.44 299 ALA B CA 1
ATOM 5294 C C . ALA B 1 299 ? -20.047 6.645 -6.711 1 98.44 299 ALA B C 1
ATOM 5296 O O . ALA B 1 299 ? -20.219 7.312 -5.688 1 98.44 299 ALA B O 1
ATOM 5297 N N . THR B 1 300 ? -21.078 5.965 -7.262 1 97.5 300 THR B N 1
ATOM 5298 C CA . THR B 1 300 ? -22.391 5.859 -6.613 1 97.5 300 THR B CA 1
ATOM 5299 C C . THR B 1 300 ? -22.266 5.141 -5.273 1 97.5 300 THR B C 1
ATOM 5301 O O . THR B 1 300 ? -21.547 4.148 -5.156 1 97.5 300 THR B O 1
ATOM 5304 N N . PRO B 1 301 ? -22.875 5.695 -4.234 1 97.94 301 PRO B N 1
ATOM 5305 C CA . PRO B 1 301 ? -23.984 6.652 -4.258 1 97.94 301 PRO B CA 1
ATOM 5306 C C . PRO B 1 301 ? -23.531 8.086 -3.99 1 97.94 301 PRO B C 1
ATOM 5308 O O . PRO B 1 301 ? -24.359 8.992 -3.891 1 97.94 301 PRO B O 1
ATOM 5311 N N . LEU B 1 302 ? -22.219 8.367 -3.854 1 98.62 302 LEU B N 1
ATOM 5312 C CA . LEU B 1 302 ? -21.781 9.695 -3.445 1 98.62 302 LEU B CA 1
ATOM 5313 C C . LEU B 1 302 ? -21.484 10.57 -4.66 1 98.62 302 LEU B C 1
ATOM 5315 O O . LEU B 1 302 ? -21.375 11.789 -4.539 1 98.62 302 LEU B O 1
ATOM 5319 N N . ALA B 1 303 ? -21.312 9.898 -5.852 1 98.56 303 ALA B N 1
ATOM 5320 C CA . ALA B 1 303 ? -21 10.641 -7.074 1 98.56 303 ALA B CA 1
ATOM 5321 C C . ALA B 1 303 ? -22.078 11.672 -7.391 1 98.56 303 ALA B C 1
ATOM 5323 O O . ALA B 1 303 ? -23.266 11.422 -7.176 1 98.56 303 ALA B O 1
ATOM 5324 N N . GLY B 1 304 ? -21.609 12.836 -7.965 1 98.25 304 GLY B N 1
ATOM 5325 C CA . GLY B 1 304 ? -22.547 13.891 -8.312 1 98.25 304 GLY B CA 1
ATOM 5326 C C . GLY B 1 304 ? -22.812 14.859 -7.176 1 98.25 304 GLY B C 1
ATOM 5327 O O . GLY B 1 304 ? -23.547 15.828 -7.34 1 98.25 304 GLY B O 1
ATOM 5328 N N . LEU B 1 305 ? -22.172 14.656 -6.016 1 98.62 305 LEU B N 1
ATOM 5329 C CA . LEU B 1 305 ? -22.328 15.539 -4.863 1 98.62 305 LEU B CA 1
ATOM 5330 C C . LEU B 1 305 ? -21.828 16.938 -5.176 1 98.62 305 LEU B C 1
ATOM 5332 O O . LEU B 1 305 ? -20.75 17.109 -5.746 1 98.62 305 LEU B O 1
ATOM 5336 N N . ILE B 1 306 ? -22.609 17.938 -4.855 1 98.62 306 ILE B N 1
ATOM 5337 C CA . ILE B 1 306 ? -22.234 19.344 -4.961 1 98.62 306 ILE B CA 1
ATOM 5338 C C . ILE B 1 306 ? -22.266 19.984 -3.58 1 98.62 306 ILE B C 1
ATOM 5340 O O . ILE B 1 306 ? -23.281 19.953 -2.893 1 98.62 306 ILE B O 1
ATOM 5344 N N . ASP B 1 307 ? -21.172 20.438 -3.135 1 98.81 307 ASP B N 1
ATOM 5345 C CA . ASP B 1 307 ? -21.141 21.219 -1.906 1 98.81 307 ASP B CA 1
ATOM 5346 C C . ASP B 1 307 ? -22 22.484 -2.039 1 98.81 307 ASP B C 1
ATOM 5348 O O . ASP B 1 307 ? -21.719 23.344 -2.865 1 98.81 307 ASP B O 1
ATOM 5352 N N . PRO B 1 308 ? -22.953 22.688 -1.268 1 98.44 308 PRO B N 1
ATOM 5353 C CA . PRO B 1 308 ? -23.875 23.828 -1.444 1 98.44 308 PRO B CA 1
ATOM 5354 C C . PRO B 1 308 ? -23.234 25.156 -1.074 1 98.44 308 PRO B C 1
ATOM 5356 O O . PRO B 1 308 ? -23.781 26.219 -1.404 1 98.44 308 PRO B O 1
ATOM 5359 N N . VAL B 1 309 ? -22.188 25.109 -0.333 1 98.38 309 VAL B N 1
ATOM 5360 C CA . VAL B 1 309 ? -21.562 26.328 0.131 1 98.38 309 VAL B CA 1
ATOM 5361 C C . VAL B 1 309 ? -20.5 26.781 -0.881 1 98.38 309 VAL B C 1
ATOM 5363 O O . VAL B 1 309 ? -20.453 27.953 -1.252 1 98.38 309 VAL B O 1
ATOM 5366 N N . THR B 1 310 ? -19.688 25.859 -1.423 1 98.31 310 THR B N 1
ATOM 5367 C CA . THR B 1 310 ? -18.531 26.266 -2.227 1 98.31 310 THR B CA 1
ATOM 5368 C C . THR B 1 310 ? -18.766 25.938 -3.699 1 98.31 310 THR B C 1
ATOM 5370 O O . THR B 1 310 ? -18.047 26.438 -4.57 1 98.31 310 THR B O 1
ATOM 5373 N N . GLY B 1 311 ? -19.719 25.047 -3.998 1 98.5 311 GLY B N 1
ATOM 5374 C CA . GLY B 1 311 ? -19.984 24.641 -5.371 1 98.5 311 GLY B CA 1
ATOM 5375 C C . GLY B 1 311 ? -19.094 23.5 -5.832 1 98.5 311 GLY B C 1
ATOM 5376 O O . GLY B 1 311 ? -19.234 23.016 -6.957 1 98.5 311 GLY B O 1
ATOM 5377 N N . LEU B 1 312 ? -18.141 23.031 -4.984 1 98.75 312 LEU B N 1
ATOM 5378 C CA . LEU B 1 312 ? -17.312 21.891 -5.355 1 98.75 312 LEU B CA 1
ATOM 5379 C C . LEU B 1 312 ? -18.156 20.688 -5.738 1 98.75 312 LEU B C 1
ATOM 5381 O O . LEU B 1 312 ? -19.078 20.312 -5.012 1 98.75 312 LEU B O 1
ATOM 5385 N N . THR B 1 313 ? -17.859 20.125 -6.867 1 98.75 313 THR B N 1
ATOM 5386 C CA . THR B 1 313 ? -18.594 18.969 -7.379 1 98.75 313 THR B CA 1
ATOM 5387 C C . THR B 1 313 ? -17.688 17.734 -7.43 1 98.75 313 THR B C 1
ATOM 5389 O O . THR B 1 313 ? -16.562 17.812 -7.934 1 98.75 313 THR B O 1
ATOM 5392 N N . PHE B 1 314 ? -18.141 16.688 -6.902 1 98.81 314 PHE B N 1
ATOM 5393 C CA . PHE B 1 314 ? -17.5 15.391 -7.055 1 98.81 314 PHE B CA 1
ATOM 5394 C C . PHE B 1 314 ? -18.172 14.586 -8.164 1 98.81 314 PHE B C 1
ATOM 5396 O O . PHE B 1 314 ? -19.234 13.984 -7.957 1 98.81 314 PHE B O 1
ATOM 5403 N N . PRO B 1 315 ? -17.578 14.539 -9.328 1 98.62 315 PRO B N 1
ATOM 5404 C CA . PRO B 1 315 ? -18.219 13.914 -10.484 1 98.62 315 PRO B CA 1
ATOM 5405 C C . PRO B 1 315 ? -18.297 12.391 -10.375 1 98.62 315 PRO B C 1
ATOM 5407 O O . PRO B 1 315 ? -17.609 11.797 -9.547 1 98.62 315 PRO B O 1
ATOM 5410 N N . ASP B 1 316 ? -19.203 11.758 -11.148 1 98.62 316 ASP B N 1
ATOM 5411 C CA . ASP B 1 316 ? -19.172 10.312 -11.328 1 98.62 316 ASP B CA 1
ATOM 5412 C C . ASP B 1 316 ? -18.078 9.906 -12.328 1 98.62 316 ASP B C 1
ATOM 5414 O O . ASP B 1 316 ? -18.281 9.992 -13.539 1 98.62 316 ASP B O 1
ATOM 5418 N N . LEU B 1 317 ? -16.969 9.391 -11.797 1 98.5 317 LEU B N 1
ATOM 5419 C CA . LEU B 1 317 ? -15.82 9.086 -12.641 1 98.5 317 LEU B CA 1
ATOM 5420 C C . LEU B 1 317 ? -15.977 7.727 -13.305 1 98.5 317 LEU B C 1
ATOM 5422 O O . LEU B 1 317 ? -15.133 7.32 -14.109 1 98.5 317 LEU B O 1
ATOM 5426 N N . ASN B 1 318 ? -17.125 7.027 -13.039 1 98 318 ASN B N 1
ATOM 5427 C CA . ASN B 1 318 ? -17.438 5.75 -13.664 1 98 318 ASN B CA 1
ATOM 5428 C C . ASN B 1 318 ? -18.516 5.898 -14.734 1 98 318 ASN B C 1
ATOM 5430 O O . ASN B 1 318 ? -19.047 4.902 -15.227 1 98 318 ASN B O 1
ATOM 5434 N N . ALA B 1 319 ? -18.844 7.215 -15.133 1 96.06 319 ALA B N 1
ATOM 5435 C CA . ALA B 1 319 ? -19.953 7.438 -16.062 1 96.06 319 ALA B CA 1
ATOM 5436 C C . ALA B 1 319 ? -19.547 8.422 -17.172 1 96.06 319 ALA B C 1
ATOM 5438 O O . ALA B 1 319 ? -19.797 9.625 -17.047 1 96.06 319 ALA B O 1
ATOM 5439 N N . PRO B 1 320 ? -19.016 7.992 -18.297 1 94.31 320 PRO B N 1
ATOM 5440 C CA . PRO B 1 320 ? -18.625 6.598 -18.5 1 94.31 320 PRO B CA 1
ATOM 5441 C C . PRO B 1 320 ? -17.25 6.285 -17.922 1 94.31 320 PRO B C 1
ATOM 5443 O O . PRO B 1 320 ? -16.422 7.184 -17.766 1 94.31 320 PRO B O 1
ATOM 5446 N N . PRO B 1 321 ? -17.047 5.062 -17.562 1 93.25 321 PRO B N 1
ATOM 5447 C CA . PRO B 1 321 ? -15.695 4.684 -17.125 1 93.25 321 PRO B CA 1
ATOM 5448 C C . PRO B 1 321 ? -14.68 4.707 -18.266 1 93.25 321 PRO B C 1
ATOM 5450 O O . PRO B 1 321 ? -15.008 4.324 -19.406 1 93.25 321 PRO B O 1
ATOM 5453 N N . THR B 1 322 ? -13.539 5.262 -18.016 1 94.5 322 THR B N 1
ATOM 5454 C CA . THR B 1 322 ? -12.398 5.199 -18.938 1 94.5 322 THR B CA 1
ATOM 5455 C C . THR B 1 322 ? -11.156 4.707 -18.203 1 94.5 322 THR B C 1
ATOM 5457 O O . THR B 1 322 ? -11.141 4.633 -16.969 1 94.5 322 THR B O 1
ATOM 5460 N N . GLU B 1 323 ? -10.141 4.445 -18.859 1 92.94 323 GLU B N 1
ATOM 5461 C CA . GLU B 1 323 ? -8.875 4.02 -18.281 1 92.94 323 GLU B CA 1
ATOM 5462 C C . GLU B 1 323 ? -8.32 5.074 -17.328 1 92.94 323 GLU B C 1
ATOM 5464 O O . GLU B 1 323 ? -7.699 4.742 -16.312 1 92.94 323 GLU B O 1
ATOM 5469 N N . LEU B 1 324 ? -8.555 6.289 -17.594 1 94.56 324 LEU B N 1
ATOM 5470 C CA . LEU B 1 324 ? -7.945 7.363 -16.812 1 94.56 324 LEU B CA 1
ATOM 5471 C C . LEU B 1 324 ? -8.883 7.824 -15.695 1 94.56 324 LEU B C 1
ATOM 5473 O O . LEU B 1 324 ? -8.484 8.594 -14.82 1 94.56 324 LEU B O 1
ATOM 5477 N N . THR B 1 325 ? -10.188 7.285 -15.656 1 95.44 325 THR B N 1
ATOM 5478 C CA . THR B 1 325 ? -11.125 7.867 -14.703 1 95.44 325 THR B CA 1
ATOM 5479 C C . THR B 1 325 ? -11.734 6.789 -13.805 1 95.44 325 THR B C 1
ATOM 5481 O O . THR B 1 325 ? -12.062 7.047 -12.648 1 95.44 325 THR B O 1
ATOM 5484 N N . GLN B 1 326 ? -11.914 5.582 -14.305 1 96.69 326 GLN B N 1
ATOM 5485 C CA . GLN B 1 326 ? -12.656 4.574 -13.547 1 96.69 326 GLN B CA 1
ATOM 5486 C C . GLN B 1 326 ? -12.039 4.355 -12.172 1 96.69 326 GLN B C 1
ATOM 5488 O O . GLN B 1 326 ? -10.812 4.363 -12.023 1 96.69 326 GLN B O 1
ATOM 5493 N N . THR B 1 327 ? -12.859 4.145 -11.164 1 98.12 327 THR B N 1
ATOM 5494 C CA . THR B 1 327 ? -12.43 4.246 -9.773 1 98.12 327 THR B CA 1
ATOM 5495 C C . THR B 1 327 ? -11.75 2.955 -9.328 1 98.12 327 THR B C 1
ATOM 5497 O O . THR B 1 327 ? -11.086 2.926 -8.289 1 98.12 327 THR B O 1
ATOM 5500 N N . ASN B 1 328 ? -11.883 1.901 -10.109 1 97.12 328 ASN B N 1
ATOM 5501 C CA . ASN B 1 328 ? -11.367 0.61 -9.672 1 97.12 328 ASN B CA 1
ATOM 5502 C C . ASN B 1 328 ? -10 0.312 -10.289 1 97.12 328 ASN B C 1
ATOM 5504 O O . ASN B 1 328 ? -9.492 -0.806 -10.172 1 97.12 328 ASN B O 1
ATOM 5508 N N . LEU B 1 329 ? -9.352 1.214 -11.062 1 97.44 329 LEU B N 1
ATOM 5509 C CA . LEU B 1 329 ? -7.973 1.088 -11.523 1 97.44 329 LEU B CA 1
ATOM 5510 C C . LEU B 1 329 ? -7.008 1.731 -10.531 1 97.44 329 LEU B C 1
ATOM 5512 O O . LEU B 1 329 ? -6.492 2.822 -10.781 1 97.44 329 LEU B O 1
ATOM 5516 N N . ILE B 1 330 ? -6.75 0.96 -9.422 1 97.81 330 ILE B N 1
ATOM 5517 C CA . ILE B 1 330 ? -6.055 1.587 -8.305 1 97.81 330 ILE B CA 1
ATOM 5518 C C . ILE B 1 330 ? -4.66 0.986 -8.164 1 97.81 330 ILE B C 1
ATOM 5520 O O . ILE B 1 330 ? -3.953 1.264 -7.188 1 97.81 330 ILE B O 1
ATOM 5524 N N . LEU B 1 331 ? -4.223 0.055 -9.047 1 98.56 331 LEU B N 1
ATOM 5525 C CA . LEU B 1 331 ? -2.852 -0.445 -9.094 1 98.56 331 LEU B CA 1
ATOM 5526 C C . LEU B 1 331 ? -2.037 0.298 -10.148 1 98.56 331 LEU B C 1
ATOM 5528 O O . LEU B 1 331 ? -2.566 0.673 -11.195 1 98.56 331 LEU B O 1
ATOM 5532 N N . PRO B 1 332 ? -0.735 0.557 -9.883 1 98.56 332 PRO B N 1
ATOM 5533 C CA . PRO B 1 332 ? 0.055 1.361 -10.82 1 98.56 332 PRO B CA 1
ATOM 5534 C C . PRO B 1 332 ? 0.142 0.735 -12.211 1 98.56 332 PRO B C 1
ATOM 5536 O O . PRO B 1 332 ? 0.727 -0.34 -12.375 1 98.56 332 PRO B O 1
ATOM 5539 N N . GLU B 1 333 ? -0.335 1.436 -13.195 1 98.19 333 GLU B N 1
ATOM 5540 C CA . GLU B 1 333 ? -0.21 0.982 -14.578 1 98.19 333 GLU B CA 1
ATOM 5541 C C . GLU B 1 333 ? 1.243 1.021 -15.039 1 98.19 333 GLU B C 1
ATOM 5543 O O . GLU B 1 333 ? 2.004 1.904 -14.641 1 98.19 333 GLU B O 1
ATOM 5548 N N . PRO B 1 334 ? 1.669 0.01 -15.852 1 98.25 334 PRO B N 1
ATOM 5549 C CA . PRO B 1 334 ? 3.023 0.073 -16.406 1 98.25 334 PRO B CA 1
ATOM 5550 C C . PRO B 1 334 ? 3.285 1.364 -17.172 1 98.25 334 PRO B C 1
ATOM 5552 O O . PRO B 1 334 ? 2.414 1.837 -17.906 1 98.25 334 PRO B O 1
ATOM 5555 N N . CYS B 1 335 ? 4.477 1.943 -16.969 1 97.31 335 CYS B N 1
ATOM 5556 C CA . CYS B 1 335 ? 4.84 3.217 -17.578 1 97.31 335 CYS B CA 1
ATOM 5557 C C . CYS B 1 335 ? 6.309 3.23 -17.984 1 97.31 335 CYS B C 1
ATOM 5559 O O . CYS B 1 335 ? 7.035 2.266 -17.734 1 97.31 335 CYS B O 1
ATOM 5561 N N . ASP B 1 336 ? 6.723 4.309 -18.641 1 95.5 336 ASP B N 1
ATOM 5562 C CA . ASP B 1 336 ? 8.141 4.547 -18.875 1 95.5 336 ASP B CA 1
ATOM 5563 C C . ASP B 1 336 ? 8.906 4.602 -17.547 1 95.5 336 ASP B C 1
ATOM 5565 O O . ASP B 1 336 ? 8.445 5.207 -16.578 1 95.5 336 ASP B O 1
ATOM 5569 N N . PHE B 1 337 ? 10.164 3.998 -17.531 1 96.12 337 PHE B N 1
ATOM 5570 C CA . PHE B 1 337 ? 10.789 3.891 -16.219 1 96.12 337 PHE B CA 1
ATOM 5571 C C . PHE B 1 337 ? 12.273 4.223 -16.297 1 96.12 337 PHE B C 1
ATOM 5573 O O . PHE B 1 337 ? 12.758 5.098 -15.57 1 96.12 337 PHE B O 1
ATOM 5580 N N . ILE B 1 338 ? 13.047 3.6 -17.031 1 94.06 338 ILE B N 1
ATOM 5581 C CA . ILE B 1 338 ? 14.469 3.865 -17.219 1 94.06 338 ILE B CA 1
ATOM 5582 C C . ILE B 1 338 ? 14.727 4.289 -18.656 1 94.06 338 ILE B C 1
ATOM 5584 O O . ILE B 1 338 ? 14.211 3.672 -19.594 1 94.06 338 ILE B O 1
ATOM 5588 N N . LYS B 1 339 ? 15.555 5.375 -18.672 1 77.88 339 LYS B N 1
ATOM 5589 C CA . LYS B 1 339 ? 15.875 5.895 -20 1 77.88 339 LYS B CA 1
ATOM 5590 C C . LYS B 1 339 ? 16.781 4.93 -20.75 1 77.88 339 LYS B C 1
ATOM 5592 O O . LYS B 1 339 ? 17.672 4.312 -20.172 1 77.88 339 LYS B O 1
ATOM 5597 N N . GLY B 1 340 ? 16.453 4.309 -21.594 1 68.81 340 GLY B N 1
ATOM 5598 C CA . GLY B 1 340 ? 17.203 3.441 -22.484 1 68.81 340 GLY B CA 1
ATOM 5599 C C . GLY B 1 340 ? 16.391 2.945 -23.656 1 68.81 340 GLY B C 1
ATOM 5600 O O . GLY B 1 340 ? 15.156 2.869 -23.578 1 68.81 340 GLY B O 1
ATOM 5601 N N . GLU B 1 341 ? 17.062 2.887 -24.578 1 66.62 341 GLU B N 1
ATOM 5602 C CA . GLU B 1 341 ? 16.406 2.469 -25.797 1 66.62 341 GLU B CA 1
ATOM 5603 C C . GLU B 1 341 ? 15.836 1.056 -25.672 1 66.62 341 GLU B C 1
ATOM 5605 O O . GLU B 1 341 ? 16.469 0.181 -25.078 1 66.62 341 GLU B O 1
ATOM 5610 N N . LYS B 1 342 ? 14.508 0.839 -25.781 1 82.44 342 LYS B N 1
ATOM 5611 C CA . LYS B 1 342 ? 13.781 -0.39 -26.094 1 82.44 342 LYS B CA 1
ATOM 5612 C C . LYS B 1 342 ? 13.383 -1.128 -24.812 1 82.44 342 LYS B C 1
ATOM 5614 O O . LYS B 1 342 ? 13.219 -2.35 -24.828 1 82.44 342 LYS B O 1
ATOM 5619 N N . LEU B 1 343 ? 13.578 -0.411 -23.578 1 95 343 LEU B N 1
ATOM 5620 C CA . LEU B 1 343 ? 13.055 -1.147 -22.438 1 95 343 LEU B CA 1
ATOM 5621 C C . LEU B 1 343 ? 11.531 -1.069 -22.391 1 95 343 LEU B C 1
ATOM 5623 O O . LEU B 1 343 ? 10.953 -0.025 -22.688 1 95 343 LEU B O 1
ATOM 5627 N N . PRO B 1 344 ? 10.906 -2.123 -22.062 1 97.12 344 PRO B N 1
ATOM 5628 C CA . PRO B 1 344 ? 9.445 -2.109 -21.984 1 97.12 344 PRO B CA 1
ATOM 5629 C C . PRO B 1 344 ? 8.93 -1.321 -20.781 1 97.12 344 PRO B C 1
ATOM 5631 O O . PRO B 1 344 ? 9.68 -1.079 -19.828 1 97.12 344 PRO B O 1
ATOM 5634 N N . PRO B 1 345 ? 7.621 -0.882 -20.859 1 97.38 345 PRO B N 1
ATOM 5635 C CA . PRO B 1 345 ? 7.02 -0.241 -19.688 1 97.38 345 PRO B CA 1
ATOM 5636 C C . PRO B 1 345 ? 7.023 -1.144 -18.453 1 97.38 345 PRO B C 1
ATOM 5638 O O . PRO B 1 345 ? 6.992 -2.371 -18.578 1 97.38 345 PRO B O 1
ATOM 5641 N N . CYS B 1 346 ? 7.02 -0.537 -17.328 1 98.62 346 CYS B N 1
ATOM 5642 C CA . CYS B 1 346 ? 7.09 -1.249 -16.047 1 98.62 346 CYS B CA 1
ATOM 5643 C C . CYS B 1 346 ? 6.199 -0.588 -15.008 1 98.62 346 CYS B C 1
ATOM 5645 O O . CYS B 1 346 ? 6.156 0.639 -14.906 1 98.62 346 CYS B O 1
ATOM 5647 N N . SER B 1 347 ? 5.391 -1.379 -14.297 1 98.88 347 SER B N 1
ATOM 5648 C CA . SER B 1 347 ? 4.633 -0.856 -13.164 1 98.88 347 SER B CA 1
ATOM 5649 C C . SER B 1 347 ? 5.551 -0.493 -12 1 98.88 347 SER B C 1
ATOM 5651 O O . SER B 1 347 ? 6.207 -1.364 -11.422 1 98.88 347 SER B O 1
ATOM 5653 N N . VAL B 1 348 ? 5.629 0.825 -11.664 1 98.88 348 VAL B N 1
ATOM 5654 C CA . VAL B 1 348 ? 6.578 1.296 -10.664 1 98.88 348 VAL B CA 1
ATOM 5655 C C . VAL B 1 348 ? 5.961 2.445 -9.867 1 98.88 348 VAL B C 1
ATOM 5657 O O . VAL B 1 348 ? 5.059 3.129 -10.352 1 98.88 348 VAL B O 1
ATOM 5660 N N . ILE B 1 349 ? 6.438 2.646 -8.664 1 98.81 349 ILE B N 1
ATOM 5661 C CA . ILE B 1 349 ? 6.191 3.895 -7.949 1 98.81 349 ILE B CA 1
ATOM 5662 C C . ILE B 1 349 ? 6.805 5.062 -8.719 1 98.81 349 ILE B C 1
ATOM 5664 O O . ILE B 1 349 ? 7.934 4.969 -9.203 1 98.81 349 ILE B O 1
ATOM 5668 N N . ARG B 1 350 ? 6.102 6.137 -8.867 1 98.25 350 ARG B N 1
ATOM 5669 C CA . ARG B 1 350 ? 6.559 7.293 -9.625 1 98.25 350 ARG B CA 1
ATOM 5670 C C . ARG B 1 350 ? 5.938 8.578 -9.094 1 98.25 350 ARG B C 1
ATOM 5672 O O . ARG B 1 350 ? 4.805 8.57 -8.602 1 98.25 350 ARG B O 1
ATOM 5679 N N . PRO B 1 351 ? 6.492 9.727 -9.148 1 98.06 351 PRO B N 1
ATOM 5680 C CA . PRO B 1 351 ? 7.891 9.859 -9.562 1 98.06 351 PRO B CA 1
ATOM 5681 C C . PRO B 1 351 ? 8.867 9.32 -8.516 1 98.06 351 PRO B C 1
ATOM 5683 O O . PRO B 1 351 ? 8.477 9.062 -7.371 1 98.06 351 PRO B O 1
ATOM 5686 N N . SER B 1 352 ? 10.148 9.117 -8.961 1 97.25 352 SER B N 1
ATOM 5687 C CA . SER B 1 352 ? 11.148 8.617 -8.023 1 97.25 352 SER B CA 1
ATOM 5688 C C . SER B 1 352 ? 12.438 9.438 -8.094 1 97.25 352 SER B C 1
ATOM 5690 O O . SER B 1 352 ? 13.375 9.195 -7.328 1 97.25 352 SER B O 1
ATOM 5692 N N . LEU B 1 353 ? 12.547 10.43 -8.992 1 96.81 353 LEU B N 1
ATOM 5693 C CA . LEU B 1 353 ? 13.758 11.242 -9.117 1 96.81 353 LEU B CA 1
ATOM 5694 C C . LEU B 1 353 ? 13.594 12.562 -8.367 1 96.81 353 LEU B C 1
ATOM 5696 O O . LEU B 1 353 ? 12.477 13.023 -8.141 1 96.81 353 LEU B O 1
ATOM 5700 N N . THR B 1 354 ? 14.68 13.18 -8.023 1 97.56 354 THR B N 1
ATOM 5701 C CA . THR B 1 354 ? 14.758 14.266 -7.051 1 97.56 354 THR B CA 1
ATOM 5702 C C . THR B 1 354 ? 13.867 15.43 -7.469 1 97.56 354 THR B C 1
ATOM 5704 O O . THR B 1 354 ? 13.172 16.016 -6.641 1 97.56 354 THR B O 1
ATOM 5707 N N . GLU B 1 355 ? 13.805 15.734 -8.734 1 96.44 355 GLU B N 1
ATOM 5708 C CA . GLU B 1 355 ? 13.094 16.922 -9.211 1 96.44 355 GLU B CA 1
ATOM 5709 C C . GLU B 1 355 ? 11.625 16.875 -8.812 1 96.44 355 GLU B C 1
ATOM 5711 O O . GLU B 1 355 ? 11.047 17.906 -8.438 1 96.44 355 GLU B O 1
ATOM 5716 N N . ASN B 1 356 ? 11.078 15.633 -8.891 1 96.62 356 ASN B N 1
ATOM 5717 C CA . ASN B 1 356 ? 9.641 15.531 -8.68 1 96.62 356 ASN B CA 1
ATOM 5718 C C . ASN B 1 356 ? 9.312 14.766 -7.398 1 96.62 356 ASN B C 1
ATOM 5720 O O . ASN B 1 356 ? 8.188 14.828 -6.902 1 96.62 356 ASN B O 1
ATOM 5724 N N . ALA B 1 357 ? 10.32 14.086 -6.809 1 98.12 357 ALA B N 1
ATOM 5725 C CA . ALA B 1 357 ? 10.039 13.211 -5.676 1 98.12 357 ALA B CA 1
ATOM 5726 C C . ALA B 1 357 ? 10.938 13.547 -4.484 1 98.12 357 ALA B C 1
ATOM 5728 O O . ALA B 1 357 ? 10.828 12.922 -3.426 1 98.12 357 ALA B O 1
ATOM 5729 N N . GLY B 1 358 ? 11.789 14.562 -4.609 1 98.56 358 GLY B N 1
ATOM 5730 C CA . GLY B 1 358 ? 12.727 14.898 -3.551 1 98.56 358 GLY B CA 1
ATOM 5731 C C . GLY B 1 358 ? 12.086 15.695 -2.426 1 98.56 358 GLY B C 1
ATOM 5732 O O . GLY B 1 358 ? 10.875 15.922 -2.426 1 98.56 358 GLY B O 1
ATOM 5733 N N . ALA B 1 359 ? 12.938 16.078 -1.504 1 98.88 359 ALA B N 1
ATOM 5734 C CA . ALA B 1 359 ? 12.508 16.781 -0.297 1 98.88 359 ALA B CA 1
ATOM 5735 C C . ALA B 1 359 ? 12 18.188 -0.629 1 98.88 359 ALA B C 1
ATOM 5737 O O . ALA B 1 359 ? 10.977 18.625 -0.095 1 98.88 359 ALA B O 1
ATOM 5738 N N . VAL B 1 360 ? 12.695 18.906 -1.481 1 98.88 360 VAL B N 1
ATOM 5739 C CA . VAL B 1 360 ? 12.273 20.25 -1.873 1 98.88 360 VAL B CA 1
ATOM 5740 C C . VAL B 1 360 ? 10.938 20.172 -2.602 1 98.88 360 VAL B C 1
ATOM 5742 O O . VAL B 1 360 ? 10.047 20.984 -2.352 1 98.88 360 VAL B O 1
ATOM 5745 N N . ALA B 1 361 ? 10.812 19.172 -3.525 1 98.75 361 ALA B N 1
ATOM 5746 C CA . ALA B 1 361 ? 9.539 18.984 -4.223 1 98.75 361 ALA B CA 1
ATOM 5747 C C . ALA B 1 361 ? 8.406 18.719 -3.23 1 98.75 361 ALA B C 1
ATOM 5749 O O . ALA B 1 361 ? 7.277 19.156 -3.438 1 98.75 361 ALA B O 1
ATOM 5750 N N . THR B 1 362 ? 8.695 18 -2.18 1 98.88 362 THR B N 1
ATOM 5751 C CA . THR B 1 362 ? 7.715 17.688 -1.146 1 98.88 362 THR B CA 1
ATOM 5752 C C . THR B 1 362 ? 7.227 18.953 -0.46 1 98.88 362 THR B C 1
ATOM 5754 O O . THR B 1 362 ? 6.02 19.156 -0.308 1 98.88 362 THR B O 1
ATOM 5757 N N . ILE B 1 363 ? 8.148 19.828 -0.046 1 98.88 363 ILE B N 1
ATOM 5758 C CA . ILE B 1 363 ? 7.781 21.047 0.657 1 98.88 363 ILE B CA 1
ATOM 5759 C C . ILE B 1 363 ? 7.008 21.969 -0.282 1 98.88 363 ILE B C 1
ATOM 5761 O O . ILE B 1 363 ? 6.031 22.609 0.126 1 98.88 363 ILE B O 1
ATOM 5765 N N . LYS B 1 364 ? 7.414 22.031 -1.533 1 98.75 364 LYS B N 1
ATOM 5766 C CA . LYS B 1 364 ? 6.684 22.828 -2.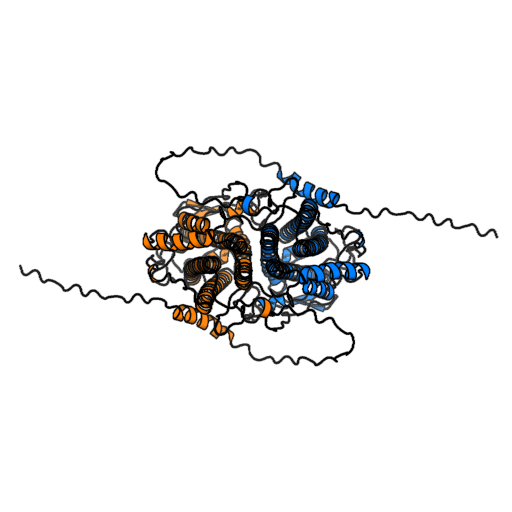516 1 98.75 364 LYS B CA 1
ATOM 5767 C C . LYS B 1 364 ? 5.258 22.297 -2.693 1 98.75 364 LYS B C 1
ATOM 5769 O O . LYS B 1 364 ? 4.316 23.094 -2.805 1 98.75 364 LYS B O 1
ATOM 5774 N N . SER B 1 365 ? 5.164 21.016 -2.721 1 98.75 365 SER B N 1
ATOM 5775 C CA . SER B 1 365 ? 3.852 20.406 -2.885 1 98.75 365 SER B CA 1
ATOM 5776 C C . SER B 1 365 ? 2.953 20.703 -1.688 1 98.75 365 SER B C 1
ATOM 5778 O O . SER B 1 365 ? 1.786 21.062 -1.856 1 98.75 365 SER B O 1
ATOM 5780 N N . PHE B 1 366 ? 3.475 20.547 -0.453 1 98.81 366 PHE B N 1
ATOM 5781 C CA . PHE B 1 366 ? 2.715 20.844 0.756 1 98.81 366 PHE B CA 1
ATOM 5782 C C . PHE B 1 366 ? 2.311 22.312 0.792 1 98.81 366 PHE B C 1
ATOM 5784 O O . PHE B 1 366 ? 1.21 22.641 1.236 1 98.81 366 PHE B O 1
ATOM 5791 N N . THR B 1 367 ? 3.213 23.141 0.396 1 98.88 367 THR B N 1
ATOM 5792 C CA . THR B 1 367 ? 2.939 24.562 0.377 1 98.88 367 THR B CA 1
ATOM 5793 C C . THR B 1 367 ? 1.83 24.891 -0.62 1 98.88 367 THR B C 1
ATOM 5795 O O . THR B 1 367 ? 0.914 25.656 -0.309 1 98.88 367 THR B O 1
ATOM 5798 N N . ALA B 1 368 ? 1.916 24.281 -1.832 1 98.75 368 ALA B N 1
ATOM 5799 C CA . ALA B 1 368 ? 0.898 24.484 -2.859 1 98.75 368 ALA B CA 1
ATOM 5800 C C . ALA B 1 368 ? -0.458 23.953 -2.4 1 98.75 368 ALA B C 1
ATOM 5802 O O . ALA B 1 368 ? -1.501 24.5 -2.773 1 98.75 368 ALA B O 1
ATOM 5803 N N . ASP B 1 369 ? -0.477 23 -1.566 1 98.75 369 ASP B N 1
ATOM 5804 C CA . ASP B 1 369 ? -1.665 22.375 -0.986 1 98.75 369 ASP B CA 1
ATOM 5805 C C . ASP B 1 369 ? -2.291 23.281 0.075 1 98.75 369 ASP B C 1
ATOM 5807 O O . ASP B 1 369 ? -3.406 23.031 0.533 1 98.75 369 ASP B O 1
ATOM 5811 N N . LEU B 1 370 ? -1.617 24.281 0.463 1 98.88 370 LEU B N 1
ATOM 5812 C CA . LEU B 1 370 ? -1.982 25.219 1.518 1 98.88 370 LEU B CA 1
ATOM 5813 C C . LEU B 1 370 ? -1.902 24.547 2.889 1 98.88 370 LEU B C 1
ATOM 5815 O O . LEU B 1 370 ? -2.438 25.078 3.867 1 98.88 370 LEU B O 1
ATOM 5819 N N . LEU B 1 371 ? -1.236 23.469 2.969 1 98.94 371 LEU B N 1
ATOM 5820 C CA . LEU B 1 371 ? -1.045 22.75 4.23 1 98.94 371 LEU B CA 1
ATOM 5821 C C . LEU B 1 371 ? -0.324 23.641 5.242 1 98.94 371 LEU B C 1
ATOM 5823 O O . LEU B 1 371 ? -0.514 23.484 6.453 1 98.94 371 LEU B O 1
ATOM 5827 N N . PHE B 1 372 ? 0.454 24.656 4.723 1 98.88 372 PHE B N 1
ATOM 5828 C CA . PHE B 1 372 ? 1.249 25.516 5.59 1 98.88 372 PHE B CA 1
ATOM 5829 C C . PHE B 1 372 ? 0.704 26.938 5.582 1 98.88 372 PHE B C 1
ATOM 5831 O O . PHE B 1 372 ? 1.387 27.875 6.008 1 98.88 372 PHE B O 1
ATOM 5838 N N . ALA B 1 373 ? -0.515 27.125 5.039 1 98.75 373 ALA B N 1
ATOM 5839 C CA . ALA B 1 373 ? -1.091 28.469 5.035 1 98.75 373 ALA B CA 1
ATOM 5840 C C . ALA B 1 373 ? -1.138 29.047 6.445 1 98.75 373 ALA B C 1
ATOM 5842 O O . ALA B 1 373 ? -1.674 28.422 7.363 1 98.75 373 ALA B O 1
ATOM 5843 N N . GLY B 1 374 ? -0.564 30.188 6.672 1 98.62 374 GLY B N 1
ATOM 5844 C CA . GLY B 1 374 ? -0.551 30.859 7.965 1 98.62 374 GLY B CA 1
ATOM 5845 C C . GLY B 1 374 ? 0.742 30.641 8.734 1 98.62 374 GLY B C 1
ATOM 5846 O O . GLY B 1 374 ? 0.982 31.312 9.742 1 98.62 374 GLY B O 1
ATOM 5847 N N . GLN B 1 375 ? 1.673 29.812 8.281 1 98.69 375 GLN B N 1
ATOM 5848 C CA . GLN B 1 375 ? 2.932 29.547 8.969 1 98.69 375 GLN B CA 1
ATOM 5849 C C . GLN B 1 375 ? 3.887 30.734 8.836 1 98.69 375 GLN B C 1
ATOM 5851 O O . GLN B 1 375 ? 3.754 31.547 7.914 1 98.69 375 GLN B O 1
ATOM 5856 N N . SER B 1 376 ? 4.867 30.875 9.68 1 98.44 376 SER B N 1
ATOM 5857 C CA . SER B 1 376 ? 5.832 31.969 9.727 1 98.44 376 SER B CA 1
ATOM 5858 C C . SER B 1 376 ? 6.922 31.781 8.68 1 98.44 376 SER B C 1
ATOM 5860 O O . SER B 1 376 ? 7.152 30.672 8.195 1 98.44 376 SER B O 1
ATOM 5862 N N . THR B 1 377 ? 7.562 32.781 8.352 1 98.25 377 THR B N 1
ATOM 5863 C CA . THR B 1 377 ? 8.727 32.75 7.473 1 98.25 377 THR B CA 1
ATOM 5864 C C . THR B 1 377 ? 9.812 31.844 8.055 1 98.25 377 THR B C 1
ATOM 5866 O O . THR B 1 377 ? 10.492 31.125 7.32 1 98.25 377 THR B O 1
ATOM 5869 N N . ALA B 1 378 ? 9.961 31.891 9.414 1 98.56 378 ALA B N 1
ATOM 5870 C CA . ALA B 1 378 ? 10.969 31.078 10.094 1 98.56 378 ALA B CA 1
ATOM 5871 C C . ALA B 1 378 ? 10.719 29.594 9.883 1 98.56 378 ALA B C 1
ATOM 5873 O O . ALA B 1 378 ? 11.656 28.797 9.766 1 98.56 378 ALA B O 1
ATOM 5874 N N . PHE B 1 379 ? 9.43 29.203 9.867 1 98.62 379 PHE B N 1
ATOM 5875 C CA . PHE B 1 379 ? 9.062 27.828 9.586 1 98.62 379 PHE B CA 1
ATOM 5876 C C . PHE B 1 379 ? 9.547 27.406 8.203 1 98.62 379 PHE B C 1
ATOM 5878 O O . PHE B 1 379 ? 10.203 26.375 8.055 1 98.62 379 PHE B O 1
ATOM 5885 N N . PHE B 1 380 ? 9.266 28.219 7.176 1 98.75 380 PHE B N 1
ATOM 5886 C CA . PHE B 1 380 ? 9.609 27.906 5.797 1 98.75 380 PHE B CA 1
ATOM 5887 C C . PHE B 1 380 ? 11.125 27.844 5.617 1 98.75 380 PHE B C 1
ATOM 5889 O O . PHE B 1 380 ? 11.641 26.984 4.902 1 98.75 380 PHE B O 1
ATOM 5896 N N . GLU B 1 381 ? 11.844 28.781 6.281 1 98.38 381 GLU B N 1
ATOM 5897 C CA . GLU B 1 381 ? 13.305 28.766 6.215 1 98.38 381 GLU B CA 1
ATOM 5898 C C . GLU B 1 381 ? 13.867 27.469 6.809 1 98.38 381 GLU B C 1
ATOM 5900 O O . GLU B 1 381 ? 14.742 26.844 6.211 1 98.38 381 GLU B O 1
ATOM 5905 N N . PHE B 1 382 ? 13.305 27.125 7.922 1 98.62 382 PHE B N 1
ATOM 5906 C CA . PHE B 1 382 ? 13.789 25.938 8.625 1 98.62 382 PHE B CA 1
ATOM 5907 C C . PHE B 1 382 ? 13.531 24.672 7.816 1 98.62 382 PHE B C 1
ATOM 5909 O O . PHE B 1 382 ? 14.438 23.875 7.594 1 98.62 382 PHE B O 1
ATOM 5916 N N . ILE B 1 383 ? 12.297 24.5 7.344 1 98.81 383 ILE B N 1
ATOM 5917 C CA . ILE B 1 383 ? 11.906 23.25 6.688 1 98.81 383 ILE B CA 1
ATOM 5918 C C . ILE B 1 383 ? 12.586 23.156 5.32 1 98.81 383 ILE B C 1
ATOM 5920 O O . ILE B 1 383 ? 12.938 22.062 4.867 1 98.81 383 ILE B O 1
ATOM 5924 N N . MET B 1 384 ? 12.75 24.266 4.613 1 98.75 384 MET B N 1
ATOM 5925 C CA . MET B 1 384 ? 13.422 24.266 3.316 1 98.75 384 MET B CA 1
ATOM 5926 C C . MET B 1 384 ? 14.906 23.969 3.473 1 98.75 384 MET B C 1
ATOM 5928 O O . MET B 1 384 ? 15.508 23.328 2.609 1 98.75 384 MET B O 1
ATOM 5932 N N . GLU B 1 385 ? 15.516 24.453 4.578 1 98.69 385 GLU B N 1
ATOM 5933 C CA . GLU B 1 385 ? 16.906 24.109 4.848 1 98.69 385 GLU B CA 1
ATOM 5934 C C . GLU B 1 385 ? 17.078 22.594 5.004 1 98.69 385 GLU B C 1
ATOM 5936 O O . GLU B 1 385 ? 18 22 4.422 1 98.69 385 GLU B O 1
ATOM 5941 N N . LEU B 1 386 ? 16.172 21.984 5.785 1 98.88 386 LEU B N 1
ATOM 5942 C CA . LEU B 1 386 ? 16.203 20.531 5.934 1 98.88 386 LEU B CA 1
ATOM 5943 C C . LEU B 1 386 ? 16.031 19.844 4.582 1 98.88 386 LEU B C 1
ATOM 5945 O O . LEU B 1 386 ? 16.734 18.859 4.293 1 98.88 386 LEU B O 1
ATOM 5949 N N . ALA B 1 387 ? 15.125 20.359 3.744 1 98.94 387 ALA B N 1
ATOM 5950 C CA . ALA B 1 387 ? 14.82 19.75 2.449 1 98.94 387 ALA B CA 1
ATOM 5951 C C . ALA B 1 387 ? 16.016 19.828 1.512 1 98.94 387 ALA B C 1
ATOM 5953 O O . ALA B 1 387 ? 16.375 18.844 0.853 1 98.94 387 ALA B O 1
ATOM 5954 N N . VAL B 1 388 ? 16.625 20.969 1.448 1 98.81 388 VAL B N 1
ATOM 5955 C CA . VAL B 1 388 ? 17.766 21.188 0.561 1 98.81 388 VAL B CA 1
ATOM 5956 C C . VAL B 1 388 ? 18.922 20.281 0.969 1 98.81 388 VAL B C 1
ATOM 5958 O O . VAL B 1 388 ? 19.594 19.703 0.114 1 98.81 388 VAL B O 1
ATOM 5961 N N . GLU B 1 389 ? 19.219 20.156 2.305 1 98.69 389 GLU B N 1
ATOM 5962 C CA . GLU B 1 389 ? 20.281 19.297 2.787 1 98.69 389 GLU B CA 1
ATOM 5963 C C . GLU B 1 389 ? 20.031 17.828 2.441 1 98.69 389 GLU B C 1
ATOM 5965 O O . GLU B 1 389 ? 20.938 17.094 2.059 1 98.69 389 GLU B O 1
ATOM 5970 N N . ALA B 1 390 ? 18.797 17.375 2.576 1 98.81 390 ALA B N 1
ATOM 5971 C CA . ALA B 1 390 ? 18.453 16 2.244 1 98.81 390 ALA B CA 1
ATOM 5972 C C . ALA B 1 390 ? 18.609 15.734 0.75 1 98.81 390 ALA B C 1
ATOM 5974 O O . ALA B 1 390 ? 19.125 14.688 0.349 1 98.81 390 ALA B O 1
ATOM 5975 N N . ASP B 1 391 ? 18.141 16.703 -0.079 1 98.56 391 ASP B N 1
ATOM 5976 C CA . ASP B 1 391 ? 18.234 16.562 -1.526 1 98.56 391 ASP B CA 1
ATOM 5977 C C . ASP B 1 391 ? 19.703 16.531 -1.973 1 98.56 391 ASP B C 1
ATOM 5979 O O . ASP B 1 391 ? 20.031 15.961 -3.008 1 98.56 391 ASP B O 1
ATOM 5983 N N . ALA B 1 392 ? 20.609 17.109 -1.217 1 97.88 392 ALA B N 1
ATOM 5984 C CA . ALA B 1 392 ? 22.016 17.203 -1.564 1 97.88 392 ALA B CA 1
ATOM 5985 C C . ALA B 1 392 ? 22.766 15.922 -1.175 1 97.88 392 ALA B C 1
ATOM 5987 O O . ALA B 1 392 ? 23.891 15.695 -1.614 1 97.88 392 ALA B O 1
ATOM 5988 N N . ALA B 1 393 ? 22.109 15.078 -0.332 1 97.12 393 ALA B N 1
ATOM 5989 C CA . ALA B 1 393 ? 22.75 13.836 0.087 1 97.12 393 ALA B CA 1
ATOM 5990 C C . ALA B 1 393 ? 23.078 12.953 -1.115 1 97.12 393 ALA B C 1
ATOM 5992 O O . ALA B 1 393 ? 22.312 12.891 -2.074 1 97.12 393 ALA B O 1
ATOM 5993 N N . ARG B 1 394 ? 24.234 12.398 -1.051 1 93.38 394 ARG B N 1
ATOM 5994 C CA . ARG B 1 394 ? 24.672 11.445 -2.066 1 93.38 394 ARG B CA 1
ATOM 5995 C C . ARG B 1 394 ? 25.188 10.164 -1.425 1 93.38 394 ARG B C 1
ATOM 5997 O O . ARG B 1 394 ? 25.812 10.195 -0.361 1 93.38 394 ARG B O 1
ATOM 6004 N N . ARG B 1 395 ? 24.828 9.172 -2.168 1 88.31 395 ARG B N 1
ATOM 6005 C CA . ARG B 1 395 ? 25.328 7.879 -1.701 1 88.31 395 ARG B CA 1
ATOM 6006 C C . ARG B 1 395 ? 26.844 7.801 -1.834 1 88.31 395 ARG B C 1
ATOM 6008 O O . ARG B 1 395 ? 27.391 8.031 -2.914 1 88.31 395 ARG B O 1
ATOM 6015 N N . ASP B 1 396 ? 27.547 7.785 -0.713 1 70.06 396 ASP B N 1
ATOM 6016 C CA . ASP B 1 396 ? 29 7.629 -0.708 1 70.06 396 ASP B CA 1
ATOM 6017 C C . ASP B 1 396 ? 29.391 6.16 -0.566 1 70.06 396 ASP B C 1
ATOM 6019 O O . ASP B 1 396 ? 29.078 5.523 0.446 1 70.06 396 ASP B O 1
ATOM 6023 N N . LEU B 1 397 ? 29.531 5.391 -1.747 1 54.5 397 LEU B N 1
ATOM 6024 C CA . LEU B 1 397 ? 29.984 4.012 -1.645 1 54.5 397 LEU B CA 1
ATOM 6025 C C . LEU B 1 397 ? 31.469 3.953 -1.25 1 54.5 397 LEU B C 1
ATOM 6027 O O . LEU B 1 397 ? 32.25 4.84 -1.606 1 54.5 397 LEU B O 1
#